Protein AF-A0A224XHT8-F1 (afdb_monomer_lite)

Radius of gyration: 108.76 Å; chains: 1; bounding box: 261×128×382 Å

Secondary structure (DSSP, 8-state):
--SSSHHHHHHHHHHHHHHHHHHHHHHHHHHHHHHHHHHHHHHHHHHHHHHHHHHHHHHHHHHHHHHHHHHHHHHHHHHHHHHHHHHHHHHHHHHHHHHHHHHHHHHHHHHHHHHHHHHHHHHHHHHHHHHHHHHHHHHHHHHHHHHHHHHHHHHHHHHHHHHHHHHHHHHHHHHHHHHHHHHHHHHHHHHHTTT-S----------------SSHHHHHHHHHHHHHHHHHHHHHHHHHHHHHHHHHHHHHHHHHHHHHHHHHHHHHHHHHHHHHHHHHHHHHHHHHHHHHHHHHHHHHHHHHHHHHHHHHHHHHHHHHHHHHHHHHHHHHHHHHHHHHHHHHHHHHHHHHHHHHHHHHHHHHHHHHHHHHHHHHHHHHHHHHHHHHHHHHHHHHHHHHHHHHHHHHHHHHHHHHHHHHHHHHHHHHHHHHHTTS-SS--------------------------S--------------------------------------THHHHHHHHHHHHHHHHHHHHHHHHHHHHHHHHHHHHHHHHHHHHHHHHHHHHHHHHHHHHHHHHHHHHHHHHHHHHHHHHHHHHHHHHHHHHHHHHHHHHHHHHHHHHHHHHHHHHHHHHHHHHHHHHHHHHHHHHHHHHHHHHHHHHHHHHHHHHHHHHHHHHHHHHHHHHHHHHHHHHHHHHHHHHHHHHHHHHHHHHHHHHHHHHHHHHHHHHHHHHHHHHHHHHHHHHHHHHHHHHHHHHHHHHHHHHHHHHHHHHHHHHHHTTSSS------------------------------------------------------------------------------------------------------------------------------

Sequence (902 aa):
KKNQGCLMSGSESQHLAVELADWKAKLRKQRQELEEKSESLSEAKEELECNKSLISKLKSEINELKTEARVGKAYRDEADSLREKAERAERLEAEVARYRDRLSDLDYYRSRTEELRQDNRVLEETREMLEEQLARARARVEYTVQLEADILSLKQTINELSLEREANQEKLQELFEENAQLALLSKSALHQDSSLLDEQLAESAVGEGDNSLCEQLSSNAQARALRLELENRRLASTVESLQDAALHQTNERILQLEKEKKKLSLQVEEYEDAKKKLMLHIGEMETTVKNAQRDTKKMQDIRDSLESQLQLRVEEIEMIQREKSRLEKRAIEAEELLERNKTKEVQLEEVAELKNKASNLEKEVNRLRLAVESKAVDVDKLQCELDTLTKEKSQLLKQFEEVNAQNARLCDVEKEWKELLSRYEVDKATLATLHKELVQEKMVTQRLMNTLEKLGLAVEQLSDPENAFDRIVSCPEIVRAVQERLGPIQDDDVKDLAGENARLEVELATLQSQVTSLTSQHTAQKLANSQLVAEKDELSKNHENLREQHQQLLVDQLTLQRIHEQLSGQYETICKERESLRGDLKKIKTEARTNKESIEKLEATIETKQAQIEKITADSVCLTNLRREHSKLKEDFRNLFTASEKLKLEYRNSQEENKTLKNEVRKLSLTLTELQGKMSTLTDNKTHLEVHLSKLNNEVEILKQVKMNLEEDRKSLMEHVTLLLGQYHALLTHSLEDKDHYHMEEKLFTDQVNNLCRQKEKLEEKIMEQYRKMDSCPSKKKSFGASLVRRVRKAGSDLISKSRRSWHEDAVRRGSNPGDRGGTDSDTSLEDVRTRQDGLGLGNPGTRRTVYLSGDENSACPNNDQGDNKSHTLPPETGPRSSSPQDQQLFENNTTAGTRCR

Foldseek 3Di:
DPDDPPVVVVVVVVVVVVVVVVVVVVVVVVVVVVVVVVVVVVVVVVVVVVVVVVVVVVVVVVVVVVVVVVVVVVVVVVVVVVVVVVVVVVVVVVVVVVVVVVVVVVVVVVVVVVVVVVVVVVVVVVVVVVVVVVVVVVVVVVVVVVVVVVVVVVVVVVVVVVVVVVVVVVVVVVVVVVVVVVVVVVVVVVVVVVPPPDDDDDDDDDDDDDDDDPPCVVVVVVVVVVVVVVVVVVVVVVVVVVVVVVVVVVVVVVVVVVVVVVVVVVVVVVVVVVVVVVVVVVVVVVVVVVVVVVVVVVVVVVVVVVVVVVVVVVVVVVVVVVVVVVVVVVVVVVVVVVVVVVVVVVVVVVVVVVVVVVVVVVVVVVVVVVVVVVVVVVVVVVVVVVVVVVVVVVVVVVVVVVVVVVVVVVVVVVVVVVVVVVVVVCVVPVVPPVPDDPDDPDDDDDDDDDDDDDDDDDDDDDDDDDDDDDDDDDDDDDDDDEDDEEDDEDDYDEEEDEYDEDDDVVCVVVVVVVVVVVVVVVVVVVVVVVVVVVVVVVVVVVVVVVVVVVVVVVVVVVVVVVVVVVVVVVVVVVVVVVVVVVVVVVVVVVVVVVVVVVVVVVVVVVVVVVVVVVVVVVVVVVVVVVVVVVVVVVVVVVVVVVVVVVVVVVVVVVVVVVVVVVVVVVVVVVVVVVVVVVVVVVVVVVVVVVVVVVVVVVVVVVVVVVVVVVVVVVVVVVVVVVVVVVVVVVVVVVVVVVVVVVVVVVVVVVVVVVVVVVVVVVVVVVVVVVPPPDDDDDDDDDDDDDDDDDDDDDDDDDDDDDDDDDDDDDDDDDDDDDDDDDDDDDDDDDDDDDDDDDDDDDDDDYDDDDDDDDDDDDDDDDDDDDDDDDDDDDDDDDDDDDDDDDDDDDDDDDDDDDDDDD

pLDDT: mean 76.68, std 24.78, range [2.94, 97.94]

Structure (mmCIF, N/CA/C/O backbone):
data_AF-A0A224XHT8-F1
#
_entry.id   AF-A0A224XHT8-F1
#
loop_
_atom_site.group_PDB
_atom_site.id
_atom_site.type_symbol
_atom_site.label_atom_id
_atom_site.label_alt_id
_atom_site.label_comp_id
_atom_site.label_asym_id
_atom_site.label_entity_id
_atom_site.label_seq_id
_atom_site.pdbx_PDB_ins_code
_atom_site.Cartn_x
_atom_site.Cartn_y
_atom_site.Cartn_z
_atom_site.occupancy
_atom_site.B_iso_or_equiv
_atom_site.auth_seq_id
_atom_site.auth_comp_id
_atom_site.auth_asym_id
_atom_site.auth_atom_id
_atom_site.pdbx_PDB_model_num
ATOM 1 N N . LYS A 1 1 ? 81.736 -2.128 -120.813 1.00 50.91 1 LYS A N 1
ATOM 2 C CA . LYS A 1 1 ? 80.389 -2.289 -120.203 1.00 50.91 1 LYS A CA 1
ATOM 3 C C . LYS A 1 1 ? 80.482 -2.978 -118.825 1.00 50.91 1 LYS A C 1
ATOM 5 O O . LYS A 1 1 ? 80.145 -4.147 -118.722 1.00 50.91 1 LYS A O 1
ATOM 10 N N . LYS A 1 2 ? 80.954 -2.278 -117.783 1.00 47.50 2 LYS A N 1
ATOM 11 C CA . LYS A 1 2 ? 80.880 -2.668 -116.354 1.00 47.50 2 LYS A CA 1
ATOM 12 C C . LYS A 1 2 ? 81.059 -1.385 -115.520 1.00 47.50 2 LYS A C 1
ATOM 14 O O . LYS A 1 2 ? 82.201 -1.012 -115.308 1.00 47.50 2 LYS A O 1
ATOM 19 N N . ASN A 1 3 ? 79.965 -0.666 -115.215 1.00 48.38 3 ASN A N 1
ATOM 20 C CA . ASN A 1 3 ? 79.849 0.394 -114.175 1.00 48.38 3 ASN A CA 1
ATOM 21 C C . ASN A 1 3 ? 78.489 1.147 -114.210 1.00 48.38 3 ASN A C 1
ATOM 23 O O . ASN A 1 3 ? 78.434 2.356 -114.032 1.00 48.38 3 ASN A O 1
ATOM 27 N N . GLN A 1 4 ? 77.368 0.448 -114.444 1.00 46.84 4 GLN A N 1
ATOM 28 C CA . GLN A 1 4 ? 76.016 1.047 -114.357 1.00 46.84 4 GLN A CA 1
ATOM 29 C C . GLN A 1 4 ? 75.012 0.237 -113.512 1.00 46.84 4 GLN A C 1
ATOM 31 O O . GLN A 1 4 ? 73.906 0.705 -113.284 1.00 46.84 4 GLN A O 1
ATOM 36 N N . GLY A 1 5 ? 75.394 -0.933 -112.983 1.00 47.16 5 GLY A N 1
ATOM 37 C CA . GLY A 1 5 ? 74.524 -1.744 -112.113 1.00 47.16 5 GLY A CA 1
ATOM 38 C C . GLY A 1 5 ? 74.583 -1.402 -110.616 1.00 47.16 5 GLY A C 1
ATOM 39 O O . GLY A 1 5 ? 73.778 -1.914 -109.852 1.00 47.16 5 GLY A O 1
ATOM 40 N N . CYS A 1 6 ? 75.529 -0.562 -110.178 1.00 48.53 6 CYS A N 1
ATOM 41 C CA . CYS A 1 6 ? 75.784 -0.337 -108.746 1.00 48.53 6 CYS A CA 1
ATOM 42 C C . CYS A 1 6 ? 74.887 0.752 -108.116 1.00 48.53 6 CYS A C 1
ATOM 44 O O . CYS A 1 6 ? 74.614 0.717 -106.922 1.00 48.53 6 CYS A O 1
ATOM 46 N N . LEU A 1 7 ? 74.409 1.717 -108.912 1.00 48.59 7 LEU A N 1
ATOM 47 C CA . LEU A 1 7 ? 73.692 2.893 -108.393 1.00 48.59 7 LEU A CA 1
ATOM 48 C C . LEU A 1 7 ? 72.211 2.626 -108.070 1.00 48.59 7 LEU A C 1
ATOM 50 O O . LEU A 1 7 ? 71.702 3.195 -107.110 1.00 48.59 7 LEU A O 1
ATOM 54 N N . MET A 1 8 ? 71.537 1.730 -108.801 1.00 48.97 8 MET A N 1
ATOM 55 C CA . MET A 1 8 ? 70.139 1.364 -108.504 1.00 48.97 8 MET A CA 1
ATOM 56 C C . MET A 1 8 ? 70.034 0.535 -107.215 1.00 48.97 8 MET A C 1
ATOM 58 O O . MET A 1 8 ? 69.251 0.870 -106.330 1.00 48.97 8 MET A O 1
ATOM 62 N N . SER A 1 9 ? 70.912 -0.465 -107.059 1.00 52.84 9 SER A N 1
ATOM 63 C CA . SER A 1 9 ? 71.000 -1.302 -105.852 1.00 52.84 9 SER A CA 1
ATOM 64 C C . SER A 1 9 ? 71.259 -0.486 -104.575 1.00 52.84 9 SER A C 1
ATOM 66 O O . SER A 1 9 ? 70.733 -0.822 -103.515 1.00 52.84 9 SER A O 1
ATOM 68 N N . GLY A 1 10 ? 72.013 0.617 -104.667 1.00 59.69 10 GLY A N 1
ATOM 69 C CA . GLY A 1 10 ? 72.208 1.545 -103.550 1.00 59.69 10 GLY A CA 1
ATOM 70 C C . GLY A 1 10 ? 70.920 2.250 -103.109 1.00 59.69 10 GLY A C 1
ATOM 71 O O . GLY A 1 10 ? 70.690 2.382 -101.911 1.00 59.69 10 GLY A O 1
ATOM 72 N N . SER A 1 11 ? 70.065 2.648 -104.057 1.00 62.81 11 SER A N 1
ATOM 73 C CA . SER A 1 11 ? 68.778 3.302 -103.775 1.00 62.81 11 SER A CA 1
ATOM 74 C C . SER A 1 11 ? 67.784 2.337 -103.122 1.00 62.81 11 SER A C 1
ATOM 76 O O . SER A 1 11 ? 67.225 2.629 -102.067 1.00 62.81 11 SER A O 1
ATOM 78 N N . GLU A 1 12 ? 67.626 1.139 -103.691 1.00 69.75 12 GLU A N 1
ATOM 79 C CA . GLU A 1 12 ? 66.746 0.091 -103.153 1.00 69.75 12 GLU A CA 1
ATOM 80 C C . GLU A 1 12 ? 67.187 -0.345 -101.746 1.00 69.75 12 GLU A C 1
ATOM 82 O O . GLU A 1 12 ? 66.364 -0.454 -100.839 1.00 69.75 12 GLU A O 1
ATOM 87 N N . SER A 1 13 ? 68.497 -0.498 -101.526 1.00 74.31 13 SER A N 1
ATOM 88 C CA . SER A 1 13 ? 69.075 -0.793 -100.208 1.00 74.31 13 SER A CA 1
ATOM 89 C C . SER A 1 13 ? 68.819 0.323 -99.184 1.00 74.31 13 SER A C 1
ATOM 91 O O . SER A 1 13 ? 68.525 0.039 -98.023 1.00 74.31 13 SER A O 1
ATOM 93 N N . GLN A 1 14 ? 68.860 1.596 -99.598 1.00 79.38 14 GLN A N 1
ATOM 94 C CA . GLN A 1 14 ? 68.530 2.731 -98.726 1.00 79.38 14 GLN A CA 1
ATOM 95 C C . GLN A 1 14 ? 67.036 2.786 -98.383 1.00 79.38 14 GLN A C 1
ATOM 97 O O . GLN A 1 14 ? 66.702 2.967 -97.212 1.00 79.38 14 GLN A O 1
ATOM 102 N N . HIS A 1 15 ? 66.139 2.559 -99.347 1.00 83.50 15 HIS A N 1
ATOM 103 C CA . HIS A 1 15 ? 64.700 2.460 -99.081 1.00 83.50 15 HIS A CA 1
ATOM 104 C C . HIS A 1 15 ? 64.378 1.311 -98.114 1.00 83.50 15 HIS A C 1
ATOM 106 O O . HIS A 1 15 ? 63.731 1.540 -97.093 1.00 83.50 15 HIS A O 1
ATOM 112 N N . LEU A 1 16 ? 64.919 0.111 -98.353 1.00 85.31 16 LEU A N 1
ATOM 113 C CA . LEU A 1 16 ? 64.763 -1.036 -97.451 1.00 85.31 16 LEU A CA 1
ATOM 114 C C . LEU A 1 16 ? 65.350 -0.770 -96.054 1.00 85.31 16 LEU A C 1
ATOM 116 O O . LEU A 1 16 ? 64.790 -1.223 -95.058 1.00 85.31 16 LEU A O 1
ATOM 120 N N . ALA A 1 17 ? 66.449 -0.016 -95.947 1.00 85.38 17 ALA A N 1
ATOM 121 C CA . ALA A 1 17 ? 67.019 0.380 -94.660 1.00 85.38 17 ALA A CA 1
ATOM 122 C C . ALA A 1 17 ? 66.130 1.378 -93.895 1.00 85.38 17 ALA A C 1
ATOM 124 O O . ALA A 1 17 ? 66.027 1.267 -92.671 1.00 85.38 17 ALA A O 1
ATOM 125 N N . VAL A 1 18 ? 65.466 2.311 -94.590 1.00 90.19 18 VAL A N 1
ATOM 126 C CA . VAL A 1 18 ? 64.484 3.239 -94.000 1.00 90.19 18 VAL A CA 1
ATOM 127 C C . VAL A 1 18 ? 63.225 2.490 -93.567 1.00 90.19 18 VAL A C 1
ATOM 129 O O . VAL A 1 18 ? 62.826 2.611 -92.413 1.00 90.19 18 VAL A O 1
ATOM 132 N N . GLU A 1 19 ? 62.653 1.633 -94.415 1.00 92.25 19 GLU A N 1
ATOM 133 C CA . GLU A 1 19 ? 61.502 0.798 -94.043 1.00 92.25 19 GLU A CA 1
ATOM 134 C C . GLU A 1 19 ? 61.817 -0.090 -92.832 1.00 92.25 19 GLU A C 1
ATOM 136 O O . GLU A 1 19 ? 61.028 -0.187 -91.894 1.00 92.25 19 GLU A O 1
ATOM 141 N N . LEU A 1 20 ? 63.001 -0.704 -92.797 1.00 90.38 20 LEU A N 1
ATOM 142 C CA . LEU A 1 20 ? 63.462 -1.519 -91.675 1.00 90.38 20 LEU A CA 1
ATOM 143 C C . LEU A 1 20 ? 63.757 -0.682 -90.415 1.00 90.38 20 LEU A C 1
ATOM 145 O O . LEU A 1 20 ? 63.631 -1.199 -89.301 1.00 90.38 20 LEU A O 1
ATOM 149 N N . ALA A 1 21 ? 64.105 0.601 -90.548 1.00 92.38 21 ALA A N 1
ATOM 150 C CA . ALA A 1 21 ? 64.180 1.537 -89.427 1.00 92.38 21 ALA A CA 1
ATOM 151 C C . ALA A 1 21 ? 62.780 1.904 -88.902 1.00 92.38 21 ALA A C 1
ATOM 153 O O . ALA A 1 21 ? 62.569 1.855 -87.689 1.00 92.38 21 ALA A O 1
ATOM 154 N N . ASP A 1 22 ? 61.812 2.156 -89.786 1.00 94.44 22 ASP A N 1
ATOM 155 C CA . ASP A 1 22 ? 60.411 2.426 -89.446 1.00 94.44 22 ASP A CA 1
ATOM 156 C C . ASP A 1 22 ? 59.734 1.223 -88.787 1.00 94.44 22 ASP A C 1
ATOM 158 O O . ASP A 1 22 ? 59.047 1.373 -87.777 1.00 94.44 22 ASP A O 1
ATOM 162 N N . TRP A 1 23 ? 59.950 0.007 -89.295 1.00 95.25 23 TRP A N 1
ATOM 163 C CA . TRP A 1 23 ? 59.467 -1.219 -88.655 1.00 95.25 23 TRP A CA 1
ATOM 164 C C . TRP A 1 23 ? 60.110 -1.429 -87.280 1.00 95.25 23 TRP A C 1
ATOM 166 O O . TRP A 1 23 ? 59.412 -1.786 -86.331 1.00 95.25 23 TRP A O 1
ATOM 176 N N . LYS A 1 24 ? 61.403 -1.114 -87.111 1.00 95.25 24 LYS A N 1
ATOM 177 C CA . LYS A 1 24 ? 62.056 -1.092 -85.788 1.00 95.25 24 LYS A CA 1
ATOM 178 C C . LYS A 1 24 ? 61.513 0.015 -84.875 1.00 95.25 24 LYS A C 1
ATOM 180 O O . LYS A 1 24 ? 61.468 -0.186 -83.664 1.00 95.25 24 LYS A O 1
ATOM 185 N N . ALA A 1 25 ? 61.115 1.172 -85.401 1.00 95.56 25 ALA A N 1
ATOM 186 C CA . ALA A 1 25 ? 60.507 2.253 -84.623 1.00 95.56 25 ALA A CA 1
ATOM 187 C C . ALA A 1 25 ? 59.091 1.874 -84.156 1.00 95.56 25 ALA A C 1
ATOM 189 O O . ALA A 1 25 ? 58.806 1.943 -82.962 1.00 95.56 25 ALA A O 1
ATOM 190 N N . LYS A 1 26 ? 58.253 1.360 -85.067 1.00 96.44 26 LYS A N 1
ATOM 191 C CA . LYS A 1 26 ? 56.923 0.798 -84.775 1.00 96.44 26 LYS A CA 1
ATOM 192 C C . LYS A 1 26 ? 57.005 -0.319 -83.731 1.00 96.44 26 LYS A C 1
ATOM 194 O O . LYS A 1 26 ? 56.262 -0.282 -82.757 1.00 96.44 26 LYS A O 1
ATOM 199 N N . LEU A 1 27 ? 57.961 -1.245 -83.866 1.00 94.38 27 LEU A N 1
ATOM 200 C CA . LEU A 1 27 ? 58.183 -2.327 -82.901 1.00 94.38 27 LEU A CA 1
ATOM 201 C C . LEU A 1 27 ? 58.622 -1.817 -81.518 1.00 94.38 27 LEU A C 1
ATOM 203 O O . LEU A 1 27 ? 58.176 -2.360 -80.511 1.00 94.38 27 LEU A O 1
ATOM 207 N N . ARG A 1 28 ? 59.469 -0.778 -81.435 1.00 96.56 28 ARG A N 1
ATOM 208 C CA . ARG A 1 28 ? 59.804 -0.145 -80.144 1.00 96.56 28 ARG A CA 1
ATOM 209 C C . ARG A 1 28 ? 58.581 0.519 -79.516 1.00 96.56 28 ARG A C 1
ATOM 211 O O . ARG A 1 28 ? 58.316 0.264 -78.349 1.00 96.56 28 ARG A O 1
ATOM 218 N N . LYS A 1 29 ? 57.809 1.288 -80.294 1.00 96.62 29 LYS A N 1
ATOM 219 C CA . LYS A 1 29 ? 56.580 1.938 -79.816 1.00 96.62 29 LYS A CA 1
ATOM 220 C C . LYS A 1 29 ? 55.566 0.913 -79.303 1.00 96.62 29 LYS A C 1
ATOM 222 O O . LYS A 1 29 ? 55.051 1.085 -78.212 1.00 96.62 29 LYS A O 1
ATOM 227 N N . GLN A 1 30 ? 55.351 -0.186 -80.029 1.00 96.12 30 GLN A N 1
ATOM 228 C CA . GLN A 1 30 ? 54.471 -1.281 -79.597 1.00 96.12 30 GLN A CA 1
ATOM 229 C C . GLN A 1 30 ? 54.968 -2.017 -78.344 1.00 96.12 30 GLN A C 1
ATOM 231 O O . GLN A 1 30 ? 54.143 -2.513 -77.585 1.00 96.12 30 GLN A O 1
ATOM 236 N N . ARG A 1 31 ? 56.287 -2.096 -78.113 1.00 96.69 31 ARG A N 1
ATOM 237 C CA . ARG A 1 31 ? 56.849 -2.650 -76.870 1.00 96.69 31 ARG A CA 1
ATOM 238 C C . ARG A 1 31 ? 56.626 -1.714 -75.688 1.00 96.69 31 ARG A C 1
ATOM 240 O O . ARG A 1 31 ? 56.074 -2.167 -74.697 1.00 96.69 31 ARG A O 1
ATOM 247 N N . GLN A 1 32 ? 56.958 -0.432 -75.830 1.00 96.44 32 GLN A N 1
ATOM 248 C CA . GLN A 1 32 ? 56.701 0.580 -74.801 1.00 96.44 32 GLN A CA 1
ATOM 249 C C . GLN A 1 32 ? 55.202 0.646 -74.457 1.00 96.44 32 GLN A C 1
ATOM 251 O O . GLN A 1 32 ? 54.821 0.527 -73.302 1.00 96.44 32 GLN A O 1
ATOM 256 N N . GLU A 1 33 ? 54.336 0.696 -75.471 1.00 96.19 33 GLU A N 1
ATOM 257 C CA . GLU A 1 33 ? 52.880 0.656 -75.304 1.00 96.19 33 GLU A CA 1
ATOM 258 C C . GLU A 1 33 ? 52.343 -0.635 -74.662 1.00 96.19 33 GLU A C 1
ATOM 260 O O . GLU A 1 33 ? 51.180 -0.658 -74.260 1.00 96.19 33 GLU A O 1
ATOM 265 N N . LEU A 1 34 ? 53.112 -1.726 -74.651 1.00 95.31 34 LEU A N 1
ATOM 266 C CA . LEU A 1 34 ? 52.767 -2.980 -73.977 1.00 95.31 34 LEU A CA 1
ATOM 267 C C . LEU A 1 34 ? 53.304 -2.988 -72.542 1.00 95.31 34 LEU A C 1
ATOM 269 O O . LEU A 1 34 ? 52.638 -3.513 -71.656 1.00 95.31 34 LEU A O 1
ATOM 273 N N . GLU A 1 35 ? 54.466 -2.381 -72.316 1.00 96.62 35 GLU A N 1
ATOM 274 C CA . GLU A 1 35 ? 55.116 -2.196 -71.017 1.00 96.62 35 GLU A CA 1
ATOM 275 C C . GLU A 1 35 ? 54.287 -1.248 -70.130 1.00 96.62 35 GLU A C 1
ATOM 277 O O . GLU A 1 35 ? 53.819 -1.670 -69.076 1.00 96.62 35 GLU A O 1
ATOM 282 N N . GLU A 1 36 ? 53.918 -0.065 -70.637 1.00 96.81 36 GLU A N 1
ATOM 283 C CA . GLU A 1 36 ? 52.999 0.897 -69.992 1.00 96.81 36 GLU A CA 1
ATOM 284 C C . GLU A 1 36 ? 51.626 0.267 -69.664 1.00 96.81 36 GLU A C 1
ATOM 286 O O . GLU A 1 36 ? 51.047 0.497 -68.600 1.00 96.81 36 GLU A O 1
ATOM 291 N N . LYS A 1 37 ? 51.100 -0.585 -70.560 1.00 96.88 37 LYS A N 1
ATOM 292 C CA . LYS A 1 37 ? 49.847 -1.342 -70.345 1.00 96.88 37 LYS A CA 1
ATOM 293 C C . LYS A 1 37 ? 50.008 -2.545 -69.408 1.00 96.88 37 LYS A C 1
ATOM 295 O O . LYS A 1 37 ? 49.002 -3.095 -68.968 1.00 96.88 37 LYS A O 1
ATOM 300 N N . SER A 1 38 ? 51.234 -2.978 -69.123 1.00 96.06 38 SER A N 1
ATOM 301 C CA . SER A 1 38 ? 51.523 -4.055 -68.167 1.00 96.06 38 SER A CA 1
ATOM 302 C C . SER A 1 38 ? 51.730 -3.503 -66.759 1.00 96.06 38 SER A C 1
ATOM 304 O O . SER A 1 38 ? 51.239 -4.104 -65.806 1.00 96.06 38 SER A O 1
ATOM 306 N N . GLU A 1 39 ? 52.384 -2.345 -66.644 1.00 96.88 39 GLU A N 1
ATOM 307 C CA . GLU A 1 39 ? 52.581 -1.590 -65.402 1.00 96.88 39 GLU A CA 1
ATOM 308 C C . GLU A 1 39 ? 51.239 -1.114 -64.827 1.00 96.88 39 GLU A C 1
ATOM 310 O O . GLU A 1 39 ? 50.854 -1.548 -63.743 1.00 96.88 39 GLU A O 1
ATOM 315 N N . SER A 1 40 ? 50.441 -0.386 -65.616 1.00 95.19 40 SER A N 1
ATOM 316 C CA . SER A 1 40 ? 49.084 0.039 -65.220 1.00 95.19 40 SER A CA 1
ATOM 317 C C . SER A 1 40 ? 48.117 -1.126 -64.941 1.00 95.19 40 SER A C 1
ATOM 319 O O . SER A 1 40 ? 47.182 -1.004 -64.149 1.00 95.19 40 SER A O 1
ATOM 321 N N . LEU A 1 41 ? 48.358 -2.303 -65.533 1.00 94.75 41 LEU A N 1
ATOM 322 C CA . LEU A 1 41 ? 47.640 -3.542 -65.209 1.00 94.75 41 LEU A CA 1
ATOM 323 C C . LEU A 1 41 ? 48.164 -4.228 -63.929 1.00 94.75 41 LEU A C 1
ATOM 325 O O . LEU A 1 41 ? 47.473 -5.101 -63.400 1.00 94.75 41 LEU A O 1
ATOM 329 N N . SER A 1 42 ? 49.355 -3.889 -63.426 1.00 96.31 42 SER A N 1
ATOM 330 C CA . SER A 1 42 ? 49.809 -4.268 -62.078 1.00 96.31 42 SER A CA 1
ATOM 331 C C . SER A 1 42 ? 49.188 -3.346 -61.037 1.00 96.31 42 SER A C 1
ATOM 333 O O . SER A 1 42 ? 48.506 -3.839 -60.142 1.00 96.31 42 SER A O 1
ATOM 335 N N . GLU A 1 43 ? 49.286 -2.027 -61.232 1.00 97.25 43 GLU A N 1
ATOM 336 C CA . GLU A 1 43 ? 48.685 -1.012 -60.354 1.00 97.25 43 GLU A CA 1
ATOM 337 C C . GLU A 1 43 ? 47.192 -1.295 -60.119 1.00 97.25 43 GLU A C 1
ATOM 339 O O . GLU A 1 43 ? 46.754 -1.466 -58.981 1.00 97.25 43 GLU A O 1
ATOM 344 N N . ALA A 1 44 ? 46.417 -1.499 -61.191 1.00 94.06 44 ALA A N 1
ATOM 345 C CA . ALA A 1 44 ? 44.990 -1.813 -61.097 1.00 94.06 44 ALA A CA 1
ATOM 346 C C . ALA A 1 44 ? 44.677 -3.165 -60.414 1.00 94.06 44 ALA A C 1
ATOM 348 O O . ALA A 1 44 ? 43.569 -3.358 -59.907 1.00 94.06 44 ALA A O 1
ATOM 349 N N . LYS A 1 45 ? 45.618 -4.123 -60.377 1.00 96.88 45 LYS A N 1
ATOM 350 C CA . LYS A 1 45 ? 45.471 -5.364 -59.589 1.00 96.88 45 LYS A CA 1
ATOM 351 C C . LYS A 1 45 ? 45.797 -5.130 -58.121 1.00 96.88 45 LYS A C 1
ATOM 353 O O . LYS A 1 45 ? 45.099 -5.660 -57.264 1.00 96.88 45 LYS A O 1
ATOM 358 N N . GLU A 1 46 ? 46.829 -4.350 -57.830 1.00 97.12 46 GLU A N 1
ATOM 359 C CA . GLU A 1 46 ? 47.246 -4.019 -56.468 1.00 97.12 46 GLU A CA 1
ATOM 360 C C . GLU A 1 46 ? 46.175 -3.172 -55.767 1.00 97.12 46 GLU A C 1
ATOM 362 O O . GLU A 1 46 ? 45.771 -3.500 -54.648 1.00 97.12 46 GLU A O 1
ATOM 367 N N . GLU A 1 47 ? 45.586 -2.192 -56.462 1.00 96.88 47 GLU A N 1
ATOM 368 C CA . GLU A 1 47 ? 44.378 -1.492 -56.014 1.00 96.88 47 GLU A CA 1
ATOM 369 C C . GLU A 1 47 ? 43.199 -2.453 -55.798 1.00 96.88 47 GLU A C 1
ATOM 371 O O . GLU A 1 47 ? 42.484 -2.342 -54.798 1.00 96.88 47 GLU A O 1
ATOM 376 N N . LEU A 1 48 ? 42.976 -3.415 -56.700 1.00 95.12 48 LEU A N 1
ATOM 377 C CA . LEU A 1 48 ? 41.887 -4.387 -56.573 1.00 95.12 48 LEU A CA 1
ATOM 378 C C . LEU A 1 48 ? 42.069 -5.310 -55.355 1.00 95.12 48 LEU A C 1
ATOM 380 O O . LEU A 1 48 ? 41.093 -5.561 -54.646 1.00 95.12 48 LEU A O 1
ATOM 384 N N . GLU A 1 49 ? 43.281 -5.795 -55.068 1.00 97.25 49 GLU A N 1
ATOM 385 C CA . GLU A 1 49 ? 43.559 -6.586 -53.860 1.00 97.25 49 GLU A CA 1
ATOM 386 C C . GLU A 1 49 ? 43.477 -5.737 -52.583 1.00 97.25 49 GLU A C 1
ATOM 388 O O . GLU A 1 49 ? 42.892 -6.183 -51.589 1.00 97.25 49 GLU A O 1
ATOM 393 N N . CYS A 1 50 ? 43.941 -4.483 -52.610 1.00 97.06 50 CYS A N 1
ATOM 394 C CA . CYS A 1 50 ? 43.749 -3.544 -51.503 1.00 97.06 50 CYS A CA 1
ATOM 395 C C . CYS A 1 50 ? 42.256 -3.343 -51.200 1.00 97.06 50 CYS A C 1
ATOM 397 O O . CYS A 1 50 ? 41.828 -3.524 -50.055 1.00 97.06 50 CYS A O 1
ATOM 399 N N . ASN A 1 51 ? 41.444 -3.076 -52.228 1.00 96.38 51 ASN A N 1
ATOM 400 C CA . ASN A 1 51 ? 39.993 -2.919 -52.116 1.00 96.38 51 ASN A CA 1
ATOM 401 C C . ASN A 1 51 ? 39.294 -4.205 -51.642 1.00 96.38 51 ASN A C 1
ATOM 403 O O . ASN A 1 51 ? 38.435 -4.143 -50.761 1.00 96.38 51 ASN A O 1
ATOM 407 N N . LYS A 1 52 ? 39.686 -5.388 -52.138 1.00 97.44 52 LYS A N 1
ATOM 408 C CA . LYS A 1 52 ? 39.202 -6.683 -51.618 1.00 97.44 52 LYS A CA 1
ATOM 409 C C . LYS A 1 52 ? 39.516 -6.847 -50.130 1.00 97.44 52 LYS A C 1
ATOM 411 O O . LYS A 1 52 ? 38.642 -7.272 -49.374 1.00 97.44 52 LYS A O 1
ATOM 416 N N . SER A 1 53 ? 40.726 -6.486 -49.695 1.00 97.19 53 SER A N 1
ATOM 417 C CA . SER A 1 53 ? 41.129 -6.574 -48.285 1.00 97.19 53 SER A CA 1
ATOM 418 C C . SER A 1 53 ? 40.306 -5.635 -47.392 1.00 97.19 53 SER A C 1
ATOM 420 O O . SER A 1 53 ? 39.856 -6.048 -46.322 1.00 97.19 53 SER A O 1
ATOM 422 N N . LEU A 1 54 ? 40.025 -4.413 -47.859 1.00 97.50 54 LEU A N 1
ATOM 423 C CA . LEU A 1 54 ? 39.188 -3.437 -47.161 1.00 97.50 54 LEU A CA 1
ATOM 424 C C . LEU A 1 54 ? 37.732 -3.912 -47.072 1.00 97.50 54 LEU A C 1
ATOM 426 O O . LEU A 1 54 ? 37.149 -3.904 -45.992 1.00 97.50 54 LEU A O 1
ATOM 430 N N . ILE A 1 55 ? 37.170 -4.422 -48.172 1.00 95.75 55 ILE A N 1
ATOM 431 C CA . ILE A 1 55 ? 35.831 -5.031 -48.198 1.00 95.75 55 ILE A CA 1
ATOM 432 C C . ILE A 1 55 ? 35.748 -6.236 -47.246 1.00 95.75 55 ILE A C 1
ATOM 434 O O . ILE A 1 55 ? 34.694 -6.470 -46.658 1.00 95.75 55 ILE A O 1
ATOM 438 N N . SER A 1 56 ? 36.832 -6.999 -47.070 1.00 97.19 56 SER A N 1
ATOM 439 C CA . SER A 1 56 ? 36.884 -8.103 -46.103 1.00 97.19 56 SER A CA 1
ATOM 440 C C . SER A 1 56 ? 36.849 -7.604 -44.652 1.00 97.19 56 SER A C 1
ATOM 442 O O . SER A 1 56 ? 36.046 -8.099 -43.863 1.00 97.19 56 SER A O 1
ATOM 444 N N . LYS A 1 57 ? 37.635 -6.568 -44.319 1.00 97.94 57 LYS A N 1
ATOM 445 C CA . LYS A 1 57 ? 37.650 -5.930 -42.986 1.00 97.94 57 LYS A CA 1
ATOM 446 C C . LYS A 1 57 ? 36.300 -5.302 -42.631 1.00 97.94 57 LYS A C 1
ATOM 448 O O . LYS A 1 57 ? 35.736 -5.605 -41.588 1.00 97.94 57 LYS A O 1
ATOM 453 N N . LEU A 1 58 ? 35.717 -4.526 -43.547 1.00 96.56 58 LEU A N 1
ATOM 454 C CA . LEU A 1 58 ? 34.385 -3.943 -43.354 1.00 96.56 58 LEU A CA 1
ATOM 455 C C . LEU A 1 58 ? 33.308 -5.029 -43.172 1.00 96.56 58 LEU A C 1
ATOM 457 O O . LEU A 1 58 ? 32.336 -4.821 -42.455 1.00 96.56 58 LEU A O 1
ATOM 461 N N . LYS A 1 59 ? 33.469 -6.216 -43.778 1.00 97.50 59 LYS A N 1
ATOM 462 C CA . LYS A 1 59 ? 32.561 -7.357 -43.566 1.00 97.50 59 LYS A CA 1
ATOM 463 C C . LYS A 1 59 ? 32.731 -8.038 -42.205 1.00 97.50 59 LYS A C 1
ATOM 465 O O . LYS A 1 59 ? 31.725 -8.541 -41.703 1.00 97.50 59 LYS A O 1
ATOM 470 N N . SER A 1 60 ? 33.932 -8.087 -41.618 1.00 97.06 60 SER A N 1
ATOM 471 C CA . SER A 1 60 ? 34.107 -8.596 -40.248 1.00 97.06 60 SER A CA 1
ATOM 472 C C . SER A 1 60 ? 33.557 -7.598 -39.230 1.00 97.06 60 SER A C 1
ATOM 474 O O . SER A 1 60 ? 32.678 -7.967 -38.457 1.00 97.06 60 SER A O 1
ATOM 476 N N . GLU A 1 61 ? 33.908 -6.317 -39.358 1.00 97.31 61 GLU A N 1
ATOM 477 C CA . GLU A 1 61 ? 33.414 -5.214 -38.519 1.00 97.31 61 GLU A CA 1
ATOM 478 C C . GLU A 1 61 ? 31.873 -5.121 -38.527 1.00 97.31 61 GLU A C 1
ATOM 480 O O . GLU A 1 61 ? 31.226 -5.112 -37.482 1.00 97.31 61 GLU A O 1
ATOM 485 N N . ILE A 1 62 ? 31.237 -5.192 -39.705 1.00 96.06 62 ILE A N 1
ATOM 486 C CA . ILE A 1 62 ? 29.768 -5.240 -39.836 1.00 96.06 62 ILE A CA 1
ATOM 487 C C . ILE A 1 62 ? 29.150 -6.485 -39.166 1.00 96.06 62 ILE A C 1
ATOM 489 O O . ILE A 1 62 ? 27.966 -6.471 -38.823 1.00 96.06 62 ILE A O 1
ATOM 493 N N . ASN A 1 63 ? 29.890 -7.581 -38.995 1.00 95.69 63 ASN A N 1
ATOM 494 C CA . ASN A 1 63 ? 29.403 -8.770 -38.292 1.00 95.69 63 ASN A CA 1
ATOM 495 C C . ASN A 1 63 ? 29.663 -8.705 -36.779 1.00 95.69 63 ASN A C 1
ATOM 497 O O . ASN A 1 63 ? 28.796 -9.134 -36.019 1.00 95.69 63 ASN A O 1
ATOM 501 N N . GLU A 1 64 ? 30.773 -8.105 -36.354 1.00 96.94 64 GLU A N 1
ATOM 502 C CA . GLU A 1 64 ? 31.096 -7.789 -34.958 1.00 96.94 64 GLU A CA 1
ATOM 503 C C . GLU A 1 64 ? 30.048 -6.823 -34.374 1.00 96.94 64 GLU A C 1
ATOM 505 O O . GLU A 1 64 ? 29.353 -7.176 -33.418 1.00 96.94 64 GLU A O 1
ATOM 510 N N . LEU A 1 65 ? 29.771 -5.707 -35.059 1.00 96.50 65 LEU A N 1
ATOM 511 C CA . LEU A 1 65 ? 28.701 -4.760 -34.711 1.00 96.50 65 LEU A CA 1
ATOM 512 C C . LEU A 1 65 ? 27.308 -5.424 -34.661 1.00 96.50 65 LEU A C 1
ATOM 514 O O . LEU A 1 65 ? 26.476 -5.084 -33.818 1.00 96.50 65 LEU A O 1
ATOM 518 N N . LYS A 1 66 ? 27.028 -6.422 -35.518 1.00 97.00 66 LYS A N 1
ATOM 519 C CA . LYS A 1 66 ? 25.783 -7.219 -35.434 1.00 97.00 66 LYS A CA 1
ATOM 520 C C . LYS A 1 66 ? 25.753 -8.145 -34.221 1.00 97.00 66 LYS A C 1
ATOM 522 O O . LYS A 1 66 ? 24.661 -8.432 -33.730 1.00 97.00 66 LYS A O 1
ATOM 527 N N . THR A 1 67 ? 26.889 -8.666 -33.759 1.00 97.12 67 THR A N 1
ATOM 528 C CA . THR A 1 67 ? 26.939 -9.450 -32.516 1.00 97.12 67 THR A CA 1
ATOM 529 C C . THR A 1 67 ? 26.789 -8.558 -31.289 1.00 97.12 67 THR A C 1
ATOM 531 O O . THR A 1 67 ? 25.958 -8.866 -30.437 1.00 97.12 67 THR A O 1
ATOM 534 N N . GLU A 1 68 ? 27.455 -7.405 -31.252 1.00 96.06 68 GLU A N 1
ATOM 535 C CA . GLU A 1 68 ? 27.295 -6.402 -30.194 1.00 96.06 68 GLU A CA 1
ATOM 536 C C . GLU A 1 68 ? 25.850 -5.899 -30.103 1.00 96.06 68 GLU A C 1
ATOM 538 O O . GLU A 1 68 ? 25.269 -5.884 -29.021 1.00 96.06 68 GLU A O 1
ATOM 543 N N . ALA A 1 69 ? 25.201 -5.599 -31.234 1.00 94.19 69 ALA A N 1
ATOM 544 C CA . ALA A 1 69 ? 23.798 -5.182 -31.261 1.00 94.19 69 ALA A CA 1
ATOM 545 C C . ALA A 1 69 ? 22.823 -6.245 -30.707 1.00 94.19 69 ALA A C 1
ATOM 547 O O . ALA A 1 69 ? 21.769 -5.890 -30.172 1.00 94.19 69 ALA A O 1
ATOM 548 N N . ARG A 1 70 ? 23.162 -7.543 -30.799 1.00 96.88 70 ARG A N 1
ATOM 549 C CA . ARG A 1 70 ? 22.392 -8.639 -30.177 1.00 96.88 70 ARG A CA 1
ATOM 550 C C . ARG A 1 70 ? 22.644 -8.717 -28.673 1.00 96.88 70 ARG A C 1
ATOM 552 O O . ARG A 1 70 ? 21.683 -8.812 -27.917 1.00 96.88 70 ARG A O 1
ATOM 559 N N . VAL A 1 71 ? 23.903 -8.633 -28.241 1.00 96.88 71 VAL A N 1
ATOM 560 C CA . VAL A 1 71 ? 24.285 -8.636 -26.817 1.00 96.88 71 VAL A CA 1
ATOM 561 C C . VAL A 1 71 ? 23.685 -7.422 -26.097 1.00 96.88 71 VAL A C 1
ATOM 563 O O . VAL A 1 71 ? 23.006 -7.571 -25.086 1.00 96.88 71 VAL A O 1
ATOM 566 N N . GLY A 1 72 ? 23.791 -6.232 -26.689 1.00 95.56 72 GLY A N 1
ATOM 567 C CA . GLY A 1 72 ? 23.146 -5.014 -26.202 1.00 95.56 72 GLY A CA 1
ATOM 568 C C . GLY A 1 72 ? 21.613 -5.047 -26.249 1.00 95.56 72 GLY A C 1
ATOM 569 O O . GLY A 1 72 ? 20.981 -4.261 -25.548 1.00 95.56 72 GLY A O 1
ATOM 570 N N . LYS A 1 73 ? 20.984 -5.947 -27.026 1.00 97.00 73 LYS A N 1
ATOM 571 C CA . LYS A 1 73 ? 19.549 -6.242 -26.870 1.00 97.00 73 LYS A CA 1
ATOM 572 C C . LYS A 1 73 ? 19.308 -7.129 -25.650 1.00 97.00 73 LYS A C 1
ATOM 574 O O . LYS A 1 73 ? 18.456 -6.776 -24.847 1.00 97.00 73 LYS A O 1
ATOM 579 N N . ALA A 1 74 ? 20.070 -8.210 -25.482 1.00 93.56 74 ALA A N 1
ATOM 580 C CA . ALA A 1 74 ? 19.932 -9.107 -24.334 1.00 93.56 74 ALA A CA 1
ATOM 581 C C . ALA A 1 74 ? 20.077 -8.360 -22.994 1.00 93.56 74 ALA A C 1
ATOM 583 O O . ALA A 1 74 ? 19.241 -8.540 -22.117 1.00 93.56 74 ALA A O 1
ATOM 584 N N . TYR A 1 75 ? 21.040 -7.438 -22.871 1.00 96.81 75 TYR A N 1
ATOM 585 C CA . TYR A 1 75 ? 21.176 -6.597 -21.674 1.00 96.81 75 TYR A CA 1
ATOM 586 C C . TYR A 1 75 ? 20.012 -5.615 -21.458 1.00 96.81 75 TYR A C 1
ATOM 588 O O . TYR A 1 75 ? 19.707 -5.290 -20.314 1.00 96.81 75 TYR A O 1
ATOM 596 N N . ARG A 1 76 ? 19.326 -5.151 -22.516 1.00 95.69 76 ARG A N 1
ATOM 597 C CA . ARG A 1 76 ? 18.083 -4.370 -22.355 1.00 95.69 76 ARG A CA 1
ATOM 598 C C . ARG A 1 76 ? 16.933 -5.257 -21.891 1.00 95.69 76 ARG A C 1
ATOM 600 O O . ARG A 1 76 ? 16.293 -4.916 -20.906 1.00 95.69 76 ARG A O 1
ATOM 607 N N . ASP A 1 77 ? 16.741 -6.406 -22.539 1.00 95.25 77 ASP A N 1
ATOM 608 C CA . ASP A 1 77 ? 15.717 -7.389 -22.168 1.00 95.25 77 ASP A CA 1
ATOM 609 C C . ASP A 1 77 ? 15.901 -7.854 -20.695 1.00 95.25 77 ASP A C 1
ATOM 611 O O . ASP A 1 77 ? 14.931 -8.023 -19.953 1.00 95.25 77 ASP A O 1
ATOM 615 N N . GLU A 1 78 ? 17.151 -7.995 -20.233 1.00 95.69 78 GLU A N 1
ATOM 616 C CA . GLU A 1 78 ? 17.506 -8.288 -18.838 1.00 95.69 78 GLU A CA 1
ATOM 617 C C . GLU A 1 78 ? 17.258 -7.099 -17.894 1.00 95.69 78 GLU A C 1
ATOM 619 O O . GLU A 1 78 ? 16.625 -7.273 -16.851 1.00 95.69 78 GLU A O 1
ATOM 624 N N . ALA A 1 79 ? 17.682 -5.883 -18.256 1.00 93.06 79 ALA A N 1
ATOM 625 C CA . ALA A 1 79 ? 17.450 -4.679 -17.453 1.00 93.06 79 ALA A CA 1
ATOM 626 C C . ALA A 1 79 ? 15.957 -4.321 -17.323 1.00 93.06 79 ALA A C 1
ATOM 628 O O . ALA A 1 79 ? 15.539 -3.801 -16.287 1.00 93.06 79 ALA A O 1
ATOM 629 N N . ASP A 1 80 ? 15.145 -4.612 -18.342 1.00 95.38 80 ASP A N 1
ATOM 630 C CA . ASP A 1 80 ? 13.684 -4.506 -18.292 1.00 95.38 80 ASP A CA 1
ATOM 631 C C . ASP A 1 80 ? 13.101 -5.546 -17.318 1.00 95.38 80 ASP A C 1
ATOM 633 O O . ASP A 1 80 ? 12.294 -5.201 -16.453 1.00 95.38 80 ASP A O 1
ATOM 637 N N . SER A 1 81 ? 13.581 -6.797 -17.363 1.00 96.19 81 SER A N 1
ATOM 638 C CA . SER A 1 81 ? 13.194 -7.839 -16.399 1.00 96.19 81 SER A CA 1
ATOM 639 C C . SER A 1 81 ? 13.600 -7.506 -14.957 1.00 96.19 81 SER A C 1
ATOM 641 O O . SER A 1 81 ? 12.883 -7.858 -14.020 1.00 96.19 81 SER A O 1
ATOM 643 N N . LEU A 1 82 ? 14.741 -6.843 -14.750 1.00 94.25 82 LEU A N 1
ATOM 644 C CA . LEU A 1 82 ? 15.184 -6.384 -13.431 1.00 94.25 82 LEU A CA 1
ATOM 645 C C . LEU A 1 82 ? 14.330 -5.217 -12.914 1.00 94.25 82 LEU A C 1
ATOM 647 O O . LEU A 1 82 ? 13.970 -5.232 -11.738 1.00 94.25 82 LEU A O 1
ATOM 651 N N . ARG A 1 83 ? 13.912 -4.277 -13.774 1.00 95.94 83 ARG A N 1
ATOM 652 C CA . ARG A 1 83 ? 12.941 -3.229 -13.403 1.00 95.94 83 ARG A CA 1
ATOM 653 C C . ARG A 1 83 ? 11.587 -3.810 -12.995 1.00 95.94 83 ARG A C 1
ATOM 655 O O . ARG A 1 83 ? 11.104 -3.493 -11.915 1.00 95.94 83 ARG A O 1
ATOM 662 N N . GLU A 1 84 ? 11.031 -4.753 -13.758 1.00 95.94 84 GLU A N 1
ATOM 663 C CA . GLU A 1 84 ? 9.750 -5.393 -13.406 1.00 95.94 84 GLU A CA 1
ATOM 664 C C . GLU A 1 84 ? 9.825 -6.215 -12.094 1.00 95.94 84 GLU A C 1
ATOM 666 O O . GLU A 1 84 ? 8.820 -6.411 -11.400 1.00 95.94 84 GLU A O 1
ATOM 671 N N . LYS A 1 85 ? 11.020 -6.700 -11.726 1.00 95.94 85 LYS A N 1
ATOM 672 C CA . LYS A 1 85 ? 11.289 -7.327 -10.419 1.00 95.94 85 LYS A CA 1
ATOM 673 C C . LYS A 1 85 ? 11.382 -6.288 -9.299 1.00 95.94 85 LYS A C 1
ATOM 675 O O . LYS A 1 85 ? 10.763 -6.509 -8.262 1.00 95.94 85 LYS A O 1
ATOM 680 N N . ALA A 1 86 ? 12.080 -5.171 -9.510 1.00 92.69 86 ALA A N 1
ATOM 681 C CA . ALA A 1 86 ? 12.187 -4.077 -8.541 1.00 92.69 86 ALA A CA 1
ATOM 682 C C . ALA A 1 86 ? 10.813 -3.459 -8.229 1.00 92.69 86 ALA A C 1
ATOM 684 O O . ALA A 1 86 ? 10.385 -3.480 -7.080 1.00 92.69 86 ALA A O 1
ATOM 685 N N . GLU A 1 87 ? 10.042 -3.076 -9.252 1.00 95.62 87 GLU A N 1
ATOM 686 C CA . GLU A 1 87 ? 8.669 -2.569 -9.096 1.00 95.62 87 GLU A CA 1
ATOM 687 C C . GLU A 1 87 ? 7.747 -3.557 -8.359 1.00 95.62 87 GLU A C 1
ATOM 689 O O . GLU A 1 87 ? 6.753 -3.164 -7.746 1.00 95.62 87 GLU A O 1
ATOM 694 N N . ARG A 1 88 ? 8.014 -4.867 -8.464 1.00 97.62 88 ARG A N 1
ATOM 695 C CA . ARG A 1 88 ? 7.267 -5.916 -7.754 1.00 97.62 88 ARG A CA 1
ATOM 696 C C . ARG A 1 88 ? 7.723 -6.054 -6.300 1.00 97.62 88 ARG A C 1
ATOM 698 O O . ARG A 1 88 ? 6.869 -6.299 -5.453 1.00 97.62 88 ARG A O 1
ATOM 705 N N . ALA A 1 89 ? 9.010 -5.872 -6.009 1.00 93.81 89 ALA A N 1
ATOM 706 C CA . ALA A 1 89 ? 9.523 -5.793 -4.643 1.00 93.81 89 ALA A CA 1
ATOM 707 C C . ALA A 1 89 ? 8.947 -4.568 -3.914 1.00 93.81 89 ALA A C 1
ATOM 709 O O . ALA A 1 89 ? 8.314 -4.742 -2.880 1.00 93.81 89 ALA A O 1
ATOM 710 N N . GLU A 1 90 ? 9.015 -3.374 -4.513 1.00 95.88 90 GLU A N 1
ATOM 711 C CA . GLU A 1 90 ? 8.441 -2.131 -3.965 1.00 95.88 90 GLU A CA 1
ATOM 712 C C . GLU A 1 90 ? 6.945 -2.270 -3.622 1.00 95.88 90 GLU A C 1
ATOM 714 O O . GLU A 1 90 ? 6.486 -1.830 -2.566 1.00 95.88 90 GLU A O 1
ATOM 719 N N . ARG A 1 91 ? 6.166 -2.936 -4.489 1.00 96.56 91 ARG A N 1
ATOM 720 C CA . ARG A 1 91 ? 4.748 -3.237 -4.226 1.00 96.56 91 ARG A CA 1
ATOM 721 C C . ARG A 1 91 ? 4.554 -4.175 -3.035 1.00 96.56 91 ARG A C 1
ATOM 723 O O . ARG A 1 91 ? 3.690 -3.911 -2.203 1.00 96.56 91 ARG A O 1
ATOM 730 N N . LEU A 1 92 ? 5.357 -5.234 -2.928 1.00 94.62 92 LEU A N 1
ATOM 731 C CA . LEU A 1 92 ? 5.304 -6.167 -1.798 1.00 94.62 92 LEU A CA 1
ATOM 732 C C . LEU A 1 92 ? 5.768 -5.508 -0.490 1.00 94.62 92 LEU A C 1
ATOM 734 O O . LEU A 1 92 ? 5.168 -5.743 0.554 1.00 94.62 92 LEU A O 1
ATOM 738 N N . GLU A 1 93 ? 6.770 -4.631 -0.530 1.00 94.94 93 GLU A N 1
ATOM 739 C CA . GLU A 1 93 ? 7.211 -3.834 0.619 1.00 94.94 93 GLU A CA 1
ATOM 740 C C . GLU A 1 93 ? 6.121 -2.862 1.088 1.00 94.94 93 GLU A C 1
ATOM 742 O O . GLU A 1 93 ? 5.854 -2.768 2.288 1.00 94.94 93 GLU A O 1
ATOM 747 N N . ALA A 1 94 ? 5.421 -2.206 0.156 1.00 95.19 94 ALA A N 1
ATOM 748 C CA . ALA A 1 94 ? 4.276 -1.352 0.461 1.00 95.19 94 ALA A CA 1
ATOM 749 C C . ALA A 1 94 ? 3.077 -2.136 1.032 1.00 95.19 94 ALA A C 1
ATOM 751 O O . ALA A 1 94 ? 2.351 -1.615 1.881 1.00 95.19 94 ALA A O 1
ATOM 752 N N . GLU A 1 95 ? 2.860 -3.385 0.612 1.00 97.06 95 GLU A N 1
ATOM 753 C CA . GLU A 1 95 ? 1.876 -4.283 1.230 1.00 97.06 95 GLU A CA 1
ATOM 754 C C . GLU A 1 95 ? 2.313 -4.714 2.639 1.00 97.06 95 GLU A C 1
ATOM 756 O O . GLU A 1 95 ? 1.527 -4.610 3.579 1.00 97.06 95 GLU A O 1
ATOM 761 N N . VAL A 1 96 ? 3.577 -5.109 2.828 1.00 94.00 96 VAL A N 1
ATOM 762 C CA . VAL A 1 96 ? 4.144 -5.461 4.142 1.00 94.00 96 VAL A CA 1
ATOM 763 C C . VAL A 1 96 ? 4.093 -4.280 5.117 1.00 94.00 96 VAL A C 1
ATOM 765 O O . VAL A 1 96 ? 3.791 -4.489 6.291 1.00 94.00 96 VAL A O 1
ATOM 768 N N . ALA A 1 97 ? 4.315 -3.045 4.659 1.00 95.62 97 ALA A N 1
ATOM 769 C CA . ALA A 1 97 ? 4.120 -1.841 5.468 1.00 95.62 97 ALA A CA 1
ATOM 770 C C . ALA A 1 97 ? 2.663 -1.719 5.953 1.00 95.62 97 ALA A C 1
ATOM 772 O O . ALA A 1 97 ? 2.427 -1.687 7.158 1.00 95.62 97 ALA A O 1
ATOM 773 N N . ARG A 1 98 ? 1.679 -1.806 5.044 1.00 97.12 98 ARG A N 1
ATOM 774 C CA . ARG A 1 98 ? 0.245 -1.789 5.403 1.00 97.12 98 ARG A CA 1
ATOM 775 C C . ARG A 1 98 ? -0.143 -2.923 6.359 1.00 97.12 98 ARG A C 1
ATOM 777 O O . ARG A 1 98 ? -1.023 -2.739 7.196 1.00 97.12 98 ARG A O 1
ATOM 784 N N . TYR A 1 99 ? 0.487 -4.095 6.250 1.00 96.00 99 TYR A N 1
ATOM 785 C CA . TYR A 1 99 ? 0.268 -5.196 7.192 1.00 96.00 99 TYR A CA 1
ATOM 786 C C . TYR A 1 99 ? 0.888 -4.934 8.573 1.00 96.00 99 TYR A C 1
ATOM 788 O O . TYR A 1 99 ? 0.293 -5.351 9.563 1.00 96.00 99 TYR A O 1
ATOM 796 N N . ARG A 1 100 ? 2.018 -4.215 8.673 1.00 96.31 100 ARG A N 1
ATOM 797 C CA . ARG A 1 100 ? 2.573 -3.748 9.961 1.00 96.31 100 ARG A CA 1
ATOM 798 C C . ARG A 1 100 ? 1.662 -2.709 10.616 1.00 96.31 100 ARG A C 1
ATOM 800 O O . ARG A 1 100 ? 1.346 -2.864 11.791 1.00 96.31 100 ARG A O 1
ATOM 807 N N . ASP A 1 101 ? 1.178 -1.728 9.855 1.00 96.12 101 ASP A N 1
ATOM 808 C CA . ASP A 1 101 ? 0.225 -0.719 10.344 1.00 96.12 101 ASP A CA 1
ATOM 809 C C . ASP A 1 101 ? -1.068 -1.382 10.848 1.00 96.12 101 ASP A C 1
ATOM 811 O O . ASP A 1 101 ? -1.583 -1.076 11.920 1.00 96.12 101 ASP A O 1
ATOM 815 N N . ARG A 1 102 ? -1.584 -2.364 10.099 1.00 97.38 102 ARG A N 1
ATOM 816 C CA . ARG A 1 102 ? -2.775 -3.120 10.503 1.00 97.38 102 ARG A CA 1
ATOM 817 C C . ARG A 1 102 ? -2.528 -4.020 11.718 1.00 97.38 102 ARG A C 1
ATOM 819 O O . ARG A 1 102 ? -3.468 -4.279 12.465 1.00 97.38 102 ARG A O 1
ATOM 826 N N . LEU A 1 103 ? -1.300 -4.499 11.923 1.00 94.19 103 LEU A N 1
ATOM 827 C CA . LEU A 1 103 ? -0.930 -5.244 13.126 1.00 94.19 103 LEU A CA 1
ATOM 828 C C . LEU A 1 103 ? -0.925 -4.325 14.356 1.00 94.19 103 LEU A C 1
ATOM 830 O O . LEU A 1 103 ? -1.476 -4.712 15.380 1.00 94.19 103 LEU A O 1
ATOM 834 N N . SER A 1 104 ? -0.401 -3.097 14.250 1.00 95.50 104 SER A N 1
ATOM 835 C CA . SER A 1 104 ? -0.411 -2.145 15.370 1.00 95.50 104 SER A CA 1
ATOM 836 C C . SER A 1 104 ? -1.818 -1.637 15.714 1.00 95.50 104 SER A C 1
ATOM 838 O O . SER A 1 104 ? -2.143 -1.551 16.898 1.00 95.50 104 SER A O 1
ATOM 840 N N . ASP A 1 105 ? -2.691 -1.413 14.720 1.00 97.12 105 ASP A N 1
ATOM 841 C CA . ASP A 1 105 ? -4.139 -1.209 14.929 1.00 97.12 105 ASP A CA 1
ATOM 842 C C . ASP A 1 105 ? -4.740 -2.388 15.738 1.00 97.12 105 ASP A C 1
ATOM 844 O O . ASP A 1 105 ? -5.466 -2.182 16.712 1.00 97.12 105 ASP A O 1
ATOM 848 N N . LEU A 1 106 ? -4.429 -3.641 15.368 1.00 94.94 106 LEU A N 1
ATOM 849 C CA . LEU A 1 106 ? -4.942 -4.840 16.048 1.00 94.94 106 LEU A CA 1
ATOM 850 C C . LEU A 1 106 ? -4.401 -5.007 17.475 1.00 94.94 106 LEU A C 1
ATOM 852 O O . LEU A 1 106 ? -5.179 -5.347 18.366 1.00 94.94 106 LEU A O 1
ATOM 856 N N . ASP A 1 107 ? -3.116 -4.751 17.718 1.00 94.81 107 ASP A N 1
ATOM 857 C CA . ASP A 1 107 ? -2.525 -4.812 19.060 1.00 94.81 107 ASP A CA 1
ATOM 858 C C . ASP A 1 107 ? -3.045 -3.682 19.968 1.00 94.81 107 ASP A C 1
ATOM 860 O O . ASP A 1 107 ? -3.273 -3.910 21.161 1.00 94.81 107 ASP A O 1
ATOM 864 N N . TYR A 1 108 ? -3.347 -2.502 19.412 1.00 97.50 108 TYR A N 1
ATOM 865 C CA . TYR A 1 108 ? -4.073 -1.442 20.119 1.00 97.50 108 TYR A CA 1
ATOM 866 C C . TYR A 1 108 ? -5.485 -1.896 20.519 1.00 97.50 108 TYR A C 1
ATOM 868 O O . TYR A 1 108 ? -5.831 -1.853 21.702 1.00 97.50 108 TYR A O 1
ATOM 876 N N . TYR A 1 109 ? -6.292 -2.400 19.575 1.00 97.44 109 TYR A N 1
ATOM 877 C CA . TYR A 1 109 ? -7.644 -2.882 19.886 1.00 97.44 109 TYR A CA 1
ATOM 878 C C . TYR A 1 109 ? -7.633 -4.074 20.851 1.00 97.44 109 TYR A C 1
ATOM 880 O O . TYR A 1 109 ? -8.495 -4.158 21.728 1.00 97.44 109 TYR A O 1
ATOM 888 N N . ARG A 1 110 ? -6.646 -4.971 20.749 1.00 97.12 110 ARG A N 1
ATOM 889 C CA . ARG A 1 110 ? -6.436 -6.072 21.696 1.00 97.12 110 ARG A CA 1
ATOM 890 C C . ARG A 1 110 ? -6.177 -5.541 23.103 1.00 97.12 110 ARG A C 1
ATOM 892 O O . ARG A 1 110 ? -6.879 -5.947 24.024 1.00 97.12 110 ARG A O 1
ATOM 899 N N . SER A 1 111 ? -5.233 -4.612 23.247 1.00 96.19 111 SER A N 1
ATOM 900 C CA . SER A 1 111 ? -4.895 -3.984 24.531 1.00 96.19 111 SER A CA 1
ATOM 901 C C . SER A 1 111 ? -6.112 -3.285 25.138 1.00 96.19 111 SER A C 1
ATOM 903 O O . SER A 1 111 ? -6.467 -3.555 26.282 1.00 96.19 111 SER A O 1
ATOM 905 N N . ARG A 1 112 ? -6.843 -2.496 24.338 1.00 97.69 112 ARG A N 1
ATOM 906 C CA . ARG A 1 112 ? -8.062 -1.805 24.781 1.00 97.69 112 ARG A CA 1
ATOM 907 C C . ARG A 1 112 ? -9.201 -2.760 25.156 1.00 97.69 112 ARG A C 1
ATOM 909 O O . ARG A 1 112 ? -9.993 -2.452 26.041 1.00 97.69 112 ARG A O 1
ATOM 916 N N . THR A 1 113 ? -9.291 -3.926 24.516 1.00 93.75 113 THR A N 1
ATOM 917 C CA . THR A 1 113 ? -10.267 -4.961 24.901 1.00 93.75 113 THR A CA 1
ATOM 918 C C . THR A 1 113 ? -9.873 -5.632 26.220 1.00 93.75 113 THR A C 1
ATOM 920 O O . THR A 1 113 ? -10.748 -5.982 27.007 1.00 93.75 113 THR A O 1
ATOM 923 N N . GLU A 1 114 ? -8.576 -5.790 26.490 1.00 95.50 114 GLU A N 1
ATOM 924 C CA . GLU A 1 114 ? -8.083 -6.365 27.745 1.00 95.50 114 GLU A CA 1
ATOM 925 C C . GLU A 1 114 ? -8.242 -5.393 28.927 1.00 95.50 114 GLU A C 1
ATOM 927 O O . GLU A 1 114 ? -8.698 -5.811 29.988 1.00 95.50 114 GLU A O 1
ATOM 932 N N . GLU A 1 115 ? -7.998 -4.092 28.716 1.00 95.62 115 GLU A N 1
ATOM 933 C CA . GLU A 1 115 ? -8.374 -3.018 29.653 1.00 95.62 115 GLU A CA 1
ATOM 934 C C . GLU A 1 115 ? -9.864 -3.098 30.006 1.00 95.62 115 GLU A C 1
ATOM 936 O O . GLU A 1 115 ? -10.219 -3.237 31.173 1.00 95.62 115 GLU A O 1
ATOM 941 N N . LEU A 1 116 ? -10.745 -3.120 28.998 1.00 96.31 116 LEU A N 1
ATOM 942 C CA . LEU A 1 116 ? -12.191 -3.192 29.219 1.00 96.31 116 LEU A CA 1
ATOM 943 C C . LEU A 1 116 ? -12.630 -4.498 29.905 1.00 96.31 116 LEU A C 1
ATOM 945 O O . LEU A 1 116 ? -13.625 -4.490 30.626 1.00 96.31 116 LEU A O 1
ATOM 949 N N . ARG A 1 117 ? -11.916 -5.619 29.734 1.00 96.00 117 ARG A N 1
ATOM 950 C CA . ARG A 1 117 ? -12.163 -6.845 30.522 1.00 96.00 117 ARG A CA 1
ATOM 951 C C . ARG A 1 117 ? -11.760 -6.677 31.982 1.00 96.00 117 ARG A C 1
ATOM 953 O O . ARG A 1 117 ? -12.459 -7.184 32.853 1.00 96.00 117 ARG A O 1
ATOM 960 N N . GLN A 1 118 ? -10.657 -5.984 32.247 1.00 97.12 118 GLN A N 1
ATOM 961 C CA . GLN A 1 118 ? -10.206 -5.701 33.604 1.00 97.12 118 GLN A CA 1
ATOM 962 C C . GLN A 1 118 ? -11.174 -4.739 34.315 1.00 97.12 118 GLN A C 1
ATOM 964 O O . GLN A 1 118 ? -11.581 -5.022 35.438 1.00 97.12 118 GLN A O 1
ATOM 969 N N . ASP A 1 119 ? -11.628 -3.685 33.628 1.00 95.81 119 ASP A N 1
ATOM 970 C CA . ASP A 1 119 ? -12.647 -2.751 34.125 1.00 95.81 119 ASP A CA 1
ATOM 971 C C . ASP A 1 119 ? -13.970 -3.474 34.441 1.00 95.81 119 ASP A C 1
ATOM 973 O O . ASP A 1 119 ? -14.538 -3.286 35.516 1.00 95.81 119 ASP A O 1
ATOM 977 N N . ASN A 1 120 ? -14.450 -4.347 33.542 1.00 94.69 120 ASN A N 1
ATOM 978 C CA . ASN A 1 120 ? -15.681 -5.111 33.777 1.00 94.69 120 ASN A CA 1
ATOM 979 C C . ASN A 1 120 ? -15.560 -6.077 34.967 1.00 94.69 120 ASN A C 1
ATOM 981 O O . ASN A 1 120 ? -16.499 -6.148 35.751 1.00 94.69 120 ASN A O 1
ATOM 985 N N . ARG A 1 121 ? -14.414 -6.744 35.172 1.00 96.81 121 ARG A N 1
ATOM 986 C CA . ARG A 1 121 ? -14.194 -7.584 36.368 1.00 96.81 121 ARG A CA 1
ATOM 987 C C . ARG A 1 121 ? -14.295 -6.782 37.662 1.00 96.81 121 ARG A C 1
ATOM 989 O O . ARG A 1 121 ? -14.968 -7.213 38.586 1.00 96.81 121 ARG A O 1
ATOM 996 N N . VAL A 1 122 ? -13.689 -5.594 37.719 1.00 97.06 122 VAL A N 1
ATOM 997 C CA . VAL A 1 122 ? -13.781 -4.716 38.901 1.00 97.06 122 VAL A CA 1
ATOM 998 C C . VAL A 1 122 ? -15.221 -4.222 39.116 1.00 97.06 122 VAL A C 1
ATOM 1000 O O . VAL A 1 122 ? -15.675 -4.091 40.255 1.00 97.06 122 VAL A O 1
ATOM 1003 N N . LEU A 1 123 ? -15.984 -3.993 38.041 1.00 96.81 123 LEU A N 1
ATOM 1004 C CA . LEU A 1 123 ? -17.418 -3.695 38.129 1.00 96.81 123 LEU A CA 1
ATOM 1005 C C . LEU A 1 123 ? -18.245 -4.902 38.610 1.00 96.81 123 LEU A C 1
ATOM 1007 O O . LEU A 1 123 ? -19.181 -4.717 39.382 1.00 96.81 123 LEU A O 1
ATOM 1011 N N . GLU A 1 124 ? -17.897 -6.129 38.221 1.00 95.12 124 GLU A N 1
ATOM 1012 C CA . GLU A 1 124 ? -18.530 -7.359 38.716 1.00 95.12 124 GLU A CA 1
ATOM 1013 C C . GLU A 1 124 ? -18.209 -7.600 40.202 1.00 95.12 124 GLU A C 1
ATOM 1015 O O . GLU A 1 124 ? -19.135 -7.752 40.997 1.00 95.12 124 GLU A O 1
ATOM 1020 N N . GLU A 1 125 ? -16.939 -7.509 40.607 1.00 97.38 125 GLU A N 1
ATOM 1021 C CA . GLU A 1 125 ? -16.489 -7.610 42.007 1.00 97.38 125 GLU A CA 1
ATOM 1022 C C . GLU A 1 125 ? -17.168 -6.562 42.908 1.00 97.38 125 GLU A C 1
ATOM 1024 O O . GLU A 1 125 ? -17.621 -6.868 44.015 1.00 97.38 125 GLU A O 1
ATOM 1029 N N . THR A 1 126 ? -17.295 -5.315 42.438 1.00 96.75 126 THR A N 1
ATOM 1030 C CA . THR A 1 126 ? -18.012 -4.270 43.188 1.00 96.75 126 THR A CA 1
ATOM 1031 C C . THR A 1 126 ? -19.527 -4.478 43.201 1.00 96.75 126 THR A C 1
ATOM 1033 O O . THR A 1 126 ? -20.158 -4.150 44.209 1.00 96.75 126 THR A O 1
ATOM 1036 N N . ARG A 1 127 ? -20.123 -5.074 42.157 1.00 96.88 127 ARG A N 1
ATOM 1037 C CA . ARG A 1 127 ? -21.542 -5.469 42.150 1.00 96.88 127 ARG A CA 1
ATOM 1038 C C . ARG A 1 127 ? -21.813 -6.566 43.178 1.00 96.88 127 ARG A C 1
ATOM 1040 O O . ARG A 1 127 ? -22.719 -6.403 43.986 1.00 96.88 127 ARG A O 1
ATOM 1047 N N . GLU A 1 128 ? -21.006 -7.626 43.201 1.00 97.06 128 GLU A N 1
ATOM 1048 C CA . GLU A 1 128 ? -21.137 -8.735 44.159 1.00 97.06 128 GLU A CA 1
ATOM 1049 C C . GLU A 1 128 ? -20.959 -8.258 45.608 1.00 97.06 128 GLU A C 1
ATOM 1051 O O . GLU A 1 128 ? -21.749 -8.602 46.487 1.00 97.06 128 GLU A O 1
ATOM 1056 N N . MET A 1 129 ? -19.986 -7.378 45.854 1.00 97.69 129 MET A N 1
ATOM 1057 C CA . MET A 1 129 ? -19.769 -6.750 47.161 1.00 97.69 129 MET A CA 1
ATOM 1058 C C . MET A 1 129 ? -20.971 -5.898 47.617 1.00 97.69 129 MET A C 1
ATOM 1060 O O . MET A 1 129 ? -21.343 -5.936 48.794 1.00 97.69 129 MET A O 1
ATOM 1064 N N . LEU A 1 130 ? -21.625 -5.168 46.706 1.00 96.19 130 LEU A N 1
ATOM 1065 C CA . LEU A 1 130 ? -22.850 -4.412 47.004 1.00 96.19 130 LEU A CA 1
ATOM 1066 C C . LEU A 1 130 ? -24.081 -5.321 47.173 1.00 96.19 130 LEU A C 1
ATOM 1068 O O . LEU A 1 130 ? -24.916 -5.057 48.039 1.00 96.19 130 LEU A O 1
ATOM 1072 N N . GLU A 1 131 ? -24.184 -6.407 46.405 1.00 97.00 131 GLU A N 1
ATOM 1073 C CA . GLU A 1 131 ? -25.212 -7.445 46.558 1.00 97.00 131 GLU A CA 1
ATOM 1074 C C . GLU A 1 131 ? -25.100 -8.135 47.929 1.00 97.00 131 GLU A C 1
ATOM 1076 O O . GLU A 1 131 ? -26.114 -8.331 48.607 1.00 97.00 131 GLU A O 1
ATOM 1081 N N . GLU A 1 132 ? -23.882 -8.406 48.407 1.00 97.06 132 GLU A N 1
ATOM 1082 C CA . GLU A 1 132 ? -23.650 -8.959 49.743 1.00 97.06 132 GLU A CA 1
ATOM 1083 C C . GLU A 1 132 ? -23.993 -7.952 50.858 1.00 97.06 132 GLU A C 1
ATOM 1085 O O . GLU A 1 132 ? -24.627 -8.313 51.854 1.00 97.06 132 GLU A O 1
ATOM 1090 N N . GLN A 1 133 ? -23.647 -6.667 50.698 1.00 96.94 133 GLN A N 1
ATOM 1091 C CA . GLN A 1 133 ? -24.082 -5.617 51.631 1.00 96.94 133 GLN A CA 1
ATOM 1092 C C . GLN A 1 133 ? -25.612 -5.492 51.684 1.00 96.94 133 GLN A C 1
ATOM 1094 O O . GLN A 1 133 ? -26.180 -5.372 52.774 1.00 96.94 133 GLN A O 1
ATOM 1099 N N . LEU A 1 134 ? -26.290 -5.579 50.536 1.00 94.50 134 LEU A N 1
ATOM 1100 C CA . LEU A 1 134 ? -27.750 -5.567 50.443 1.00 94.50 134 LEU A CA 1
ATOM 1101 C C . LEU A 1 134 ? -28.373 -6.791 51.135 1.00 94.50 134 LEU A C 1
ATOM 1103 O O . LEU A 1 134 ? -29.365 -6.647 51.850 1.00 94.50 134 LEU A O 1
ATOM 1107 N N . ALA A 1 135 ? -27.784 -7.979 50.976 1.00 96.56 135 ALA A N 1
ATOM 1108 C CA . ALA A 1 135 ? -28.220 -9.197 51.660 1.00 96.56 135 ALA A CA 1
ATOM 1109 C C . ALA A 1 135 ? -28.060 -9.084 53.188 1.00 96.56 135 ALA A C 1
ATOM 1111 O O . ALA A 1 135 ? -29.012 -9.336 53.928 1.00 96.56 135 ALA A O 1
ATOM 1112 N N . ARG A 1 136 ? -26.904 -8.604 53.671 1.00 97.06 136 ARG A N 1
ATOM 1113 C CA . ARG A 1 136 ? -26.661 -8.321 55.100 1.00 97.06 136 ARG A CA 1
ATOM 1114 C C . ARG A 1 136 ? -27.642 -7.279 55.659 1.00 97.06 136 ARG A C 1
ATOM 1116 O O . ARG A 1 136 ? -28.069 -7.391 56.807 1.00 97.06 136 ARG A O 1
ATOM 1123 N N . ALA A 1 137 ? -28.021 -6.275 54.865 1.00 94.19 137 ALA A N 1
ATOM 1124 C CA . ALA A 1 137 ? -29.023 -5.283 55.251 1.00 94.19 137 ALA A CA 1
ATOM 1125 C C . ALA A 1 137 ? -30.438 -5.885 55.345 1.00 94.19 137 ALA A C 1
ATOM 1127 O O . ALA A 1 137 ? -31.139 -5.614 56.319 1.00 94.19 137 ALA A O 1
ATOM 1128 N N . ARG A 1 138 ? -30.838 -6.741 54.393 1.00 96.94 138 ARG A N 1
ATOM 1129 C CA . ARG A 1 138 ? -32.123 -7.467 54.424 1.00 96.94 138 ARG A CA 1
ATOM 1130 C C . ARG A 1 138 ? -32.236 -8.389 55.637 1.00 96.94 138 ARG A C 1
ATOM 1132 O O . ARG A 1 138 ? -33.189 -8.245 56.394 1.00 96.94 138 ARG A O 1
ATOM 1139 N N . ALA A 1 139 ? -31.215 -9.204 55.908 1.00 96.88 139 ALA A N 1
ATOM 1140 C CA . ALA A 1 139 ? -31.186 -10.087 57.078 1.00 96.88 139 ALA A CA 1
ATOM 1141 C C . ALA A 1 139 ? -31.329 -9.324 58.415 1.00 96.88 139 ALA A C 1
ATOM 1143 O O . ALA A 1 139 ? -31.969 -9.802 59.350 1.00 96.88 139 ALA A O 1
ATOM 1144 N N . ARG A 1 140 ? -30.788 -8.097 58.511 1.00 97.00 140 ARG A N 1
ATOM 1145 C CA . ARG A 1 140 ? -31.006 -7.215 59.675 1.00 97.00 140 ARG A CA 1
ATOM 1146 C C . ARG A 1 140 ? -32.448 -6.714 59.795 1.00 97.00 140 ARG A C 1
ATOM 1148 O O . ARG A 1 140 ? -32.937 -6.582 60.914 1.00 97.00 140 ARG A O 1
ATOM 1155 N N . VAL A 1 141 ? -33.120 -6.417 58.682 1.00 96.38 141 VAL A N 1
ATOM 1156 C CA . VAL A 1 141 ? -34.542 -6.027 58.679 1.00 96.38 141 VAL A CA 1
ATOM 1157 C C . VAL A 1 141 ? -35.417 -7.221 59.062 1.00 96.38 141 VAL A C 1
ATOM 1159 O O . VAL A 1 141 ? -36.259 -7.085 59.940 1.00 96.38 141 VAL A O 1
ATOM 1162 N N . GLU A 1 142 ? -35.159 -8.400 58.497 1.00 96.62 142 GLU A N 1
ATOM 1163 C CA . GLU A 1 142 ? -35.842 -9.656 58.844 1.00 96.62 142 GLU A CA 1
ATOM 1164 C C . GLU A 1 142 ? -35.706 -9.977 60.343 1.00 96.62 142 GLU A C 1
ATOM 1166 O O . GLU A 1 142 ? -36.707 -10.219 61.014 1.00 96.62 142 GLU A O 1
ATOM 1171 N N . TYR A 1 143 ? -34.500 -9.856 60.910 1.00 97.31 143 TYR A N 1
ATOM 1172 C CA . TYR A 1 143 ? -34.275 -9.998 62.355 1.00 97.31 143 TYR A CA 1
ATOM 1173 C C . TYR A 1 143 ? -34.984 -8.919 63.197 1.00 97.31 143 TYR A C 1
ATOM 1175 O O . TYR A 1 143 ? -35.400 -9.183 64.322 1.00 97.31 143 TYR A O 1
ATOM 1183 N N . THR A 1 144 ? -35.169 -7.708 62.661 1.00 95.06 144 THR A N 1
ATOM 1184 C CA . THR A 1 144 ? -35.940 -6.655 63.347 1.00 95.06 144 THR A CA 1
ATOM 1185 C C . THR A 1 144 ? -37.430 -7.012 63.383 1.00 95.06 144 THR A C 1
ATOM 1187 O O . THR A 1 144 ? -38.041 -6.927 64.443 1.00 95.06 144 THR A O 1
ATOM 1190 N N . VAL A 1 145 ? -37.990 -7.507 62.273 1.00 95.62 145 VAL A N 1
ATOM 1191 C CA . VAL A 1 145 ? -39.384 -7.991 62.197 1.00 95.62 145 VAL A CA 1
ATOM 1192 C C . VAL A 1 145 ? -39.608 -9.213 63.100 1.00 95.62 145 VAL A C 1
ATOM 1194 O O . VAL A 1 145 ? -40.655 -9.319 63.736 1.00 95.62 145 VAL A O 1
ATOM 1197 N N . GLN A 1 146 ? -38.617 -10.104 63.222 1.00 96.69 146 GLN A N 1
ATOM 1198 C CA . GLN A 1 146 ? -38.639 -11.221 64.174 1.00 96.69 146 GLN A CA 1
ATOM 1199 C C . GLN A 1 146 ? -38.796 -10.713 65.621 1.00 96.69 146 GLN A C 1
ATOM 1201 O O . GLN A 1 146 ? -39.707 -11.139 66.326 1.00 96.69 146 GLN A O 1
ATOM 1206 N N . LEU A 1 147 ? -37.973 -9.740 66.034 1.00 95.75 147 LEU A N 1
ATOM 1207 C CA . LEU A 1 147 ? -38.060 -9.131 67.367 1.00 95.75 147 LEU A CA 1
ATOM 1208 C C . LEU A 1 147 ? -39.374 -8.363 67.589 1.00 95.75 147 LEU A C 1
ATOM 1210 O O . LEU A 1 147 ? -39.904 -8.372 68.698 1.00 95.75 147 LEU A O 1
ATOM 1214 N N . GLU A 1 148 ? -39.926 -7.711 66.564 1.00 95.56 148 GLU A N 1
ATOM 1215 C CA . GLU A 1 148 ? -41.241 -7.061 66.648 1.00 95.56 148 GLU A CA 1
ATOM 1216 C C . GLU A 1 148 ? -42.370 -8.079 66.881 1.00 95.56 148 GLU A C 1
ATOM 1218 O O . GLU A 1 148 ? -43.253 -7.831 67.707 1.00 95.56 148 GLU A O 1
ATOM 1223 N N . ALA A 1 149 ? -42.316 -9.245 66.227 1.00 96.81 149 ALA A N 1
ATOM 1224 C CA . ALA A 1 149 ? -43.256 -10.343 66.454 1.00 96.81 149 ALA A CA 1
ATOM 1225 C C . ALA A 1 149 ? -43.124 -10.937 67.869 1.00 96.81 149 ALA A C 1
ATOM 1227 O O . ALA A 1 149 ? -44.136 -11.120 68.551 1.00 96.81 149 ALA A O 1
ATOM 1228 N N . ASP A 1 150 ? -41.898 -11.153 68.354 1.00 97.00 150 ASP A N 1
ATOM 1229 C CA . ASP A 1 150 ? -41.640 -11.630 69.719 1.00 97.00 150 ASP A CA 1
ATOM 1230 C C . ASP A 1 150 ? -42.151 -10.623 70.772 1.00 97.00 150 ASP A C 1
ATOM 1232 O O . ASP A 1 150 ? -42.793 -11.003 71.752 1.00 97.00 150 ASP A O 1
ATOM 1236 N N . ILE A 1 151 ? -41.959 -9.317 70.543 1.00 95.56 151 ILE A N 1
ATOM 1237 C CA . ILE A 1 151 ? -42.493 -8.240 71.396 1.00 95.56 151 ILE A CA 1
ATOM 1238 C C . ILE A 1 151 ? -44.030 -8.221 71.396 1.00 95.56 151 ILE A C 1
ATOM 1240 O O . ILE A 1 151 ? -44.633 -7.934 72.433 1.00 95.56 151 ILE A O 1
ATOM 1244 N N . LEU A 1 152 ? -44.685 -8.503 70.266 1.00 96.69 152 LEU A N 1
ATOM 1245 C CA . LEU A 1 152 ? -46.147 -8.601 70.192 1.00 96.69 152 LEU A CA 1
ATOM 1246 C C . LEU A 1 152 ? -46.675 -9.831 70.943 1.00 96.69 152 LEU A C 1
ATOM 1248 O O . LEU A 1 152 ? -47.632 -9.695 71.704 1.00 96.69 152 LEU A O 1
ATOM 1252 N N . SER A 1 153 ? -46.012 -10.983 70.811 1.00 97.31 153 SER A N 1
ATOM 1253 C CA . SER A 1 153 ? -46.320 -12.207 71.565 1.00 97.31 153 SER A CA 1
ATOM 1254 C C . SER A 1 153 ? -46.182 -11.994 73.081 1.00 97.31 153 SER A C 1
ATOM 1256 O O . SER A 1 153 ? -47.104 -12.263 73.853 1.00 97.31 153 SER A O 1
ATOM 1258 N N . LEU A 1 154 ? -45.079 -11.381 73.526 1.00 96.00 154 LEU A N 1
ATOM 1259 C CA . LEU A 1 154 ? -44.880 -11.034 74.936 1.00 96.00 154 LEU A CA 1
ATOM 1260 C C . LEU A 1 154 ? -45.955 -10.059 75.449 1.00 96.00 154 LEU A C 1
ATOM 1262 O O . LEU A 1 154 ? -46.473 -10.249 76.546 1.00 96.00 154 LEU A O 1
ATOM 1266 N N . LYS A 1 155 ? -46.368 -9.062 74.655 1.00 97.38 155 LYS A N 1
ATOM 1267 C CA . LYS A 1 155 ? -47.487 -8.169 75.017 1.00 97.38 155 LYS A CA 1
ATOM 1268 C C . LYS A 1 155 ? -48.828 -8.902 75.123 1.00 97.38 155 LYS A C 1
ATOM 1270 O O . LYS A 1 155 ? -49.618 -8.556 75.996 1.00 97.38 155 LYS A O 1
ATOM 1275 N N . GLN A 1 156 ? -49.086 -9.900 74.275 1.00 96.69 156 GLN A N 1
ATOM 1276 C CA . GLN A 1 156 ? -50.288 -10.735 74.374 1.00 96.69 156 GLN A CA 1
ATOM 1277 C C . GLN A 1 156 ? -50.289 -11.534 75.683 1.00 96.69 156 GLN A C 1
ATOM 1279 O O . GLN A 1 156 ? -51.221 -11.378 76.465 1.00 96.69 156 GLN A O 1
ATOM 1284 N N . THR A 1 157 ? -49.208 -12.256 75.997 1.00 97.25 157 THR A N 1
ATOM 1285 C CA . THR A 1 157 ? -49.114 -13.020 77.261 1.00 97.25 157 THR A CA 1
ATOM 1286 C C . THR A 1 157 ? -49.189 -12.138 78.515 1.00 97.25 157 THR A C 1
ATOM 1288 O O . THR A 1 157 ? -49.798 -12.529 79.507 1.00 97.25 157 THR A O 1
ATOM 1291 N N . ILE A 1 158 ? -48.647 -10.913 78.481 1.00 96.06 158 ILE A N 1
ATOM 1292 C CA . ILE A 1 158 ? -48.794 -9.942 79.581 1.00 96.06 158 ILE A CA 1
ATOM 1293 C C . ILE A 1 158 ? -50.259 -9.516 79.756 1.00 96.06 158 ILE A C 1
ATOM 1295 O O . ILE A 1 158 ? -50.724 -9.407 80.891 1.00 96.06 158 ILE A O 1
ATOM 1299 N N . ASN A 1 159 ? -51.002 -9.299 78.666 1.00 97.00 159 ASN A N 1
ATOM 1300 C CA . ASN A 1 159 ? -52.428 -8.973 78.735 1.00 97.00 159 ASN A CA 1
ATOM 1301 C C . ASN A 1 159 ? -53.260 -10.165 79.236 1.00 97.00 159 ASN A C 1
ATOM 1303 O O . ASN A 1 159 ? -54.132 -9.973 80.076 1.00 97.00 159 ASN A O 1
ATOM 1307 N N . GLU A 1 160 ? -52.971 -11.383 78.774 1.00 97.06 160 GLU A N 1
ATOM 1308 C CA . GLU A 1 160 ? -53.624 -12.619 79.230 1.00 97.06 160 GLU A CA 1
ATOM 1309 C C . GLU A 1 160 ? -53.434 -12.823 80.740 1.00 97.06 160 GLU A C 1
ATOM 1311 O O . GLU A 1 160 ? -54.415 -12.959 81.467 1.00 97.06 160 GLU A O 1
ATOM 1316 N N . LEU A 1 161 ? -52.194 -12.721 81.233 1.00 96.06 161 LEU A N 1
ATOM 1317 C CA . LEU A 1 161 ? -51.881 -12.795 82.665 1.00 96.06 161 LEU A CA 1
ATOM 1318 C C . LEU A 1 161 ? -52.484 -11.634 83.472 1.00 96.06 161 LEU A C 1
ATOM 1320 O O . LEU A 1 161 ? -52.765 -11.794 84.658 1.00 96.06 161 LEU A O 1
ATOM 1324 N N . SER A 1 162 ? -52.693 -10.465 82.858 1.00 96.12 162 SER A N 1
ATOM 1325 C CA . SER A 1 162 ? -53.356 -9.331 83.516 1.00 96.12 162 SER A CA 1
ATOM 1326 C C . SER A 1 162 ? -54.856 -9.575 83.673 1.00 96.12 162 SER A C 1
ATOM 1328 O O . SER A 1 162 ? -55.374 -9.386 84.770 1.00 96.12 162 SER A O 1
ATOM 1330 N N . LEU A 1 163 ? -55.525 -10.079 82.630 1.00 96.25 163 LEU A N 1
ATOM 1331 C CA . LEU A 1 163 ? -56.935 -10.480 82.673 1.00 96.25 163 LEU A CA 1
ATOM 1332 C C . LEU A 1 163 ? -57.161 -11.657 83.632 1.00 96.25 163 LEU A C 1
ATOM 1334 O O . LEU A 1 163 ? -58.123 -11.653 84.395 1.00 96.25 163 LEU A O 1
ATOM 1338 N N . GLU A 1 164 ? -56.254 -12.639 83.656 1.00 95.62 164 GLU A N 1
ATOM 1339 C CA . GLU A 1 164 ? -56.282 -13.723 84.643 1.00 95.62 164 GLU A CA 1
ATOM 1340 C C . GLU A 1 164 ? -56.087 -13.183 86.069 1.00 95.62 164 GLU A C 1
ATOM 1342 O O . GLU A 1 164 ? -56.772 -13.626 86.993 1.00 95.62 164 GLU A O 1
ATOM 1347 N N . ARG A 1 165 ? -55.211 -12.189 86.277 1.00 95.50 165 ARG A N 1
ATOM 1348 C CA . ARG A 1 165 ? -55.058 -11.534 87.586 1.00 95.50 165 ARG A CA 1
ATOM 1349 C C . ARG A 1 165 ? -56.320 -10.776 87.991 1.00 95.50 165 ARG A C 1
ATOM 1351 O O . ARG A 1 165 ? -56.711 -10.864 89.149 1.00 95.50 165 ARG A O 1
ATOM 1358 N N . GLU A 1 166 ? -56.947 -10.048 87.072 1.00 96.00 166 GLU A N 1
ATOM 1359 C CA . GLU A 1 166 ? -58.187 -9.300 87.313 1.00 96.00 166 GLU A CA 1
ATOM 1360 C C . GLU A 1 166 ? -59.338 -10.248 87.668 1.00 96.00 166 GLU A C 1
ATOM 1362 O O . GLU A 1 166 ? -59.919 -10.098 88.740 1.00 96.00 166 GLU A O 1
ATOM 1367 N N . ALA A 1 167 ? -59.557 -11.312 86.890 1.00 95.38 167 ALA A N 1
ATOM 1368 C CA . ALA A 1 167 ? -60.546 -12.346 87.200 1.00 95.38 167 ALA A CA 1
ATOM 1369 C C . ALA A 1 167 ? -60.276 -13.046 88.549 1.00 95.38 167 ALA A C 1
ATOM 1371 O O . ALA A 1 167 ? -61.207 -13.334 89.297 1.00 95.38 167 ALA A O 1
ATOM 1372 N N . ASN A 1 168 ? -59.009 -13.284 88.917 1.00 94.06 168 ASN A N 1
ATOM 1373 C CA . ASN A 1 168 ? -58.657 -13.810 90.242 1.00 94.06 168 ASN A CA 1
ATOM 1374 C C . ASN A 1 168 ? -58.860 -12.784 91.375 1.00 94.06 168 ASN A C 1
ATOM 1376 O O . ASN A 1 168 ? -59.154 -13.181 92.503 1.00 94.06 168 ASN A O 1
ATOM 1380 N N . GLN A 1 169 ? -58.726 -11.480 91.109 1.00 95.75 169 GLN A N 1
ATOM 1381 C CA . GLN A 1 169 ? -59.057 -10.426 92.075 1.00 95.75 169 GLN A CA 1
ATOM 1382 C C . GLN A 1 169 ? -60.573 -10.299 92.269 1.00 95.75 169 GLN A C 1
ATOM 1384 O O . GLN A 1 169 ? -61.012 -10.198 93.413 1.00 95.75 169 GLN A O 1
ATOM 1389 N N . GLU A 1 170 ? -61.365 -10.388 91.197 1.00 94.75 170 GLU A N 1
ATOM 1390 C CA . GLU A 1 170 ? -62.828 -10.493 91.268 1.00 94.75 170 GLU A CA 1
ATOM 1391 C C . GLU A 1 170 ? -63.240 -11.744 92.056 1.00 94.75 170 GLU A C 1
ATOM 1393 O O . GLU A 1 170 ? -63.999 -11.632 93.014 1.00 94.75 170 GLU A O 1
ATOM 1398 N N . LYS A 1 171 ? -62.645 -12.912 91.765 1.00 95.56 171 LYS A N 1
ATOM 1399 C CA . LYS A 1 171 ? -62.883 -14.166 92.504 1.00 95.56 171 LYS A CA 1
ATOM 1400 C C . LYS A 1 171 ? -62.565 -14.050 93.998 1.00 95.56 171 LYS A C 1
ATOM 1402 O O . LYS A 1 171 ? -63.294 -14.576 94.836 1.00 95.56 171 LYS A O 1
ATOM 1407 N N . LEU A 1 172 ? -61.477 -13.361 94.346 1.00 92.69 172 LEU A N 1
ATOM 1408 C CA . LEU A 1 172 ? -61.130 -13.060 95.736 1.00 92.69 172 LEU A CA 1
ATOM 1409 C C . LEU A 1 172 ? -62.146 -12.119 96.386 1.00 92.69 172 LEU A C 1
ATOM 1411 O O . LEU A 1 172 ? -62.469 -12.309 97.556 1.00 92.69 172 LEU A O 1
ATOM 1415 N N . GLN A 1 173 ? -62.656 -11.128 95.653 1.00 93.25 173 GLN A N 1
ATOM 1416 C CA . GLN A 1 173 ? -63.658 -10.204 96.169 1.00 93.25 173 GLN A CA 1
ATOM 1417 C C . GLN A 1 173 ? -65.023 -10.882 96.359 1.00 93.25 173 GLN A C 1
ATOM 1419 O O . GLN A 1 173 ? -65.602 -10.723 97.430 1.00 93.25 173 GLN A O 1
ATOM 1424 N N . GLU A 1 174 ? -65.478 -11.714 95.415 1.00 93.31 174 GLU A N 1
ATOM 1425 C CA . GLU A 1 174 ? -66.643 -12.597 95.590 1.00 93.31 174 GLU A CA 1
ATOM 1426 C C . GLU A 1 174 ? -66.507 -13.417 96.881 1.00 93.31 174 GLU A C 1
ATOM 1428 O O . GLU A 1 174 ? -67.391 -13.384 97.731 1.00 93.31 174 GLU A O 1
ATOM 1433 N N . LEU A 1 175 ? -65.362 -14.081 97.086 1.00 91.81 175 LEU A N 1
ATOM 1434 C CA . LEU A 1 175 ? -65.101 -14.880 98.288 1.00 91.81 175 LEU A CA 1
ATOM 1435 C C . LEU A 1 175 ? -65.020 -14.036 99.573 1.00 91.81 175 LEU A C 1
ATOM 1437 O O . LEU A 1 175 ? -65.411 -14.516 100.637 1.00 91.81 175 LEU A O 1
ATOM 1441 N N . PHE A 1 176 ? -64.538 -12.790 99.520 1.00 91.75 176 PHE A N 1
ATOM 1442 C CA . PHE A 1 176 ? -64.590 -11.878 100.669 1.00 91.75 176 PHE A CA 1
ATOM 1443 C C . PHE A 1 176 ? -66.022 -11.426 100.979 1.00 91.75 176 PHE A C 1
ATOM 1445 O O . PHE A 1 176 ? -66.382 -11.341 102.154 1.00 91.75 176 PHE A O 1
ATOM 1452 N N . GLU A 1 177 ? -66.844 -11.170 99.962 1.00 92.19 177 GLU A N 1
ATOM 1453 C CA . GLU A 1 177 ? -68.250 -10.795 100.115 1.00 92.19 177 GLU A CA 1
ATOM 1454 C C . GLU A 1 177 ? -69.096 -11.980 100.611 1.00 92.19 177 GLU A C 1
ATOM 1456 O O . GLU A 1 177 ? -69.874 -11.810 101.549 1.00 92.19 177 GLU A O 1
ATOM 1461 N N . GLU A 1 178 ? -68.884 -13.194 100.093 1.00 89.94 178 GLU A N 1
ATOM 1462 C CA . GLU A 1 178 ? -69.464 -14.440 100.615 1.00 89.94 178 GLU A CA 1
ATOM 1463 C C . GLU A 1 178 ? -69.051 -14.687 102.071 1.00 89.94 178 GLU A C 1
ATOM 1465 O O . GLU A 1 178 ? -69.897 -14.971 102.915 1.00 89.94 178 GLU A O 1
ATOM 1470 N N . ASN A 1 179 ? -67.768 -14.538 102.413 1.00 86.38 179 ASN A N 1
ATOM 1471 C CA . ASN A 1 179 ? -67.280 -14.755 103.777 1.00 86.38 179 ASN A CA 1
ATOM 1472 C C . ASN A 1 179 ? -67.796 -13.671 104.751 1.00 86.38 179 ASN A C 1
ATOM 1474 O O . ASN A 1 179 ? -68.133 -13.969 105.896 1.00 86.38 179 ASN A O 1
ATOM 1478 N N . ALA A 1 180 ? -67.965 -12.426 104.293 1.00 88.25 180 ALA A N 1
ATOM 1479 C CA . ALA A 1 180 ? -68.634 -11.374 105.058 1.00 88.25 180 ALA A CA 1
ATOM 1480 C C . ALA A 1 180 ? -70.136 -11.661 105.252 1.00 88.25 180 ALA A C 1
ATOM 1482 O O . ALA A 1 180 ? -70.659 -11.465 106.352 1.00 88.25 180 ALA A O 1
ATOM 1483 N N . GLN A 1 181 ? -70.825 -12.179 104.229 1.00 88.44 181 GLN A N 1
ATOM 1484 C CA . GLN A 1 181 ? -72.210 -12.648 104.336 1.00 88.44 181 GLN A CA 1
ATOM 1485 C C . GLN A 1 181 ? -72.327 -13.839 105.296 1.00 88.44 181 GLN A C 1
ATOM 1487 O O . GLN A 1 181 ? -73.205 -13.833 106.152 1.00 88.44 181 GLN A O 1
ATOM 1492 N N . LEU A 1 182 ? -71.415 -14.812 105.243 1.00 83.12 182 LEU A N 1
ATOM 1493 C CA . LEU A 1 182 ? -71.352 -15.940 106.179 1.00 83.12 182 LEU A CA 1
ATOM 1494 C C . LEU A 1 182 ? -71.044 -15.486 107.613 1.00 83.12 182 LEU A C 1
ATOM 1496 O O . LEU A 1 182 ? -71.618 -16.028 108.555 1.00 83.12 182 LEU A O 1
ATOM 1500 N N . ALA A 1 183 ? -70.212 -14.459 107.805 1.00 80.69 183 ALA A N 1
ATOM 1501 C CA . ALA A 1 183 ? -69.976 -13.855 109.116 1.00 80.69 183 ALA A CA 1
ATOM 1502 C C . ALA A 1 183 ? -71.218 -13.116 109.652 1.00 80.69 183 ALA A C 1
ATOM 1504 O O . ALA A 1 183 ? -71.529 -13.218 110.841 1.00 80.69 183 ALA A O 1
ATOM 1505 N N . LEU A 1 184 ? -71.967 -12.416 108.791 1.00 83.06 184 LEU A N 1
ATOM 1506 C CA . LEU A 1 184 ? -73.257 -11.810 109.142 1.00 83.06 184 LEU A CA 1
ATOM 1507 C C . LEU A 1 184 ? -74.321 -12.872 109.449 1.00 83.06 184 LEU A C 1
ATOM 1509 O O . LEU A 1 184 ? -75.031 -12.736 110.444 1.00 83.06 184 LEU A O 1
ATOM 1513 N N . LEU A 1 185 ? -74.392 -13.944 108.657 1.00 81.19 185 LEU A N 1
ATOM 1514 C CA . LEU A 1 185 ? -75.297 -15.072 108.873 1.00 81.19 185 LEU A CA 1
ATOM 1515 C C . LEU A 1 185 ? -74.965 -15.800 110.176 1.00 81.19 185 LEU A C 1
ATOM 1517 O O . LEU A 1 185 ? -75.862 -15.988 110.987 1.00 81.19 185 LEU A O 1
ATOM 1521 N N . SER A 1 186 ? -73.693 -16.102 110.443 1.00 74.94 186 SER A N 1
ATOM 1522 C CA . SER A 1 186 ? -73.214 -16.670 111.713 1.00 74.94 186 SER A CA 1
ATOM 1523 C C . SER A 1 186 ? -73.566 -15.777 112.908 1.00 74.94 186 SER A C 1
ATOM 1525 O O . SER A 1 186 ? -74.113 -16.245 113.905 1.00 74.94 186 SER A O 1
ATOM 1527 N N . LYS A 1 187 ? -73.374 -14.458 112.785 1.00 73.50 187 LYS A N 1
ATOM 1528 C CA . LYS A 1 187 ? -73.798 -13.490 113.805 1.00 73.50 187 LYS A CA 1
ATOM 1529 C C . LYS A 1 187 ? -75.323 -13.444 113.978 1.00 73.50 187 LYS A C 1
ATOM 1531 O O . LYS A 1 187 ? -75.791 -13.256 115.095 1.00 73.50 187 LYS A O 1
ATOM 1536 N N . SER A 1 188 ? -76.098 -13.629 112.908 1.00 64.62 188 SER A N 1
ATOM 1537 C CA . SER A 1 188 ? -77.564 -13.707 112.977 1.00 64.62 188 SER A CA 1
ATOM 1538 C C . SER A 1 188 ? -78.060 -15.038 113.552 1.00 64.62 188 SER A C 1
ATOM 1540 O O . SER A 1 188 ? -79.010 -15.030 114.327 1.00 64.62 188 SER A O 1
ATOM 1542 N N . ALA A 1 189 ? -77.367 -16.148 113.284 1.00 60.38 189 ALA A N 1
ATOM 1543 C CA . ALA A 1 189 ? -77.621 -17.455 113.880 1.00 60.38 189 ALA A CA 1
ATOM 1544 C C . ALA A 1 189 ? -77.352 -17.415 115.390 1.00 60.38 189 ALA A C 1
ATOM 1546 O O . ALA A 1 189 ? -78.219 -17.784 116.166 1.00 60.38 189 ALA A O 1
ATOM 1547 N N . LEU A 1 190 ? -76.251 -16.792 115.826 1.00 55.91 190 LEU A N 1
ATOM 1548 C CA . LEU A 1 190 ? -75.982 -16.512 117.245 1.00 55.91 190 LEU A CA 1
ATOM 1549 C C . LEU A 1 190 ? -77.025 -15.586 117.911 1.00 55.91 190 LEU A C 1
ATOM 1551 O O . LEU A 1 190 ? -77.117 -15.553 119.137 1.00 55.91 190 LEU A O 1
ATOM 1555 N N . HIS A 1 191 ? -77.829 -14.850 117.134 1.00 50.53 191 HIS A N 1
ATOM 1556 C CA . HIS A 1 191 ? -79.005 -14.129 117.634 1.00 50.53 191 HIS A CA 1
ATOM 1557 C C . HIS A 1 191 ? -80.305 -14.963 117.564 1.00 50.53 191 HIS A C 1
ATOM 1559 O O . HIS A 1 191 ? -81.186 -14.755 118.396 1.00 50.53 191 HIS A O 1
ATOM 1565 N N . GLN A 1 192 ? -80.426 -15.927 116.643 1.00 45.09 192 GLN A N 1
ATOM 1566 C CA . GLN A 1 192 ? -81.553 -16.869 116.552 1.00 45.09 192 GLN A CA 1
ATOM 1567 C C . GLN A 1 192 ? -81.462 -18.012 117.576 1.00 45.09 192 GLN A C 1
ATOM 1569 O O . GLN A 1 192 ? -82.471 -18.338 118.194 1.00 45.09 192 GLN A O 1
ATOM 1574 N N . ASP A 1 193 ? -80.270 -18.540 117.860 1.00 41.62 193 ASP A N 1
ATOM 1575 C CA . ASP A 1 193 ? -80.010 -19.521 118.927 1.00 41.62 193 ASP A CA 1
ATOM 1576 C C . ASP A 1 193 ? -80.332 -18.952 120.323 1.00 41.62 193 ASP A C 1
ATOM 1578 O O . ASP A 1 193 ? -80.633 -19.689 121.259 1.00 41.62 193 ASP A O 1
ATOM 1582 N N . SER A 1 194 ? -80.336 -17.621 120.462 1.00 38.28 194 SER A N 1
ATOM 1583 C CA . SER A 1 194 ? -80.805 -16.914 121.661 1.00 38.28 194 SER A CA 1
ATOM 1584 C C . SER A 1 194 ? -82.328 -16.670 121.682 1.00 38.28 194 SER A C 1
ATOM 1586 O O . SER A 1 194 ? -82.817 -16.026 122.612 1.00 38.28 194 SER A O 1
ATOM 1588 N N . SER A 1 195 ? -83.071 -17.121 120.665 1.00 41.97 195 SER A N 1
ATOM 1589 C CA . SER A 1 195 ? -84.482 -16.769 120.427 1.00 41.97 195 SER A CA 1
ATOM 1590 C C . SER A 1 195 ? -85.380 -17.932 119.968 1.00 41.97 195 SER A C 1
ATOM 1592 O O . SER A 1 195 ? -86.588 -17.729 119.859 1.00 41.97 195 SER A O 1
ATOM 1594 N N . LEU A 1 196 ? -84.841 -19.126 119.700 1.00 43.88 196 LEU A N 1
ATOM 1595 C CA . LEU A 1 196 ? -85.586 -20.305 119.228 1.00 43.88 196 LEU A CA 1
ATOM 1596 C C . LEU A 1 196 ? -85.609 -21.421 120.285 1.00 43.88 196 LEU A C 1
ATOM 1598 O O . LEU A 1 196 ? -85.163 -22.543 120.057 1.00 43.88 196 LEU A O 1
ATOM 1602 N N . LEU A 1 197 ? -86.135 -21.085 121.466 1.00 41.44 197 LEU A N 1
ATOM 1603 C CA . LEU A 1 197 ? -86.332 -22.007 122.595 1.00 41.44 197 LEU A CA 1
ATOM 1604 C C . LEU A 1 197 ? -87.825 -22.336 122.825 1.00 41.44 197 LEU A C 1
ATOM 1606 O O . LEU A 1 197 ? -88.194 -22.777 123.909 1.00 41.44 197 LEU A O 1
ATOM 1610 N N . ASP A 1 198 ? -88.684 -22.113 121.822 1.00 38.50 198 ASP A N 1
ATOM 1611 C CA . ASP A 1 198 ? -90.131 -22.357 121.902 1.00 38.50 198 ASP A CA 1
ATOM 1612 C C . ASP A 1 198 ? -90.761 -22.722 120.532 1.00 38.50 198 ASP A C 1
ATOM 1614 O O . ASP A 1 198 ? -90.135 -22.539 119.489 1.00 38.50 198 ASP A O 1
ATOM 1618 N N . GLU A 1 199 ? -92.009 -23.214 120.555 1.00 40.25 199 GLU A N 1
ATOM 1619 C CA . GLU A 1 199 ? -92.941 -23.376 119.404 1.00 40.25 199 GLU A CA 1
ATOM 1620 C C . GLU A 1 199 ? -92.721 -24.524 118.361 1.00 40.25 199 GLU A C 1
ATOM 1622 O O . GLU A 1 199 ? -92.748 -24.347 117.148 1.00 40.25 199 GLU A O 1
ATOM 1627 N N . GLN A 1 200 ? -92.554 -25.750 118.866 1.00 41.47 200 GLN A N 1
ATOM 1628 C CA . GLN A 1 200 ? -93.324 -26.979 118.529 1.00 41.47 200 GLN A CA 1
ATOM 1629 C C . GLN A 1 200 ? -93.956 -27.283 117.123 1.00 41.47 200 GLN A C 1
ATOM 1631 O O . GLN A 1 200 ? -94.927 -26.663 116.714 1.00 41.47 200 GLN A O 1
ATOM 1636 N N . LEU A 1 201 ? -93.597 -28.478 116.598 1.00 36.53 201 LEU A N 1
ATOM 1637 C CA . LEU A 1 201 ? -94.463 -29.632 116.188 1.00 36.53 201 LEU A CA 1
ATOM 1638 C C . LEU A 1 201 ? -95.436 -29.627 114.962 1.00 36.53 201 LEU A C 1
ATOM 1640 O O . LEU A 1 201 ? -95.977 -28.617 114.538 1.00 36.53 201 LEU A O 1
ATOM 1644 N N . ALA A 1 202 ? -95.748 -30.876 114.540 1.00 39.06 202 ALA A N 1
ATOM 1645 C CA . ALA A 1 202 ? -96.853 -31.372 113.677 1.00 39.06 202 ALA A CA 1
ATOM 1646 C C . ALA A 1 202 ? -96.659 -31.297 112.129 1.00 39.06 202 ALA A C 1
ATOM 1648 O O . ALA A 1 202 ? -95.970 -30.417 111.633 1.00 39.06 202 ALA A O 1
ATOM 1649 N N . GLU A 1 203 ? -97.188 -32.215 111.290 1.00 39.66 203 GLU A N 1
ATOM 1650 C CA . GLU A 1 203 ? -98.091 -33.371 111.527 1.00 39.66 203 GLU A CA 1
ATOM 1651 C C . GLU A 1 203 ? -97.978 -34.498 110.447 1.00 39.66 203 GLU A C 1
ATOM 1653 O O . GLU A 1 203 ? -97.376 -34.295 109.396 1.00 39.66 203 GLU A O 1
ATOM 1658 N N . SER A 1 204 ? -98.678 -35.629 110.677 1.00 32.41 204 SER A N 1
ATOM 1659 C CA . SER A 1 204 ? -99.128 -36.668 109.709 1.00 32.41 204 SER A CA 1
ATOM 1660 C C . SER A 1 204 ? -98.174 -37.827 109.299 1.00 32.41 204 SER A C 1
ATOM 1662 O O . SER A 1 204 ? -96.992 -37.607 109.064 1.00 32.41 204 SER A O 1
ATOM 1664 N N . ALA A 1 205 ? -98.644 -39.059 109.007 1.00 34.97 205 ALA A N 1
ATOM 1665 C CA . ALA A 1 205 ? -99.366 -40.059 109.835 1.00 34.97 205 ALA A CA 1
ATOM 1666 C C . ALA A 1 205 ? -99.734 -41.347 109.029 1.00 34.97 205 ALA A C 1
ATOM 1668 O O . ALA A 1 205 ? -100.307 -41.222 107.957 1.00 34.97 205 ALA A O 1
ATOM 1669 N N . VAL A 1 206 ? -99.489 -42.543 109.616 1.00 35.09 206 VAL A N 1
ATOM 1670 C CA . VAL A 1 206 ? -100.332 -43.790 109.643 1.00 35.09 206 VAL A CA 1
ATOM 1671 C C . VAL A 1 206 ? -100.841 -44.417 108.306 1.00 35.09 206 VAL A C 1
ATOM 1673 O O . VAL A 1 206 ? -101.290 -43.723 107.410 1.00 35.09 206 VAL A O 1
ATOM 1676 N N . GLY A 1 207 ? -100.907 -45.746 108.097 1.00 32.59 207 GLY A N 1
ATOM 1677 C CA . GLY A 1 207 ? -100.578 -46.931 108.918 1.00 32.59 207 GLY A CA 1
ATOM 1678 C C . GLY A 1 207 ? -101.096 -48.250 108.283 1.00 32.59 207 GLY A C 1
ATOM 1679 O O . GLY A 1 207 ? -101.609 -48.233 107.165 1.00 32.59 207 GLY A O 1
ATOM 1680 N N . GLU A 1 208 ? -100.964 -49.388 108.980 1.00 40.97 208 GLU A N 1
ATOM 1681 C CA . GLU A 1 208 ? -101.337 -50.745 108.503 1.00 40.97 208 GLU A CA 1
ATOM 1682 C C . GLU A 1 208 ? -102.695 -51.250 109.053 1.00 40.97 208 GLU A C 1
ATOM 1684 O O . GLU A 1 208 ? -103.171 -50.763 110.079 1.00 40.97 208 GLU A O 1
ATOM 1689 N N . GLY A 1 209 ? -103.297 -52.274 108.421 1.00 32.12 209 GLY A N 1
ATOM 1690 C CA . GLY A 1 209 ? -104.459 -52.996 108.972 1.00 32.12 209 GLY A CA 1
ATOM 1691 C C . GLY A 1 209 ? -105.062 -54.087 108.066 1.00 32.12 209 GLY A C 1
ATOM 1692 O O . GLY A 1 209 ? -105.398 -53.828 106.913 1.00 32.12 209 GLY A O 1
ATOM 1693 N N . ASP A 1 210 ? -105.244 -55.298 108.604 1.00 38.81 210 ASP A N 1
ATOM 1694 C CA . ASP A 1 210 ? -105.885 -56.447 107.934 1.00 38.81 210 ASP A CA 1
ATOM 1695 C C . ASP A 1 210 ? -107.425 -56.413 107.992 1.00 38.81 210 ASP A C 1
ATOM 1697 O O . ASP A 1 210 ? -107.981 -56.052 109.032 1.00 38.81 210 ASP A O 1
ATOM 1701 N N . ASN A 1 211 ? -108.113 -56.923 106.949 1.00 33.06 211 ASN A N 1
ATOM 1702 C CA . ASN A 1 211 ? -109.147 -57.981 107.076 1.00 33.06 211 ASN A CA 1
ATOM 1703 C C . ASN A 1 211 ? -109.838 -58.418 105.755 1.00 33.06 211 ASN A C 1
ATOM 1705 O O . ASN A 1 211 ? -109.982 -57.644 104.816 1.00 33.06 211 ASN A O 1
ATOM 1709 N N . SER A 1 212 ? -110.402 -59.638 105.793 1.00 39.41 212 SER A N 1
ATOM 1710 C CA . SER A 1 212 ? -111.389 -60.246 104.868 1.00 39.41 212 SER A CA 1
ATOM 1711 C C . SER A 1 212 ? -110.952 -60.599 103.429 1.00 39.41 212 SER A C 1
ATOM 1713 O O . SER A 1 212 ? -110.459 -59.780 102.661 1.00 39.41 212 SER A O 1
ATOM 1715 N N . LEU A 1 213 ? -111.183 -61.863 103.037 1.00 46.12 213 LEU A N 1
ATOM 1716 C CA . LEU A 1 213 ? -110.474 -62.525 101.926 1.00 46.12 213 LEU A CA 1
ATOM 1717 C C . LEU A 1 213 ? -111.334 -62.870 100.684 1.00 46.12 213 LEU A C 1
ATOM 1719 O O . LEU A 1 213 ? -110.826 -63.462 99.735 1.00 46.12 213 LEU A O 1
ATOM 1723 N N . CYS A 1 214 ? -112.640 -62.573 100.671 1.00 48.38 214 CYS A N 1
ATOM 1724 C CA . CYS A 1 214 ? -113.551 -63.170 99.677 1.00 48.38 214 CYS A CA 1
ATOM 1725 C C . CYS A 1 214 ? -113.680 -62.390 98.351 1.00 48.38 214 CYS A C 1
ATOM 1727 O O . CYS A 1 214 ? -113.747 -63.001 97.286 1.00 48.38 214 CYS A O 1
ATOM 1729 N N . GLU A 1 215 ? -113.698 -61.053 98.376 1.00 50.06 215 GLU A N 1
ATOM 1730 C CA . GLU A 1 215 ? -113.900 -60.236 97.159 1.00 50.06 215 GLU A CA 1
ATOM 1731 C C . GLU A 1 215 ? -112.627 -60.078 96.307 1.00 50.06 215 GLU A C 1
ATOM 1733 O O . GLU A 1 215 ? -112.693 -59.790 95.107 1.00 50.06 215 GLU A O 1
ATOM 1738 N N . GLN A 1 216 ? -111.455 -60.326 96.903 1.00 53.66 216 GLN A N 1
ATOM 1739 C CA . GLN A 1 216 ? -110.153 -60.118 96.266 1.00 53.66 216 GLN A CA 1
ATOM 1740 C C . GLN A 1 216 ? -109.966 -60.945 94.983 1.00 53.66 216 GLN A C 1
ATOM 1742 O O . GLN A 1 216 ? -109.348 -60.462 94.035 1.00 53.66 216 GLN A O 1
ATOM 1747 N N . LEU A 1 217 ? -110.508 -62.167 94.912 1.00 53.50 217 LEU A N 1
ATOM 1748 C CA . LEU A 1 217 ? -110.252 -63.091 93.798 1.00 53.50 217 LEU A CA 1
ATOM 1749 C C . LEU A 1 217 ? -110.930 -62.677 92.480 1.00 53.50 217 LEU A C 1
ATOM 1751 O O . LEU A 1 217 ? -110.345 -62.869 91.414 1.00 53.50 217 LEU A O 1
ATOM 1755 N N . SER A 1 218 ? -112.117 -62.063 92.539 1.00 53.62 218 SER A N 1
ATOM 1756 C CA . SER A 1 218 ? -112.811 -61.543 91.348 1.00 53.62 218 SER A CA 1
ATOM 1757 C C . SER A 1 218 ? -112.121 -60.281 90.816 1.00 53.62 218 SER A C 1
ATOM 1759 O O . SER A 1 218 ? -111.744 -60.202 89.643 1.00 53.62 218 SER A O 1
ATOM 1761 N N . SER A 1 219 ? -111.857 -59.331 91.721 1.00 57.09 219 SER A N 1
ATOM 1762 C CA . SER A 1 219 ? -111.169 -58.072 91.417 1.00 57.09 219 SER A CA 1
ATOM 1763 C C . SER A 1 219 ? -109.768 -58.304 90.836 1.00 57.09 219 SER A C 1
ATOM 1765 O O . SER A 1 219 ? -109.409 -57.700 89.825 1.00 57.09 219 SER A O 1
ATOM 1767 N N . ASN A 1 220 ? -108.992 -59.242 91.398 1.00 66.31 220 ASN A N 1
ATOM 1768 C CA . ASN A 1 220 ? -107.641 -59.550 90.921 1.00 66.31 220 ASN A CA 1
ATOM 1769 C C . ASN A 1 220 ? -107.634 -60.021 89.458 1.00 66.31 220 ASN A C 1
ATOM 1771 O O . ASN A 1 220 ? -106.816 -59.539 88.678 1.00 66.31 220 ASN A O 1
ATOM 1775 N N . ALA A 1 221 ? -108.563 -60.897 89.060 1.00 62.81 221 ALA A N 1
ATOM 1776 C CA . ALA A 1 221 ? -108.631 -61.411 87.691 1.00 62.81 221 ALA A CA 1
ATOM 1777 C C . ALA A 1 221 ? -108.904 -60.298 86.662 1.00 62.81 221 ALA A C 1
ATOM 1779 O O . ALA A 1 221 ? -108.173 -60.177 85.676 1.00 62.81 221 ALA A O 1
ATOM 1780 N N . GLN A 1 222 ? -109.899 -59.440 86.917 1.00 65.12 222 GLN A N 1
ATOM 1781 C CA . GLN A 1 222 ? -110.223 -58.316 86.029 1.00 65.12 222 GLN A CA 1
ATOM 1782 C C . GLN A 1 222 ? -109.118 -57.249 86.021 1.00 65.12 222 GLN A C 1
ATOM 1784 O O . GLN A 1 222 ? -108.707 -56.798 84.953 1.00 65.12 222 GLN A O 1
ATOM 1789 N N . ALA A 1 223 ? -108.556 -56.907 87.185 1.00 71.44 223 ALA A N 1
ATOM 1790 C CA . ALA A 1 223 ? -107.435 -55.974 87.281 1.00 71.44 223 ALA A CA 1
ATOM 1791 C C . ALA A 1 223 ? -106.176 -56.493 86.564 1.00 71.44 223 ALA A C 1
ATOM 1793 O O . ALA A 1 223 ? -105.412 -55.702 86.015 1.00 71.44 223 ALA A O 1
ATOM 1794 N N . ARG A 1 224 ? -105.947 -57.812 86.539 1.00 75.31 224 ARG A N 1
ATOM 1795 C CA . ARG A 1 224 ? -104.814 -58.435 85.839 1.00 75.31 224 ARG A CA 1
ATOM 1796 C C . ARG A 1 224 ? -105.015 -58.455 84.324 1.00 75.31 224 ARG A C 1
ATOM 1798 O O . ARG A 1 224 ? -104.056 -58.187 83.610 1.00 75.31 224 ARG A O 1
ATOM 1805 N N . ALA A 1 225 ? -106.240 -58.678 83.843 1.00 73.69 225 ALA A N 1
AT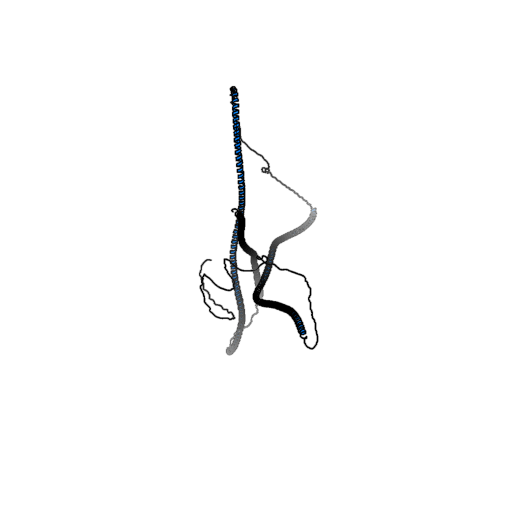OM 1806 C CA . ALA A 1 225 ? -106.580 -58.531 82.426 1.00 73.69 225 ALA A CA 1
ATOM 1807 C C . ALA A 1 225 ? -106.412 -57.076 81.949 1.00 73.69 225 ALA A C 1
ATOM 1809 O O . ALA A 1 225 ? -105.672 -56.832 81.001 1.00 73.69 225 ALA A O 1
ATOM 1810 N N . LEU A 1 226 ? -106.991 -56.102 82.663 1.00 77.38 226 LEU A N 1
ATOM 1811 C CA . LEU A 1 226 ? -106.884 -54.681 82.303 1.00 77.38 226 LEU A CA 1
ATOM 1812 C C . LEU A 1 226 ? -105.431 -54.172 82.365 1.00 77.38 226 LEU A C 1
ATOM 1814 O O . LEU A 1 226 ? -105.008 -53.392 81.514 1.00 77.38 226 LEU A O 1
ATOM 1818 N N . ARG A 1 227 ? -104.635 -54.640 83.340 1.00 79.75 227 ARG A N 1
ATOM 1819 C CA . ARG A 1 227 ? -103.186 -54.372 83.385 1.00 79.75 227 ARG A CA 1
ATOM 1820 C C . ARG A 1 227 ? -102.465 -54.947 82.171 1.00 79.75 227 ARG A C 1
ATOM 1822 O O . ARG A 1 227 ? -101.656 -54.233 81.598 1.00 79.75 227 ARG A O 1
ATOM 1829 N N . LEU A 1 228 ? -102.773 -56.177 81.754 1.00 80.12 228 LEU A N 1
ATOM 1830 C CA . LEU A 1 228 ? -102.174 -56.784 80.561 1.00 80.12 228 LEU A CA 1
ATOM 1831 C C . LEU A 1 228 ? -102.591 -56.077 79.263 1.00 80.12 228 LEU A C 1
ATOM 1833 O O . LEU A 1 228 ? -101.761 -55.958 78.371 1.00 80.12 228 LEU A O 1
ATOM 1837 N N . GLU A 1 229 ? -103.817 -55.560 79.148 1.00 79.50 229 GLU A N 1
ATOM 183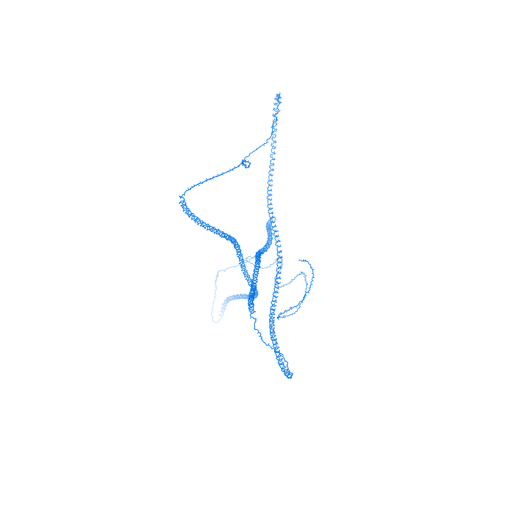8 C CA . GLU A 1 229 ? -104.236 -54.746 77.994 1.00 79.50 229 GLU A CA 1
ATOM 1839 C C . GLU A 1 229 ? -103.527 -53.386 77.955 1.00 79.50 229 GLU A C 1
ATOM 1841 O O . GLU A 1 229 ? -103.002 -52.990 76.912 1.00 79.50 229 GLU A O 1
ATOM 1846 N N . LEU A 1 230 ? -103.457 -52.684 79.092 1.00 84.19 230 LEU A N 1
ATOM 1847 C CA . LEU A 1 230 ? -102.719 -51.423 79.212 1.00 84.19 230 LEU A CA 1
ATOM 1848 C C . LEU A 1 230 ? -101.214 -51.625 78.991 1.00 84.19 230 LEU A C 1
ATOM 1850 O O . LEU A 1 230 ? -100.573 -50.791 78.355 1.00 84.19 230 LEU A O 1
ATOM 1854 N N . GLU A 1 231 ? -100.653 -52.741 79.457 1.00 83.69 231 GLU A N 1
ATOM 1855 C CA . GLU A 1 231 ? -99.257 -53.104 79.232 1.00 83.69 231 GLU A CA 1
ATOM 1856 C C . GLU A 1 231 ? -98.993 -53.495 77.776 1.00 83.69 231 GLU A C 1
ATOM 1858 O O . GLU A 1 231 ? -98.028 -52.993 77.212 1.00 83.69 231 GLU A O 1
ATOM 1863 N N . ASN A 1 232 ? -99.865 -54.265 77.114 1.00 79.38 232 ASN A N 1
ATOM 1864 C CA . ASN A 1 232 ? -99.754 -54.520 75.671 1.00 79.38 232 ASN A CA 1
ATOM 1865 C C . ASN A 1 232 ? -99.843 -53.221 74.863 1.00 79.38 232 ASN A C 1
ATOM 1867 O O . ASN A 1 232 ? -99.068 -53.024 73.932 1.00 79.38 232 ASN A O 1
ATOM 1871 N N . ARG A 1 233 ? -100.746 -52.303 75.229 1.00 84.62 233 ARG A N 1
ATOM 1872 C CA . ARG A 1 233 ? -100.878 -51.001 74.559 1.00 84.62 233 ARG A CA 1
ATOM 1873 C C . ARG A 1 233 ? -99.657 -50.107 74.792 1.00 84.62 233 ARG A C 1
ATOM 1875 O O . ARG A 1 233 ? -99.215 -49.436 73.862 1.00 84.62 233 ARG A O 1
ATOM 1882 N N . ARG A 1 234 ? -99.077 -50.134 75.998 1.00 87.19 234 ARG A N 1
ATOM 1883 C CA . ARG A 1 234 ? -97.808 -49.463 76.319 1.00 87.19 234 ARG A CA 1
ATOM 1884 C C . ARG A 1 234 ? -96.647 -50.074 75.534 1.00 87.19 234 ARG A C 1
ATOM 1886 O O . ARG A 1 234 ? -95.872 -49.329 74.951 1.00 87.19 234 ARG A O 1
ATOM 1893 N N . LEU A 1 235 ? -96.551 -51.403 75.485 1.00 85.56 235 LEU A N 1
ATOM 1894 C CA . LEU A 1 235 ? -95.519 -52.131 74.748 1.00 85.56 235 LEU A CA 1
ATOM 1895 C C . LEU A 1 235 ? -95.613 -51.853 73.246 1.00 85.56 235 LEU A C 1
ATOM 1897 O O . LEU A 1 235 ? -94.604 -51.494 72.649 1.00 85.56 235 LEU A O 1
ATOM 1901 N N . ALA A 1 236 ? -96.812 -51.912 72.660 1.00 83.38 236 ALA A N 1
ATOM 1902 C CA . ALA A 1 236 ? -97.057 -51.547 71.266 1.00 83.38 236 ALA A CA 1
ATOM 1903 C C . ALA A 1 236 ? -96.615 -50.104 70.972 1.00 83.38 236 ALA A C 1
ATOM 1905 O O . ALA A 1 236 ? -95.833 -49.895 70.053 1.00 83.38 236 ALA A O 1
ATOM 1906 N N . SER A 1 237 ? -97.008 -49.136 71.808 1.00 84.19 237 SER A N 1
ATOM 1907 C CA . SER A 1 237 ? -96.580 -47.736 71.667 1.00 84.19 237 SER A CA 1
ATOM 1908 C C . SER A 1 237 ? -95.062 -47.554 71.822 1.00 84.19 237 SER A C 1
ATOM 1910 O O . SER A 1 237 ? -94.467 -46.759 71.097 1.00 84.19 237 SER A O 1
ATOM 1912 N N . THR A 1 238 ? -94.393 -48.317 72.698 1.00 86.19 238 THR A N 1
ATOM 1913 C CA . THR A 1 238 ? -92.920 -48.303 72.764 1.00 86.19 238 THR A CA 1
ATOM 1914 C C . THR A 1 238 ? -92.262 -48.987 71.567 1.00 86.19 238 THR A C 1
ATOM 1916 O O . THR A 1 238 ? -91.198 -48.550 71.154 1.00 86.19 238 THR A O 1
ATOM 1919 N N . VAL A 1 239 ? -92.872 -50.020 70.977 1.00 84.12 239 VAL A N 1
ATOM 1920 C CA . VAL A 1 239 ? -92.366 -50.671 69.756 1.00 84.12 239 VAL A CA 1
ATOM 1921 C C . VAL A 1 239 ? -92.517 -49.743 68.553 1.00 84.12 239 VAL A C 1
ATOM 1923 O O . VAL A 1 239 ? -91.568 -49.611 67.791 1.00 84.12 239 VAL A O 1
ATOM 1926 N N . GLU A 1 240 ? -93.652 -49.060 68.421 1.00 86.56 240 GLU A N 1
ATOM 1927 C CA . GLU A 1 240 ? -93.910 -48.031 67.407 1.00 86.56 240 GLU A CA 1
ATOM 1928 C C . GLU A 1 240 ? -92.906 -46.873 67.546 1.00 86.56 240 GLU A C 1
ATOM 1930 O O . GLU A 1 240 ? -92.159 -46.590 66.615 1.00 86.56 240 GLU A O 1
ATOM 1935 N N . SER A 1 241 ? -92.743 -46.319 68.754 1.00 86.81 241 SER A N 1
ATOM 1936 C CA . SER A 1 241 ? -91.746 -45.274 69.032 1.00 86.81 241 SER A CA 1
ATOM 1937 C C . SER A 1 241 ? -90.293 -45.717 68.785 1.00 86.81 241 SER A C 1
ATOM 1939 O O . SER A 1 241 ? -89.481 -44.907 68.338 1.00 86.81 241 SER A O 1
ATOM 1941 N N . LEU A 1 242 ? -89.945 -46.984 69.043 1.00 86.75 242 LEU A N 1
ATOM 1942 C CA . LEU A 1 242 ? -88.619 -47.537 68.733 1.00 86.75 242 LEU A CA 1
ATOM 1943 C C . LEU A 1 242 ? -88.430 -47.800 67.231 1.00 86.75 242 LEU A C 1
ATOM 1945 O O . LEU A 1 242 ? -87.314 -47.651 66.732 1.00 86.75 242 LEU A O 1
ATOM 1949 N N . GLN A 1 243 ? -89.491 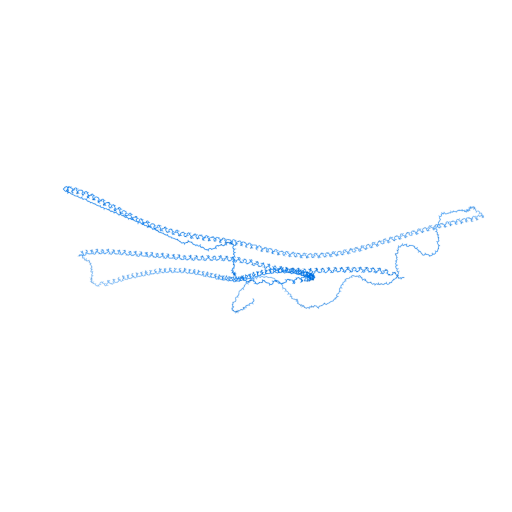-48.162 66.505 1.00 88.75 243 GLN A N 1
ATOM 1950 C CA . GLN A 1 243 ? -89.472 -48.285 65.046 1.00 88.75 243 GLN A CA 1
ATOM 1951 C C . GLN A 1 243 ? -89.297 -46.913 64.392 1.00 88.75 243 GLN A C 1
ATOM 1953 O O . GLN A 1 243 ? -88.399 -46.766 63.567 1.00 88.75 243 GLN A O 1
ATOM 1958 N N . ASP A 1 244 ? -90.045 -45.896 64.822 1.00 87.81 244 ASP A N 1
ATOM 1959 C CA . ASP A 1 244 ? -89.878 -44.517 64.355 1.00 87.81 244 ASP A CA 1
ATOM 1960 C C . ASP A 1 244 ? -88.480 -43.978 64.678 1.00 87.81 244 ASP A C 1
ATOM 1962 O O . ASP A 1 244 ? -87.815 -43.429 63.801 1.00 87.81 244 ASP A O 1
ATOM 1966 N N . ALA A 1 245 ? -87.966 -44.193 65.895 1.00 86.50 245 ALA A N 1
ATOM 1967 C CA . ALA A 1 245 ? -86.603 -43.795 66.255 1.00 86.50 245 ALA A CA 1
ATOM 1968 C C . ALA A 1 245 ? -85.538 -44.485 65.377 1.00 86.50 245 ALA A C 1
ATOM 1970 O O . ALA A 1 245 ? -84.585 -43.836 64.937 1.00 86.50 245 ALA A O 1
ATOM 1971 N N . ALA A 1 246 ? -85.707 -45.775 65.066 1.00 88.56 246 ALA A N 1
ATOM 1972 C CA . ALA A 1 246 ? -84.821 -46.505 64.159 1.00 88.56 246 ALA A CA 1
ATOM 1973 C C . ALA A 1 246 ? -84.949 -46.029 62.698 1.00 88.56 246 ALA A C 1
ATOM 1975 O O . ALA A 1 246 ? -83.942 -45.926 61.991 1.00 88.56 246 ALA A O 1
ATOM 1976 N N . LEU A 1 247 ? -86.156 -45.689 62.238 1.00 89.50 247 LEU A N 1
ATOM 1977 C CA . LEU A 1 247 ? -86.400 -45.109 60.914 1.00 89.50 247 LEU A CA 1
ATOM 1978 C C . LEU A 1 247 ? -85.788 -43.707 60.799 1.00 89.50 247 LEU A C 1
ATOM 1980 O O . LEU A 1 247 ? -85.115 -43.414 59.815 1.00 89.50 247 LEU A O 1
ATOM 1984 N N . HIS A 1 248 ? -85.928 -42.854 61.814 1.00 87.69 248 HIS A N 1
ATOM 1985 C CA . HIS A 1 248 ? -85.258 -41.556 61.857 1.00 87.69 248 HIS A CA 1
ATOM 1986 C C . HIS A 1 248 ? -83.731 -41.709 61.854 1.00 87.69 248 HIS A C 1
ATOM 1988 O O . HIS A 1 248 ? -83.073 -41.122 60.997 1.00 87.69 248 HIS A O 1
ATOM 1994 N N . GLN A 1 249 ? -83.164 -42.566 62.710 1.00 91.31 249 GLN A N 1
ATOM 1995 C CA . GLN A 1 249 ? -81.716 -42.794 62.765 1.00 91.31 249 GLN A CA 1
ATOM 1996 C C . GLN A 1 249 ? -81.151 -43.382 61.456 1.00 91.31 249 GLN A C 1
ATOM 1998 O O . GLN A 1 249 ? -80.053 -43.015 61.031 1.00 91.31 249 GLN A O 1
ATOM 2003 N N . THR A 1 250 ? -81.884 -44.275 60.783 1.00 89.12 250 THR A N 1
ATOM 2004 C CA . THR A 1 250 ? -81.468 -44.801 59.471 1.00 89.12 250 THR A CA 1
ATOM 2005 C C . THR A 1 250 ? -81.588 -43.753 58.367 1.00 89.12 250 THR A C 1
ATOM 2007 O O . THR A 1 250 ? -80.656 -43.628 57.575 1.00 89.12 250 THR A O 1
ATOM 2010 N N . ASN A 1 251 ? -82.645 -42.937 58.351 1.00 90.81 251 ASN A N 1
ATOM 2011 C CA . ASN A 1 251 ? -82.798 -41.828 57.403 1.00 90.81 251 ASN A CA 1
ATOM 2012 C C . ASN A 1 251 ? -81.722 -40.741 57.585 1.00 90.81 251 ASN A C 1
ATOM 2014 O O . ASN A 1 251 ? -81.154 -40.276 56.597 1.00 90.81 251 ASN A O 1
ATOM 2018 N N . GLU A 1 252 ? -81.373 -40.373 58.822 1.00 91.00 252 GLU A N 1
ATOM 2019 C CA . GLU A 1 252 ? -80.254 -39.461 59.100 1.00 91.00 252 GLU A CA 1
ATOM 2020 C C . GLU A 1 252 ? -78.923 -40.028 58.600 1.00 91.00 252 GLU A C 1
ATOM 2022 O O . GLU A 1 252 ? -78.146 -39.315 57.959 1.00 91.00 252 GLU A O 1
ATOM 2027 N N . ARG A 1 253 ? -78.675 -41.324 58.829 1.00 91.94 253 ARG A N 1
ATOM 2028 C CA . ARG A 1 253 ? -77.459 -42.003 58.366 1.00 91.94 253 ARG A CA 1
ATOM 2029 C C . ARG A 1 253 ? -77.400 -42.113 56.840 1.00 91.94 253 ARG A C 1
ATOM 2031 O O . ARG A 1 253 ? -76.327 -41.939 56.269 1.00 91.94 253 ARG A O 1
ATOM 2038 N N . ILE A 1 254 ? -78.531 -42.342 56.170 1.00 90.69 254 ILE A N 1
ATOM 2039 C CA . ILE A 1 254 ? -78.636 -42.290 54.703 1.00 90.69 254 ILE A CA 1
ATOM 2040 C C . ILE A 1 254 ? -78.314 -40.875 54.209 1.00 90.69 254 ILE A C 1
ATOM 2042 O O . ILE A 1 254 ? -77.453 -40.720 53.348 1.00 90.69 254 ILE A O 1
ATOM 2046 N N . LEU A 1 255 ? -78.906 -39.834 54.803 1.00 92.38 255 LEU A N 1
ATOM 2047 C CA . LEU A 1 255 ? -78.659 -38.439 54.422 1.00 92.38 255 LEU A CA 1
ATOM 2048 C C . LEU A 1 255 ? -77.197 -38.006 54.652 1.00 92.38 255 LEU A C 1
ATOM 2050 O O . LEU A 1 255 ? -76.661 -37.197 53.891 1.00 92.38 255 LEU A O 1
ATOM 2054 N N . GLN A 1 256 ? -76.533 -38.533 55.684 1.00 91.69 256 GLN A N 1
ATOM 2055 C CA . GLN A 1 256 ? -75.092 -38.358 55.903 1.00 91.69 256 GLN A CA 1
ATOM 2056 C C . GLN A 1 256 ? -74.278 -39.041 54.794 1.00 91.69 256 GLN A C 1
ATOM 2058 O O . GLN A 1 256 ? -73.472 -38.376 54.143 1.00 91.69 256 GLN A O 1
ATOM 2063 N N . LEU A 1 257 ? -74.555 -40.316 54.500 1.00 91.12 257 LEU A N 1
ATOM 2064 C CA . LEU A 1 257 ? -73.888 -41.068 53.430 1.00 91.12 257 LEU A CA 1
ATOM 2065 C C . LEU A 1 257 ? -74.116 -40.452 52.037 1.00 91.12 257 LEU A C 1
ATOM 2067 O O . LEU A 1 257 ? -73.213 -40.474 51.204 1.00 91.12 257 LEU A O 1
ATOM 2071 N N . GLU A 1 258 ? -75.278 -39.854 51.769 1.00 91.25 258 GLU A N 1
ATOM 2072 C CA . GLU A 1 258 ? -75.540 -39.118 50.526 1.00 91.25 258 GLU A CA 1
ATOM 2073 C C . GLU A 1 258 ? -74.722 -37.824 50.425 1.00 91.25 258 GLU A C 1
ATOM 2075 O O . GLU A 1 258 ? -74.172 -37.528 49.360 1.00 91.25 258 GLU A O 1
ATOM 2080 N N . LYS A 1 259 ? -74.584 -37.072 51.526 1.00 93.81 259 LYS A N 1
ATOM 2081 C CA . LYS A 1 259 ? -73.712 -35.885 51.591 1.00 93.81 259 LYS A CA 1
ATOM 2082 C C . LYS A 1 259 ? -72.244 -36.263 51.385 1.00 93.81 259 LYS A C 1
ATOM 2084 O O . LYS A 1 259 ? -71.559 -35.610 50.598 1.00 93.81 259 LYS A O 1
ATOM 2089 N N . GLU A 1 260 ? -71.776 -37.329 52.029 1.00 92.31 260 GLU A N 1
ATOM 2090 C CA . GLU A 1 260 ? -70.413 -37.851 51.869 1.00 92.31 260 GLU A CA 1
ATOM 2091 C C . GLU A 1 260 ? -70.162 -38.350 50.443 1.00 92.31 260 GLU A C 1
ATOM 2093 O O . GLU A 1 260 ? -69.195 -37.925 49.813 1.00 92.31 260 GLU A O 1
ATOM 2098 N N . LYS A 1 261 ? -71.073 -39.152 49.878 1.00 92.81 261 LYS A N 1
ATOM 2099 C CA . LYS A 1 261 ? -71.029 -39.596 48.476 1.00 92.81 261 LYS A CA 1
ATOM 2100 C C . LYS A 1 261 ? -70.950 -38.414 47.509 1.00 92.81 261 LYS A C 1
ATOM 2102 O O . LYS A 1 261 ? -70.159 -38.451 46.570 1.00 92.81 261 LYS A O 1
ATOM 2107 N N . LYS A 1 262 ? -71.740 -37.358 47.728 1.00 94.12 262 LYS A N 1
ATOM 2108 C CA . LYS A 1 262 ? -71.744 -36.166 46.867 1.00 94.12 262 LYS A CA 1
ATOM 2109 C C . LYS A 1 262 ? -70.455 -35.346 47.006 1.00 94.12 262 LYS A C 1
ATOM 2111 O O . LYS A 1 262 ? -69.935 -34.883 45.996 1.00 94.12 262 LYS A O 1
ATOM 2116 N N . LYS A 1 263 ? -69.900 -35.234 48.219 1.00 94.44 263 LYS A N 1
ATOM 2117 C CA . LYS A 1 263 ? -68.585 -34.620 48.470 1.00 94.44 263 LYS A CA 1
ATOM 2118 C C . LYS A 1 263 ? -67.458 -35.398 47.782 1.00 94.44 263 LYS A C 1
ATOM 2120 O O . LYS A 1 263 ? -66.671 -34.799 47.060 1.00 94.44 263 LYS A O 1
ATOM 2125 N N . LEU A 1 264 ? -67.419 -36.721 47.948 1.00 92.44 264 LEU A N 1
ATOM 2126 C CA . LEU A 1 264 ? -66.433 -37.593 47.303 1.00 92.44 264 LEU A CA 1
ATOM 2127 C C . LEU A 1 264 ? -66.542 -37.542 45.772 1.00 92.44 264 LEU A C 1
ATOM 2129 O O . LEU A 1 264 ? -65.521 -37.506 45.095 1.00 92.44 264 LEU A O 1
ATOM 2133 N N . SER A 1 265 ? -67.760 -37.476 45.222 1.00 92.94 265 SER A N 1
ATOM 2134 C CA . SER A 1 265 ? -67.981 -37.326 43.777 1.00 92.94 265 SER A CA 1
ATOM 2135 C C . SER A 1 265 ? -67.375 -36.032 43.225 1.00 92.94 265 SER A C 1
ATOM 2137 O O . SER A 1 265 ? -66.730 -36.075 42.184 1.00 92.94 265 SER A O 1
ATOM 2139 N N . LEU A 1 266 ? -67.543 -34.905 43.929 1.00 94.12 266 LEU A N 1
ATOM 2140 C CA . LEU A 1 266 ? -66.937 -33.625 43.542 1.00 94.12 266 LEU A CA 1
ATOM 2141 C C . LEU A 1 266 ? -65.406 -33.678 43.635 1.00 94.12 266 LEU A C 1
ATOM 2143 O O . LEU A 1 266 ? -64.728 -33.243 42.713 1.00 94.12 266 LEU A O 1
ATOM 2147 N N . GLN A 1 267 ? -64.853 -34.286 44.690 1.00 94.31 267 GLN A N 1
ATOM 2148 C CA . GLN A 1 267 ? -63.400 -34.453 44.820 1.00 94.31 267 GLN A CA 1
ATOM 2149 C C . GLN A 1 267 ? -62.810 -35.326 43.699 1.00 94.31 267 GLN A C 1
ATOM 2151 O O . GLN A 1 267 ? -61.724 -35.036 43.204 1.00 94.31 267 GLN A O 1
ATOM 2156 N N . VAL A 1 268 ? -63.514 -36.374 43.253 1.00 91.94 268 VAL A N 1
ATOM 2157 C CA . VAL A 1 268 ? -63.091 -37.179 42.090 1.00 91.94 268 VAL A CA 1
ATOM 2158 C C . VAL A 1 268 ? -63.079 -36.339 40.809 1.00 91.94 268 VAL A C 1
ATOM 2160 O O . VAL A 1 268 ? -62.109 -36.408 40.060 1.00 91.94 268 VAL A O 1
ATOM 2163 N N . GLU A 1 269 ? -64.102 -35.514 40.580 1.00 93.44 269 GLU A N 1
ATOM 2164 C CA . GLU A 1 269 ? -64.185 -34.617 39.418 1.00 93.44 269 GLU A CA 1
ATOM 2165 C C . GLU A 1 269 ? -63.064 -33.554 39.432 1.00 93.44 269 GLU A C 1
ATOM 2167 O O . GLU A 1 269 ? -62.374 -33.365 38.427 1.00 93.44 269 GLU A O 1
ATOM 2172 N N . GLU A 1 270 ? -62.783 -32.953 40.594 1.00 94.38 270 GLU A N 1
ATOM 2173 C CA . GLU A 1 270 ? -61.645 -32.046 40.817 1.00 94.38 270 GLU A CA 1
ATOM 2174 C C . GLU A 1 270 ? -60.292 -32.722 40.524 1.00 94.38 270 GLU A C 1
ATOM 2176 O O . GLU A 1 270 ? -59.448 -32.144 39.829 1.00 94.38 270 GLU A O 1
ATOM 2181 N N . TYR A 1 271 ? -60.077 -33.955 41.002 1.00 93.31 271 TYR A N 1
ATOM 2182 C CA . TYR A 1 271 ? -58.848 -34.711 40.738 1.00 93.31 271 TYR A CA 1
ATOM 2183 C C . TYR A 1 271 ? -58.718 -35.145 39.271 1.00 93.31 271 TYR A C 1
ATOM 2185 O O . TYR A 1 271 ? -57.607 -35.138 38.731 1.00 93.31 271 TYR A O 1
ATOM 2193 N N . GLU A 1 272 ? -59.815 -35.487 38.592 1.00 93.19 272 GLU A N 1
ATOM 2194 C CA . GLU A 1 272 ? -59.790 -35.768 37.156 1.00 93.19 272 GLU A CA 1
ATOM 2195 C C . GLU A 1 272 ? -59.422 -34.530 36.334 1.00 93.19 272 GLU A C 1
ATOM 2197 O O . GLU A 1 272 ? -58.621 -34.632 35.404 1.00 93.19 272 GLU A O 1
ATOM 2202 N N . ASP A 1 273 ? -59.954 -33.357 36.671 1.00 94.06 273 ASP A N 1
ATOM 2203 C CA . ASP A 1 273 ? -59.624 -32.111 35.980 1.00 94.06 273 ASP A CA 1
ATOM 2204 C C . ASP A 1 273 ? -58.205 -31.621 36.286 1.00 94.06 273 ASP A C 1
ATOM 2206 O O . ASP A 1 273 ? -57.512 -31.141 35.383 1.00 94.06 273 ASP A O 1
ATOM 2210 N N . ALA A 1 274 ? -57.717 -31.808 37.515 1.00 93.81 274 ALA A N 1
ATOM 2211 C CA . ALA A 1 274 ? -56.309 -31.604 37.851 1.00 93.81 274 ALA A CA 1
ATOM 2212 C C . ALA A 1 274 ? -55.398 -32.534 37.027 1.00 93.81 274 ALA A C 1
ATOM 2214 O O . ALA A 1 274 ? -54.409 -32.080 36.447 1.00 93.81 274 ALA A O 1
ATOM 2215 N N . LYS A 1 275 ? -55.766 -33.815 36.883 1.00 93.75 275 LYS A N 1
ATOM 2216 C CA . LYS A 1 275 ? -55.057 -34.787 36.036 1.00 93.75 275 LYS A CA 1
ATOM 2217 C C . LYS A 1 275 ? -55.069 -34.385 34.557 1.00 93.75 275 LYS A C 1
ATOM 2219 O O . LYS A 1 275 ? -54.023 -34.454 33.918 1.00 93.75 275 LYS A O 1
ATOM 2224 N N . LYS A 1 276 ? -56.205 -33.936 34.004 1.00 94.88 276 LYS A N 1
ATOM 2225 C CA . LYS A 1 276 ? -56.305 -33.440 32.613 1.00 94.88 276 LYS A CA 1
ATOM 2226 C C . LYS A 1 276 ? -55.354 -32.258 32.379 1.00 94.88 276 LYS A C 1
ATOM 2228 O O . LYS A 1 276 ? -54.593 -32.278 31.414 1.00 94.88 276 LYS A O 1
ATOM 2233 N N . LYS A 1 277 ? -55.334 -31.281 33.295 1.00 94.81 277 LYS A N 1
ATOM 2234 C CA . LYS A 1 277 ? -54.434 -30.111 33.249 1.00 94.81 277 LYS A CA 1
ATOM 2235 C C . LYS A 1 277 ? -52.956 -30.513 33.328 1.00 94.81 277 LYS A C 1
ATOM 2237 O O . LYS A 1 277 ? -52.161 -30.046 32.520 1.00 94.81 277 LYS A O 1
ATOM 2242 N N . LEU A 1 278 ? -52.598 -31.431 34.229 1.00 93.44 278 LEU A N 1
ATOM 2243 C CA . LEU A 1 278 ? -51.230 -31.955 34.339 1.00 93.44 278 LEU A CA 1
ATOM 2244 C C . LEU A 1 278 ? -50.786 -32.718 33.081 1.00 93.44 278 LEU A C 1
ATOM 2246 O O . LEU A 1 278 ? -49.663 -32.521 32.632 1.00 93.44 278 LEU A O 1
ATOM 2250 N N . MET A 1 279 ? -51.650 -33.540 32.473 1.00 93.88 279 MET A N 1
ATOM 2251 C CA . MET A 1 279 ? -51.318 -34.243 31.223 1.00 93.88 279 MET A CA 1
ATOM 2252 C C . MET A 1 279 ? -51.093 -33.280 30.049 1.00 93.88 279 MET A C 1
ATOM 2254 O O . MET A 1 279 ? -50.163 -33.490 29.274 1.00 93.88 279 MET A O 1
ATOM 2258 N N . LEU A 1 280 ? -51.897 -32.214 29.933 1.00 94.69 280 LEU A N 1
ATOM 2259 C CA . LEU A 1 280 ? -51.673 -31.165 28.931 1.00 94.69 280 LEU A CA 1
ATOM 2260 C C . LEU A 1 280 ? -50.321 -30.476 29.148 1.00 94.69 280 LEU A C 1
ATOM 2262 O O . LEU A 1 280 ? -49.531 -30.391 28.212 1.00 94.69 280 LEU A O 1
ATOM 2266 N N . HIS A 1 281 ? -50.014 -30.083 30.386 1.00 93.56 281 HIS A N 1
ATOM 2267 C CA . HIS A 1 281 ? -48.755 -29.413 30.706 1.00 93.56 281 HIS A CA 1
ATOM 2268 C C . HIS A 1 281 ? -47.515 -30.305 30.500 1.00 93.56 281 HIS A C 1
ATOM 2270 O O . HIS A 1 281 ? -46.480 -29.840 30.025 1.00 93.56 281 HIS A O 1
ATOM 2276 N N . ILE A 1 282 ? -47.619 -31.608 30.784 1.00 93.25 282 ILE A N 1
ATOM 2277 C CA . ILE A 1 282 ? -46.572 -32.588 30.448 1.00 93.25 282 ILE A CA 1
ATOM 2278 C C . ILE A 1 282 ? -46.396 -32.680 28.925 1.00 93.25 282 ILE A C 1
ATOM 2280 O O . ILE A 1 282 ? -45.264 -32.676 28.449 1.00 93.25 282 ILE A O 1
ATOM 2284 N N . GLY A 1 283 ? -47.487 -32.691 28.152 1.00 94.75 283 GLY A N 1
ATOM 2285 C CA . GLY A 1 283 ? -47.434 -32.663 26.687 1.00 94.75 283 GLY A CA 1
ATOM 2286 C C . GLY A 1 283 ? -46.765 -31.399 26.131 1.00 94.75 283 GLY A C 1
ATOM 2287 O O . GLY A 1 283 ? -45.918 -31.489 25.242 1.00 94.75 283 GLY A O 1
ATOM 2288 N N . GLU A 1 284 ? -47.081 -30.229 26.688 1.00 95.06 284 GLU A N 1
ATOM 2289 C CA . GLU A 1 284 ? -46.415 -28.958 26.371 1.00 95.06 284 GLU A CA 1
ATOM 2290 C C . GLU A 1 284 ? -44.909 -29.041 26.659 1.00 95.06 284 GLU A C 1
ATOM 2292 O O . GLU A 1 284 ? -44.101 -28.807 25.756 1.00 95.06 284 GLU A O 1
ATOM 2297 N N . MET A 1 285 ? -44.524 -29.461 27.869 1.00 92.12 285 MET A N 1
ATOM 2298 C CA . MET A 1 285 ? -43.123 -29.632 28.273 1.00 92.12 285 MET A CA 1
ATOM 2299 C C . MET A 1 285 ? -42.377 -30.665 27.416 1.00 92.12 285 MET A C 1
ATOM 2301 O O . MET A 1 285 ? -41.220 -30.458 27.052 1.00 92.12 285 MET A O 1
ATOM 2305 N N . GLU A 1 286 ? -43.030 -31.750 27.000 1.00 93.62 286 GLU A N 1
ATOM 2306 C CA . GLU A 1 286 ? -42.460 -32.680 26.027 1.00 93.62 286 GLU A CA 1
ATOM 2307 C C . GLU A 1 286 ? -42.182 -32.002 24.678 1.00 93.62 286 GLU A C 1
ATOM 2309 O O . GLU A 1 286 ? -41.162 -32.294 24.050 1.00 93.62 286 GLU A O 1
ATOM 2314 N N . THR A 1 287 ? -43.053 -31.104 24.201 1.00 94.88 287 THR A N 1
ATOM 2315 C CA . THR A 1 287 ? -42.806 -30.383 22.940 1.00 94.88 287 THR A CA 1
ATOM 2316 C C . THR A 1 287 ? -41.704 -29.335 23.063 1.00 94.88 287 THR A C 1
ATOM 2318 O O . THR A 1 287 ? -40.895 -29.225 22.139 1.00 94.88 287 THR A O 1
ATOM 2321 N N . THR A 1 288 ? -41.596 -28.620 24.189 1.00 94.31 288 THR A N 1
ATOM 2322 C CA . THR A 1 288 ? -40.503 -27.658 24.409 1.00 94.31 288 THR A CA 1
ATOM 2323 C C . THR A 1 288 ? -39.158 -28.373 24.525 1.00 94.31 288 THR A C 1
ATOM 2325 O O . THR A 1 288 ? -38.212 -27.970 23.850 1.00 94.31 288 THR A O 1
ATOM 2328 N N . VAL A 1 289 ? -39.081 -29.500 25.244 1.00 94.06 289 VAL A N 1
ATOM 2329 C CA . VAL A 1 289 ? -37.879 -30.353 25.305 1.00 94.06 289 VAL A CA 1
ATOM 2330 C C . VAL A 1 289 ? -37.514 -30.908 23.924 1.00 94.06 289 VAL A C 1
ATOM 2332 O O . VAL A 1 289 ? -36.356 -30.810 23.520 1.00 94.06 289 VAL A O 1
ATOM 2335 N N . LYS A 1 290 ? -38.478 -31.424 23.147 1.00 95.19 290 LYS A N 1
ATOM 2336 C CA . LYS A 1 290 ? -38.227 -31.924 21.777 1.00 95.19 290 LYS A CA 1
ATOM 2337 C C . LYS A 1 290 ? -37.788 -30.817 20.811 1.00 95.19 290 LYS A C 1
ATOM 2339 O O . LYS A 1 290 ? -37.064 -31.102 19.861 1.00 95.19 290 LYS A O 1
ATOM 2344 N N . ASN A 1 291 ? -38.199 -29.568 21.028 1.00 94.25 291 ASN A N 1
ATOM 2345 C CA . ASN A 1 291 ? -37.715 -28.421 20.256 1.00 94.25 291 ASN A CA 1
ATOM 2346 C C . ASN A 1 291 ? -36.298 -28.021 20.685 1.00 94.25 291 ASN A C 1
ATOM 2348 O O . ASN A 1 291 ? -35.413 -27.973 19.834 1.00 94.25 291 ASN A O 1
ATOM 2352 N N . ALA A 1 292 ? -36.043 -27.883 21.988 1.00 91.38 292 ALA A N 1
ATOM 2353 C CA . ALA A 1 292 ? -34.709 -27.619 22.522 1.00 91.38 292 ALA A CA 1
ATOM 2354 C C . ALA A 1 292 ? -33.681 -28.674 22.068 1.00 91.38 292 ALA A C 1
ATOM 2356 O O . ALA A 1 292 ? -32.586 -28.310 21.661 1.00 91.38 292 ALA A O 1
ATOM 2357 N N . GLN A 1 293 ? -34.046 -29.962 22.033 1.00 93.62 293 GLN A N 1
ATOM 2358 C CA . GLN A 1 293 ? -33.203 -31.047 21.503 1.00 93.62 293 GLN A CA 1
ATOM 2359 C C . GLN A 1 293 ? -32.906 -30.929 19.998 1.00 93.62 293 GLN A C 1
ATOM 2361 O O . GLN A 1 293 ? -31.832 -31.328 19.546 1.00 93.62 293 GLN A O 1
ATOM 2366 N N . ARG A 1 294 ? -33.836 -30.393 19.197 1.00 94.25 294 ARG A N 1
ATOM 2367 C CA . ARG A 1 294 ? -33.584 -30.109 17.773 1.00 94.25 294 ARG A CA 1
ATOM 2368 C C . ARG A 1 294 ? -32.645 -28.924 17.616 1.00 94.25 294 ARG A C 1
ATOM 2370 O O . ARG A 1 294 ? -31.785 -28.956 16.743 1.00 94.25 294 ARG A O 1
ATOM 2377 N N . ASP A 1 295 ? -32.801 -27.898 18.443 1.00 92.00 295 ASP A N 1
ATOM 2378 C CA . ASP A 1 295 ? -32.005 -26.678 18.346 1.00 92.00 295 ASP A CA 1
ATOM 2379 C C . ASP A 1 295 ? -30.591 -26.869 18.909 1.00 92.00 295 ASP A C 1
ATOM 2381 O O . ASP A 1 295 ? -29.636 -26.443 18.263 1.00 92.00 295 ASP A O 1
ATOM 2385 N N . THR A 1 296 ? -30.403 -27.626 19.997 1.00 91.56 296 THR A N 1
ATOM 2386 C CA . THR A 1 296 ? -29.059 -28.056 20.421 1.00 91.56 296 THR A CA 1
ATOM 2387 C C . THR A 1 296 ? -28.388 -28.927 19.366 1.00 91.56 296 THR A C 1
ATOM 2389 O O . THR A 1 296 ? -27.196 -28.744 19.127 1.00 91.56 296 THR A O 1
ATOM 2392 N N . LYS A 1 297 ? -29.129 -29.798 18.660 1.00 94.75 297 LYS A N 1
ATOM 2393 C CA . LYS A 1 297 ? -28.566 -30.536 17.521 1.00 94.75 297 LYS A CA 1
ATOM 2394 C C . LYS A 1 297 ? -28.174 -29.617 16.355 1.00 94.75 297 LYS A C 1
ATOM 2396 O O . LYS A 1 297 ? -27.076 -29.764 15.841 1.00 94.75 297 LYS A O 1
ATOM 2401 N N . LYS A 1 298 ? -28.988 -28.627 15.972 1.00 95.38 298 LYS A N 1
ATOM 2402 C CA . LYS A 1 298 ? -28.577 -27.638 14.950 1.00 95.38 298 LYS A CA 1
ATOM 2403 C C . LYS A 1 298 ? -27.306 -26.892 15.368 1.00 95.38 298 LYS A C 1
ATOM 2405 O O . LYS A 1 298 ? -26.432 -26.676 14.541 1.00 95.38 298 LYS A O 1
ATOM 2410 N N . MET A 1 299 ? -27.195 -26.506 16.639 1.00 92.19 299 MET A N 1
ATOM 2411 C CA . MET A 1 299 ? -26.022 -25.793 17.162 1.00 92.19 299 MET A CA 1
ATOM 2412 C C . MET A 1 299 ? -24.779 -26.695 17.257 1.00 92.19 299 MET A C 1
ATOM 2414 O O . MET A 1 299 ? -23.672 -26.207 17.044 1.00 92.19 299 MET A O 1
ATOM 2418 N N . GLN A 1 300 ? -24.954 -27.999 17.506 1.00 93.31 300 GLN A N 1
ATOM 2419 C CA . GLN A 1 300 ? -23.926 -29.033 17.337 1.00 93.31 300 GLN A CA 1
ATOM 2420 C C . GLN A 1 300 ? -23.475 -29.087 15.867 1.00 93.31 300 GLN A C 1
ATOM 2422 O O . GLN A 1 300 ? -22.322 -28.786 15.583 1.00 93.31 300 GLN A O 1
ATOM 2427 N N . ASP A 1 301 ? -24.394 -29.354 14.932 1.00 94.62 301 ASP A N 1
ATOM 2428 C CA . ASP A 1 301 ? -24.104 -29.475 13.495 1.00 94.62 301 ASP A CA 1
ATOM 2429 C C . ASP A 1 301 ? -23.411 -28.201 12.933 1.00 94.62 301 ASP A C 1
ATOM 2431 O O . ASP A 1 301 ? -22.493 -28.286 12.115 1.00 94.62 301 ASP A O 1
ATOM 2435 N N . ILE A 1 302 ? -23.802 -27.006 13.407 1.00 94.75 302 ILE A N 1
ATOM 2436 C CA . ILE A 1 302 ? -23.177 -25.716 13.057 1.00 94.75 302 ILE A CA 1
ATOM 2437 C C . ILE A 1 302 ? -21.772 -25.578 13.654 1.00 94.75 302 ILE A C 1
ATOM 2439 O O . ILE A 1 302 ? -20.858 -25.171 12.935 1.00 94.75 302 ILE A O 1
ATOM 2443 N N . ARG A 1 303 ? -21.570 -25.890 14.942 1.00 92.94 303 ARG A N 1
ATOM 2444 C CA . ARG A 1 303 ? -20.243 -25.799 15.573 1.00 92.94 303 ARG A CA 1
ATOM 2445 C C . ARG A 1 303 ? -19.269 -26.760 14.908 1.00 92.94 303 ARG A C 1
ATOM 2447 O O . ARG A 1 303 ? -18.185 -26.334 14.539 1.00 92.94 303 ARG A O 1
ATOM 2454 N N . ASP A 1 304 ? -19.672 -28.005 14.698 1.00 94.44 304 ASP A N 1
ATOM 2455 C CA . ASP A 1 304 ? -18.815 -29.049 14.139 1.00 94.44 304 ASP A CA 1
ATOM 2456 C C . ASP A 1 304 ? -18.437 -28.711 12.665 1.00 94.44 304 ASP A C 1
ATOM 2458 O O . ASP A 1 304 ? -17.321 -28.975 12.204 1.00 94.44 304 ASP A O 1
ATOM 2462 N N . SER A 1 305 ? -19.316 -27.997 11.938 1.00 94.94 305 SER A N 1
ATOM 2463 C CA . SER A 1 305 ? -19.012 -27.393 10.627 1.00 94.94 305 SER A CA 1
ATOM 2464 C C . SER A 1 305 ? -18.053 -26.193 10.703 1.00 94.94 305 SER A C 1
ATOM 2466 O O . SER A 1 305 ? -17.159 -26.068 9.862 1.00 94.94 305 SER A O 1
ATOM 2468 N N . LEU A 1 306 ? -18.205 -25.309 11.695 1.00 92.50 306 LEU A N 1
ATOM 2469 C CA . LEU A 1 306 ? -17.293 -24.181 11.926 1.00 92.50 306 LEU A CA 1
ATOM 2470 C C . LEU A 1 306 ? -15.904 -24.650 12.378 1.00 92.50 306 LEU A C 1
ATOM 2472 O O . LEU A 1 306 ? -14.905 -24.075 11.962 1.00 92.50 306 LEU A O 1
ATOM 2476 N N . GLU A 1 307 ? -15.831 -25.711 13.177 1.00 94.19 307 GLU A N 1
ATOM 2477 C CA . GLU A 1 307 ? -14.593 -26.339 13.643 1.00 94.19 307 GLU A CA 1
ATOM 2478 C C . GLU A 1 307 ? -13.821 -26.969 12.474 1.00 94.19 307 GLU A C 1
ATOM 2480 O O . GLU A 1 307 ? -12.626 -26.716 12.319 1.00 94.19 307 GLU A O 1
ATOM 2485 N N . SER A 1 308 ? -14.527 -27.645 11.559 1.00 94.00 308 SER A N 1
ATOM 2486 C CA . SER A 1 308 ? -13.960 -28.130 10.289 1.00 94.00 308 SER A CA 1
ATOM 2487 C C . SER A 1 308 ? -13.424 -26.986 9.409 1.00 94.00 308 SER A C 1
ATOM 2489 O O . SER A 1 308 ? -12.341 -27.085 8.832 1.00 94.00 308 SER A O 1
ATOM 2491 N N . GLN A 1 309 ? -14.148 -25.862 9.316 1.00 93.75 309 GLN A N 1
ATOM 2492 C CA . GLN A 1 309 ? -13.668 -24.671 8.597 1.00 93.75 309 GLN A CA 1
ATOM 2493 C C . GLN A 1 309 ? -12.444 -24.040 9.276 1.00 93.75 309 GLN A C 1
ATOM 2495 O O . GLN A 1 309 ? -11.542 -23.561 8.591 1.00 93.75 309 GLN A O 1
ATOM 2500 N N . LEU A 1 310 ? -12.396 -24.042 10.610 1.00 92.94 310 LEU A N 1
ATOM 2501 C CA . LEU A 1 310 ? -11.293 -23.486 11.387 1.00 92.94 310 LEU A CA 1
ATOM 2502 C C . LEU A 1 310 ? -10.029 -24.348 11.250 1.00 92.94 310 LEU A C 1
ATOM 2504 O O . LEU A 1 310 ? -8.955 -23.781 11.061 1.00 92.94 310 LEU A O 1
ATOM 2508 N N . GLN A 1 311 ? -10.150 -25.682 11.223 1.00 94.69 311 GLN A N 1
ATOM 2509 C CA . GLN A 1 311 ? -9.045 -26.587 10.870 1.00 94.69 311 GLN A CA 1
ATOM 2510 C C . GLN A 1 311 ? -8.450 -26.256 9.496 1.00 94.69 311 GLN A C 1
ATOM 2512 O O . GLN A 1 311 ? -7.247 -26.024 9.404 1.00 94.69 311 GLN A O 1
ATOM 2517 N N . LEU A 1 312 ? -9.279 -26.126 8.453 1.00 94.69 312 LEU A N 1
ATOM 2518 C CA . LEU A 1 312 ? -8.803 -25.765 7.109 1.00 94.69 312 LEU A CA 1
ATOM 2519 C C . LEU A 1 312 ? -8.069 -24.411 7.090 1.00 94.69 312 LEU A C 1
ATOM 2521 O O . LEU A 1 312 ? -7.050 -24.271 6.415 1.00 94.69 312 LEU A O 1
ATOM 2525 N N . ARG A 1 313 ? -8.527 -23.416 7.866 1.00 89.25 313 ARG A N 1
ATOM 2526 C CA . ARG A 1 313 ? -7.814 -22.130 8.006 1.00 89.25 313 ARG A CA 1
ATOM 2527 C C . ARG A 1 313 ? -6.496 -22.253 8.771 1.00 89.25 313 ARG A C 1
ATOM 2529 O O . ARG A 1 313 ? -5.556 -21.533 8.444 1.00 89.25 313 ARG A O 1
ATOM 2536 N N . VAL A 1 314 ? -6.392 -23.148 9.754 1.00 93.81 314 VAL A N 1
ATOM 2537 C CA . VAL A 1 314 ? -5.117 -23.441 10.429 1.00 93.81 314 VAL A CA 1
ATOM 2538 C C . VAL A 1 314 ? -4.136 -24.092 9.451 1.00 93.81 314 VAL A C 1
ATOM 2540 O O . VAL A 1 314 ? -3.005 -23.625 9.346 1.00 93.81 314 VAL A O 1
ATOM 2543 N N . GLU A 1 315 ? -4.568 -25.082 8.666 1.00 93.75 315 GLU A N 1
ATOM 2544 C CA . GLU A 1 315 ? -3.732 -25.734 7.646 1.00 93.75 315 GLU A CA 1
ATOM 2545 C C . GLU A 1 315 ? -3.235 -24.747 6.572 1.00 93.75 315 GLU A C 1
ATOM 2547 O O . GLU A 1 315 ? -2.046 -24.744 6.238 1.00 93.75 315 GLU A O 1
ATOM 2552 N N . GLU A 1 316 ? -4.104 -23.854 6.079 1.00 94.12 316 GLU A N 1
ATOM 2553 C CA . GLU A 1 316 ? -3.721 -22.749 5.186 1.00 94.12 316 GLU A CA 1
ATOM 2554 C C . GLU A 1 316 ? -2.659 -21.834 5.821 1.00 94.12 316 GLU A C 1
ATOM 2556 O O . GLU A 1 316 ? -1.649 -21.525 5.183 1.00 94.12 316 GLU A O 1
ATOM 2561 N N . ILE A 1 317 ? -2.853 -21.416 7.079 1.00 91.44 317 ILE A N 1
ATOM 2562 C CA . ILE A 1 317 ? -1.905 -20.557 7.806 1.00 91.44 317 ILE A CA 1
ATOM 2563 C C . ILE A 1 317 ? -0.554 -21.259 7.972 1.00 91.44 317 ILE A C 1
ATOM 2565 O O . ILE A 1 317 ? 0.484 -20.641 7.730 1.00 91.44 317 ILE A O 1
ATOM 2569 N N . GLU A 1 318 ? -0.533 -22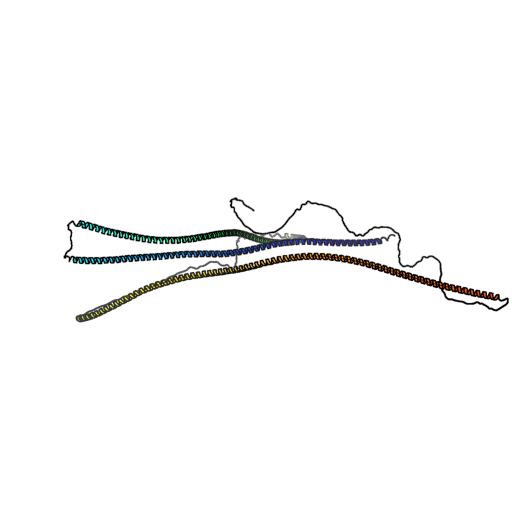.546 8.324 1.00 93.75 318 GLU A N 1
ATOM 2570 C CA . GLU A 1 318 ? 0.713 -23.306 8.410 1.00 93.75 318 GLU A CA 1
ATOM 2571 C C . GLU A 1 318 ? 1.402 -23.456 7.043 1.00 93.75 318 GLU A C 1
ATOM 2573 O O . GLU A 1 318 ? 2.630 -23.393 6.966 1.00 93.75 318 GLU A O 1
ATOM 2578 N N . MET A 1 319 ? 0.656 -23.646 5.945 1.00 94.06 319 MET A N 1
ATOM 2579 C CA . MET A 1 319 ? 1.242 -23.648 4.597 1.00 94.06 319 MET A CA 1
ATOM 2580 C C . MET A 1 319 ? 1.875 -22.296 4.259 1.00 94.06 319 MET A C 1
ATOM 2582 O O . MET A 1 319 ? 3.031 -22.261 3.835 1.00 94.06 319 MET A O 1
ATOM 2586 N N . ILE A 1 320 ? 1.186 -21.187 4.534 1.00 92.69 320 ILE A N 1
ATOM 2587 C CA . ILE A 1 320 ? 1.711 -19.829 4.328 1.00 92.69 320 ILE A CA 1
ATOM 2588 C C . ILE A 1 320 ? 2.956 -19.581 5.198 1.00 92.69 320 ILE A C 1
ATOM 2590 O O . ILE A 1 320 ? 3.929 -18.998 4.723 1.00 92.69 320 ILE A O 1
ATOM 2594 N N . GLN A 1 321 ? 2.993 -20.072 6.441 1.00 92.38 321 GLN A N 1
ATOM 2595 C CA . GLN A 1 321 ? 4.184 -20.005 7.300 1.00 92.38 321 GLN A CA 1
ATOM 2596 C C . GLN A 1 321 ? 5.353 -20.839 6.748 1.00 92.38 321 GLN A C 1
ATOM 2598 O O . GLN A 1 321 ? 6.497 -20.374 6.742 1.00 92.38 321 GLN A O 1
ATOM 2603 N N . ARG A 1 322 ? 5.087 -22.045 6.224 1.00 93.62 322 ARG A N 1
ATOM 2604 C CA . ARG A 1 322 ? 6.096 -22.885 5.554 1.00 93.62 322 ARG A CA 1
ATOM 2605 C C . ARG A 1 322 ? 6.663 -22.181 4.320 1.00 93.62 322 ARG A C 1
ATOM 2607 O O . ARG A 1 322 ? 7.883 -22.165 4.154 1.00 93.62 322 ARG A O 1
ATOM 2614 N N . GLU A 1 323 ? 5.827 -21.562 3.488 1.00 91.81 323 GLU A N 1
ATOM 2615 C CA . GLU A 1 323 ? 6.281 -20.792 2.322 1.00 91.81 323 GLU A CA 1
ATOM 2616 C C . GLU A 1 323 ? 7.049 -19.529 2.713 1.00 91.81 323 GLU A C 1
ATOM 2618 O O . GLU A 1 323 ? 8.143 -19.310 2.192 1.00 91.81 323 GLU A O 1
ATOM 2623 N N . LYS A 1 324 ? 6.563 -18.763 3.698 1.00 90.75 324 LYS A N 1
ATOM 2624 C CA . LYS A 1 324 ? 7.284 -17.619 4.271 1.00 90.75 324 LYS A CA 1
ATOM 2625 C C . LYS A 1 324 ? 8.700 -18.020 4.701 1.00 90.75 324 LYS A C 1
ATOM 2627 O O . LYS A 1 324 ? 9.658 -17.410 4.240 1.00 90.75 324 LYS A O 1
ATOM 2632 N N . SER A 1 325 ? 8.851 -19.113 5.455 1.00 92.31 325 SER A N 1
ATOM 2633 C CA . SER A 1 325 ? 10.169 -19.596 5.908 1.00 92.31 325 SER A CA 1
ATOM 2634 C C . SER A 1 325 ? 11.110 -20.041 4.772 1.00 92.31 325 SER A C 1
ATOM 2636 O O . SER A 1 325 ? 12.330 -20.070 4.946 1.00 92.31 325 SER A O 1
ATOM 2638 N N . ARG A 1 326 ? 10.568 -20.392 3.595 1.00 94.12 326 ARG A N 1
ATOM 2639 C CA . ARG A 1 326 ? 11.348 -20.675 2.376 1.00 94.12 326 ARG A CA 1
ATOM 2640 C C . ARG A 1 326 ? 11.750 -19.389 1.657 1.00 94.12 326 ARG A C 1
ATOM 2642 O O . ARG A 1 326 ? 12.862 -19.316 1.142 1.00 94.12 326 ARG A O 1
ATOM 2649 N N . LEU A 1 327 ? 10.870 -18.389 1.617 1.00 88.69 327 LEU A N 1
ATOM 2650 C CA . LEU A 1 327 ? 11.156 -17.081 1.027 1.00 88.69 327 LEU A CA 1
ATOM 2651 C C . LEU A 1 327 ? 12.182 -16.299 1.858 1.00 88.69 327 LEU A C 1
ATOM 2653 O O . LEU A 1 327 ? 13.109 -15.748 1.279 1.00 88.69 327 LEU A O 1
ATOM 2657 N N . GLU A 1 328 ? 12.090 -16.338 3.189 1.00 92.94 328 GLU A N 1
ATOM 2658 C CA . GLU A 1 328 ? 13.069 -15.727 4.103 1.00 92.94 328 GLU A CA 1
ATOM 2659 C C . GLU A 1 328 ? 14.478 -16.308 3.897 1.00 92.94 328 GLU A C 1
ATOM 2661 O O . GLU A 1 328 ? 15.441 -15.558 3.767 1.00 92.94 328 GLU A O 1
ATOM 2666 N N . LYS A 1 329 ? 14.608 -17.635 3.752 1.00 93.62 329 LYS A N 1
ATOM 2667 C CA . LYS A 1 329 ? 15.898 -18.273 3.421 1.00 93.62 329 LYS A CA 1
ATOM 2668 C C . LYS A 1 329 ? 16.444 -17.820 2.067 1.00 93.62 329 LYS A C 1
ATOM 2670 O O . LYS A 1 329 ? 17.615 -17.472 1.975 1.00 93.62 329 LYS A O 1
ATOM 2675 N N . ARG A 1 330 ? 15.592 -17.756 1.039 1.00 91.56 330 ARG A N 1
ATOM 2676 C CA . ARG A 1 330 ? 15.985 -17.281 -0.299 1.00 91.56 330 ARG A CA 1
ATOM 2677 C C . ARG A 1 330 ? 16.335 -15.790 -0.339 1.00 91.56 330 ARG A C 1
ATOM 2679 O O . ARG A 1 330 ? 17.116 -15.394 -1.197 1.00 91.56 330 ARG A O 1
ATOM 2686 N N . ALA A 1 331 ? 15.772 -14.977 0.557 1.00 89.88 331 ALA A N 1
ATOM 2687 C CA . ALA A 1 331 ? 16.159 -13.579 0.723 1.00 89.88 331 ALA A CA 1
ATOM 2688 C C . ALA A 1 331 ? 17.574 -13.478 1.313 1.00 89.88 331 ALA A C 1
ATOM 2690 O O . ALA A 1 331 ? 18.426 -12.839 0.707 1.00 89.88 331 ALA A O 1
ATOM 2691 N N . ILE A 1 332 ? 17.859 -14.208 2.398 1.00 93.81 332 ILE A N 1
ATOM 2692 C CA . ILE A 1 332 ? 19.199 -14.275 3.011 1.00 93.81 332 ILE A CA 1
ATOM 2693 C C . ILE A 1 332 ? 20.243 -14.786 2.000 1.00 93.81 332 ILE A C 1
ATOM 2695 O O . ILE A 1 332 ? 21.299 -14.181 1.837 1.00 93.81 332 ILE A O 1
ATOM 2699 N N . GLU A 1 333 ? 19.935 -15.852 1.251 1.00 92.06 333 GLU A N 1
ATOM 2700 C CA . GLU A 1 333 ? 20.799 -16.367 0.174 1.00 92.06 333 GLU A CA 1
ATOM 2701 C C . GLU A 1 333 ? 21.096 -15.303 -0.904 1.00 92.06 333 GLU A C 1
ATOM 2703 O O . GLU A 1 333 ? 22.216 -15.235 -1.417 1.00 92.06 333 GLU A O 1
ATOM 2708 N N . ALA A 1 334 ? 20.118 -14.454 -1.243 1.00 87.88 334 ALA A N 1
ATOM 2709 C CA . ALA A 1 334 ? 20.286 -13.368 -2.207 1.00 87.88 334 ALA A CA 1
ATOM 2710 C C . ALA A 1 334 ? 21.083 -12.180 -1.636 1.00 87.88 334 ALA A C 1
ATOM 2712 O O . ALA A 1 334 ? 21.923 -11.625 -2.344 1.00 87.88 334 ALA A O 1
ATOM 2713 N N . GLU A 1 335 ? 20.876 -11.821 -0.367 1.00 90.75 335 GLU A N 1
ATOM 2714 C CA . GLU A 1 335 ? 21.644 -10.790 0.344 1.00 90.75 335 GLU A CA 1
ATOM 2715 C C . GLU A 1 335 ? 23.122 -11.185 0.472 1.00 90.75 335 GLU A C 1
ATOM 2717 O O . GLU A 1 335 ? 24.004 -10.397 0.125 1.00 90.75 335 GLU A O 1
ATOM 2722 N N . GLU A 1 336 ? 23.423 -12.433 0.853 1.00 93.19 336 GLU A N 1
ATOM 2723 C CA . GLU A 1 336 ? 24.807 -12.916 0.877 1.00 93.19 336 GLU A CA 1
ATOM 2724 C C . GLU A 1 336 ? 25.455 -12.897 -0.520 1.00 93.19 336 GLU A C 1
ATOM 2726 O O . GLU A 1 336 ? 26.654 -12.640 -0.647 1.00 93.19 336 GLU A O 1
ATOM 2731 N N . LEU A 1 337 ? 24.699 -13.196 -1.583 1.00 93.06 337 LEU A N 1
ATOM 2732 C CA . LEU A 1 337 ? 25.198 -13.115 -2.961 1.00 93.06 337 LEU A CA 1
ATOM 2733 C C . LEU A 1 337 ? 25.425 -11.666 -3.414 1.00 93.06 337 LEU A C 1
ATOM 2735 O O . LEU A 1 337 ? 26.372 -11.418 -4.163 1.00 93.06 337 LEU A O 1
ATOM 2739 N N . LEU A 1 338 ? 24.616 -10.716 -2.936 1.00 91.75 338 LEU A N 1
ATOM 2740 C CA . LEU A 1 338 ? 24.799 -9.287 -3.178 1.00 91.75 338 LEU A CA 1
ATOM 2741 C C . LEU A 1 338 ? 26.090 -8.781 -2.517 1.00 91.75 338 LEU A C 1
ATOM 2743 O O . LEU A 1 338 ? 26.922 -8.181 -3.195 1.00 91.75 338 LEU A O 1
ATOM 2747 N N . GLU A 1 339 ? 26.319 -9.088 -1.237 1.00 91.19 339 GLU A N 1
ATOM 2748 C CA . GLU A 1 339 ? 27.558 -8.715 -0.534 1.00 91.19 339 GLU A CA 1
ATOM 2749 C C . GLU A 1 339 ? 28.797 -9.394 -1.140 1.00 91.19 339 GLU A C 1
ATOM 2751 O O . GLU A 1 339 ? 29.835 -8.754 -1.338 1.00 91.19 339 GLU A O 1
ATOM 2756 N N . ARG A 1 340 ? 28.683 -10.663 -1.559 1.00 91.25 340 ARG A N 1
ATOM 2757 C CA . ARG A 1 340 ? 29.724 -11.368 -2.337 1.00 91.25 340 ARG A CA 1
ATOM 2758 C C . ARG A 1 340 ? 29.947 -10.799 -3.740 1.00 91.25 340 ARG A C 1
ATOM 2760 O O . ARG A 1 340 ? 30.895 -11.224 -4.394 1.00 91.25 340 ARG A O 1
ATOM 2767 N N . ASN A 1 341 ? 29.100 -9.899 -4.233 1.00 87.69 341 ASN A N 1
ATOM 2768 C CA . ASN A 1 341 ? 29.322 -9.190 -5.492 1.00 87.69 341 ASN A CA 1
ATOM 2769 C C . ASN A 1 341 ? 29.870 -7.779 -5.252 1.00 87.69 341 ASN A C 1
ATOM 2771 O O . ASN A 1 341 ? 30.881 -7.457 -5.866 1.00 87.69 341 ASN A O 1
ATOM 2775 N N . LYS A 1 342 ? 29.341 -7.013 -4.285 1.00 91.94 342 LYS A N 1
ATOM 2776 C CA . LYS A 1 342 ? 29.928 -5.729 -3.843 1.00 91.94 342 LYS A CA 1
ATOM 2777 C C . LYS A 1 342 ? 31.412 -5.868 -3.485 1.00 91.94 342 LYS A C 1
ATOM 2779 O O . LYS A 1 342 ? 32.244 -5.083 -3.919 1.00 91.94 342 LYS A O 1
ATOM 2784 N N . THR A 1 343 ? 31.767 -6.916 -2.740 1.00 89.69 343 THR A N 1
ATOM 2785 C CA . THR A 1 343 ? 33.168 -7.189 -2.364 1.00 89.69 343 THR A CA 1
ATOM 2786 C C . THR A 1 343 ? 34.067 -7.527 -3.558 1.00 89.69 343 THR A C 1
ATOM 2788 O O . THR A 1 343 ? 35.238 -7.160 -3.544 1.00 89.69 343 THR A O 1
ATOM 2791 N N . LYS A 1 344 ? 33.542 -8.162 -4.618 1.00 90.00 344 LYS A N 1
ATOM 2792 C CA . LYS A 1 344 ? 34.280 -8.362 -5.882 1.00 90.00 344 LYS A CA 1
ATOM 2793 C C . LYS A 1 344 ? 34.381 -7.076 -6.696 1.00 90.00 344 LYS A C 1
ATOM 2795 O O . LYS A 1 344 ? 35.379 -6.879 -7.372 1.00 90.00 344 LYS A O 1
ATOM 2800 N N . GLU A 1 345 ? 33.353 -6.235 -6.664 1.00 88.44 345 GLU A N 1
ATOM 2801 C CA . GLU A 1 345 ? 33.311 -4.955 -7.371 1.00 88.44 345 GLU A CA 1
ATOM 2802 C C . GLU A 1 345 ? 34.394 -4.015 -6.827 1.00 88.44 345 GLU A C 1
ATOM 2804 O O . GLU A 1 345 ? 35.248 -3.580 -7.593 1.00 88.44 345 GLU A O 1
ATOM 2809 N N . VAL A 1 346 ? 34.489 -3.873 -5.499 1.00 91.50 346 VAL A N 1
ATOM 2810 C CA . VAL A 1 346 ? 35.599 -3.167 -4.828 1.00 91.50 346 VAL A CA 1
ATOM 2811 C C . VAL A 1 346 ? 36.963 -3.770 -5.196 1.00 91.50 346 VAL A C 1
ATOM 2813 O O . VAL A 1 346 ? 37.883 -3.036 -5.542 1.00 91.50 346 VAL A O 1
ATOM 2816 N N . GLN A 1 347 ? 37.107 -5.102 -5.213 1.00 89.88 347 GLN A N 1
ATOM 2817 C CA . GLN A 1 347 ? 38.358 -5.752 -5.645 1.00 89.88 347 GLN A CA 1
ATOM 2818 C C . GLN A 1 347 ? 38.699 -5.486 -7.124 1.00 89.88 347 GLN A C 1
ATOM 2820 O O . GLN A 1 347 ? 39.874 -5.406 -7.483 1.00 89.88 347 GLN A O 1
ATOM 2825 N N . LEU A 1 348 ? 37.701 -5.342 -8.001 1.00 90.19 348 LEU A N 1
ATOM 2826 C CA . LEU A 1 348 ? 37.905 -4.983 -9.406 1.00 90.19 348 LEU A CA 1
ATOM 2827 C C . LEU A 1 348 ? 38.295 -3.507 -9.563 1.00 90.19 348 LEU A C 1
ATOM 2829 O O . LEU A 1 348 ? 39.148 -3.208 -10.401 1.00 90.19 348 LEU A O 1
ATOM 2833 N N . GLU A 1 349 ? 37.749 -2.607 -8.743 1.00 89.81 349 GLU A N 1
ATOM 2834 C CA . GLU A 1 349 ? 38.182 -1.206 -8.664 1.00 89.81 349 GLU A CA 1
ATOM 2835 C C . GLU A 1 349 ? 39.622 -1.090 -8.137 1.00 89.81 349 GLU A C 1
ATOM 2837 O O . GLU A 1 349 ? 40.446 -0.429 -8.769 1.00 89.81 349 GLU A O 1
ATOM 2842 N N . GLU A 1 350 ? 39.982 -1.808 -7.067 1.00 91.75 350 GLU A N 1
ATOM 2843 C CA . GLU A 1 350 ? 41.361 -1.894 -6.559 1.00 91.75 350 GLU A CA 1
ATOM 2844 C C . GLU A 1 350 ? 42.334 -2.404 -7.636 1.00 91.75 350 GLU A C 1
ATOM 2846 O O . GLU A 1 350 ? 43.402 -1.823 -7.850 1.00 91.75 350 GLU A O 1
ATOM 2851 N N . VAL A 1 351 ? 41.965 -3.460 -8.371 1.00 91.50 351 VAL A N 1
ATOM 2852 C CA . VAL A 1 351 ? 42.766 -3.993 -9.486 1.00 91.50 351 VAL A CA 1
ATOM 2853 C C . VAL A 1 351 ? 42.865 -2.992 -10.644 1.00 91.50 351 VAL A C 1
ATOM 2855 O O . VAL A 1 351 ? 43.935 -2.866 -11.248 1.00 91.50 351 VAL A O 1
ATOM 2858 N N . ALA A 1 352 ? 41.803 -2.243 -10.950 1.00 91.56 352 ALA A N 1
ATOM 2859 C CA . ALA A 1 352 ? 41.825 -1.190 -11.963 1.00 91.56 352 ALA A CA 1
ATOM 2860 C C . ALA A 1 352 ? 42.722 -0.010 -11.545 1.00 91.56 352 ALA A C 1
ATOM 2862 O O . ALA A 1 352 ? 43.533 0.461 -12.350 1.00 91.56 352 ALA A O 1
ATOM 2863 N N . GLU A 1 353 ? 42.662 0.422 -10.283 1.00 91.94 353 GLU A N 1
ATOM 2864 C CA . GLU A 1 353 ? 43.581 1.414 -9.725 1.00 91.94 353 GLU A CA 1
ATOM 2865 C C . GLU A 1 353 ? 45.034 0.938 -9.786 1.00 91.94 353 GLU A C 1
ATOM 2867 O O . GLU A 1 353 ? 45.902 1.684 -10.241 1.00 91.94 353 GLU A O 1
ATOM 2872 N N . LEU A 1 354 ? 45.321 -0.293 -9.351 1.00 91.25 354 LEU A N 1
ATOM 2873 C CA . LEU A 1 354 ? 46.669 -0.866 -9.384 1.00 91.25 354 LEU A CA 1
ATOM 2874 C C . LEU A 1 354 ? 47.199 -0.975 -10.818 1.00 91.25 354 LEU A C 1
ATOM 2876 O O . LEU A 1 354 ? 48.358 -0.640 -11.063 1.00 91.25 354 LEU A O 1
ATOM 2880 N N . LYS A 1 355 ? 46.351 -1.338 -11.787 1.00 93.00 355 LYS A N 1
ATOM 2881 C CA . LYS A 1 355 ? 46.691 -1.352 -13.219 1.00 93.00 355 LYS A CA 1
ATOM 2882 C C . LYS A 1 355 ? 46.994 0.052 -13.759 1.00 93.00 355 LYS A C 1
ATOM 2884 O O . LYS A 1 355 ? 47.959 0.222 -14.504 1.00 93.00 355 LYS A O 1
ATOM 2889 N N . ASN A 1 356 ? 46.228 1.066 -13.355 1.00 92.38 356 ASN A N 1
ATOM 2890 C CA . ASN A 1 356 ? 46.476 2.462 -13.731 1.00 92.38 356 ASN A CA 1
ATOM 2891 C C . ASN A 1 356 ? 47.770 3.006 -13.099 1.00 92.38 356 ASN A C 1
ATOM 2893 O O . ASN A 1 356 ? 48.575 3.640 -13.786 1.00 92.38 356 ASN A O 1
ATOM 2897 N N . LYS A 1 357 ? 48.017 2.702 -11.818 1.00 93.88 357 LYS A N 1
ATOM 2898 C CA . LYS A 1 357 ? 49.262 3.026 -11.101 1.00 93.88 357 LYS A CA 1
ATOM 2899 C C . LYS A 1 357 ? 50.466 2.357 -11.777 1.00 93.88 357 LYS A C 1
ATOM 2901 O O . LYS A 1 357 ? 51.443 3.040 -12.070 1.00 93.88 357 LYS A O 1
ATOM 2906 N N . ALA A 1 358 ? 50.364 1.072 -12.127 1.00 90.94 358 ALA A N 1
ATOM 2907 C CA . ALA A 1 358 ? 51.394 0.338 -12.863 1.00 90.94 358 ALA A CA 1
ATOM 2908 C C . ALA A 1 358 ? 51.673 0.942 -14.251 1.00 90.94 358 ALA A C 1
ATOM 2910 O O . ALA A 1 358 ? 52.829 1.197 -14.573 1.00 90.94 358 ALA A O 1
ATOM 2911 N N . SER A 1 359 ? 50.640 1.263 -15.042 1.00 92.81 359 SER A N 1
ATOM 2912 C CA . SER A 1 359 ? 50.812 1.904 -16.357 1.00 92.81 359 SER A CA 1
ATOM 2913 C C . SER A 1 359 ? 51.474 3.285 -16.262 1.00 92.81 359 SER A C 1
ATOM 2915 O O . SER A 1 359 ? 52.249 3.670 -17.137 1.00 92.81 359 SER A O 1
ATOM 2917 N N . ASN A 1 360 ? 51.206 4.048 -15.199 1.00 92.31 360 ASN A N 1
ATOM 2918 C CA . ASN A 1 360 ? 51.855 5.341 -14.984 1.00 92.31 360 ASN A CA 1
ATOM 2919 C C . ASN A 1 360 ? 53.314 5.192 -14.521 1.00 92.31 360 ASN A C 1
ATOM 2921 O O . ASN A 1 360 ? 54.171 5.927 -15.007 1.00 92.31 360 ASN A O 1
ATOM 2925 N N . LEU A 1 361 ? 53.619 4.202 -13.675 1.00 92.56 361 LEU A N 1
ATOM 2926 C CA . LEU A 1 361 ? 54.999 3.840 -13.333 1.00 92.56 361 LEU A CA 1
ATOM 2927 C C . LEU A 1 361 ? 55.780 3.338 -14.557 1.00 92.56 361 LEU A C 1
ATOM 2929 O O . LEU A 1 361 ? 56.940 3.693 -14.721 1.00 92.56 361 LEU A O 1
ATOM 2933 N N . GLU A 1 362 ? 55.155 2.576 -15.455 1.00 92.69 362 GLU A N 1
ATOM 2934 C CA . GLU A 1 362 ? 55.772 2.103 -16.700 1.00 92.69 362 GLU A CA 1
ATOM 2935 C C . GLU A 1 362 ? 56.104 3.258 -17.660 1.00 92.69 362 GLU A C 1
ATOM 2937 O O . GLU A 1 362 ? 57.209 3.314 -18.206 1.00 92.69 362 GLU A O 1
ATOM 2942 N N . LYS A 1 363 ? 55.195 4.234 -17.816 1.00 93.81 363 LYS A N 1
ATOM 2943 C CA . LYS A 1 363 ? 55.466 5.479 -18.563 1.00 93.81 363 LYS A CA 1
ATOM 2944 C C . LYS A 1 363 ? 56.639 6.250 -17.959 1.00 93.81 363 LYS A C 1
ATOM 2946 O O . LYS A 1 363 ? 57.501 6.708 -18.704 1.00 93.81 363 LYS A O 1
ATOM 2951 N N . GLU A 1 364 ? 56.695 6.365 -16.634 1.00 92.75 364 GLU A N 1
ATOM 2952 C CA . GLU A 1 364 ? 57.774 7.070 -15.936 1.00 92.75 364 GLU A CA 1
ATOM 2953 C C . GLU A 1 364 ? 59.115 6.328 -16.043 1.00 92.75 364 GLU A C 1
ATOM 2955 O O . GLU A 1 364 ? 60.132 6.946 -16.345 1.00 92.75 364 GLU A O 1
ATOM 2960 N N . VAL A 1 365 ? 59.130 4.996 -15.922 1.00 92.31 365 VAL A N 1
ATOM 2961 C CA . VAL A 1 365 ? 60.319 4.165 -16.182 1.00 92.31 365 VAL A CA 1
ATOM 2962 C C . VAL A 1 365 ? 60.812 4.347 -17.617 1.00 92.31 365 VAL A C 1
ATOM 2964 O O . VAL A 1 365 ? 62.014 4.493 -17.831 1.00 92.31 365 VAL A O 1
ATOM 2967 N N . ASN A 1 366 ? 59.918 4.399 -18.606 1.00 92.81 366 ASN A N 1
ATOM 2968 C CA . ASN A 1 366 ? 60.304 4.641 -19.997 1.00 92.81 366 ASN A CA 1
ATOM 2969 C C . ASN A 1 366 ? 60.789 6.088 -20.229 1.00 92.81 366 ASN A C 1
ATOM 2971 O O . ASN A 1 366 ? 61.767 6.288 -20.948 1.00 92.81 366 ASN A O 1
ATOM 2975 N N . ARG A 1 367 ? 60.204 7.091 -19.558 1.00 94.94 367 ARG A N 1
ATOM 2976 C CA . ARG A 1 367 ? 60.706 8.479 -19.556 1.00 94.94 367 ARG A CA 1
ATOM 2977 C C . ARG A 1 367 ? 62.115 8.571 -18.960 1.00 94.94 367 ARG A C 1
ATOM 2979 O O . ARG A 1 367 ? 62.971 9.260 -19.510 1.00 94.94 367 ARG A O 1
ATOM 2986 N N . LEU A 1 368 ? 62.362 7.866 -17.856 1.00 93.12 368 LEU A N 1
ATOM 2987 C CA . LEU A 1 368 ? 63.666 7.807 -17.195 1.00 93.12 368 LEU A CA 1
ATOM 2988 C C . LEU A 1 368 ? 64.700 7.037 -18.031 1.00 93.12 368 LEU A C 1
ATOM 2990 O O . LEU A 1 368 ? 65.840 7.482 -18.104 1.00 93.12 368 LEU A O 1
ATOM 2994 N N . ARG A 1 369 ? 64.314 5.956 -18.725 1.00 94.19 369 ARG A N 1
ATOM 2995 C CA . ARG A 1 369 ? 65.179 5.256 -19.697 1.00 94.19 369 ARG A CA 1
ATOM 2996 C C . ARG A 1 369 ? 65.639 6.186 -20.816 1.00 94.19 369 ARG A C 1
ATOM 2998 O O . ARG A 1 369 ? 66.840 6.347 -20.987 1.00 94.19 369 ARG A O 1
ATOM 3005 N N . LEU A 1 370 ? 64.715 6.883 -21.481 1.00 93.12 370 LEU A N 1
ATOM 3006 C CA . LEU A 1 370 ? 65.046 7.856 -22.533 1.00 93.12 370 LEU A CA 1
ATOM 3007 C C . LEU A 1 370 ? 65.951 8.993 -22.016 1.00 93.12 370 LEU A C 1
ATOM 3009 O O . LEU A 1 370 ? 66.851 9.448 -22.721 1.00 93.12 370 LEU A O 1
ATOM 3013 N N . ALA A 1 371 ? 65.757 9.434 -20.768 1.00 92.06 371 ALA A N 1
ATOM 3014 C CA . ALA A 1 371 ? 66.634 10.417 -20.133 1.00 92.06 371 ALA A CA 1
ATOM 3015 C C . ALA A 1 371 ? 68.044 9.859 -19.843 1.00 92.06 371 ALA A C 1
ATOM 3017 O O . ALA A 1 371 ? 69.029 10.572 -20.034 1.00 92.06 371 ALA A O 1
ATOM 3018 N N . VAL A 1 372 ? 68.157 8.595 -19.420 1.00 91.88 372 VAL A N 1
ATOM 3019 C CA . VAL A 1 372 ? 69.441 7.901 -19.217 1.00 91.88 372 VAL A CA 1
ATOM 3020 C C . VAL A 1 372 ? 70.153 7.656 -20.548 1.00 91.88 372 VAL A C 1
ATOM 3022 O O . VAL A 1 372 ? 71.342 7.935 -20.640 1.00 91.88 372 VAL A O 1
ATOM 3025 N N . GLU A 1 373 ? 69.446 7.231 -21.594 1.00 92.38 373 GLU A N 1
ATOM 3026 C CA . GLU A 1 373 ? 69.982 7.065 -22.954 1.00 92.38 373 GLU A CA 1
ATOM 3027 C C . GLU A 1 373 ? 70.511 8.397 -23.508 1.00 92.38 373 GLU A C 1
ATOM 3029 O O . GLU A 1 373 ? 71.651 8.472 -23.968 1.00 92.38 373 GLU A O 1
ATOM 3034 N N . SER A 1 374 ? 69.749 9.487 -23.358 1.00 93.00 374 SER A N 1
ATOM 3035 C CA . SER A 1 374 ? 70.219 10.833 -23.710 1.00 93.00 374 SER A CA 1
ATOM 3036 C C . SER A 1 374 ? 71.460 11.255 -22.917 1.00 93.00 374 SER A C 1
ATOM 3038 O O . SER A 1 374 ? 72.275 12.010 -23.446 1.00 93.00 374 SER A O 1
ATOM 3040 N N . LYS A 1 375 ? 71.614 10.810 -21.662 1.00 91.38 375 LYS A N 1
ATOM 3041 C CA . LYS A 1 375 ? 72.783 11.138 -20.834 1.00 91.38 375 LYS A CA 1
ATOM 3042 C C . LYS A 1 375 ? 73.983 10.234 -21.095 1.00 91.38 375 LYS A C 1
ATOM 3044 O O . LYS A 1 375 ? 75.098 10.730 -20.993 1.00 91.38 375 LYS A O 1
ATOM 3049 N N . ALA A 1 376 ? 73.785 8.986 -21.516 1.00 91.75 376 ALA A N 1
ATOM 3050 C CA . ALA A 1 376 ? 74.853 8.150 -22.060 1.00 91.75 376 ALA A CA 1
ATOM 3051 C C . ALA A 1 376 ? 75.454 8.807 -23.313 1.00 91.75 376 ALA A C 1
ATOM 3053 O O . ALA A 1 376 ? 76.654 9.046 -23.358 1.00 91.75 376 ALA A O 1
ATOM 3054 N N . VAL A 1 377 ? 74.606 9.257 -24.246 1.00 93.69 377 VAL A N 1
ATOM 3055 C CA . VAL A 1 377 ? 75.036 9.987 -25.453 1.00 93.69 377 VAL A CA 1
ATOM 3056 C C . VAL A 1 377 ? 75.757 11.307 -25.130 1.00 93.69 377 VAL A C 1
ATOM 3058 O O . VAL A 1 377 ? 76.644 11.717 -25.874 1.00 93.69 377 VAL A O 1
ATOM 3061 N N . ASP A 1 378 ? 75.419 11.992 -24.033 1.00 91.69 378 ASP A N 1
ATOM 3062 C CA . ASP A 1 378 ? 76.181 13.166 -23.576 1.00 91.69 378 ASP A CA 1
ATOM 3063 C C . ASP A 1 378 ? 77.531 12.787 -22.940 1.00 91.69 378 ASP A C 1
ATOM 3065 O O . ASP A 1 378 ? 78.521 13.484 -23.158 1.00 91.69 378 ASP A O 1
ATOM 3069 N N . VAL A 1 379 ? 77.601 11.676 -22.199 1.00 91.94 379 VAL A N 1
ATOM 3070 C CA . VAL A 1 379 ? 78.857 11.141 -21.646 1.00 91.94 379 VAL A CA 1
ATOM 3071 C C . VAL A 1 379 ? 79.796 10.673 -22.761 1.00 91.94 379 VAL A C 1
ATOM 3073 O O . VAL A 1 379 ? 80.981 10.986 -22.703 1.00 91.94 379 VAL A O 1
ATOM 3076 N N . ASP A 1 380 ? 79.288 10.019 -23.806 1.00 92.44 380 ASP A N 1
ATOM 3077 C CA . ASP A 1 380 ? 80.089 9.578 -24.956 1.00 92.44 380 ASP A CA 1
ATOM 3078 C C . ASP A 1 380 ? 80.724 10.766 -25.703 1.00 92.44 380 ASP A C 1
ATOM 3080 O O . ASP A 1 380 ? 81.895 10.701 -26.087 1.00 92.44 380 ASP A O 1
ATOM 3084 N N . LYS A 1 381 ? 79.999 11.889 -25.854 1.00 93.00 381 LYS A N 1
ATOM 3085 C CA . LYS A 1 381 ? 80.558 13.146 -26.397 1.00 93.00 381 LYS A CA 1
ATOM 3086 C C . LYS A 1 381 ? 81.674 13.683 -25.506 1.00 93.00 381 LYS A C 1
ATOM 3088 O O . LYS A 1 381 ? 82.768 13.937 -25.998 1.00 93.00 381 LYS A O 1
ATOM 3093 N N . LEU A 1 382 ? 81.416 13.807 -24.202 1.00 91.00 382 LEU A N 1
ATOM 3094 C CA . LEU A 1 382 ? 82.389 14.319 -23.233 1.00 91.00 382 LEU A CA 1
ATOM 3095 C C . LEU A 1 382 ? 83.632 13.420 -23.137 1.00 91.00 382 LEU A C 1
ATOM 3097 O O . LEU A 1 382 ? 84.737 13.929 -22.966 1.00 91.00 382 LEU A O 1
ATOM 3101 N N . GLN A 1 383 ? 83.484 12.103 -23.306 1.00 93.38 383 GLN A N 1
ATOM 3102 C CA . GLN A 1 383 ? 84.610 11.178 -23.408 1.00 93.38 383 GLN A CA 1
ATOM 3103 C C . GLN A 1 383 ? 85.392 11.385 -24.712 1.00 93.38 383 GLN A C 1
ATOM 3105 O O . GLN A 1 383 ? 86.618 11.409 -24.667 1.00 93.38 383 GLN A O 1
ATOM 3110 N N . CYS A 1 384 ? 84.727 11.596 -25.855 1.00 93.56 384 CYS A N 1
ATOM 3111 C CA . CYS A 1 384 ? 85.408 11.940 -27.110 1.00 93.56 384 CYS A CA 1
ATOM 3112 C C . CYS A 1 384 ? 86.179 13.269 -27.005 1.00 93.56 384 CYS A C 1
ATOM 3114 O O . CYS A 1 384 ? 87.324 13.351 -27.452 1.00 93.56 384 CYS A O 1
ATOM 3116 N N . GLU A 1 385 ? 85.583 14.286 -26.378 1.00 93.25 385 GLU A N 1
ATOM 3117 C CA . GLU A 1 385 ? 86.218 15.580 -26.105 1.00 93.25 385 GLU A CA 1
ATOM 3118 C C . GLU A 1 385 ? 87.432 15.417 -25.172 1.00 93.25 385 GLU A C 1
ATOM 3120 O O . GLU A 1 385 ? 88.531 15.879 -25.494 1.00 93.25 385 GLU A O 1
ATOM 3125 N N . LEU A 1 386 ? 87.284 14.678 -24.066 1.00 90.44 386 LEU A N 1
ATOM 3126 C CA . LEU A 1 386 ? 88.372 14.349 -23.138 1.00 90.44 386 LEU A CA 1
ATOM 3127 C C . LEU A 1 386 ? 89.510 13.586 -23.830 1.00 90.44 386 LEU A C 1
ATOM 3129 O O . LEU A 1 386 ? 90.684 13.874 -23.588 1.00 90.44 386 LEU A O 1
ATOM 3133 N N . ASP A 1 387 ? 89.185 12.655 -24.722 1.00 92.94 387 ASP A N 1
ATOM 3134 C CA . ASP A 1 387 ? 90.137 11.923 -25.553 1.00 92.94 387 ASP A CA 1
ATOM 3135 C C . ASP A 1 387 ? 90.908 12.853 -26.502 1.00 92.94 387 ASP A C 1
ATOM 3137 O O . ASP A 1 387 ? 92.117 12.679 -26.680 1.00 92.94 387 ASP A O 1
ATOM 3141 N N . THR A 1 388 ? 90.243 13.838 -27.120 1.00 93.31 388 THR A N 1
ATOM 3142 C CA . THR A 1 388 ? 90.910 14.846 -27.964 1.00 93.31 388 THR A CA 1
ATOM 3143 C C . THR A 1 388 ? 91.812 15.765 -27.146 1.00 93.31 388 THR A C 1
ATOM 3145 O O . THR A 1 388 ? 92.998 15.865 -27.457 1.00 93.31 388 THR A O 1
ATOM 3148 N N . LEU A 1 389 ? 91.326 16.311 -26.028 1.00 90.81 389 LEU A N 1
ATOM 3149 C CA . LEU A 1 389 ? 92.112 17.151 -25.118 1.00 90.81 389 LEU A CA 1
ATOM 3150 C C . LEU A 1 389 ? 93.296 16.387 -24.501 1.00 90.81 389 LEU A C 1
ATOM 3152 O O . LEU A 1 389 ? 94.360 16.957 -24.271 1.00 90.81 389 LEU A O 1
ATOM 3156 N N . THR A 1 390 ? 93.158 15.078 -24.273 1.00 91.50 390 THR A N 1
ATOM 3157 C CA . THR A 1 390 ? 94.256 14.219 -23.801 1.00 91.50 390 THR A CA 1
ATOM 3158 C C . THR A 1 390 ? 95.302 13.989 -24.895 1.00 91.50 390 THR A C 1
ATOM 3160 O O . THR A 1 390 ? 96.502 14.023 -24.609 1.00 91.50 390 THR A O 1
ATOM 3163 N N . LYS A 1 391 ? 94.885 13.828 -26.160 1.00 93.44 391 LYS A N 1
ATOM 3164 C CA . LYS A 1 391 ? 95.798 13.764 -27.316 1.00 93.44 391 LYS A CA 1
ATOM 3165 C C . LYS A 1 391 ? 96.541 15.091 -27.493 1.00 93.44 391 LYS A C 1
ATOM 3167 O O . LYS A 1 391 ? 97.768 15.066 -27.566 1.00 93.44 391 LYS A O 1
ATOM 3172 N N . GLU A 1 392 ? 95.849 16.227 -27.454 1.00 92.25 392 GLU A N 1
ATOM 3173 C CA . GLU A 1 392 ? 96.447 17.571 -27.501 1.00 92.25 392 GLU A CA 1
ATOM 3174 C C . GLU A 1 392 ? 97.426 17.803 -26.343 1.00 92.25 392 GLU A C 1
ATOM 3176 O O . GLU A 1 392 ? 98.583 18.152 -26.574 1.00 92.25 392 GLU A O 1
ATOM 3181 N N . LYS A 1 393 ? 97.033 17.490 -25.102 1.00 90.00 393 LYS A N 1
ATOM 3182 C CA . LYS A 1 393 ? 97.925 17.525 -23.932 1.00 90.00 393 LYS A CA 1
ATOM 3183 C C . LYS A 1 393 ? 99.173 16.662 -24.136 1.00 90.00 393 LYS A C 1
ATOM 3185 O O . LYS A 1 393 ? 100.261 17.085 -23.760 1.00 90.00 393 LYS A O 1
ATOM 3190 N N . SER A 1 394 ? 99.053 15.479 -24.744 1.00 91.25 394 SER A N 1
ATOM 3191 C CA . SER A 1 394 ? 100.209 14.617 -25.037 1.00 91.25 394 SER A CA 1
ATOM 3192 C C . SER A 1 394 ? 101.132 15.185 -26.126 1.00 91.25 394 SER A C 1
ATOM 3194 O O . SER A 1 394 ? 102.338 14.953 -26.084 1.00 91.25 394 SER A O 1
ATOM 3196 N N . GLN A 1 395 ? 100.595 15.955 -27.078 1.00 91.69 395 GLN A N 1
ATOM 3197 C CA . GLN A 1 395 ? 101.378 16.657 -28.099 1.00 91.69 395 GLN A CA 1
ATOM 3198 C C . GLN A 1 395 ? 102.098 17.871 -27.497 1.00 91.69 395 GLN A C 1
ATOM 3200 O O . GLN A 1 395 ? 103.298 18.031 -27.709 1.00 91.69 395 GLN A O 1
ATOM 3205 N N . LEU A 1 396 ? 101.403 18.665 -26.677 1.00 90.81 396 LEU A N 1
ATOM 3206 C CA . LEU A 1 396 ? 101.978 19.792 -25.937 1.00 90.81 396 LEU A CA 1
ATOM 3207 C C . LEU A 1 396 ? 103.058 19.339 -24.942 1.00 90.81 396 LEU A C 1
ATOM 3209 O O . LEU A 1 396 ? 104.087 19.997 -24.824 1.00 90.81 396 LEU A O 1
ATOM 3213 N N . LEU A 1 397 ? 102.873 18.196 -24.268 1.00 92.00 397 LEU A N 1
ATOM 3214 C CA . LEU A 1 397 ? 103.904 17.608 -23.405 1.00 92.00 397 LEU A CA 1
ATOM 3215 C C . LEU A 1 397 ? 105.153 17.206 -24.196 1.00 92.00 397 LEU A C 1
ATOM 3217 O O . LEU A 1 397 ? 106.249 17.540 -23.766 1.00 92.00 397 LEU A O 1
ATOM 3221 N N . LYS A 1 398 ? 105.011 16.590 -25.378 1.00 92.25 398 LYS A N 1
ATOM 3222 C CA . LYS A 1 398 ? 106.160 16.281 -26.250 1.00 92.25 398 LYS A CA 1
ATOM 3223 C C . LYS A 1 398 ? 106.883 17.540 -26.729 1.00 92.25 398 LYS A C 1
ATOM 3225 O O . LYS A 1 398 ? 108.103 17.596 -26.662 1.00 92.25 398 LYS A O 1
ATOM 3230 N N . GLN A 1 399 ? 106.148 18.577 -27.131 1.00 91.31 399 GLN A N 1
ATOM 3231 C CA . GLN A 1 399 ? 106.737 19.873 -27.492 1.00 91.31 399 GLN A CA 1
ATOM 3232 C C . GLN A 1 399 ? 107.474 20.514 -26.302 1.00 91.31 399 GLN A C 1
ATOM 3234 O O . GLN A 1 399 ? 108.555 21.075 -26.467 1.00 91.31 399 GLN A O 1
ATOM 3239 N N . PHE A 1 400 ? 106.934 20.394 -25.086 1.00 88.94 400 PHE A N 1
ATOM 3240 C CA . PHE A 1 400 ? 107.584 20.861 -23.860 1.00 88.94 400 PHE A CA 1
ATOM 3241 C C . PHE A 1 400 ? 108.827 20.031 -23.495 1.00 88.94 400 PHE A C 1
ATOM 3243 O O . PHE A 1 400 ? 109.831 20.597 -23.072 1.00 88.94 400 PHE A O 1
ATOM 3250 N N . GLU A 1 401 ? 108.808 18.713 -23.699 1.00 91.12 401 GLU A N 1
ATOM 3251 C CA . GLU A 1 401 ? 109.973 17.829 -23.555 1.00 91.12 401 GLU A CA 1
ATOM 3252 C C . GLU A 1 401 ? 111.065 18.155 -24.588 1.00 91.12 401 GLU A C 1
ATOM 3254 O O . GLU A 1 401 ? 112.238 18.246 -24.228 1.00 91.12 401 GLU A O 1
ATOM 3259 N N . GLU A 1 402 ? 110.698 18.423 -25.844 1.00 90.50 402 GLU A N 1
ATOM 3260 C CA . GLU A 1 402 ? 111.615 18.865 -26.903 1.00 90.50 402 GLU A CA 1
ATOM 3261 C C . GLU A 1 402 ? 112.252 20.226 -26.580 1.00 90.50 402 GLU A C 1
ATOM 3263 O O . GLU A 1 402 ? 113.470 20.378 -26.702 1.00 90.50 402 GLU A O 1
ATOM 3268 N N . VAL A 1 403 ? 111.466 21.201 -26.109 1.00 88.44 403 VAL A N 1
ATOM 3269 C CA . VAL A 1 403 ? 111.969 22.512 -25.657 1.00 88.44 403 VAL A CA 1
ATOM 3270 C C . VAL A 1 403 ? 112.835 22.374 -24.401 1.00 88.44 403 VAL A C 1
ATOM 3272 O O . VAL A 1 403 ? 113.883 23.009 -24.313 1.00 88.44 403 VAL A O 1
ATOM 3275 N N . ASN A 1 404 ? 112.487 21.499 -23.455 1.00 90.88 404 ASN A N 1
ATOM 3276 C CA . ASN A 1 404 ? 113.332 21.229 -22.290 1.00 90.88 404 ASN A CA 1
ATOM 3277 C C . ASN A 1 404 ? 114.636 20.514 -22.664 1.00 90.88 404 ASN A C 1
ATOM 3279 O O . ASN A 1 404 ? 115.668 20.810 -22.071 1.00 90.88 404 ASN A O 1
ATOM 3283 N N . ALA A 1 405 ? 114.637 19.639 -23.671 1.00 89.19 405 ALA A N 1
ATOM 3284 C CA . ALA A 1 405 ? 115.860 19.040 -24.200 1.00 89.19 405 ALA A CA 1
ATOM 3285 C C . ALA A 1 405 ? 116.748 20.076 -24.918 1.00 89.19 405 ALA A C 1
ATOM 3287 O O . ALA A 1 405 ? 117.975 19.983 -24.853 1.00 89.19 405 ALA A O 1
ATOM 3288 N N . GLN A 1 406 ? 116.157 21.087 -25.565 1.00 87.69 406 GLN A N 1
ATOM 3289 C CA . GLN A 1 406 ? 116.890 22.238 -26.108 1.00 87.69 406 GLN A CA 1
ATOM 3290 C C . GLN A 1 406 ? 117.465 23.115 -24.982 1.00 87.69 406 GLN A C 1
ATOM 3292 O O . GLN A 1 406 ? 118.656 23.421 -25.005 1.00 87.69 406 GLN A O 1
ATOM 3297 N N . ASN A 1 407 ? 116.670 23.436 -23.956 1.00 85.25 407 ASN A N 1
ATOM 3298 C CA . ASN A 1 407 ? 117.122 24.177 -22.774 1.00 85.25 407 ASN A CA 1
ATOM 3299 C C . ASN A 1 407 ? 118.224 23.435 -22.007 1.00 85.25 407 ASN A C 1
ATOM 3301 O O . ASN A 1 407 ? 119.195 24.059 -21.602 1.00 85.25 407 ASN A O 1
ATOM 3305 N N . ALA A 1 408 ? 118.135 22.111 -21.851 1.00 87.50 408 ALA A N 1
ATOM 3306 C CA . ALA A 1 408 ? 119.173 21.309 -21.206 1.00 87.50 408 ALA A CA 1
ATOM 3307 C C . ALA A 1 408 ? 120.511 21.415 -21.955 1.00 87.50 408 ALA A C 1
ATOM 3309 O O . ALA A 1 408 ? 121.531 21.699 -21.334 1.00 87.50 408 ALA A O 1
ATOM 3310 N N . ARG A 1 409 ? 120.495 21.307 -23.293 1.00 90.25 409 ARG A N 1
ATOM 3311 C CA . ARG A 1 409 ? 121.688 21.514 -24.137 1.00 90.25 409 ARG A CA 1
ATOM 3312 C C . ARG A 1 409 ? 122.258 22.928 -23.997 1.00 90.25 409 ARG A C 1
ATOM 3314 O O . ARG A 1 409 ? 123.472 23.077 -23.928 1.00 90.25 409 ARG A O 1
ATOM 3321 N N . LEU A 1 410 ? 121.407 23.956 -23.919 1.00 83.88 410 LEU A N 1
ATOM 3322 C CA . LEU A 1 410 ? 121.847 25.332 -23.647 1.00 83.88 410 LEU A CA 1
ATOM 3323 C C . LEU A 1 410 ? 122.474 25.458 -22.250 1.00 83.88 410 LEU A C 1
ATOM 3325 O O . LEU A 1 410 ? 123.546 26.040 -22.118 1.00 83.88 410 LEU A O 1
ATOM 3329 N N . CYS A 1 411 ? 121.867 24.862 -21.221 1.00 86.19 411 CYS A N 1
ATOM 3330 C CA . CYS A 1 411 ? 122.414 24.845 -19.866 1.00 86.19 411 CYS A CA 1
ATOM 3331 C C . CYS A 1 411 ? 123.729 24.060 -19.758 1.00 86.19 411 CYS A C 1
ATOM 3333 O O . CYS A 1 411 ? 124.562 24.417 -18.931 1.00 86.19 411 CYS A O 1
ATOM 3335 N N . ASP A 1 412 ? 123.940 23.017 -20.561 1.00 89.00 412 ASP A N 1
ATOM 3336 C CA . ASP A 1 412 ? 125.209 22.285 -20.600 1.00 89.00 412 ASP A CA 1
ATOM 3337 C C . ASP A 1 412 ? 126.306 23.103 -21.303 1.00 89.00 412 ASP A C 1
ATOM 3339 O O . ASP A 1 412 ? 127.404 23.218 -20.764 1.00 89.00 412 ASP A O 1
ATOM 3343 N N . VAL A 1 413 ? 125.990 23.812 -22.394 1.00 84.69 413 VAL A N 1
ATOM 3344 C CA . VAL A 1 413 ? 126.899 24.812 -22.997 1.00 84.69 413 VAL A CA 1
ATOM 3345 C C . VAL A 1 413 ? 127.207 25.958 -22.017 1.00 84.69 413 VAL A C 1
ATOM 3347 O O . VAL A 1 413 ? 128.352 26.403 -21.915 1.00 84.69 413 VAL A O 1
ATOM 3350 N N . GLU A 1 414 ? 126.227 26.413 -21.227 1.00 83.38 414 GLU A N 1
ATOM 3351 C CA . GLU A 1 414 ? 126.473 27.365 -20.137 1.00 83.38 414 GLU A CA 1
ATOM 3352 C C . GLU A 1 414 ? 127.369 26.788 -19.031 1.00 83.38 414 GLU A C 1
ATOM 3354 O O . GLU A 1 414 ? 128.148 27.542 -18.448 1.00 83.38 414 GLU A O 1
ATOM 3359 N N . LYS A 1 415 ? 127.261 25.492 -18.700 1.00 84.44 415 LYS A N 1
ATOM 3360 C CA . LYS A 1 415 ? 128.145 24.834 -17.721 1.00 84.44 415 LYS A CA 1
ATOM 3361 C C . LYS A 1 415 ? 129.564 24.746 -18.253 1.00 84.44 415 LYS A C 1
ATOM 3363 O O . LYS A 1 415 ? 130.466 25.135 -17.528 1.00 84.44 415 LYS A O 1
ATOM 3368 N N . GLU A 1 416 ? 129.769 24.317 -19.498 1.00 86.75 416 GLU A N 1
ATOM 3369 C CA . GLU A 1 416 ? 131.096 24.286 -20.127 1.00 86.75 416 GLU A CA 1
ATOM 3370 C C . GLU A 1 416 ? 131.747 25.679 -20.102 1.00 86.75 416 GLU A C 1
ATOM 3372 O O . GLU A 1 416 ? 132.897 25.829 -19.686 1.00 86.75 416 GLU A O 1
ATOM 3377 N N . TRP A 1 417 ? 130.982 26.727 -20.432 1.00 79.81 417 TRP A N 1
ATOM 3378 C CA . TRP A 1 417 ? 131.437 28.116 -20.338 1.00 79.81 417 TRP A CA 1
ATOM 3379 C C . TRP A 1 417 ? 131.757 28.549 -18.891 1.00 79.81 417 TRP A C 1
ATOM 3381 O O . TRP A 1 417 ? 132.811 29.140 -18.640 1.00 79.81 417 TRP A O 1
ATOM 3391 N N . LYS A 1 418 ? 130.898 28.208 -17.918 1.00 84.25 418 LYS A N 1
ATOM 3392 C CA . LYS A 1 418 ? 131.115 28.480 -16.481 1.00 84.25 418 LYS A CA 1
ATOM 3393 C C . LYS A 1 418 ? 132.275 27.672 -15.894 1.00 84.25 418 LYS A C 1
ATOM 3395 O O . LYS A 1 418 ? 132.942 28.166 -14.994 1.00 84.25 418 LYS A O 1
ATOM 3400 N N . GLU A 1 419 ? 132.555 26.469 -16.388 1.00 83.94 419 GLU A N 1
ATOM 3401 C CA . GLU A 1 419 ? 133.700 25.656 -15.976 1.00 83.94 419 GLU A CA 1
ATOM 3402 C C . GLU A 1 419 ? 135.016 26.206 -16.520 1.00 83.94 419 GLU A C 1
ATOM 3404 O O . GLU A 1 419 ? 135.992 26.255 -15.772 1.00 83.94 419 GLU A O 1
ATOM 3409 N N . LEU A 1 420 ? 135.056 26.671 -17.775 1.00 78.38 420 LEU A N 1
ATOM 3410 C CA . LEU A 1 420 ? 136.212 27.410 -18.294 1.00 78.38 420 LEU A CA 1
ATOM 3411 C C . LEU A 1 420 ? 136.485 28.661 -17.443 1.00 78.38 420 LEU A C 1
ATOM 3413 O O . LEU A 1 420 ? 137.629 28.899 -17.052 1.00 78.38 420 LEU A O 1
ATOM 3417 N N . LEU A 1 421 ? 135.437 29.422 -17.112 1.00 84.44 421 LEU A N 1
ATOM 3418 C CA . LEU A 1 421 ? 135.542 30.616 -16.272 1.00 84.44 421 LEU A CA 1
ATOM 3419 C C . LEU A 1 421 ? 135.974 30.280 -14.833 1.00 84.44 421 LEU A C 1
ATOM 3421 O O . LEU A 1 421 ? 136.853 30.939 -14.288 1.00 84.44 421 LEU A O 1
ATOM 3425 N N . SER A 1 422 ? 135.414 29.227 -14.236 1.00 77.19 422 SER A N 1
ATOM 3426 C CA . SER A 1 422 ? 135.727 28.801 -12.867 1.00 77.19 422 SER A CA 1
ATOM 3427 C C . SER A 1 422 ? 137.145 28.241 -12.739 1.00 77.19 422 SER A C 1
ATOM 3429 O O . SER A 1 422 ? 137.829 28.557 -11.773 1.00 77.19 422 SER A O 1
ATOM 3431 N N . ARG A 1 423 ? 137.659 27.499 -13.732 1.00 79.69 423 ARG A N 1
ATOM 3432 C CA . ARG A 1 423 ? 139.080 27.093 -13.763 1.00 79.69 423 ARG A CA 1
ATOM 3433 C C . ARG A 1 423 ? 139.992 28.324 -13.765 1.00 79.69 423 ARG A C 1
ATOM 3435 O O . ARG A 1 423 ? 140.860 28.438 -12.906 1.00 79.69 423 ARG A O 1
ATOM 3442 N N . TYR A 1 424 ? 139.698 29.296 -14.631 1.00 71.62 424 TYR A N 1
ATOM 3443 C CA . TYR A 1 424 ? 140.391 30.588 -14.683 1.00 71.62 424 TYR A CA 1
ATOM 3444 C C . TYR A 1 424 ? 140.312 31.388 -13.359 1.00 71.62 424 TYR A C 1
ATOM 3446 O O . TYR A 1 424 ? 141.262 32.087 -13.000 1.00 71.62 424 TYR A O 1
ATOM 3454 N N . GLU A 1 425 ? 139.226 31.268 -12.588 1.00 78.81 425 GLU A N 1
ATOM 3455 C CA . GLU A 1 425 ? 139.105 31.879 -11.255 1.00 78.81 425 GLU A CA 1
ATOM 3456 C C . GLU A 1 425 ? 139.782 31.076 -10.130 1.00 78.81 425 GLU A C 1
ATOM 3458 O O . GLU A 1 425 ? 140.352 31.677 -9.221 1.00 78.81 425 GLU A O 1
ATOM 3463 N N . VAL A 1 426 ? 139.784 29.742 -10.177 1.00 76.06 426 VAL A N 1
ATOM 3464 C CA . VAL A 1 426 ? 140.419 28.874 -9.167 1.00 76.06 426 VAL A CA 1
ATOM 3465 C C . VAL A 1 426 ? 141.944 28.904 -9.289 1.00 76.06 426 VAL A C 1
ATOM 3467 O O . VAL A 1 426 ? 142.627 29.017 -8.267 1.00 76.06 426 VAL A O 1
ATOM 3470 N N . ASP A 1 427 ? 142.482 28.933 -10.511 1.00 64.38 427 ASP A N 1
ATOM 3471 C CA . ASP A 1 427 ? 143.910 29.172 -10.777 1.00 64.38 427 ASP A CA 1
ATOM 3472 C C . ASP A 1 427 ? 144.367 30.539 -10.223 1.00 64.38 427 ASP A C 1
ATOM 3474 O O . ASP A 1 427 ? 145.509 30.714 -9.801 1.00 64.38 427 ASP A O 1
ATOM 3478 N N . LYS A 1 428 ? 143.447 31.510 -10.155 1.00 78.38 428 LYS A N 1
ATOM 3479 C CA . LYS A 1 428 ? 143.657 32.849 -9.584 1.00 78.38 428 LYS A CA 1
ATOM 3480 C C . LYS A 1 428 ? 143.433 32.911 -8.062 1.00 78.38 428 LYS A C 1
ATOM 3482 O O . LYS A 1 428 ? 144.056 33.738 -7.398 1.00 78.38 428 LYS A O 1
ATOM 3487 N N . ALA A 1 429 ? 142.560 32.074 -7.498 1.00 71.81 429 ALA A N 1
ATOM 3488 C CA . ALA A 1 429 ? 142.157 32.119 -6.086 1.00 71.81 429 ALA A CA 1
ATOM 3489 C C . ALA A 1 429 ? 142.971 31.190 -5.166 1.00 71.81 429 ALA A C 1
ATOM 3491 O O . ALA A 1 429 ? 143.194 31.527 -4.002 1.00 71.81 429 ALA A O 1
ATOM 3492 N N . THR A 1 430 ? 143.473 30.060 -5.673 1.00 69.00 430 THR A N 1
ATOM 3493 C CA . THR A 1 430 ? 144.393 29.172 -4.929 1.00 69.00 430 THR A CA 1
ATOM 3494 C C . THR A 1 430 ? 145.712 29.870 -4.579 1.00 69.00 430 THR A C 1
ATOM 3496 O O . THR A 1 430 ? 146.256 29.658 -3.496 1.00 69.00 430 THR A O 1
ATOM 3499 N N . LEU A 1 431 ? 146.155 30.806 -5.428 1.00 50.09 431 LEU A N 1
ATOM 3500 C CA . LEU A 1 431 ? 147.247 31.750 -5.157 1.00 50.09 431 LEU A CA 1
ATOM 3501 C C . LEU A 1 431 ? 146.997 32.667 -3.938 1.00 50.09 431 LEU A C 1
ATOM 3503 O O . LEU A 1 431 ? 147.939 33.285 -3.443 1.00 50.09 431 LEU A O 1
ATOM 3507 N N . ALA A 1 432 ? 145.754 32.787 -3.454 1.00 66.88 432 ALA A N 1
ATOM 3508 C CA . ALA A 1 432 ? 145.371 33.727 -2.400 1.00 66.88 432 ALA A CA 1
ATOM 3509 C C . ALA A 1 432 ? 145.051 33.070 -1.043 1.00 66.88 432 ALA A C 1
ATOM 3511 O O . ALA A 1 432 ? 145.397 33.636 -0.005 1.00 66.88 432 ALA A O 1
ATOM 3512 N N . THR A 1 433 ? 144.395 31.903 -1.005 1.00 60.66 433 THR A N 1
ATOM 3513 C CA . THR A 1 433 ? 143.817 31.354 0.244 1.00 60.66 433 THR A CA 1
ATOM 3514 C C . THR A 1 433 ? 144.805 30.663 1.184 1.00 60.66 433 THR A C 1
ATOM 3516 O O . THR A 1 433 ? 144.561 30.658 2.392 1.00 60.66 433 THR A O 1
ATOM 3519 N N . LEU A 1 434 ? 145.964 30.205 0.692 1.00 55.00 434 LEU A N 1
ATOM 3520 C CA . LEU A 1 434 ? 147.060 29.663 1.521 1.00 55.00 434 LEU A CA 1
ATOM 3521 C C . LEU A 1 434 ? 147.599 30.651 2.584 1.00 55.00 434 LEU A C 1
ATOM 3523 O O . LEU A 1 434 ? 148.365 30.256 3.457 1.00 55.00 434 LEU A O 1
ATOM 3527 N N . HIS A 1 435 ? 147.180 31.921 2.554 1.00 46.03 435 HIS A N 1
ATOM 3528 C CA . HIS A 1 435 ? 147.535 32.939 3.546 1.00 46.03 435 HIS A CA 1
ATOM 3529 C C . HIS A 1 435 ? 146.770 32.886 4.890 1.00 46.03 435 HIS A C 1
ATOM 3531 O O . HIS A 1 435 ? 147.217 33.565 5.816 1.00 46.03 435 HIS A O 1
ATOM 3537 N N . LYS A 1 436 ? 145.599 32.224 5.022 1.00 61.16 436 LYS A N 1
ATOM 3538 C CA . LYS A 1 436 ? 144.581 32.712 5.994 1.00 61.16 436 LYS A CA 1
ATOM 3539 C C . LYS A 1 436 ? 144.163 31.839 7.196 1.00 61.16 436 LYS A C 1
ATOM 3541 O O . LYS A 1 436 ? 143.875 32.414 8.242 1.00 61.16 436 LYS A O 1
ATOM 3546 N N . GLU A 1 437 ? 144.068 30.512 7.109 1.00 57.22 437 GLU A N 1
ATOM 3547 C CA . GLU A 1 437 ? 143.221 29.715 8.042 1.00 57.22 437 GLU A CA 1
ATOM 3548 C C . GLU A 1 437 ? 143.774 29.450 9.469 1.00 57.22 437 GLU A C 1
ATOM 3550 O O . GLU A 1 437 ? 143.251 28.630 10.217 1.00 57.22 437 GLU A O 1
ATOM 3555 N N . LEU A 1 438 ? 144.801 30.178 9.911 1.00 44.22 438 LEU A N 1
ATOM 3556 C CA . LEU A 1 438 ? 145.617 29.870 11.099 1.00 44.22 438 LEU A CA 1
ATOM 3557 C C . LEU A 1 438 ? 145.007 30.264 12.479 1.00 44.22 438 LEU A C 1
ATOM 3559 O O . LEU A 1 438 ? 145.750 30.384 13.450 1.00 44.22 438 LEU A O 1
ATOM 3563 N N . VAL A 1 439 ? 143.700 30.572 12.595 1.00 47.00 439 VAL A N 1
ATOM 3564 C CA . VAL A 1 439 ? 143.249 31.616 13.562 1.00 47.00 439 VAL A CA 1
ATOM 3565 C C . VAL A 1 439 ? 142.188 31.248 14.638 1.00 47.00 439 VAL A C 1
ATOM 3567 O O . VAL A 1 439 ? 142.209 31.873 15.698 1.00 47.00 439 VAL A O 1
ATOM 3570 N N . GLN A 1 440 ? 141.230 30.326 14.434 1.00 45.09 440 GLN A N 1
ATOM 3571 C CA . GLN A 1 440 ? 139.862 30.557 14.985 1.00 45.09 440 GLN A CA 1
ATOM 3572 C C . GLN A 1 440 ? 139.298 29.661 16.134 1.00 45.09 440 GLN A C 1
ATOM 3574 O O . GLN A 1 440 ? 138.300 30.037 16.754 1.00 45.09 440 GLN A O 1
ATOM 3579 N N . GLU A 1 441 ? 139.857 28.492 16.455 1.00 55.72 441 GLU A N 1
ATOM 3580 C CA . GLU A 1 441 ? 139.138 27.409 17.181 1.00 55.72 441 GLU A CA 1
ATOM 3581 C C . GLU A 1 441 ? 139.067 27.536 18.738 1.00 55.72 441 GLU A C 1
ATOM 3583 O O . GLU A 1 441 ? 139.837 26.880 19.438 1.00 55.72 441 GLU A O 1
ATOM 3588 N N . LYS A 1 442 ? 138.196 28.384 19.343 1.00 36.59 442 LYS A N 1
ATOM 3589 C CA . LYS A 1 442 ? 138.357 28.696 20.801 1.00 36.59 442 LYS A CA 1
ATOM 3590 C C . LYS A 1 442 ? 137.156 29.053 21.732 1.00 36.59 442 LYS A C 1
ATOM 3592 O O . LYS A 1 442 ? 137.411 29.708 22.740 1.00 36.59 442 LYS A O 1
ATOM 3597 N N . MET A 1 443 ? 135.878 28.703 21.470 1.00 37.94 443 MET A N 1
ATOM 3598 C CA . MET A 1 443 ? 134.734 29.493 22.039 1.00 37.94 443 MET A CA 1
ATOM 3599 C C . MET A 1 443 ? 133.464 28.832 22.680 1.00 37.94 443 MET A C 1
ATOM 3601 O O . MET A 1 443 ? 132.520 29.563 22.968 1.00 37.94 443 MET A O 1
ATOM 3605 N N . VAL A 1 444 ? 133.342 27.515 22.922 1.00 50.97 444 VAL A N 1
ATOM 3606 C CA . VAL A 1 444 ? 131.994 26.853 22.900 1.00 50.97 444 VAL A CA 1
ATOM 3607 C C . VAL A 1 444 ? 131.200 26.619 24.228 1.00 50.97 444 VAL A C 1
ATOM 3609 O O . VAL A 1 444 ? 129.976 26.506 24.186 1.00 50.97 444 VAL A O 1
ATOM 3612 N N . THR A 1 445 ? 131.807 26.503 25.412 1.00 41.19 445 THR A N 1
ATOM 3613 C CA . THR A 1 445 ? 131.324 25.534 26.442 1.00 41.19 445 THR A CA 1
ATOM 3614 C C . THR A 1 445 ? 130.300 25.990 27.533 1.00 41.19 445 THR A C 1
ATOM 3616 O O . THR A 1 445 ? 130.625 25.878 28.717 1.00 41.19 445 THR A O 1
ATOM 3619 N N . GLN A 1 446 ? 129.062 26.464 27.248 1.00 33.22 446 GLN A N 1
ATOM 3620 C CA . GLN A 1 446 ? 128.113 26.825 28.352 1.00 33.22 446 GLN A CA 1
ATOM 3621 C C . GLN A 1 446 ? 126.574 26.857 28.074 1.00 33.22 446 GLN A C 1
ATOM 3623 O O . GLN A 1 446 ? 126.161 27.203 26.971 1.00 33.22 446 GLN A O 1
ATOM 3628 N N . ARG A 1 447 ? 125.762 26.671 29.155 1.00 47.47 447 ARG A N 1
ATOM 3629 C CA . ARG A 1 447 ? 124.288 26.927 29.381 1.00 47.47 447 ARG A CA 1
ATOM 3630 C C . ARG A 1 447 ? 123.289 25.743 29.205 1.00 47.47 447 ARG A C 1
ATOM 3632 O O . ARG A 1 447 ? 122.988 25.381 28.075 1.00 47.47 447 ARG A O 1
ATOM 3639 N N . LEU A 1 448 ? 122.676 25.227 30.296 1.00 42.81 448 LEU A N 1
ATOM 3640 C CA . LEU A 1 448 ? 121.595 24.196 30.266 1.00 42.81 448 LEU A CA 1
ATOM 3641 C C . LEU A 1 448 ? 120.863 24.009 31.643 1.00 42.81 448 LEU A C 1
ATOM 3643 O O . LEU A 1 448 ? 121.387 23.261 32.461 1.00 42.81 448 LEU A O 1
ATOM 3647 N N . MET A 1 449 ? 119.711 24.654 31.966 1.00 35.72 449 MET A N 1
ATOM 3648 C CA . MET A 1 449 ? 119.177 24.587 33.370 1.00 35.72 449 MET A CA 1
ATOM 3649 C C . MET A 1 449 ? 117.648 24.673 33.700 1.00 35.72 449 MET A C 1
ATOM 3651 O O . MET A 1 449 ? 117.264 24.189 34.759 1.00 35.72 449 MET A O 1
ATOM 3655 N N . ASN A 1 450 ? 116.750 25.277 32.903 1.00 55.16 450 ASN A N 1
ATOM 3656 C CA . ASN A 1 450 ? 115.647 26.090 33.494 1.00 55.16 450 ASN A CA 1
ATOM 3657 C C . ASN A 1 450 ? 114.161 25.588 33.526 1.00 55.16 450 ASN A C 1
ATOM 3659 O O . ASN A 1 450 ? 113.274 26.426 33.678 1.00 55.16 450 ASN A O 1
ATOM 3663 N N . THR A 1 451 ? 113.809 24.302 33.378 1.00 53.88 451 THR A N 1
ATOM 3664 C CA . THR A 1 451 ? 112.419 23.907 32.988 1.00 53.88 451 THR A CA 1
ATOM 3665 C C . THR A 1 451 ? 111.642 22.978 33.956 1.00 53.88 451 THR A C 1
ATOM 3667 O O . THR A 1 451 ? 111.636 21.770 33.718 1.00 53.88 451 THR A O 1
ATOM 3670 N N . LEU A 1 452 ? 110.951 23.481 35.008 1.00 46.16 452 LEU A N 1
ATOM 3671 C CA . LEU A 1 452 ? 110.120 22.606 35.886 1.00 46.16 452 LEU A CA 1
ATOM 3672 C C . LEU A 1 452 ? 109.032 23.251 36.813 1.00 46.16 452 LEU A C 1
ATOM 3674 O O . LEU A 1 452 ? 108.907 22.841 37.964 1.00 46.16 452 LEU A O 1
ATOM 3678 N N . GLU A 1 453 ? 108.194 24.206 36.371 1.00 46.53 453 GLU A N 1
ATOM 3679 C CA . GLU A 1 453 ? 107.054 24.700 37.195 1.00 46.53 453 GLU A CA 1
ATOM 3680 C C . GLU A 1 453 ? 105.671 24.718 36.495 1.00 46.53 453 GLU A C 1
ATOM 3682 O O . GLU A 1 453 ? 105.534 25.248 35.398 1.00 46.53 453 GLU A O 1
ATOM 3687 N N . LYS A 1 454 ? 104.644 24.241 37.231 1.00 52.22 454 LYS A N 1
ATOM 3688 C CA . LYS A 1 454 ? 103.209 24.646 37.225 1.00 52.22 454 LYS A CA 1
ATOM 3689 C C . LYS A 1 454 ? 102.406 24.557 35.900 1.00 52.22 454 LYS A C 1
ATOM 3691 O O . LYS A 1 454 ? 102.376 25.515 35.134 1.00 52.22 454 LYS A O 1
ATOM 3696 N N . LEU A 1 455 ? 101.611 23.487 35.703 1.00 49.81 455 LEU A N 1
ATOM 3697 C CA . LEU A 1 455 ? 100.612 23.382 34.611 1.00 49.81 455 LEU A CA 1
ATOM 3698 C C . LEU A 1 455 ? 99.304 22.630 34.979 1.00 49.81 455 LEU A C 1
ATOM 3700 O O . LEU A 1 455 ? 99.369 21.515 35.489 1.00 49.81 455 LEU A O 1
ATOM 3704 N N . GLY A 1 456 ? 98.155 23.202 34.565 1.00 49.88 456 GLY A N 1
ATOM 3705 C CA . GLY A 1 456 ? 96.860 22.526 34.290 1.00 49.88 456 GLY A CA 1
ATOM 3706 C C . GLY A 1 456 ? 95.787 22.520 35.402 1.00 49.88 456 GLY A C 1
ATOM 3707 O O . GLY A 1 456 ? 96.149 22.450 36.570 1.00 49.88 456 GLY A O 1
ATOM 3708 N N . LEU A 1 457 ? 94.458 22.556 35.155 1.00 43.88 457 LEU A N 1
ATOM 3709 C CA . LEU A 1 457 ? 93.551 22.818 33.991 1.00 43.88 457 LEU A CA 1
ATOM 3710 C C . LEU A 1 457 ? 92.186 23.303 34.603 1.00 43.88 457 LEU A C 1
ATOM 3712 O O . LEU A 1 457 ? 91.857 22.807 35.675 1.00 43.88 457 LEU A O 1
ATOM 3716 N N . ALA A 1 458 ? 91.401 24.310 34.156 1.00 44.75 458 ALA A N 1
ATOM 3717 C CA . ALA A 1 458 ? 90.844 24.732 32.841 1.00 44.75 458 ALA A CA 1
ATOM 3718 C C . ALA A 1 458 ? 89.598 23.906 32.392 1.00 44.75 458 ALA A C 1
ATOM 3720 O O . ALA A 1 458 ? 89.684 22.683 32.434 1.00 44.75 458 ALA A O 1
ATOM 3721 N N . VAL A 1 459 ? 88.438 24.444 31.937 1.00 39.81 459 VAL A N 1
ATOM 3722 C CA . VAL A 1 459 ? 87.959 25.827 31.602 1.00 39.81 459 VAL A CA 1
ATOM 3723 C C . VAL A 1 459 ? 86.396 25.942 31.709 1.00 39.81 459 VAL A C 1
ATOM 3725 O O . VAL A 1 459 ? 85.758 24.944 32.035 1.00 39.81 459 VAL A O 1
ATOM 3728 N N . GLU A 1 460 ? 85.762 27.112 31.468 1.00 40.31 460 GLU A N 1
ATOM 3729 C CA . GLU A 1 460 ? 84.364 27.461 31.875 1.00 40.31 460 GLU A CA 1
ATOM 3730 C C . GLU A 1 460 ? 83.553 28.380 30.886 1.00 40.31 460 GLU A C 1
ATOM 3732 O O . GLU A 1 460 ? 84.126 28.839 29.901 1.00 40.31 460 GLU A O 1
ATOM 3737 N N . GLN A 1 461 ? 82.290 28.747 31.251 1.00 37.00 461 GLN A N 1
ATOM 3738 C CA . GLN A 1 461 ? 81.513 29.993 30.897 1.00 37.00 461 GLN A CA 1
ATOM 3739 C C . GLN A 1 461 ? 80.920 30.167 29.456 1.00 37.00 461 GLN A C 1
ATOM 3741 O O . GLN A 1 461 ? 81.379 29.496 28.541 1.00 37.00 461 GLN A O 1
ATOM 3746 N N . LEU A 1 462 ? 79.953 31.066 29.113 1.00 30.17 462 LEU A N 1
ATOM 3747 C CA . LEU A 1 462 ? 78.696 31.631 29.720 1.00 30.17 462 LEU A CA 1
ATOM 3748 C C . LEU A 1 462 ? 77.897 32.483 28.657 1.00 30.17 462 LEU A C 1
ATOM 3750 O O . LEU A 1 462 ? 78.455 32.753 27.596 1.00 30.17 462 LEU A O 1
ATOM 3754 N N . SER A 1 463 ? 76.694 33.019 28.998 1.00 39.06 463 SER A N 1
ATOM 3755 C CA . SER A 1 463 ? 76.034 34.284 28.495 1.00 39.06 463 SER A CA 1
ATOM 3756 C C . SER A 1 463 ? 74.733 34.242 27.626 1.00 39.06 463 SER A C 1
ATOM 3758 O O . SER A 1 463 ? 74.811 34.294 26.403 1.00 39.06 463 SER A O 1
ATOM 3760 N N . ASP A 1 464 ? 73.545 34.193 28.265 1.00 34.00 464 ASP A N 1
ATOM 3761 C CA . ASP A 1 464 ? 72.534 35.285 28.458 1.00 34.00 464 ASP A CA 1
ATOM 3762 C C . ASP A 1 464 ? 72.095 36.291 27.345 1.00 34.00 464 ASP A C 1
ATOM 3764 O O . ASP A 1 464 ? 72.880 36.588 26.445 1.00 34.00 464 ASP A O 1
ATOM 3768 N N . PRO A 1 465 ? 70.937 37.011 27.493 1.00 51.00 465 PRO A N 1
ATOM 3769 C CA . PRO A 1 465 ? 69.694 36.695 28.253 1.00 51.00 465 PRO A CA 1
ATOM 3770 C C . PRO A 1 465 ? 68.339 37.161 27.622 1.00 51.00 465 PRO A C 1
ATOM 3772 O O . PRO A 1 465 ? 68.272 38.217 27.004 1.00 51.00 465 PRO A O 1
ATOM 3775 N N . GLU A 1 466 ? 67.216 36.490 27.941 1.00 31.12 466 GLU A N 1
ATOM 3776 C CA . GLU A 1 466 ? 65.949 37.142 28.381 1.00 31.12 466 GLU A CA 1
ATOM 3777 C C . GLU A 1 466 ? 64.915 36.120 28.929 1.00 31.12 466 GLU A C 1
ATOM 3779 O O . GLU A 1 466 ? 64.853 34.986 28.467 1.00 31.12 466 GLU A O 1
ATOM 3784 N N . ASN A 1 467 ? 64.090 36.541 29.902 1.00 33.84 467 ASN A N 1
ATOM 3785 C CA . ASN A 1 467 ? 62.939 35.834 30.511 1.00 33.84 467 ASN A CA 1
ATOM 3786 C C . ASN A 1 467 ? 63.114 34.386 31.051 1.00 33.84 467 ASN A C 1
ATOM 3788 O O . ASN A 1 467 ? 62.865 33.397 30.363 1.00 33.84 467 ASN A O 1
ATOM 3792 N N . ALA A 1 468 ? 63.288 34.282 32.375 1.00 32.06 468 ALA A N 1
ATOM 3793 C CA . ALA A 1 468 ? 62.740 33.196 33.200 1.00 32.06 468 ALA A CA 1
ATOM 3794 C C . ALA A 1 468 ? 62.049 33.841 34.422 1.00 32.06 468 ALA A C 1
ATOM 3796 O O . ALA A 1 468 ? 62.702 34.531 35.198 1.00 32.06 468 ALA A O 1
ATOM 3797 N N . PHE A 1 469 ? 60.718 33.925 34.455 1.00 29.27 469 PHE A N 1
ATOM 3798 C CA . PHE A 1 469 ? 59.765 32.923 34.967 1.00 29.27 469 PHE A CA 1
ATOM 3799 C C . PHE A 1 469 ? 59.891 32.565 36.453 1.00 29.27 469 PHE A C 1
ATOM 3801 O O . PHE A 1 469 ? 60.975 32.378 36.998 1.00 29.27 469 PHE A O 1
ATOM 3808 N N . ASP A 1 470 ? 58.725 32.416 37.082 1.00 30.56 470 ASP A N 1
ATOM 3809 C CA . ASP A 1 470 ? 58.538 31.964 38.455 1.00 30.56 470 ASP A CA 1
ATOM 3810 C C . ASP A 1 470 ? 59.360 30.715 38.811 1.00 30.56 470 ASP A C 1
ATOM 3812 O O . ASP A 1 470 ? 59.311 29.704 38.105 1.00 30.56 470 ASP A O 1
ATOM 3816 N N . ARG A 1 471 ? 59.916 30.702 40.031 1.00 32.19 471 ARG A N 1
ATOM 3817 C CA . ARG A 1 471 ? 59.238 30.043 41.171 1.00 32.19 471 ARG A CA 1
ATOM 3818 C C . ARG A 1 471 ? 59.997 30.207 42.500 1.00 32.19 471 ARG A C 1
ATOM 3820 O O . ARG A 1 471 ? 61.128 29.763 42.590 1.00 32.19 471 ARG A O 1
ATOM 3827 N N . ILE A 1 472 ? 59.277 30.707 43.522 1.00 32.72 472 ILE A N 1
ATOM 3828 C CA . ILE A 1 472 ? 59.118 30.108 44.880 1.00 32.72 472 ILE A CA 1
ATOM 3829 C C . ILE A 1 472 ? 60.429 29.882 45.699 1.00 32.72 472 ILE A C 1
ATOM 3831 O O . ILE A 1 472 ? 61.332 29.197 45.249 1.00 32.72 472 ILE A O 1
ATOM 3835 N N . VAL A 1 473 ? 60.624 30.354 46.944 1.00 33.44 473 VAL A N 1
ATOM 3836 C CA . VAL A 1 473 ? 59.730 30.478 48.128 1.00 33.44 473 VAL A CA 1
ATOM 3837 C C . VAL A 1 473 ? 60.148 31.676 49.018 1.00 33.44 473 VAL A C 1
ATOM 3839 O O . VAL A 1 473 ? 61.342 31.957 49.087 1.00 33.44 473 VAL A O 1
ATOM 3842 N N . SER A 1 474 ? 59.233 32.266 49.816 1.00 37.28 474 SER A N 1
ATOM 3843 C CA . SER A 1 474 ? 59.330 32.378 51.308 1.00 37.28 474 SER A CA 1
ATOM 3844 C C . SER A 1 474 ? 58.314 33.361 51.934 1.00 37.28 474 SER A C 1
ATOM 3846 O O . SER A 1 474 ? 58.105 34.458 51.428 1.00 37.28 474 SER A O 1
ATOM 3848 N N . CYS A 1 475 ? 57.718 32.977 53.071 1.00 31.55 475 CYS A N 1
ATOM 3849 C CA . CYS A 1 475 ? 56.922 33.822 53.999 1.00 31.55 475 CYS A CA 1
ATOM 3850 C C . CYS A 1 475 ? 57.709 33.947 55.351 1.00 31.55 475 CYS A C 1
ATOM 3852 O O . CYS A 1 475 ? 58.853 33.484 55.320 1.00 31.55 475 CYS A O 1
ATOM 3854 N N . PRO A 1 476 ? 57.238 34.502 56.515 1.00 46.88 476 PRO A N 1
ATOM 3855 C CA . PRO A 1 476 ? 55.876 34.444 57.115 1.00 46.88 476 PRO A CA 1
ATOM 3856 C C . PRO A 1 476 ? 55.394 35.687 57.934 1.00 46.88 476 PRO A C 1
ATOM 3858 O O . PRO A 1 476 ? 56.163 36.605 58.174 1.00 46.88 476 PRO A O 1
ATOM 3861 N N . GLU A 1 477 ? 54.149 35.662 58.453 1.00 34.84 477 GLU A N 1
ATOM 3862 C CA . GLU A 1 477 ? 53.807 36.036 59.858 1.00 34.84 477 GLU A CA 1
ATOM 3863 C C . GLU A 1 477 ? 52.317 35.751 60.207 1.00 34.84 477 GLU A C 1
ATOM 3865 O O . GLU A 1 477 ? 51.434 36.566 59.954 1.00 34.84 477 GLU A O 1
ATOM 3870 N N . ILE A 1 478 ? 52.003 34.589 60.810 1.00 35.69 478 ILE A N 1
ATOM 3871 C CA . ILE A 1 478 ? 50.647 34.256 61.323 1.00 35.69 478 ILE A CA 1
ATOM 3872 C C . ILE A 1 478 ? 50.734 33.685 62.760 1.00 35.69 478 ILE A C 1
ATOM 3874 O O . ILE A 1 478 ? 50.687 32.469 62.929 1.00 35.69 478 ILE A O 1
ATOM 3878 N N . VAL A 1 479 ? 50.879 34.537 63.802 1.00 34.25 479 VAL A N 1
ATOM 3879 C CA . VAL A 1 479 ? 50.905 34.128 65.245 1.00 34.25 479 VAL A CA 1
ATOM 3880 C C . VAL A 1 479 ? 50.440 35.247 66.279 1.00 34.25 479 VAL A C 1
ATOM 3882 O O . VAL A 1 479 ? 51.328 35.965 66.743 1.00 34.25 479 VAL A O 1
ATOM 3885 N N . ARG A 1 480 ? 49.123 35.429 66.687 1.00 35.84 480 ARG A N 1
ATOM 3886 C CA . ARG A 1 480 ? 48.562 36.176 67.939 1.00 35.84 480 ARG A CA 1
ATOM 3887 C C . ARG A 1 480 ? 46.951 36.278 68.213 1.00 35.84 480 ARG A C 1
ATOM 3889 O O . ARG A 1 480 ? 46.279 36.254 67.188 1.00 35.84 480 ARG A O 1
ATOM 3896 N N . ALA A 1 481 ? 46.334 36.428 69.490 1.00 39.75 481 ALA A N 1
ATOM 3897 C CA . ALA A 1 481 ? 44.808 36.475 70.010 1.00 39.75 481 ALA A CA 1
ATOM 3898 C C . ALA A 1 481 ? 44.291 36.945 71.604 1.00 39.75 481 ALA A C 1
ATOM 3900 O O . ALA A 1 481 ? 45.270 36.906 72.336 1.00 39.75 481 ALA A O 1
ATOM 3901 N N . VAL A 1 482 ? 42.965 37.326 72.207 1.00 33.06 482 VAL A N 1
ATOM 3902 C CA . VAL A 1 482 ? 42.099 37.319 73.701 1.00 33.06 482 VAL A CA 1
ATOM 3903 C C . VAL A 1 482 ? 41.310 38.497 74.788 1.00 33.06 482 VAL A C 1
ATOM 3905 O O . VAL A 1 482 ? 41.878 39.587 74.768 1.00 33.06 482 VAL A O 1
ATOM 3908 N N . GLN A 1 483 ? 40.140 38.404 75.737 1.00 33.94 483 GLN A N 1
ATOM 3909 C CA . GLN A 1 483 ? 39.559 39.137 77.176 1.00 33.94 483 GLN A CA 1
ATOM 3910 C C . GLN A 1 483 ? 37.966 39.389 77.934 1.00 33.94 483 GLN A C 1
ATOM 3912 O O . GLN A 1 483 ? 37.038 39.326 77.132 1.00 33.94 483 GLN A O 1
ATOM 3917 N N . GLU A 1 484 ? 37.566 39.821 79.312 1.00 37.59 484 GLU A N 1
ATOM 3918 C CA . GLU A 1 484 ? 36.217 39.775 80.361 1.00 37.59 484 GLU A CA 1
ATOM 3919 C C . GLU A 1 484 ? 35.415 40.910 81.472 1.00 37.59 484 GLU A C 1
ATOM 3921 O O . GLU A 1 484 ? 35.868 42.047 81.380 1.00 37.59 484 GLU A O 1
ATOM 3926 N N . ARG A 1 485 ? 34.271 40.771 82.440 1.00 52.84 485 ARG A N 1
ATOM 3927 C CA . ARG A 1 485 ? 33.293 41.791 83.406 1.00 52.84 485 ARG A CA 1
ATOM 3928 C C . ARG A 1 485 ? 32.131 41.536 84.730 1.00 52.84 485 ARG A C 1
ATOM 3930 O O . ARG A 1 485 ? 31.622 40.425 84.677 1.00 52.84 485 ARG A O 1
ATOM 3937 N N . LEU A 1 486 ? 31.558 42.465 85.750 1.00 54.62 486 LEU A N 1
ATOM 3938 C CA . LEU A 1 486 ? 30.134 42.745 86.656 1.00 54.62 486 LEU A CA 1
ATOM 3939 C C . LEU A 1 486 ? 29.628 42.837 88.355 1.00 54.62 486 LEU A C 1
ATOM 3941 O O . LEU A 1 486 ? 30.299 42.137 89.101 1.00 54.62 486 LEU A O 1
ATOM 3945 N N . GLY A 1 487 ? 28.498 43.555 89.019 1.00 47.38 487 GLY A N 1
ATOM 3946 C CA . GLY A 1 487 ? 27.653 43.477 90.489 1.00 47.38 487 GLY A CA 1
ATOM 3947 C C . GLY A 1 487 ? 26.756 44.612 91.515 1.00 47.38 487 GLY A C 1
ATOM 3948 O O . GLY A 1 487 ? 27.109 45.774 91.334 1.00 47.38 487 GLY A O 1
ATOM 3949 N N . PRO A 1 488 ? 25.683 44.439 92.547 1.00 44.91 488 PRO A N 1
ATOM 3950 C CA . PRO A 1 488 ? 24.743 45.423 93.542 1.00 44.91 488 PRO A CA 1
ATOM 3951 C C . PRO A 1 488 ? 23.817 45.168 95.032 1.00 44.91 488 PRO A C 1
ATOM 3953 O O . PRO A 1 488 ? 23.753 43.988 95.357 1.00 44.91 488 PRO A O 1
ATOM 3956 N N . ILE A 1 489 ? 23.029 46.086 95.903 1.00 39.81 489 ILE A N 1
ATOM 3957 C CA . ILE A 1 489 ? 21.843 45.930 97.103 1.00 39.81 489 ILE A CA 1
ATOM 3958 C C . ILE A 1 489 ? 21.273 47.008 98.381 1.00 39.81 489 ILE A C 1
ATOM 3960 O O . ILE A 1 489 ? 21.851 48.089 98.365 1.00 39.81 489 ILE A O 1
ATOM 3964 N N . GLN A 1 490 ? 20.216 46.863 99.418 1.00 30.48 490 GLN A N 1
ATOM 3965 C CA . GLN A 1 490 ? 19.383 47.843 100.511 1.00 30.48 490 GLN A CA 1
ATOM 3966 C C . GLN A 1 490 ? 18.380 47.465 101.904 1.00 30.48 490 GLN A C 1
ATOM 3968 O O . GLN A 1 490 ? 18.146 46.264 101.968 1.00 30.48 490 GLN A O 1
ATOM 3973 N N . ASP A 1 491 ? 17.744 48.323 102.936 1.00 24.88 491 ASP A N 1
ATOM 3974 C CA . ASP A 1 491 ? 16.709 48.101 104.250 1.00 24.88 491 ASP A CA 1
ATOM 3975 C C . ASP A 1 491 ? 15.918 49.255 105.324 1.00 24.88 491 ASP A C 1
ATOM 3977 O O . ASP A 1 491 ? 16.333 50.395 105.124 1.00 24.88 491 ASP A O 1
ATOM 3981 N N . ASP A 1 492 ? 14.895 49.110 106.394 1.00 23.92 492 ASP A N 1
ATOM 3982 C CA . ASP A 1 492 ? 14.125 50.088 107.550 1.00 23.92 492 ASP A CA 1
ATOM 3983 C C . ASP A 1 492 ? 12.945 49.632 108.773 1.00 23.92 492 ASP A C 1
ATOM 3985 O O . ASP A 1 492 ? 12.713 48.429 108.682 1.00 23.92 492 ASP A O 1
ATOM 3989 N N . ASP A 1 493 ? 12.062 50.128 109.871 1.00 8.30 493 ASP A N 1
ATOM 3990 C CA . ASP A 1 493 ? 11.476 51.234 110.986 1.00 8.30 493 ASP A CA 1
ATOM 3991 C C . ASP A 1 493 ? 10.302 50.936 112.273 1.00 8.30 493 ASP A C 1
ATOM 3993 O O . ASP A 1 493 ? 9.823 49.801 112.247 1.00 8.30 493 ASP A O 1
ATOM 3997 N N . VAL A 1 494 ? 9.773 51.770 113.379 1.00 2.94 494 VAL A N 1
ATOM 3998 C CA . VAL A 1 494 ? 8.697 51.561 114.656 1.00 2.94 494 VAL A CA 1
ATOM 3999 C C . VAL A 1 494 ? 7.928 52.673 115.766 1.00 2.94 494 VAL A C 1
ATOM 4001 O O . VAL A 1 494 ? 8.422 53.794 115.808 1.00 2.94 494 VAL A O 1
ATOM 4004 N N . LYS A 1 495 ? 6.834 52.479 116.741 1.00 3.83 495 LYS A N 1
ATOM 4005 C CA . LYS A 1 495 ? 6.129 53.421 117.930 1.00 3.83 495 LYS A CA 1
ATOM 4006 C C . LYS A 1 495 ? 5.085 53.047 119.271 1.00 3.83 495 LYS A C 1
ATOM 4008 O O . LYS A 1 495 ? 5.125 51.874 119.616 1.00 3.83 495 LYS A O 1
ATOM 4013 N N . ASP A 1 496 ? 4.242 53.917 120.100 1.00 8.02 496 ASP A N 1
ATOM 4014 C CA . ASP A 1 496 ? 3.548 53.831 121.608 1.00 8.02 496 ASP A CA 1
ATOM 4015 C C . ASP A 1 496 ? 2.077 54.475 122.281 1.00 8.02 496 ASP A C 1
ATOM 4017 O O . ASP A 1 496 ? 1.173 54.613 121.464 1.00 8.02 496 ASP A O 1
ATOM 4021 N N . LEU A 1 497 ? 1.697 54.763 123.673 1.00 10.08 497 LEU A N 1
ATOM 4022 C CA . LEU A 1 497 ? 0.267 54.880 124.511 1.00 10.08 497 LEU A CA 1
ATOM 4023 C C . LEU A 1 497 ? -0.143 55.822 125.913 1.00 10.08 497 LEU A C 1
ATOM 4025 O O . LEU A 1 497 ? 0.718 56.638 126.219 1.00 10.08 497 LEU A O 1
ATOM 4029 N N . ALA A 1 498 ? -1.326 55.805 126.785 1.00 22.62 498 ALA A N 1
ATOM 4030 C CA . ALA A 1 498 ? -1.874 56.670 128.083 1.00 22.62 498 ALA A CA 1
ATOM 4031 C C . ALA A 1 498 ? -3.299 56.466 129.052 1.00 22.62 498 ALA A C 1
ATOM 4033 O O . ALA A 1 498 ? -3.876 55.399 128.873 1.00 22.62 498 ALA A O 1
ATOM 4034 N N . GLY A 1 499 ? -3.874 57.331 130.084 1.00 58.91 499 GLY A N 1
ATOM 4035 C CA . GLY A 1 499 ? -5.025 57.185 131.267 1.00 58.91 499 GLY A CA 1
ATOM 4036 C C . GLY A 1 499 ? -5.925 58.431 132.017 1.00 58.91 499 GLY A C 1
ATOM 4037 O O . GLY A 1 499 ? -5.761 59.477 131.400 1.00 58.91 499 GLY A O 1
ATOM 4038 N N . GLU A 1 500 ? -6.827 58.690 133.146 1.00 58.56 500 GLU A N 1
ATOM 4039 C CA . GLU A 1 500 ? -7.584 58.268 134.540 1.00 58.56 500 GLU A CA 1
ATOM 4040 C C . GLU A 1 500 ? -8.806 59.208 135.326 1.00 58.56 500 GLU A C 1
ATOM 4042 O O . GLU A 1 500 ? -8.941 60.337 134.860 1.00 58.56 500 GLU A O 1
ATOM 4047 N N . ASN A 1 501 ? -9.646 58.887 136.470 1.00 51.28 501 ASN A N 1
ATOM 4048 C CA . ASN A 1 501 ? -10.309 59.681 137.746 1.00 51.28 501 ASN A CA 1
ATOM 4049 C C . ASN A 1 501 ? -11.897 59.858 138.379 1.00 51.28 501 ASN A C 1
ATOM 4051 O O . ASN A 1 501 ? -12.799 59.987 137.550 1.00 51.28 501 ASN A O 1
ATOM 4055 N N . ALA A 1 502 ? -12.318 60.040 139.758 1.00 45.25 502 ALA A N 1
ATOM 4056 C CA . ALA A 1 502 ? -13.759 60.062 140.532 1.00 45.25 502 ALA A CA 1
ATOM 4057 C C . ALA A 1 502 ? -14.303 61.034 141.838 1.00 45.25 502 ALA A C 1
ATOM 4059 O O . ALA A 1 502 ? -13.571 61.994 142.087 1.00 45.25 502 ALA A O 1
ATOM 4060 N N . ARG A 1 503 ? -15.542 60.962 142.600 1.00 58.78 503 ARG A N 1
ATOM 4061 C CA . ARG A 1 503 ? -16.371 62.011 143.542 1.00 58.78 503 ARG A CA 1
ATOM 4062 C C . ARG A 1 503 ? -17.265 61.737 144.975 1.00 58.78 503 ARG A C 1
ATOM 4064 O O . ARG A 1 503 ? -16.657 61.093 145.823 1.00 58.78 503 ARG A O 1
ATOM 4071 N N . LEU A 1 504 ? -18.518 62.331 145.402 1.00 65.94 504 LEU A N 1
ATOM 4072 C CA . LEU A 1 504 ? -19.465 62.142 146.714 1.00 65.94 504 LEU A CA 1
ATOM 4073 C C . LEU A 1 504 ? -21.153 62.265 146.930 1.00 65.94 504 LEU A C 1
ATOM 4075 O O . LEU A 1 504 ? -21.809 61.418 146.379 1.00 65.94 504 LEU A O 1
ATOM 4079 N N . GLU A 1 505 ? -22.023 63.052 147.744 1.00 57.56 505 GLU A N 1
ATOM 4080 C CA . GLU A 1 505 ? -23.633 63.058 147.765 1.00 57.56 505 GLU A CA 1
ATOM 4081 C C . GLU A 1 505 ? -24.221 63.841 146.582 1.00 57.56 505 GLU A C 1
ATOM 4083 O O . GLU A 1 505 ? -25.234 63.528 145.944 1.00 57.56 505 GLU A O 1
ATOM 4088 N N . VAL A 1 506 ? -23.423 64.810 146.187 1.00 62.75 506 VAL A N 1
ATOM 4089 C CA . VAL A 1 506 ? -23.329 65.216 144.803 1.00 62.75 506 VAL A CA 1
ATOM 4090 C C . VAL A 1 506 ? -23.172 63.994 143.873 1.00 62.75 506 VAL A C 1
ATOM 4092 O O . VAL A 1 506 ? -23.387 64.184 142.698 1.00 62.75 506 VAL A O 1
ATOM 4095 N N . GLU A 1 507 ? -22.912 62.749 144.310 1.00 62.41 507 GLU A N 1
ATOM 4096 C CA . GLU A 1 507 ? -23.088 61.477 143.571 1.00 62.41 507 GLU A CA 1
ATOM 4097 C C . GLU A 1 507 ? -24.380 60.713 143.874 1.00 62.41 507 GLU A C 1
ATOM 4099 O O . GLU A 1 507 ? -24.655 59.795 143.134 1.00 62.41 507 GLU A O 1
ATOM 4104 N N . LEU A 1 508 ? -25.264 61.044 144.814 1.00 72.12 508 LEU A N 1
ATOM 4105 C CA . LEU A 1 508 ? -26.658 60.613 144.614 1.00 72.12 508 LEU A CA 1
ATOM 4106 C C . LEU A 1 508 ? -27.264 61.437 143.475 1.00 72.12 508 LEU A C 1
ATOM 4108 O O . LEU A 1 508 ? -27.793 60.867 142.525 1.00 72.12 508 LEU A O 1
ATOM 4112 N N . ALA A 1 509 ? -27.024 62.751 143.463 1.00 70.44 509 ALA A N 1
ATOM 4113 C CA . ALA A 1 509 ? -27.390 63.614 142.341 1.00 70.44 509 ALA A CA 1
ATOM 4114 C C . ALA A 1 509 ? -26.568 63.342 141.062 1.00 70.44 509 ALA A C 1
ATOM 4116 O O . ALA A 1 509 ? -27.135 63.349 139.972 1.00 70.44 509 ALA A O 1
ATOM 4117 N N . THR A 1 510 ? -25.258 63.064 141.148 1.00 61.28 510 THR A N 1
ATOM 4118 C CA . THR A 1 510 ? -24.418 62.743 139.975 1.00 61.28 510 THR A CA 1
ATOM 4119 C C . THR A 1 510 ? -24.226 61.263 139.691 1.00 61.28 510 THR A C 1
ATOM 4121 O O . THR A 1 510 ? -23.839 61.001 138.573 1.00 61.28 510 THR A O 1
ATOM 4124 N N . LEU A 1 511 ? -24.601 60.294 140.533 1.00 80.25 511 LEU A N 1
ATOM 4125 C CA . LEU A 1 511 ? -24.921 58.931 140.071 1.00 80.25 511 LEU A CA 1
ATOM 4126 C C . LEU A 1 511 ? -26.335 58.888 139.517 1.00 80.25 511 LEU A C 1
ATOM 4128 O O . LEU A 1 511 ? -26.557 58.085 138.637 1.00 80.25 511 LEU A O 1
ATOM 4132 N N . GLN A 1 512 ? -27.279 59.759 139.892 1.00 68.56 512 GLN A N 1
ATOM 4133 C CA . GLN A 1 512 ? -28.518 59.901 139.111 1.00 68.56 512 GLN A CA 1
ATOM 4134 C C . GLN A 1 512 ? -28.265 60.631 137.783 1.00 68.56 512 GLN A C 1
ATOM 4136 O O . GLN A 1 512 ? -28.768 60.193 136.750 1.00 68.56 512 GLN A O 1
ATOM 4141 N N . SER A 1 513 ? -27.415 61.664 137.754 1.00 79.25 513 SER A N 1
ATOM 4142 C CA . SER A 1 513 ? -26.962 62.303 136.506 1.00 79.25 513 SER A CA 1
ATOM 4143 C C . SER A 1 513 ? -26.075 61.369 135.673 1.00 79.25 513 SER A C 1
ATOM 4145 O O . SER A 1 513 ? -26.240 61.285 134.464 1.00 79.25 513 SER A O 1
ATOM 4147 N N . GLN A 1 514 ? -25.195 60.574 136.292 1.00 78.62 514 GLN A N 1
ATOM 4148 C CA . GLN A 1 514 ? -24.424 59.535 135.605 1.00 78.62 514 GLN A CA 1
ATOM 4149 C C . GLN A 1 514 ? -25.287 58.323 135.266 1.00 78.62 514 GLN A C 1
ATOM 4151 O O . GLN A 1 514 ? -24.987 57.709 134.272 1.00 78.62 514 GLN A O 1
ATOM 4156 N N . VAL A 1 515 ? -26.363 57.967 135.972 1.00 81.75 515 VAL A N 1
ATOM 4157 C CA . VAL A 1 515 ? -27.274 56.876 135.560 1.00 81.75 515 VAL A CA 1
ATOM 4158 C C . VAL A 1 515 ? -28.179 57.337 134.427 1.00 81.75 515 VAL A C 1
ATOM 4160 O O . VAL A 1 515 ? -28.415 56.565 133.507 1.00 81.75 515 VAL A O 1
ATOM 4163 N N . THR A 1 516 ? -28.638 58.590 134.414 1.00 81.88 516 THR A N 1
ATOM 4164 C CA . THR A 1 516 ? -29.359 59.161 133.260 1.00 81.88 516 THR A CA 1
ATOM 4165 C C . THR A 1 516 ? -28.427 59.402 132.068 1.00 81.88 516 THR A C 1
ATOM 4167 O O . THR A 1 516 ? -28.801 59.099 130.940 1.00 81.88 516 THR A O 1
ATOM 4170 N N . SER A 1 517 ? -27.179 59.821 132.298 1.00 85.88 517 SER A N 1
ATOM 4171 C CA . SER A 1 517 ? -26.130 59.906 131.271 1.00 85.88 517 SER A CA 1
ATOM 4172 C C . SER A 1 517 ? -25.667 58.526 130.789 1.00 85.88 517 SER A C 1
ATOM 4174 O O . SER A 1 517 ? -25.566 58.303 129.597 1.00 85.88 517 SER A O 1
ATOM 4176 N N . LEU A 1 518 ? -25.465 57.543 131.666 1.00 84.25 518 LEU A N 1
ATOM 4177 C CA . LEU A 1 518 ? -25.106 56.168 131.297 1.00 84.25 518 LEU A CA 1
ATOM 4178 C C . LEU A 1 518 ? -26.283 55.440 130.656 1.00 84.25 518 LEU A C 1
ATOM 4180 O O . LEU A 1 518 ? -26.048 54.586 129.816 1.00 84.25 518 LEU A O 1
ATOM 4184 N N . THR A 1 519 ? -27.540 55.766 130.974 1.00 85.75 519 THR A N 1
ATOM 4185 C CA . THR A 1 519 ? -28.688 55.245 130.213 1.00 85.75 519 THR A CA 1
ATOM 4186 C C . THR A 1 519 ? -28.882 55.980 128.891 1.00 85.75 519 THR A C 1
ATOM 4188 O O . THR A 1 519 ? -29.281 55.327 127.929 1.00 85.75 519 THR A O 1
ATOM 4191 N N . SER A 1 520 ? -28.520 57.263 128.764 1.00 87.94 520 SER A N 1
ATOM 4192 C CA . SER A 1 520 ? -28.462 57.941 127.458 1.00 87.94 520 SER A CA 1
ATOM 4193 C C . SER A 1 520 ? -27.304 57.415 126.596 1.00 87.94 520 SER A C 1
ATOM 4195 O O . SER A 1 520 ? -27.508 57.115 125.426 1.00 87.94 520 SER A O 1
ATOM 4197 N N . GLN A 1 521 ? -26.131 57.159 127.179 1.00 88.12 521 GLN A N 1
ATOM 4198 C CA . GLN A 1 521 ? -24.993 56.502 126.532 1.00 88.12 521 GLN A CA 1
ATOM 4199 C C . GLN A 1 521 ? -25.292 55.039 126.207 1.00 88.12 521 GLN A C 1
ATOM 4201 O O . GLN A 1 521 ? -24.993 54.609 125.107 1.00 88.12 521 GLN A O 1
ATOM 4206 N N . HIS A 1 522 ? -25.933 54.275 127.093 1.00 87.12 522 HIS A N 1
ATOM 4207 C CA . HIS A 1 522 ? -26.321 52.886 126.830 1.00 87.12 522 HIS A CA 1
ATOM 4208 C C . HIS A 1 522 ? -27.438 52.797 125.783 1.00 87.12 522 HIS A C 1
ATOM 4210 O O . HIS A 1 522 ? -27.439 51.873 124.979 1.00 87.12 522 HIS A O 1
ATOM 4216 N N . THR A 1 523 ? -28.375 53.751 125.728 1.00 88.44 523 THR A N 1
ATOM 4217 C CA . THR A 1 523 ? -29.365 53.804 124.635 1.00 88.44 523 THR A CA 1
ATOM 4218 C C . THR A 1 523 ? -28.741 54.274 123.322 1.00 88.44 523 THR A C 1
ATOM 4220 O O . THR A 1 523 ? -29.035 53.670 122.295 1.00 88.44 523 THR A O 1
ATOM 4223 N N . ALA A 1 524 ? -27.815 55.236 123.340 1.00 90.75 524 ALA A N 1
ATOM 4224 C CA . ALA A 1 524 ? -27.033 55.634 122.168 1.00 90.75 524 ALA A CA 1
ATOM 4225 C C . ALA A 1 524 ? -26.107 54.509 121.673 1.00 90.75 524 ALA A C 1
ATOM 4227 O O . ALA A 1 524 ? -26.043 54.261 120.478 1.00 90.75 524 ALA A O 1
ATOM 4228 N N . GLN A 1 525 ? -25.456 53.765 122.569 1.00 89.31 525 GLN A N 1
ATOM 4229 C CA . GLN A 1 525 ? -24.623 52.604 122.250 1.00 89.31 525 GLN A CA 1
ATOM 4230 C C . GLN A 1 525 ? -25.475 51.416 121.796 1.00 89.31 525 GLN A C 1
ATOM 4232 O O . GLN A 1 525 ? -25.074 50.693 120.895 1.00 89.31 525 GLN A O 1
ATOM 4237 N N . LYS A 1 526 ? -26.676 51.218 122.352 1.00 91.38 526 LYS A N 1
ATOM 4238 C CA . LYS A 1 526 ? -27.635 50.221 121.856 1.00 91.38 526 LYS A CA 1
ATOM 4239 C C . LYS A 1 526 ? -28.161 50.591 120.467 1.00 91.38 526 LYS A C 1
ATOM 4241 O O . LYS A 1 526 ? -28.336 49.697 119.645 1.00 91.38 526 LYS A O 1
ATOM 4246 N N . LEU A 1 527 ? -28.367 51.880 120.189 1.00 92.31 527 LEU A N 1
ATOM 4247 C CA . LEU A 1 527 ? -28.720 52.380 118.860 1.00 92.31 527 LEU A CA 1
ATOM 4248 C C . LEU A 1 527 ? -27.551 52.212 117.879 1.00 92.31 527 LEU A C 1
ATOM 4250 O O . LEU A 1 527 ? -27.756 51.640 116.818 1.00 92.31 527 LEU A O 1
ATOM 4254 N N . ALA A 1 528 ? -26.331 52.591 118.266 1.00 91.75 528 ALA A N 1
ATOM 4255 C CA . ALA A 1 528 ? -25.119 52.406 117.470 1.00 91.75 528 ALA A CA 1
ATOM 4256 C C . ALA A 1 528 ? -24.821 50.921 117.211 1.00 91.75 528 ALA A C 1
ATOM 4258 O O . ALA A 1 528 ? -24.519 50.550 116.087 1.00 91.75 528 ALA A O 1
ATOM 4259 N N . ASN A 1 529 ? -25.001 50.040 118.199 1.00 89.38 529 ASN A N 1
ATOM 4260 C CA . ASN A 1 529 ? -24.918 48.591 118.002 1.00 89.38 529 ASN A CA 1
ATOM 4261 C C . ASN A 1 529 ? -26.021 48.092 117.053 1.00 89.38 529 ASN A C 1
ATOM 4263 O O . ASN A 1 529 ? -25.765 47.212 116.242 1.00 89.38 529 ASN A O 1
ATOM 4267 N N . SER A 1 530 ? -27.234 48.653 117.114 1.00 91.50 530 SER A N 1
ATOM 4268 C CA . SER A 1 530 ? -28.309 48.326 116.166 1.00 91.50 530 SER A CA 1
ATOM 4269 C C . SER A 1 530 ? -28.021 48.834 114.749 1.00 91.50 530 SER A C 1
ATOM 4271 O O . SER A 1 530 ? -28.434 48.186 113.791 1.00 91.50 530 SER A O 1
ATOM 4273 N N . GLN A 1 531 ? -27.319 49.962 114.610 1.00 93.06 531 GLN A N 1
ATOM 4274 C CA . GLN A 1 531 ? -26.851 50.503 113.332 1.00 93.06 531 GLN A CA 1
ATOM 4275 C C . GLN A 1 531 ? -25.705 49.654 112.775 1.00 93.06 531 GLN A C 1
ATOM 4277 O O . GLN A 1 531 ? -25.812 49.188 111.653 1.00 93.06 531 GLN A O 1
ATOM 4282 N N . LEU A 1 532 ? -24.691 49.329 113.581 1.00 92.50 532 LEU A N 1
ATOM 4283 C CA . LEU A 1 532 ? -23.589 48.435 113.208 1.00 92.50 532 LEU A CA 1
ATOM 4284 C C . LEU A 1 532 ? -24.064 47.015 112.862 1.00 92.50 532 LEU A C 1
ATOM 4286 O O . LEU A 1 532 ? -23.466 46.367 112.009 1.00 92.50 532 LEU A O 1
ATOM 4290 N N . VAL A 1 533 ? -25.138 46.517 113.487 1.00 92.81 533 VAL A N 1
ATOM 4291 C CA . VAL A 1 533 ? -25.789 45.261 113.075 1.00 92.81 533 VAL A CA 1
ATOM 4292 C C . VAL A 1 533 ? -26.478 45.424 111.718 1.00 92.81 533 VAL A C 1
ATOM 4294 O O . VAL A 1 533 ? -26.259 44.590 110.849 1.00 92.81 533 VAL A O 1
ATOM 4297 N N . ALA A 1 534 ? -27.232 46.505 111.492 1.00 92.00 534 ALA A N 1
ATOM 4298 C CA . ALA A 1 534 ? -27.859 46.764 110.194 1.00 92.00 534 ALA A CA 1
ATOM 4299 C C . ALA A 1 534 ? -26.824 46.953 109.063 1.00 92.00 534 ALA A C 1
ATOM 4301 O O . ALA A 1 534 ? -26.969 46.350 108.005 1.00 92.00 534 ALA A O 1
ATOM 4302 N N . GLU A 1 535 ? -25.750 47.708 109.307 1.00 93.25 535 GLU A N 1
ATOM 4303 C CA . GLU A 1 535 ? -24.617 47.889 108.391 1.00 93.25 535 GLU A CA 1
ATOM 4304 C C . GLU A 1 535 ? -23.885 46.567 108.134 1.00 93.25 535 GLU A C 1
ATOM 4306 O O . GLU A 1 535 ? -23.562 46.254 106.991 1.00 93.25 535 GLU A O 1
ATOM 4311 N N . LYS A 1 536 ? -23.655 45.746 109.169 1.00 93.12 536 LYS A N 1
ATOM 4312 C CA . LYS A 1 536 ? -23.079 44.403 109.016 1.00 93.12 536 LYS A CA 1
ATOM 4313 C C . LYS A 1 536 ? -23.972 43.504 108.163 1.00 93.12 536 LYS A C 1
ATOM 4315 O O . LYS A 1 536 ? -23.452 42.760 107.336 1.00 93.12 536 LYS A O 1
ATOM 4320 N N . ASP A 1 537 ? -25.281 43.529 108.373 1.00 92.81 537 ASP A N 1
ATOM 4321 C CA . ASP A 1 537 ? -26.214 42.662 107.656 1.00 92.81 537 ASP A CA 1
ATOM 4322 C C . ASP A 1 537 ? -26.413 43.151 106.202 1.00 92.81 537 ASP A C 1
ATOM 4324 O O . ASP A 1 537 ? -26.493 42.335 105.284 1.00 92.81 537 ASP A O 1
ATOM 4328 N N . GLU A 1 538 ? -26.355 44.465 105.951 1.00 93.75 538 GLU A N 1
ATOM 4329 C CA . GLU A 1 538 ? -26.267 45.047 104.603 1.00 93.75 538 GLU A CA 1
ATOM 4330 C C . GLU A 1 538 ? -24.935 44.706 103.909 1.00 93.75 538 GLU A C 1
ATOM 4332 O O . GLU A 1 538 ? -24.929 44.332 102.736 1.00 93.75 538 GLU A O 1
ATOM 4337 N N . LEU A 1 539 ? -23.805 44.744 104.623 1.00 92.38 539 LEU A N 1
ATOM 4338 C CA . LEU A 1 539 ? -22.504 44.300 104.110 1.00 92.38 539 LEU A CA 1
ATOM 4339 C C . LEU A 1 539 ? -22.460 42.785 103.853 1.00 92.38 539 LEU A C 1
ATOM 4341 O O . LEU A 1 539 ? -21.866 42.376 102.857 1.00 92.38 539 LEU A O 1
ATOM 4345 N N . SER A 1 540 ? -23.116 41.959 104.679 1.00 92.19 540 SER A N 1
ATOM 4346 C CA . SER A 1 540 ? -23.269 40.514 104.432 1.00 92.19 540 SER A CA 1
ATOM 4347 C C . SER A 1 540 ? -24.054 40.284 103.149 1.00 92.19 540 SER A C 1
ATOM 4349 O O . SER A 1 540 ? -23.560 39.624 102.239 1.00 92.19 540 SER A O 1
ATOM 4351 N N . LYS A 1 541 ? -25.208 40.946 103.008 1.00 94.88 541 LYS A N 1
ATOM 4352 C CA . LYS A 1 541 ? -26.027 40.893 101.795 1.00 94.88 541 LYS A CA 1
ATOM 4353 C C . LYS A 1 541 ? -25.266 41.374 100.556 1.00 94.88 541 LYS A C 1
ATOM 4355 O O . LYS A 1 541 ? -25.379 40.773 99.495 1.00 94.88 541 LYS A O 1
ATOM 4360 N N . ASN A 1 542 ? -24.454 42.424 100.670 1.00 93.12 542 ASN A N 1
ATOM 4361 C CA . ASN A 1 542 ? -23.619 42.904 99.566 1.00 93.12 542 ASN A CA 1
ATOM 4362 C C . ASN A 1 542 ? -22.465 41.941 99.233 1.00 93.12 542 ASN A C 1
ATOM 4364 O O . ASN A 1 542 ? -22.131 41.783 98.059 1.00 93.12 542 ASN A O 1
ATOM 4368 N N . HIS A 1 543 ? -21.895 41.248 100.223 1.00 92.62 543 HIS A N 1
ATOM 4369 C CA . HIS A 1 543 ? -20.923 40.177 99.999 1.00 92.62 543 HIS A CA 1
ATOM 4370 C C . HIS A 1 543 ? -21.568 38.943 99.346 1.00 92.62 543 HIS A C 1
ATOM 4372 O O . HIS A 1 543 ? -20.977 38.353 98.445 1.00 92.62 543 HIS A O 1
ATOM 4378 N N . GLU A 1 544 ? -22.787 38.581 99.748 1.00 93.38 544 GLU A N 1
ATOM 4379 C CA . GLU A 1 544 ? -23.597 37.515 99.147 1.00 93.38 544 GLU A CA 1
ATOM 4380 C C . GLU A 1 544 ? -23.951 37.851 97.688 1.00 93.38 544 GLU A C 1
ATOM 4382 O O . GLU A 1 544 ? -23.604 37.078 96.798 1.00 93.38 544 GLU A O 1
ATOM 4387 N N . ASN A 1 545 ? -24.478 39.052 97.411 1.00 94.75 545 ASN A N 1
ATOM 4388 C CA . ASN A 1 545 ? -24.721 39.554 96.051 1.00 94.75 545 ASN A CA 1
ATOM 4389 C C . ASN A 1 545 ? -23.454 39.484 95.170 1.00 94.75 545 ASN A C 1
ATOM 4391 O O . ASN A 1 545 ? -23.507 39.047 94.021 1.00 94.75 545 ASN A O 1
ATOM 4395 N N . LEU A 1 546 ? -22.298 39.912 95.693 1.00 93.88 546 LEU A N 1
ATOM 4396 C CA . LEU A 1 546 ? -21.029 39.892 94.955 1.00 93.88 546 LEU A CA 1
ATOM 4397 C C . LEU A 1 546 ? -20.510 38.460 94.734 1.00 93.88 546 LEU A C 1
ATOM 4399 O O . LEU A 1 546 ? -19.907 38.165 93.701 1.00 93.88 546 LEU A O 1
ATOM 4403 N N . ARG A 1 547 ? -20.769 37.551 95.679 1.00 95.25 547 ARG A N 1
ATOM 4404 C CA . ARG A 1 547 ? -20.459 36.120 95.572 1.00 95.25 547 ARG A CA 1
ATOM 4405 C C . ARG A 1 547 ? -21.318 35.442 94.505 1.00 95.25 547 ARG A C 1
ATOM 4407 O O . ARG A 1 547 ? -20.776 34.663 93.726 1.00 95.25 547 ARG A O 1
ATOM 4414 N N . GLU A 1 548 ? -22.608 35.765 94.431 1.00 95.25 548 GLU A N 1
ATOM 4415 C CA . GLU A 1 548 ? -23.511 35.308 93.366 1.00 95.25 548 GLU A CA 1
ATOM 4416 C C . GLU A 1 548 ? -23.068 35.837 91.994 1.00 95.25 548 GLU A C 1
ATOM 4418 O O . GLU A 1 548 ? -22.920 35.056 91.056 1.00 95.25 548 GLU A O 1
ATOM 4423 N N . GLN A 1 549 ? -22.743 37.131 91.884 1.00 94.50 549 GLN A N 1
ATOM 4424 C CA . GLN A 1 549 ? -22.201 37.722 90.650 1.00 94.50 549 GLN A CA 1
ATOM 4425 C C . GLN A 1 549 ? -20.892 37.053 90.206 1.00 94.50 549 GLN A C 1
ATOM 4427 O O . GLN A 1 549 ? -20.704 36.787 89.020 1.00 94.50 549 GLN A O 1
ATOM 4432 N N . HIS A 1 550 ? -19.993 36.733 91.142 1.00 92.62 550 HIS A N 1
ATOM 4433 C CA . HIS A 1 550 ? -18.757 36.015 90.831 1.00 92.62 550 HIS A CA 1
ATOM 4434 C C . HIS A 1 550 ? -19.017 34.564 90.391 1.00 92.62 550 HIS A C 1
ATOM 4436 O O . HIS A 1 550 ? -18.383 34.091 89.449 1.00 92.62 550 HIS A O 1
ATOM 4442 N N . GLN A 1 551 ? -19.971 33.867 91.016 1.00 94.75 551 GLN A N 1
ATOM 4443 C CA . GLN A 1 551 ? -20.388 32.527 90.589 1.00 94.75 551 GLN A CA 1
ATOM 4444 C C . GLN A 1 551 ? -21.016 32.543 89.190 1.00 94.75 551 GLN A C 1
ATOM 4446 O O . GLN A 1 551 ? -20.667 31.693 88.372 1.00 94.75 551 GLN A O 1
ATOM 4451 N N . GLN A 1 552 ? -21.862 33.530 88.881 1.00 95.50 552 GLN A N 1
ATOM 4452 C CA . GLN A 1 552 ? -22.409 33.712 87.537 1.00 95.50 552 GLN A CA 1
ATOM 4453 C C . GLN A 1 552 ? -21.294 33.972 86.516 1.00 95.50 552 GLN A C 1
ATOM 4455 O O . GLN A 1 552 ? -21.247 33.296 85.495 1.00 95.50 552 GLN A O 1
ATOM 4460 N N . LEU A 1 553 ? -20.337 34.857 86.818 1.00 95.81 553 LEU A N 1
ATOM 4461 C CA . LEU A 1 553 ? -19.218 35.151 85.918 1.00 95.81 553 LEU A CA 1
ATOM 4462 C C . LEU A 1 553 ? -18.325 33.922 85.652 1.00 95.81 553 LEU A C 1
ATOM 4464 O O . LEU A 1 553 ? -17.828 33.756 84.540 1.00 95.81 553 LEU A O 1
ATOM 4468 N N . LEU A 1 554 ? -18.146 33.036 86.640 1.00 95.56 554 LEU A N 1
ATOM 4469 C CA . LEU A 1 554 ? -17.451 31.755 86.457 1.00 95.56 554 LEU A CA 1
ATOM 4470 C C . LEU A 1 554 ? -18.240 30.788 85.558 1.00 95.56 554 LEU A C 1
ATOM 4472 O O . LEU A 1 554 ? -17.642 30.107 84.723 1.00 95.56 554 LEU A O 1
ATOM 4476 N N . VAL A 1 555 ? -19.570 30.737 85.686 1.00 95.69 555 VAL A N 1
ATOM 4477 C CA . VAL A 1 555 ? -20.433 29.975 84.767 1.00 95.69 555 VAL A CA 1
ATOM 4478 C C . VAL A 1 555 ? -20.337 30.551 83.353 1.00 95.69 555 VAL A C 1
ATOM 4480 O O . VAL A 1 555 ? -20.085 29.800 82.410 1.00 95.69 555 VAL A O 1
ATOM 4483 N N . ASP A 1 556 ? -20.443 31.870 83.202 1.00 94.44 556 ASP A N 1
ATOM 4484 C CA . ASP A 1 556 ? -20.346 32.564 81.917 1.00 94.44 556 ASP A CA 1
ATOM 4485 C C . ASP A 1 556 ? -18.989 32.293 81.249 1.00 94.44 556 ASP A C 1
ATOM 4487 O O . ASP A 1 556 ? -18.950 31.888 80.086 1.00 94.44 556 ASP A O 1
ATOM 4491 N N . GLN A 1 557 ? -17.880 32.387 81.995 1.00 94.00 557 GLN A N 1
ATOM 4492 C CA . GLN A 1 557 ? -16.537 32.033 81.522 1.00 94.00 557 GLN A CA 1
ATOM 4493 C C . GLN A 1 557 ? -16.463 30.584 81.010 1.00 94.00 557 GLN A C 1
ATOM 4495 O O . GLN A 1 557 ? -15.909 30.344 79.935 1.00 94.00 557 GLN A O 1
ATOM 4500 N N . LEU A 1 558 ? -17.041 29.619 81.732 1.00 95.56 558 LEU A N 1
ATOM 4501 C CA . LEU A 1 558 ? -17.070 28.213 81.313 1.00 95.56 558 LEU A CA 1
ATOM 4502 C C . LEU A 1 558 ? -17.960 27.983 80.079 1.00 95.56 558 LEU A C 1
ATOM 4504 O O . LEU A 1 558 ? -17.629 27.143 79.237 1.00 95.56 558 LEU A O 1
ATOM 4508 N N . THR A 1 559 ? -19.061 28.729 79.919 1.00 95.50 559 THR A N 1
ATOM 4509 C CA . THR A 1 559 ? -19.869 28.667 78.685 1.00 95.50 559 THR A CA 1
ATOM 4510 C C . THR A 1 559 ? -19.132 29.271 77.491 1.00 95.50 559 THR A C 1
ATOM 4512 O O . THR A 1 559 ? -19.108 28.654 76.428 1.00 95.50 559 THR A O 1
ATOM 4515 N N . LEU A 1 560 ? -18.457 30.412 77.670 1.00 95.44 560 LEU A N 1
ATOM 4516 C CA . LEU A 1 560 ? -17.637 31.055 76.642 1.00 95.44 560 LEU A CA 1
ATOM 4517 C C . LEU A 1 560 ? -16.467 30.165 76.213 1.00 95.44 560 LEU A C 1
ATOM 4519 O O . LEU A 1 560 ? -16.220 30.034 75.016 1.00 95.44 560 LEU A O 1
ATOM 4523 N N . GLN A 1 561 ? -15.796 29.496 77.157 1.00 94.31 561 GLN A N 1
ATOM 4524 C CA . GLN A 1 561 ? -14.754 28.520 76.839 1.00 94.31 561 GLN A CA 1
ATOM 4525 C C . GLN A 1 561 ? -15.315 27.358 76.006 1.00 94.31 561 GLN A C 1
ATOM 4527 O O . GLN A 1 561 ? -14.764 27.051 74.951 1.00 94.31 561 GLN A O 1
ATOM 4532 N N . ARG A 1 562 ? -16.447 26.762 76.409 1.00 95.69 562 ARG A N 1
ATOM 4533 C CA . ARG A 1 562 ? -17.092 25.676 75.648 1.00 95.69 562 ARG A CA 1
ATOM 4534 C C . ARG A 1 562 ? -17.492 26.112 74.235 1.00 95.69 562 ARG A C 1
ATOM 4536 O O . ARG A 1 562 ? -17.306 25.351 73.289 1.00 95.69 562 ARG A O 1
ATOM 4543 N N . ILE A 1 563 ? -18.022 27.326 74.079 1.00 95.38 563 ILE A N 1
ATOM 4544 C CA . ILE A 1 563 ? -18.373 27.897 72.770 1.00 95.38 563 ILE A CA 1
ATOM 4545 C C . ILE A 1 563 ? -17.109 28.124 71.928 1.00 95.38 563 ILE A C 1
ATOM 4547 O O . ILE A 1 563 ? -17.108 27.809 70.740 1.00 95.38 563 ILE A O 1
ATOM 4551 N N . HIS A 1 564 ? -16.013 28.605 72.524 1.00 93.81 564 HIS A N 1
ATOM 4552 C CA . HIS A 1 564 ? -14.741 28.760 71.818 1.00 93.81 564 HIS A CA 1
ATOM 4553 C C . HIS A 1 564 ? -14.171 27.407 71.369 1.00 93.81 564 HIS A C 1
ATOM 4555 O O . HIS A 1 564 ? -13.760 27.288 70.217 1.00 93.81 564 HIS A O 1
ATOM 4561 N N . GLU A 1 565 ? -14.182 26.382 72.223 1.00 93.94 565 GLU A N 1
ATOM 4562 C CA . GLU A 1 565 ? -13.747 25.021 71.881 1.00 93.94 565 GLU A CA 1
ATOM 4563 C C . GLU A 1 565 ? -14.584 24.437 70.727 1.00 93.94 565 GLU A C 1
ATOM 4565 O O . GLU A 1 565 ? -14.029 23.887 69.774 1.00 93.94 565 GLU A O 1
ATOM 4570 N N . GLN A 1 566 ? -15.908 24.638 70.749 1.00 96.00 566 GLN A N 1
ATOM 4571 C CA . GLN A 1 566 ? -16.809 24.246 69.659 1.00 96.00 566 GLN A CA 1
ATOM 4572 C C . GLN A 1 566 ? -16.514 24.990 68.346 1.00 96.00 566 GLN A C 1
ATOM 4574 O O . GLN A 1 566 ? -16.425 24.352 67.296 1.00 96.00 566 GLN A O 1
ATOM 4579 N N . LEU A 1 567 ? -16.322 26.312 68.388 1.00 93.38 567 LEU A N 1
ATOM 4580 C CA . LEU A 1 567 ? -15.998 27.123 67.206 1.00 93.38 567 LEU A CA 1
ATOM 4581 C C . LEU A 1 567 ? -14.614 26.790 66.632 1.00 93.38 567 LEU A C 1
ATOM 4583 O O . LEU A 1 567 ? -14.464 26.714 65.414 1.00 93.38 567 LEU A O 1
ATOM 4587 N N . SER A 1 568 ? -13.617 26.531 67.483 1.00 94.44 568 SER A N 1
ATOM 4588 C CA . SER A 1 568 ? -12.291 26.061 67.063 1.00 94.44 568 SER A CA 1
ATOM 4589 C C . SER A 1 568 ? -12.379 24.697 66.375 1.00 94.44 568 SER A C 1
ATOM 4591 O O . SER A 1 568 ? -11.806 24.516 65.302 1.00 94.44 568 SER A O 1
ATOM 4593 N N . GLY A 1 569 ? -13.159 23.762 66.933 1.00 94.12 569 GLY A N 1
ATOM 4594 C CA . GLY A 1 569 ? -13.418 22.458 66.317 1.00 94.12 569 GLY A CA 1
ATOM 4595 C C . GLY A 1 569 ? -14.100 22.569 64.948 1.00 94.12 569 GLY A C 1
ATOM 4596 O O . GLY A 1 569 ? -13.663 21.925 63.996 1.00 94.12 569 GLY A O 1
ATOM 4597 N N . GLN A 1 570 ? -15.113 23.434 64.819 1.00 94.75 570 GLN A N 1
ATOM 4598 C CA . GLN A 1 570 ? -15.780 23.718 63.540 1.00 94.75 570 GLN A CA 1
ATOM 4599 C C . GLN A 1 570 ? -14.836 24.371 62.518 1.00 94.75 570 GLN A C 1
ATOM 4601 O O . GLN A 1 570 ? -14.845 24.014 61.340 1.00 94.75 570 GLN A O 1
ATOM 4606 N N . TYR A 1 571 ? -13.985 25.305 62.949 1.00 94.50 571 TYR A N 1
ATOM 4607 C CA . TYR A 1 571 ? -12.985 25.922 62.078 1.00 94.50 571 TYR A CA 1
ATOM 4608 C C . TYR A 1 571 ? -11.943 24.902 61.591 1.00 94.50 571 TYR A C 1
ATOM 4610 O O . TYR A 1 571 ? -11.561 24.913 60.418 1.00 94.50 571 TYR A O 1
ATOM 4618 N N . GLU A 1 572 ? -11.525 23.972 62.454 1.00 95.56 572 GLU A N 1
ATOM 4619 C CA . GLU A 1 572 ? -10.665 22.852 62.072 1.00 95.56 572 GLU A CA 1
ATOM 4620 C C . GLU A 1 572 ? -11.325 21.903 61.064 1.00 95.56 572 GLU A C 1
ATOM 4622 O O . GLU A 1 572 ? -10.657 21.500 60.108 1.00 95.56 572 GLU A O 1
ATOM 4627 N N . THR A 1 573 ? -12.601 21.531 61.235 1.00 95.50 573 THR A N 1
ATOM 4628 C CA . THR A 1 573 ? -13.291 20.662 60.262 1.00 95.50 573 THR A CA 1
ATOM 4629 C C . THR A 1 573 ? -13.444 21.359 58.916 1.00 95.50 573 THR A C 1
ATOM 4631 O O . THR A 1 573 ? -13.070 20.778 57.902 1.00 95.50 573 THR A O 1
ATOM 4634 N N . ILE A 1 574 ? -13.832 22.638 58.901 1.00 94.38 574 ILE A N 1
ATOM 4635 C CA . ILE A 1 574 ? -13.905 23.451 57.676 1.00 94.38 574 ILE A CA 1
ATOM 4636 C C . ILE A 1 574 ? -12.526 23.576 56.997 1.00 94.38 574 ILE A C 1
ATOM 4638 O O . ILE A 1 574 ? -12.434 23.519 55.770 1.00 94.38 574 ILE A O 1
ATOM 4642 N N . CYS A 1 575 ? -11.426 23.696 57.753 1.00 94.31 575 CYS A N 1
ATOM 4643 C CA . CYS A 1 575 ? -10.078 23.682 57.169 1.00 94.31 575 CYS A CA 1
ATOM 4644 C C . CYS A 1 575 ? -9.731 22.331 56.524 1.00 94.31 575 CYS A C 1
ATOM 4646 O O . CYS A 1 575 ? -9.200 22.318 55.410 1.00 94.31 575 CYS A O 1
ATOM 4648 N N . LYS A 1 576 ? -10.072 21.212 57.179 1.00 95.44 576 LYS A N 1
ATOM 4649 C CA . LYS A 1 576 ? -9.850 19.845 56.673 1.00 95.44 576 LYS A CA 1
ATOM 4650 C C . LYS A 1 576 ? -10.695 19.568 55.420 1.00 95.44 576 LYS A C 1
ATOM 4652 O O . LYS A 1 576 ? -10.168 19.072 54.426 1.00 95.44 576 LYS A O 1
ATOM 4657 N N . GLU A 1 577 ? -11.962 19.978 55.410 1.00 95.06 577 GLU A N 1
ATOM 4658 C CA . GLU A 1 577 ? -12.861 19.913 54.246 1.00 95.06 577 GLU A CA 1
ATOM 4659 C C . GLU A 1 577 ? -12.332 20.742 53.070 1.00 95.06 577 GLU A C 1
ATOM 4661 O O . GLU A 1 577 ? -12.191 20.229 51.960 1.00 95.06 577 GLU A O 1
ATOM 4666 N N . ARG A 1 578 ? -11.952 22.004 53.312 1.00 94.25 578 ARG A N 1
ATOM 4667 C CA . ARG A 1 578 ? -11.318 22.884 52.316 1.00 94.25 578 ARG A CA 1
ATOM 4668 C C . ARG A 1 578 ? -10.055 22.256 51.724 1.00 94.25 578 ARG A C 1
ATOM 4670 O O . ARG A 1 578 ? -9.773 22.447 50.541 1.00 94.25 578 ARG A O 1
ATOM 4677 N N . GLU A 1 579 ? -9.275 21.534 52.522 1.00 94.19 579 GLU A N 1
ATOM 4678 C CA . GLU A 1 579 ? -8.055 20.866 52.064 1.00 94.19 579 GLU A CA 1
ATOM 4679 C C . GLU A 1 579 ? -8.338 19.584 51.274 1.00 94.19 579 GLU A C 1
ATOM 4681 O O . GLU A 1 579 ? -7.688 19.390 50.243 1.00 94.19 579 GLU A O 1
ATOM 4686 N N . SER A 1 580 ? -9.365 18.803 51.639 1.00 94.44 580 SER A N 1
ATOM 4687 C CA . SER A 1 580 ? -9.874 17.712 50.793 1.00 94.44 580 SER A CA 1
ATOM 4688 C C . SER A 1 580 ? -10.365 18.250 49.452 1.00 94.44 580 SER A C 1
ATOM 4690 O O . SER A 1 580 ? -9.823 17.875 48.418 1.00 94.44 580 SER A O 1
ATOM 4692 N N . LEU A 1 581 ? -11.276 19.231 49.455 1.00 93.50 581 LEU A N 1
ATOM 4693 C CA . LEU A 1 581 ? -11.815 19.859 48.243 1.00 93.50 581 LEU A CA 1
ATOM 4694 C C . LEU A 1 581 ? -10.715 20.473 47.361 1.00 93.50 581 LEU A C 1
ATOM 4696 O O . LEU A 1 581 ? -10.801 20.434 46.136 1.00 93.50 581 LEU A O 1
ATOM 4700 N N . ARG A 1 582 ? -9.637 21.004 47.955 1.00 95.38 582 ARG A N 1
ATOM 4701 C CA . ARG A 1 582 ? -8.450 21.481 47.222 1.00 95.38 582 ARG A CA 1
ATOM 4702 C C . ARG A 1 582 ? -7.597 20.336 46.663 1.00 95.38 582 ARG A C 1
ATOM 4704 O O . ARG A 1 582 ? -6.911 20.537 45.660 1.00 95.38 582 ARG A O 1
ATOM 4711 N N . GLY A 1 583 ? -7.605 19.166 47.294 1.00 94.38 583 GLY A N 1
ATOM 4712 C CA . GLY A 1 583 ? -7.068 17.919 46.752 1.00 94.38 583 GLY A CA 1
ATOM 4713 C C . GLY A 1 583 ? -7.903 17.411 45.577 1.00 94.38 583 GLY A C 1
ATOM 4714 O O . GLY A 1 583 ? -7.361 17.174 44.502 1.00 94.38 583 GLY A O 1
ATOM 4715 N N . ASP A 1 584 ? -9.219 17.336 45.736 1.00 94.69 584 ASP A N 1
ATOM 4716 C CA . ASP A 1 584 ? -10.147 16.829 44.724 1.00 94.69 584 ASP A CA 1
ATOM 4717 C C . ASP A 1 584 ? -10.220 17.755 43.499 1.00 94.69 584 ASP A C 1
ATOM 4719 O O . ASP A 1 584 ? -10.143 17.289 42.365 1.00 94.69 584 ASP A O 1
ATOM 4723 N N . LEU A 1 585 ? -10.178 19.078 43.691 1.00 91.50 585 LEU A N 1
ATOM 4724 C CA . LEU A 1 585 ? -10.023 20.047 42.599 1.00 91.50 585 LEU A CA 1
ATOM 4725 C C . LEU A 1 585 ? -8.695 19.874 41.839 1.00 91.50 585 LEU A C 1
ATOM 4727 O O . LEU A 1 585 ? -8.646 20.150 40.640 1.00 91.50 585 LEU A O 1
ATOM 4731 N N . LYS A 1 586 ? -7.614 19.399 42.483 1.00 95.25 586 LYS A N 1
ATOM 4732 C CA . LYS A 1 586 ? -6.382 19.023 41.763 1.00 95.25 586 LYS A CA 1
ATOM 4733 C C . LYS A 1 586 ? -6.586 17.744 40.950 1.00 95.25 586 LYS A C 1
ATOM 4735 O O . LYS A 1 586 ? -6.182 17.757 39.792 1.00 95.25 586 LYS A O 1
ATOM 4740 N N . LYS A 1 587 ? -7.218 16.703 41.517 1.00 94.75 587 LYS A N 1
ATOM 4741 C CA . LYS A 1 587 ? -7.529 15.431 40.829 1.00 94.75 587 LYS A CA 1
ATOM 4742 C C . LYS A 1 587 ? -8.360 15.681 39.567 1.00 94.75 587 LYS A C 1
ATOM 4744 O O . LYS A 1 587 ? -7.884 15.420 38.465 1.00 94.75 587 LYS A O 1
ATOM 4749 N N . ILE A 1 588 ? -9.491 16.374 39.715 1.00 94.50 588 ILE A N 1
ATOM 4750 C CA . ILE A 1 588 ? -10.381 16.781 38.616 1.00 94.50 588 ILE A CA 1
ATOM 4751 C C . ILE A 1 588 ? -9.628 17.632 37.580 1.00 94.50 588 ILE A C 1
ATOM 4753 O O . ILE A 1 588 ? -9.842 17.492 36.380 1.00 94.50 588 ILE A O 1
ATOM 4757 N N . LYS A 1 589 ? -8.692 18.496 38.002 1.00 94.75 589 LYS A N 1
ATOM 4758 C CA . LYS A 1 589 ? -7.866 19.294 37.077 1.00 94.75 589 LYS A CA 1
ATOM 4759 C C . LYS A 1 589 ? -6.780 18.481 36.358 1.00 94.75 589 LYS A C 1
ATOM 4761 O O . LYS A 1 589 ? -6.367 18.888 35.272 1.00 94.75 589 LYS A O 1
ATOM 4766 N N . THR A 1 590 ? -6.306 17.370 36.919 1.00 94.44 590 THR A N 1
ATOM 4767 C CA . THR A 1 590 ? -5.458 16.404 36.200 1.00 94.44 590 THR A CA 1
ATOM 4768 C C . THR A 1 590 ? -6.279 15.515 35.270 1.00 94.44 590 THR A C 1
ATOM 4770 O O . THR A 1 590 ? -5.911 15.393 34.109 1.00 94.44 590 THR A O 1
ATOM 4773 N N . GLU A 1 591 ? -7.434 15.017 35.711 1.00 94.62 591 GLU A N 1
ATOM 4774 C CA . GLU A 1 591 ? -8.374 14.229 34.900 1.00 94.62 591 GLU A CA 1
ATOM 4775 C C . GLU A 1 591 ? -8.881 15.029 33.692 1.00 94.62 591 GLU A C 1
ATOM 4777 O O . GLU A 1 591 ? -8.861 14.549 32.564 1.00 94.62 591 GLU A O 1
ATOM 4782 N N . ALA A 1 592 ? -9.240 16.302 33.876 1.00 91.50 592 ALA A N 1
ATOM 4783 C CA . ALA A 1 592 ? -9.631 17.187 32.779 1.00 91.50 592 ALA A CA 1
ATOM 4784 C C . ALA A 1 592 ? -8.495 17.438 31.766 1.00 91.50 592 ALA A C 1
ATOM 4786 O O . ALA A 1 592 ? -8.771 17.712 30.599 1.00 91.50 592 ALA A O 1
ATOM 4787 N N . ARG A 1 593 ? -7.223 17.334 32.181 1.00 93.88 593 ARG A N 1
ATOM 4788 C CA . ARG A 1 593 ? -6.067 17.412 31.272 1.00 93.88 593 ARG A CA 1
ATOM 4789 C C . ARG A 1 593 ? -5.869 16.107 30.514 1.00 93.88 593 ARG A C 1
ATOM 4791 O O . ARG A 1 593 ? -5.829 16.150 29.292 1.00 93.88 593 ARG A O 1
ATOM 4798 N N . THR A 1 594 ? -5.837 14.964 31.200 1.00 94.12 594 THR A N 1
ATOM 4799 C CA . THR A 1 594 ? -5.704 13.652 30.545 1.00 94.12 594 THR A CA 1
ATOM 4800 C C . THR A 1 594 ? -6.872 13.373 29.603 1.00 94.12 594 THR A C 1
ATOM 4802 O O . THR A 1 594 ? -6.666 12.846 28.514 1.00 94.12 594 THR A O 1
ATOM 4805 N N . ASN A 1 595 ? -8.083 13.811 29.960 1.00 91.31 595 ASN A N 1
ATOM 4806 C CA . ASN A 1 595 ? -9.256 13.712 29.100 1.00 91.31 595 ASN A CA 1
ATOM 4807 C C . ASN A 1 595 ? -9.129 14.631 27.876 1.00 91.31 595 ASN A C 1
ATOM 4809 O O . ASN A 1 595 ? -9.404 14.175 26.770 1.00 91.31 595 ASN A O 1
ATOM 4813 N N . LYS A 1 596 ? -8.635 15.871 28.025 1.00 94.56 596 LYS A N 1
ATOM 4814 C CA . LYS A 1 596 ? -8.353 16.757 26.879 1.00 94.56 596 LYS A CA 1
ATOM 4815 C C . LYS A 1 596 ? -7.282 16.176 25.952 1.00 94.56 596 LYS A C 1
ATOM 4817 O O . LYS A 1 596 ? -7.498 16.125 24.750 1.00 94.56 596 LYS A O 1
ATOM 4822 N N . GLU A 1 597 ? -6.190 15.651 26.502 1.00 94.00 597 GLU A N 1
ATOM 4823 C CA . GLU A 1 597 ? -5.150 14.955 25.731 1.00 94.00 597 GLU A CA 1
ATOM 4824 C C . GLU A 1 597 ? -5.675 13.681 25.050 1.00 94.00 597 GLU A C 1
ATOM 4826 O O . GLU A 1 597 ? -5.183 13.306 23.988 1.00 94.00 597 GLU A O 1
ATOM 4831 N N . SER A 1 598 ? -6.652 12.984 25.644 1.00 93.31 598 SER A N 1
ATOM 4832 C CA . SER A 1 598 ? -7.299 11.824 25.015 1.00 93.31 598 SER A CA 1
ATOM 4833 C C . SER A 1 598 ? -8.258 12.231 23.892 1.00 93.31 598 SER A C 1
ATOM 4835 O O . SER A 1 598 ? -8.291 11.559 22.867 1.00 93.31 598 SER A O 1
ATOM 4837 N N . ILE A 1 599 ? -8.964 13.359 24.041 1.00 92.19 599 ILE A N 1
ATOM 4838 C CA . ILE A 1 599 ? -9.816 13.946 22.999 1.00 92.19 599 ILE A CA 1
ATOM 4839 C C . ILE A 1 599 ? -8.955 14.392 21.815 1.00 92.19 599 ILE A C 1
ATOM 4841 O O . ILE A 1 599 ? -9.220 13.954 20.706 1.00 92.19 599 ILE A O 1
ATOM 4845 N N . GLU A 1 600 ? -7.867 15.133 22.042 1.00 94.06 600 GLU A N 1
ATOM 4846 C CA . GLU A 1 600 ? -6.943 15.568 20.979 1.00 94.06 600 GLU A CA 1
ATOM 4847 C C . GLU A 1 600 ? -6.333 14.377 20.212 1.00 94.06 600 GLU A C 1
ATOM 4849 O O . GLU A 1 600 ? -6.208 14.409 18.987 1.00 94.06 600 GLU A O 1
ATOM 4854 N N . LYS A 1 601 ? -6.005 13.280 20.913 1.00 94.12 601 LYS A N 1
ATOM 4855 C CA . LYS A 1 601 ? -5.565 12.022 20.281 1.00 94.12 601 LYS A CA 1
ATOM 4856 C C . LYS A 1 601 ? -6.688 11.375 19.465 1.00 94.12 601 LYS A C 1
ATOM 4858 O O . LYS A 1 601 ? -6.437 10.926 18.350 1.00 94.12 601 LYS A O 1
ATOM 4863 N N . LEU A 1 602 ? -7.914 11.332 19.991 1.00 91.94 602 LEU A N 1
ATOM 4864 C CA . LEU A 1 602 ? -9.069 10.773 19.285 1.00 91.94 602 LEU A CA 1
ATOM 4865 C C . LEU A 1 602 ? -9.424 11.596 18.039 1.00 91.94 602 LEU A C 1
ATOM 4867 O O . LEU A 1 602 ? -9.627 11.009 16.981 1.00 91.94 602 LEU A O 1
ATOM 4871 N N . GLU A 1 603 ? -9.411 12.925 18.121 1.00 94.25 603 GLU A N 1
ATOM 4872 C CA . GLU A 1 603 ? -9.616 13.844 16.995 1.00 94.25 603 GLU A CA 1
ATOM 4873 C C . GLU A 1 603 ? -8.583 13.595 15.882 1.00 94.25 603 GLU A C 1
ATOM 4875 O O . GLU A 1 603 ? -8.971 13.382 14.733 1.00 94.25 603 GLU A O 1
ATOM 4880 N N . ALA A 1 604 ? -7.295 13.462 16.220 1.00 93.62 604 ALA A N 1
ATOM 4881 C CA . ALA A 1 604 ? -6.254 13.094 15.255 1.00 93.62 604 ALA A CA 1
ATOM 4882 C C . ALA A 1 604 ? -6.448 11.682 14.651 1.00 93.62 604 ALA A C 1
ATOM 4884 O O . ALA A 1 604 ? -6.188 11.463 13.462 1.00 93.62 604 ALA A O 1
ATOM 4885 N N . THR A 1 605 ? -6.945 10.702 15.422 1.00 94.00 605 THR A N 1
ATOM 4886 C CA . THR A 1 605 ? -7.315 9.390 14.850 1.00 94.00 605 THR A CA 1
ATOM 4887 C C . THR A 1 605 ? -8.548 9.466 13.947 1.00 94.00 605 THR A C 1
ATOM 4889 O O . THR A 1 605 ? -8.620 8.742 12.958 1.00 94.00 605 THR A O 1
ATOM 4892 N N . ILE A 1 606 ? -9.499 10.360 14.225 1.00 92.12 606 ILE A N 1
ATOM 4893 C CA . ILE A 1 606 ? -10.676 10.578 13.378 1.00 92.12 606 ILE A CA 1
ATOM 4894 C C . ILE A 1 606 ? -10.252 11.222 12.055 1.00 92.12 606 ILE A C 1
ATOM 4896 O O . ILE A 1 606 ? -10.611 10.698 11.004 1.00 92.12 606 ILE A O 1
ATOM 4900 N N . GLU A 1 607 ? -9.435 12.277 12.085 1.00 94.38 607 GLU A N 1
ATOM 4901 C CA . GLU A 1 607 ? -8.920 12.956 10.886 1.00 94.38 607 GLU A CA 1
ATOM 4902 C C . GLU A 1 607 ? -8.103 11.999 9.998 1.00 94.38 607 GLU A C 1
ATOM 4904 O O . GLU A 1 607 ? -8.332 11.897 8.791 1.00 94.38 607 GLU A O 1
ATOM 4909 N N . THR A 1 608 ? -7.209 11.198 10.588 1.00 93.12 608 THR A N 1
ATOM 4910 C CA . THR A 1 608 ? -6.418 10.215 9.824 1.00 93.12 608 THR A CA 1
ATOM 4911 C C . THR A 1 608 ? -7.262 9.074 9.248 1.00 93.12 608 THR A C 1
ATOM 4913 O O . THR A 1 608 ? -7.022 8.666 8.108 1.00 93.12 608 THR A O 1
ATOM 4916 N N . LYS A 1 609 ? -8.283 8.570 9.959 1.00 92.06 609 LYS A N 1
ATOM 4917 C CA . LYS A 1 609 ? -9.212 7.565 9.401 1.00 92.06 609 LYS A CA 1
ATOM 4918 C C . LYS A 1 609 ? -10.171 8.187 8.364 1.00 92.06 609 LYS A C 1
ATOM 4920 O O . LYS A 1 609 ? -10.508 7.510 7.395 1.00 92.06 609 LYS A O 1
ATOM 4925 N N . GLN A 1 610 ? -10.542 9.467 8.481 1.00 93.19 610 GLN A N 1
ATOM 4926 C CA . GLN A 1 610 ? -11.279 10.211 7.445 1.00 93.19 610 GLN A CA 1
ATOM 4927 C C . GLN A 1 610 ? -10.453 10.337 6.157 1.00 93.19 610 GLN A C 1
ATOM 4929 O O . GLN A 1 610 ? -10.928 9.927 5.100 1.00 93.19 610 GLN A O 1
ATOM 4934 N N . ALA A 1 611 ? -9.189 10.761 6.243 1.00 92.81 611 ALA A N 1
ATOM 4935 C CA . ALA A 1 611 ? -8.282 10.811 5.094 1.00 92.81 611 ALA A CA 1
ATOM 4936 C C . ALA A 1 611 ? -8.070 9.426 4.438 1.00 92.81 611 ALA A C 1
ATOM 4938 O O . ALA A 1 611 ? -7.943 9.319 3.215 1.00 92.81 611 ALA A O 1
ATOM 4939 N N . GLN A 1 612 ? -8.084 8.338 5.221 1.00 93.88 612 GLN A N 1
ATOM 4940 C CA . GLN A 1 612 ? -8.081 6.971 4.678 1.00 93.88 612 GLN A CA 1
ATOM 4941 C C . GLN A 1 612 ? -9.380 6.636 3.921 1.00 93.88 612 GLN A C 1
ATOM 4943 O O . GLN A 1 612 ? -9.311 6.011 2.863 1.00 93.88 612 GLN A O 1
ATOM 4948 N N . ILE A 1 613 ? -10.549 7.073 4.402 1.00 91.50 613 ILE A N 1
ATOM 4949 C CA . ILE A 1 613 ? -11.840 6.895 3.711 1.00 91.50 613 ILE A CA 1
ATOM 4950 C C . ILE A 1 613 ? -11.894 7.717 2.413 1.00 91.50 613 ILE A C 1
ATOM 4952 O O . ILE A 1 613 ? -12.308 7.193 1.376 1.00 91.50 613 ILE A O 1
ATOM 4956 N N . GLU A 1 614 ? -11.429 8.967 2.423 1.00 92.62 614 GLU A N 1
ATOM 4957 C CA . GLU A 1 614 ? -11.328 9.805 1.219 1.00 92.62 614 GLU A CA 1
ATOM 4958 C C . GLU A 1 614 ? -10.395 9.178 0.176 1.00 92.62 614 GLU A C 1
ATOM 4960 O O . GLU A 1 614 ? -10.749 9.066 -0.999 1.00 92.62 614 GLU A O 1
ATOM 4965 N N . LYS A 1 615 ? -9.245 8.645 0.606 1.00 94.50 615 LYS A N 1
ATOM 4966 C CA . LYS A 1 615 ? -8.340 7.902 -0.275 1.00 94.50 615 LYS A CA 1
ATOM 4967 C C . LYS A 1 615 ? -8.986 6.639 -0.855 1.00 94.50 615 LYS A C 1
ATOM 4969 O O . LYS A 1 615 ? -8.932 6.436 -2.063 1.00 94.50 615 LYS A O 1
ATOM 4974 N N . ILE A 1 616 ? -9.635 5.813 -0.031 1.00 92.12 616 ILE A N 1
ATOM 4975 C CA . ILE A 1 616 ? -10.296 4.574 -0.482 1.00 92.12 616 ILE A CA 1
ATOM 4976 C C . ILE A 1 616 ? -11.465 4.875 -1.434 1.00 92.12 616 ILE A C 1
ATOM 4978 O O . ILE A 1 616 ? -11.690 4.133 -2.392 1.00 92.12 616 ILE A O 1
ATOM 4982 N N . THR A 1 617 ? -12.203 5.965 -1.217 1.00 94.38 617 THR A N 1
ATOM 4983 C CA . THR A 1 617 ? -13.279 6.385 -2.129 1.00 94.38 617 THR A CA 1
ATOM 4984 C C . THR A 1 617 ? -12.733 6.948 -3.443 1.00 94.38 617 THR A C 1
ATOM 4986 O O . THR A 1 617 ? -13.260 6.592 -4.498 1.00 94.38 617 THR A O 1
ATOM 4989 N N . ALA A 1 618 ? -11.633 7.708 -3.427 1.00 92.56 618 ALA A N 1
ATOM 4990 C CA . ALA A 1 618 ? -10.923 8.127 -4.638 1.00 92.56 618 ALA A CA 1
ATOM 4991 C C . ALA A 1 618 ? -10.355 6.931 -5.433 1.00 92.56 618 ALA A C 1
ATOM 4993 O O . ALA A 1 618 ? -10.582 6.836 -6.643 1.00 92.56 618 ALA A O 1
ATOM 4994 N N . ASP A 1 619 ? -9.702 5.976 -4.761 1.00 92.00 619 ASP A N 1
ATOM 4995 C CA . ASP A 1 619 ? -9.205 4.727 -5.357 1.00 92.00 619 ASP A CA 1
ATOM 4996 C C . ASP A 1 619 ? -10.361 3.899 -5.955 1.00 92.00 619 ASP A C 1
ATOM 4998 O O . ASP A 1 619 ? -10.249 3.367 -7.061 1.00 92.00 619 ASP A O 1
ATOM 5002 N N . SER A 1 620 ? -11.514 3.842 -5.277 1.00 92.38 620 SER A N 1
ATOM 5003 C CA . SER A 1 620 ? -12.730 3.183 -5.774 1.00 92.38 620 SER A CA 1
ATOM 5004 C C . SER A 1 620 ? -13.274 3.853 -7.043 1.00 92.38 620 SER A C 1
ATOM 5006 O O . SER A 1 620 ? -13.524 3.172 -8.042 1.00 92.38 620 SER A O 1
ATOM 5008 N N . VAL A 1 621 ? -13.384 5.187 -7.065 1.00 93.81 621 VAL A N 1
ATOM 5009 C CA . VAL A 1 621 ? -13.784 5.944 -8.266 1.00 93.81 621 VAL A CA 1
ATOM 5010 C C . VAL A 1 621 ? -12.796 5.694 -9.409 1.00 93.81 621 VAL A C 1
ATOM 5012 O O . VAL A 1 621 ? -13.222 5.381 -10.524 1.00 93.81 621 VAL A O 1
ATOM 5015 N N . CYS A 1 622 ? -11.490 5.722 -9.135 1.00 93.25 622 CYS A N 1
ATOM 5016 C CA . CYS A 1 622 ? -10.446 5.389 -10.104 1.00 93.25 622 CYS A CA 1
ATOM 5017 C C . CYS A 1 622 ? -10.636 3.974 -10.684 1.00 93.25 622 CYS A C 1
ATOM 5019 O O . CYS A 1 622 ? -10.688 3.806 -11.903 1.00 93.25 622 CYS A O 1
ATOM 5021 N N . LEU A 1 623 ? -10.870 2.964 -9.839 1.00 91.94 623 LEU A N 1
ATOM 5022 C CA . LEU A 1 623 ? -11.157 1.592 -10.269 1.00 91.94 623 LEU A CA 1
ATOM 5023 C C . LEU A 1 623 ? -12.448 1.477 -11.097 1.00 91.94 623 LEU A C 1
ATOM 5025 O O . LEU A 1 623 ? -12.483 0.694 -12.048 1.00 91.94 623 LEU A O 1
ATOM 5029 N N . THR A 1 624 ? -13.502 2.246 -10.798 1.00 91.75 624 THR A N 1
ATOM 5030 C CA . THR A 1 624 ? -14.709 2.268 -11.649 1.00 91.75 624 THR A CA 1
ATOM 5031 C C . THR A 1 624 ? -14.445 2.900 -13.016 1.00 91.75 624 THR A C 1
ATOM 5033 O O . THR A 1 624 ? -14.922 2.373 -14.023 1.00 91.75 624 THR A O 1
ATOM 5036 N N . ASN A 1 625 ? -13.615 3.945 -13.081 1.00 93.19 625 ASN A N 1
ATOM 5037 C CA . ASN A 1 625 ? -13.181 4.548 -14.339 1.00 93.19 625 ASN A CA 1
ATOM 5038 C C . ASN A 1 625 ? -12.316 3.573 -15.153 1.00 93.19 625 ASN A C 1
ATOM 5040 O O . ASN A 1 625 ? -12.628 3.327 -16.314 1.00 93.19 625 ASN A O 1
ATOM 5044 N N . LEU A 1 626 ? -11.316 2.917 -14.553 1.00 91.06 626 LEU A N 1
ATOM 5045 C CA . LEU A 1 626 ? -10.508 1.895 -15.237 1.00 91.06 626 LEU A CA 1
ATOM 5046 C C . LEU A 1 626 ? -11.365 0.727 -15.753 1.00 91.06 626 LEU A C 1
ATOM 5048 O O . LEU A 1 626 ? -11.165 0.270 -16.877 1.00 91.06 626 LEU A O 1
ATOM 5052 N N . ARG A 1 627 ? -12.365 0.271 -14.984 1.00 92.25 627 ARG A N 1
ATOM 5053 C CA . ARG A 1 627 ? -13.335 -0.742 -15.443 1.00 92.25 627 ARG A CA 1
ATOM 5054 C C . ARG A 1 627 ? -14.168 -0.248 -16.629 1.00 92.25 627 ARG A C 1
ATOM 5056 O O . ARG A 1 627 ? -14.420 -1.029 -17.547 1.00 92.25 627 ARG A O 1
ATOM 5063 N N . ARG A 1 628 ? -14.567 1.030 -16.640 1.00 93.38 628 ARG A N 1
ATOM 5064 C CA . ARG A 1 628 ? -15.289 1.657 -17.758 1.00 93.38 628 ARG A CA 1
ATOM 5065 C C . ARG A 1 628 ? -14.419 1.742 -19.009 1.00 93.38 628 ARG A C 1
ATOM 5067 O O . ARG A 1 628 ? -14.870 1.304 -20.062 1.00 93.38 628 ARG A O 1
ATOM 5074 N N . GLU A 1 629 ? -13.185 2.227 -18.899 1.00 92.44 629 GLU A N 1
ATOM 5075 C CA . GLU A 1 629 ? -12.263 2.331 -20.037 1.00 92.44 629 GLU A CA 1
ATOM 5076 C C . GLU A 1 629 ? -11.869 0.951 -20.579 1.00 92.44 629 GLU A C 1
ATOM 5078 O O . GLU A 1 629 ? -11.905 0.742 -21.787 1.00 92.44 629 GLU A O 1
ATOM 5083 N N . HIS A 1 630 ? -11.623 -0.039 -19.714 1.00 90.62 630 HIS A N 1
ATOM 5084 C CA . HIS A 1 630 ? -11.435 -1.430 -20.138 1.00 90.62 630 HIS A CA 1
ATOM 5085 C C . HIS A 1 630 ? -12.678 -1.991 -20.856 1.00 90.62 630 HIS A C 1
ATOM 5087 O O . HIS A 1 630 ? -12.548 -2.725 -21.835 1.00 90.62 630 HIS A O 1
ATOM 5093 N N . SER A 1 631 ? -13.892 -1.633 -20.417 1.00 93.06 631 SER A N 1
ATOM 5094 C CA . SER A 1 631 ? -15.124 -2.041 -21.102 1.00 93.06 631 SER A CA 1
ATOM 5095 C C . SER A 1 631 ? -15.323 -1.343 -22.451 1.00 93.06 631 SER A C 1
ATOM 5097 O O . SER A 1 631 ? -15.812 -1.999 -23.368 1.00 93.06 631 SER A O 1
ATOM 5099 N N . LYS A 1 632 ? -14.939 -0.063 -22.594 1.00 94.94 632 LYS A N 1
ATOM 5100 C CA . LYS A 1 632 ? -14.899 0.626 -23.897 1.00 94.94 632 LYS A CA 1
ATOM 5101 C C . LYS A 1 632 ? -13.898 -0.053 -24.821 1.00 94.94 632 LYS A C 1
ATOM 5103 O O . LYS A 1 632 ? -14.290 -0.543 -25.866 1.00 94.94 632 LYS A O 1
ATOM 5108 N N . LEU A 1 633 ? -12.649 -0.198 -24.377 1.00 93.69 633 LEU A N 1
ATOM 5109 C CA . LEU A 1 633 ? -11.562 -0.777 -25.163 1.00 93.69 633 LEU A CA 1
ATOM 5110 C C . LEU A 1 633 ? -11.881 -2.212 -25.616 1.00 93.69 633 LEU A C 1
ATOM 5112 O O . LEU A 1 633 ? -11.560 -2.597 -26.735 1.00 93.69 633 LEU A O 1
ATOM 5116 N N . LYS A 1 634 ? -12.572 -3.001 -24.782 1.00 94.81 634 LYS A N 1
ATOM 5117 C CA . LYS A 1 634 ? -13.082 -4.331 -25.152 1.00 94.81 634 LYS A CA 1
ATOM 5118 C C . LYS A 1 634 ? -14.159 -4.282 -26.245 1.00 94.81 634 LYS A C 1
ATOM 5120 O O . LYS A 1 634 ? -14.233 -5.210 -27.050 1.00 94.81 634 LYS A O 1
ATOM 5125 N N . GLU A 1 635 ? -14.975 -3.233 -26.286 1.00 94.81 635 GLU A N 1
ATOM 5126 C CA . GLU A 1 635 ? -15.937 -2.983 -27.364 1.00 94.81 635 GLU A CA 1
ATOM 5127 C C . GLU A 1 635 ? -15.249 -2.443 -28.623 1.00 94.81 635 GLU A C 1
ATOM 5129 O O . GLU A 1 635 ? -15.501 -2.939 -29.716 1.00 94.81 635 GLU A O 1
ATOM 5134 N N . ASP A 1 636 ? -14.285 -1.536 -28.481 1.00 95.00 636 ASP A N 1
ATOM 5135 C CA . ASP A 1 636 ? -13.467 -1.030 -29.584 1.00 95.00 636 ASP A CA 1
ATOM 5136 C C . ASP A 1 636 ? -12.664 -2.157 -30.252 1.00 95.00 636 ASP A C 1
ATOM 5138 O O . ASP A 1 636 ? -12.605 -2.226 -31.478 1.00 95.00 636 ASP A O 1
ATOM 5142 N N . PHE A 1 637 ? -12.146 -3.125 -29.484 1.00 93.88 637 PHE A N 1
ATOM 5143 C CA . PHE A 1 637 ? -11.545 -4.345 -30.032 1.00 93.88 637 PHE A CA 1
ATOM 5144 C C . PHE A 1 637 ? -12.552 -5.220 -30.798 1.00 93.88 637 PHE A C 1
ATOM 5146 O O . PHE A 1 637 ? -12.190 -5.775 -31.834 1.00 93.88 637 PHE A O 1
ATOM 5153 N N . ARG A 1 638 ? -13.815 -5.335 -30.355 1.00 94.75 638 ARG A N 1
ATOM 5154 C CA . ARG A 1 638 ? -14.877 -6.046 -31.105 1.00 94.75 638 ARG A CA 1
ATOM 5155 C C . ARG A 1 638 ? -15.239 -5.309 -32.397 1.00 94.75 638 ARG A C 1
ATOM 5157 O O . ARG A 1 638 ? -15.382 -5.939 -33.447 1.00 94.75 638 ARG A O 1
ATOM 5164 N N . ASN A 1 639 ? -15.341 -3.985 -32.340 1.00 95.19 639 ASN A N 1
ATOM 5165 C CA . ASN A 1 639 ? -15.624 -3.125 -33.486 1.00 95.19 639 ASN A CA 1
ATOM 5166 C C . ASN A 1 639 ? -14.483 -3.182 -34.513 1.00 95.19 639 ASN A C 1
ATOM 5168 O O . ASN A 1 639 ? -14.731 -3.388 -35.699 1.00 95.19 639 ASN A O 1
ATOM 5172 N N . LEU A 1 640 ? -13.227 -3.114 -34.065 1.00 94.50 640 LEU A N 1
ATOM 5173 C CA . LEU A 1 640 ? -12.048 -3.251 -34.919 1.00 94.50 640 LEU A CA 1
ATOM 5174 C C . LEU A 1 640 ? -11.916 -4.666 -35.502 1.00 94.50 640 LEU A C 1
ATOM 5176 O O . LEU A 1 640 ? -11.581 -4.812 -36.676 1.00 94.50 640 LEU A O 1
ATOM 5180 N N . PHE A 1 641 ? -12.221 -5.713 -34.729 1.00 94.25 641 PHE A N 1
ATOM 5181 C CA . PHE A 1 641 ? -12.210 -7.096 -35.217 1.00 94.25 641 PHE A CA 1
ATOM 5182 C C . PHE A 1 641 ? -13.286 -7.330 -36.287 1.00 94.25 641 PHE A C 1
ATOM 5184 O O . PHE A 1 641 ? -12.990 -7.862 -37.356 1.00 94.25 641 PHE A O 1
ATOM 5191 N N . THR A 1 642 ? -14.521 -6.876 -36.054 1.00 95.25 642 THR A N 1
ATOM 5192 C CA . THR A 1 642 ? -15.607 -6.994 -37.043 1.00 95.25 642 THR A CA 1
ATOM 5193 C C . THR A 1 642 ? -15.381 -6.112 -38.273 1.00 95.25 642 THR A C 1
ATOM 5195 O O . THR A 1 642 ? -15.701 -6.540 -39.381 1.00 95.25 642 THR A O 1
ATOM 5198 N N . ALA A 1 643 ? -14.766 -4.934 -38.129 1.00 93.62 643 ALA A N 1
ATOM 5199 C CA . ALA A 1 643 ? -14.295 -4.131 -39.259 1.00 93.62 643 ALA A CA 1
ATOM 5200 C C . ALA A 1 643 ? -13.167 -4.835 -40.038 1.00 93.62 643 ALA A C 1
ATOM 5202 O O . ALA A 1 643 ? -13.175 -4.821 -41.266 1.00 93.62 643 ALA A O 1
ATOM 5203 N N . SER A 1 644 ? -12.240 -5.511 -39.351 1.00 91.62 644 SER A N 1
ATOM 5204 C CA . SER A 1 644 ? -11.174 -6.296 -39.984 1.00 91.62 644 SER A CA 1
ATOM 5205 C C . SER A 1 644 ? -11.728 -7.479 -40.783 1.00 91.62 644 SER A C 1
ATOM 5207 O O . SER A 1 644 ? -11.301 -7.693 -41.914 1.00 91.62 644 SER A O 1
ATOM 5209 N N . GLU A 1 645 ? -12.709 -8.221 -40.258 1.00 94.88 645 GLU A N 1
ATOM 5210 C CA . GLU A 1 645 ? -13.360 -9.306 -41.009 1.00 94.88 645 GLU A CA 1
ATOM 5211 C C . GLU A 1 645 ? -14.188 -8.796 -42.200 1.00 94.88 645 GLU A C 1
ATOM 5213 O O . GLU A 1 645 ? -14.134 -9.404 -43.270 1.00 94.88 645 GLU A O 1
ATOM 5218 N N . LYS A 1 646 ? -14.872 -7.647 -42.074 1.00 95.38 646 LYS A N 1
ATOM 5219 C CA . LYS A 1 646 ? -15.523 -6.977 -43.218 1.00 95.38 646 LYS A CA 1
ATOM 5220 C C . LYS A 1 646 ? -14.510 -6.603 -44.301 1.00 95.38 646 LYS A C 1
ATOM 5222 O O . LYS A 1 646 ? -14.682 -7.005 -45.445 1.00 95.38 646 LYS A O 1
ATOM 5227 N N . LEU A 1 647 ? -13.409 -5.945 -43.934 1.00 94.25 647 LEU A N 1
ATOM 5228 C CA . LEU A 1 647 ? -12.365 -5.544 -44.881 1.00 94.25 647 LEU A CA 1
ATOM 5229 C C . LEU A 1 647 ? -11.667 -6.754 -45.533 1.00 94.25 647 LEU A C 1
ATOM 5231 O O . LEU A 1 647 ? -11.326 -6.710 -46.712 1.00 94.25 647 LEU A O 1
ATOM 5235 N N . LYS A 1 648 ? -11.493 -7.870 -44.808 1.00 95.81 648 LYS A N 1
ATOM 5236 C CA . LYS A 1 648 ? -11.012 -9.143 -45.382 1.00 95.81 648 LYS A CA 1
ATOM 5237 C C . LYS A 1 648 ? -12.000 -9.729 -46.391 1.00 95.81 648 LYS A C 1
ATOM 5239 O O . LYS A 1 648 ? -11.561 -10.311 -47.381 1.00 95.81 648 LYS A O 1
ATOM 5244 N N . LEU A 1 649 ? -13.307 -9.611 -46.149 1.00 96.12 649 LEU A N 1
ATOM 5245 C CA . LEU A 1 649 ? -14.342 -10.051 -47.085 1.00 96.12 649 LEU A CA 1
ATOM 5246 C C . LEU A 1 649 ? -14.370 -9.157 -48.332 1.00 96.12 649 LEU A C 1
ATOM 5248 O O . LEU A 1 649 ? -14.278 -9.674 -49.439 1.00 96.12 649 LEU A O 1
ATOM 5252 N N . GLU A 1 650 ? -14.387 -7.836 -48.161 1.00 95.38 650 GLU A N 1
ATOM 5253 C CA . GLU A 1 650 ? -14.294 -6.857 -49.254 1.00 95.38 650 GLU A CA 1
ATOM 5254 C C . GLU A 1 650 ? -13.035 -7.087 -50.104 1.00 95.38 650 GLU A C 1
ATOM 5256 O O . GLU A 1 650 ? -13.128 -7.179 -51.324 1.00 95.38 650 GLU A O 1
ATOM 5261 N N . TYR A 1 651 ? -11.877 -7.320 -49.476 1.00 94.12 651 TYR A N 1
ATOM 5262 C CA . TYR A 1 651 ? -10.639 -7.662 -50.181 1.00 94.12 651 TYR A CA 1
ATOM 5263 C C . TYR A 1 651 ? -10.731 -8.982 -50.968 1.00 94.12 651 TYR A C 1
ATOM 5265 O O . TYR A 1 651 ? -10.219 -9.056 -52.086 1.00 94.12 651 TYR A O 1
ATOM 5273 N N . ARG A 1 652 ? -11.384 -10.027 -50.430 1.00 95.56 652 ARG A N 1
ATOM 5274 C CA . ARG A 1 652 ? -11.629 -11.282 -51.172 1.00 95.56 652 ARG A CA 1
ATOM 5275 C C . ARG A 1 652 ? -12.523 -11.033 -52.385 1.00 95.56 652 ARG A C 1
ATOM 5277 O O . ARG A 1 652 ? -12.149 -11.446 -53.480 1.00 95.56 652 ARG A O 1
ATOM 5284 N N . ASN A 1 653 ? -13.623 -10.303 -52.208 1.00 94.94 653 ASN A N 1
ATOM 5285 C CA . ASN A 1 653 ? -14.554 -9.951 -53.280 1.00 94.94 653 ASN A CA 1
ATOM 5286 C C . ASN A 1 653 ? -13.832 -9.161 -54.386 1.00 94.94 653 ASN A C 1
ATOM 5288 O O . ASN A 1 653 ? -13.842 -9.574 -55.543 1.00 94.94 653 ASN A O 1
ATOM 5292 N N . SER A 1 654 ? -13.080 -8.112 -54.032 1.00 92.69 654 SER A N 1
ATOM 5293 C CA . SER A 1 654 ? -12.254 -7.350 -54.981 1.00 92.69 654 SER A CA 1
ATOM 5294 C C . SER A 1 654 ? -11.174 -8.204 -55.656 1.00 92.69 654 SER A C 1
ATOM 5296 O O . SER A 1 654 ? -10.834 -7.977 -56.817 1.00 92.69 654 SER A O 1
ATOM 5298 N N . GLN A 1 655 ? -10.620 -9.211 -54.971 1.00 94.12 655 GLN A N 1
ATOM 5299 C CA . GLN A 1 655 ? -9.680 -10.158 -55.577 1.00 94.12 655 GLN A CA 1
ATOM 5300 C C . GLN A 1 655 ? -10.379 -11.103 -56.571 1.00 94.12 655 GLN A C 1
ATOM 5302 O O . GLN A 1 655 ? -9.764 -11.515 -57.554 1.00 94.12 655 GLN A O 1
ATOM 5307 N N . GLU A 1 656 ? -11.642 -11.457 -56.343 1.00 94.88 656 GLU A N 1
ATOM 5308 C CA . GLU A 1 656 ? -12.458 -12.265 -57.254 1.00 94.88 656 GLU A CA 1
ATOM 5309 C C . GLU A 1 656 ? -12.915 -11.464 -58.476 1.00 94.88 656 GLU A C 1
ATOM 5311 O O . GLU A 1 656 ? -12.703 -11.926 -59.596 1.00 94.88 656 GLU A O 1
ATOM 5316 N N . GLU A 1 657 ? -13.365 -10.223 -58.296 1.00 94.38 657 GLU A N 1
ATOM 5317 C CA . GLU A 1 657 ? -13.592 -9.258 -59.383 1.00 94.38 657 GLU A CA 1
ATOM 5318 C C . GLU A 1 657 ? -12.318 -9.031 -60.213 1.00 94.38 657 GLU A C 1
ATOM 5320 O O . GLU A 1 657 ? -12.339 -9.017 -61.443 1.00 94.38 657 GLU A O 1
ATOM 5325 N N . ASN A 1 658 ? -11.151 -8.943 -59.570 1.00 91.81 658 ASN A N 1
ATOM 5326 C CA . ASN A 1 658 ? -9.888 -8.830 -60.294 1.00 91.81 658 ASN A CA 1
ATOM 5327 C C . ASN A 1 658 ? -9.541 -10.108 -61.090 1.00 91.81 658 ASN A C 1
ATOM 5329 O O . ASN A 1 658 ? -8.895 -10.014 -62.136 1.00 91.81 658 ASN A O 1
ATOM 5333 N N . LYS A 1 659 ? -9.978 -11.298 -60.645 1.00 95.75 659 LYS A N 1
ATOM 5334 C CA . LYS A 1 659 ? -9.847 -12.560 -61.404 1.00 95.75 659 LYS A CA 1
ATOM 5335 C C . LYS A 1 659 ? -10.832 -12.617 -62.576 1.00 95.75 659 LYS A C 1
ATOM 5337 O O . LYS A 1 659 ? -10.423 -13.048 -63.656 1.00 95.75 659 LYS A O 1
ATOM 5342 N N . THR A 1 660 ? -12.087 -12.187 -62.408 1.00 95.56 660 THR A N 1
ATOM 5343 C CA . THR A 1 660 ? -13.074 -12.157 -63.504 1.00 95.56 660 THR A CA 1
ATOM 5344 C C . THR A 1 660 ? -12.656 -11.157 -64.577 1.00 95.56 660 THR A C 1
ATOM 5346 O O . THR A 1 660 ? -12.500 -11.563 -65.728 1.00 95.56 660 THR A O 1
ATOM 5349 N N . LEU A 1 661 ? -12.303 -9.923 -64.202 1.00 94.50 661 LEU A N 1
ATOM 5350 C CA . LEU A 1 661 ? -11.783 -8.904 -65.122 1.00 94.50 661 LEU A CA 1
ATOM 5351 C C . LEU A 1 661 ? -10.510 -9.369 -65.848 1.00 94.50 661 LEU A C 1
ATOM 5353 O O . LEU A 1 661 ? -10.390 -9.188 -67.056 1.00 94.50 661 LEU A O 1
ATOM 5357 N N . LYS A 1 662 ? -9.573 -10.052 -65.171 1.00 95.19 662 LYS A N 1
ATOM 5358 C CA . LYS A 1 662 ? -8.402 -10.660 -65.841 1.00 95.19 662 LYS A CA 1
ATOM 5359 C C . LYS A 1 662 ? -8.791 -11.738 -66.856 1.00 95.19 662 LYS A C 1
ATOM 5361 O O . LYS A 1 662 ? -8.137 -11.861 -67.890 1.00 95.19 662 LYS A O 1
ATOM 5366 N N . ASN A 1 663 ? -9.840 -12.513 -66.593 1.00 94.44 663 ASN A N 1
ATOM 5367 C CA . ASN A 1 663 ? -10.353 -13.505 -67.538 1.00 94.44 663 ASN A CA 1
ATOM 5368 C C . ASN A 1 663 ? -11.129 -12.860 -68.699 1.00 94.44 663 ASN A C 1
ATOM 5370 O O . ASN A 1 663 ? -11.064 -13.365 -69.817 1.00 94.44 663 ASN A O 1
ATOM 5374 N N . GLU A 1 664 ? -11.791 -11.727 -68.484 1.00 95.25 664 GLU A N 1
ATOM 5375 C CA . GLU A 1 664 ? -12.417 -10.929 -69.545 1.00 95.25 664 GLU A CA 1
ATOM 5376 C C . GLU A 1 664 ? -11.378 -10.241 -70.430 1.00 95.25 664 GLU A C 1
ATOM 5378 O O . GLU A 1 664 ? -11.457 -10.364 -71.647 1.00 95.25 664 GLU A O 1
ATOM 5383 N N . VAL A 1 665 ? -10.328 -9.646 -69.856 1.00 93.62 665 VAL A N 1
ATOM 5384 C CA . VAL A 1 665 ? -9.181 -9.112 -70.613 1.00 93.62 665 VAL A CA 1
ATOM 5385 C C . VAL A 1 665 ? -8.506 -10.209 -71.445 1.00 93.62 665 VAL A C 1
ATOM 5387 O O . VAL A 1 665 ? -8.151 -9.966 -72.595 1.00 93.62 665 VAL A O 1
ATOM 5390 N N . ARG A 1 666 ? -8.386 -11.442 -70.927 1.00 95.69 666 ARG A N 1
ATOM 5391 C CA . ARG A 1 666 ? -7.910 -12.600 -71.711 1.00 95.69 666 ARG A CA 1
ATOM 5392 C C . ARG A 1 666 ? -8.845 -12.941 -72.877 1.00 95.69 666 ARG A C 1
ATOM 5394 O O . ARG A 1 666 ? -8.355 -13.119 -73.986 1.00 95.69 666 ARG A O 1
ATOM 5401 N N . LYS A 1 667 ? -10.166 -12.996 -72.657 1.00 95.62 667 LYS A N 1
ATOM 5402 C CA . LYS A 1 667 ? -11.163 -13.222 -73.726 1.00 95.62 667 LYS A CA 1
ATOM 5403 C C . LYS A 1 667 ? -11.098 -12.126 -74.795 1.00 95.62 667 LYS A C 1
ATOM 5405 O O . LYS A 1 667 ? -11.026 -12.440 -75.976 1.00 95.62 667 LYS A O 1
ATOM 5410 N N . LEU A 1 668 ? -11.066 -10.859 -74.383 1.00 94.62 668 LEU A N 1
ATOM 5411 C CA . LEU A 1 668 ? -10.983 -9.710 -75.284 1.00 94.62 668 LEU A CA 1
ATOM 5412 C C . LEU A 1 668 ? -9.670 -9.712 -76.077 1.00 94.62 668 LEU A C 1
ATOM 5414 O O . LEU A 1 668 ? -9.698 -9.496 -77.285 1.00 94.62 668 LEU A O 1
ATOM 5418 N N . SER A 1 669 ? -8.544 -10.044 -75.438 1.00 95.56 669 SER A N 1
ATOM 5419 C CA . SER A 1 669 ? -7.247 -10.217 -76.105 1.00 95.56 669 SER A CA 1
ATOM 5420 C C . SER A 1 669 ? -7.278 -11.339 -77.151 1.00 95.56 669 SER A C 1
ATOM 5422 O O . SER A 1 669 ? -6.821 -11.136 -78.274 1.00 95.56 669 SER A O 1
ATOM 5424 N N . LEU A 1 670 ? -7.911 -12.481 -76.849 1.00 95.00 670 LEU A N 1
ATOM 5425 C CA . LEU A 1 670 ? -8.123 -13.550 -77.833 1.00 95.00 670 LEU A CA 1
ATOM 5426 C C . LEU A 1 670 ? -8.962 -13.055 -79.021 1.00 95.00 670 LEU A C 1
ATOM 5428 O O . LEU A 1 670 ? -8.508 -13.158 -80.160 1.00 95.00 670 LEU A O 1
ATOM 5432 N N . THR A 1 671 ? -10.110 -12.410 -78.781 1.00 94.69 671 THR A N 1
ATOM 5433 C CA . THR A 1 671 ? -10.930 -11.849 -79.873 1.00 94.69 671 THR A CA 1
ATOM 5434 C C . THR A 1 671 ? -10.205 -10.760 -80.669 1.00 94.69 671 THR A C 1
ATOM 5436 O O . THR A 1 671 ? -10.399 -10.661 -81.879 1.00 94.69 671 THR A O 1
ATOM 5439 N N . LEU A 1 672 ? -9.319 -9.982 -80.036 1.00 92.75 672 LEU A N 1
ATOM 5440 C CA . LEU A 1 672 ? -8.469 -9.005 -80.714 1.00 92.75 672 LEU A CA 1
ATOM 5441 C C . LEU A 1 672 ? -7.460 -9.705 -81.633 1.00 92.75 672 LEU A C 1
ATOM 5443 O O . LEU A 1 672 ? -7.330 -9.306 -82.786 1.00 92.75 672 LEU A O 1
ATOM 5447 N N . THR A 1 673 ? -6.806 -10.780 -81.177 1.00 94.25 673 THR A N 1
ATOM 5448 C CA . THR A 1 673 ? -5.897 -11.569 -82.027 1.00 94.25 673 THR A CA 1
ATOM 5449 C C . THR A 1 673 ? -6.623 -12.298 -83.163 1.00 94.25 673 THR A C 1
ATOM 5451 O O . THR A 1 673 ? -6.105 -12.347 -84.276 1.00 94.25 673 THR A O 1
ATOM 5454 N N . GLU A 1 674 ? -7.853 -12.778 -82.951 1.00 94.25 674 GLU A N 1
ATOM 5455 C CA . GLU A 1 674 ? -8.690 -13.328 -84.026 1.00 94.25 674 GLU A CA 1
ATOM 5456 C C . GLU A 1 674 ? -9.062 -12.269 -85.073 1.00 94.25 674 GLU A C 1
ATOM 5458 O O . GLU A 1 674 ? -9.020 -12.539 -86.275 1.00 94.25 674 GLU A O 1
ATOM 5463 N N . LEU A 1 675 ? -9.443 -11.064 -84.634 1.00 93.38 675 LEU A N 1
ATOM 5464 C CA . LEU A 1 675 ? -9.752 -9.944 -85.524 1.00 93.38 675 LEU A CA 1
ATOM 5465 C C . LEU A 1 675 ? -8.500 -9.455 -86.261 1.00 93.38 675 LEU A C 1
ATOM 5467 O O . LEU A 1 675 ? -8.576 -9.185 -87.455 1.00 93.38 675 LEU A O 1
ATOM 5471 N N . GLN A 1 676 ? -7.342 -9.421 -85.601 1.00 94.75 676 GLN A N 1
ATOM 5472 C CA . GLN A 1 676 ? -6.058 -9.106 -86.227 1.00 94.75 676 GLN A CA 1
ATOM 5473 C C . GLN A 1 676 ? -5.667 -10.159 -87.278 1.00 94.75 676 GLN A C 1
ATOM 5475 O O . GLN A 1 676 ? -5.238 -9.792 -88.370 1.00 94.75 676 GLN A O 1
ATOM 5480 N N . GLY A 1 677 ? -5.891 -11.449 -87.006 1.00 93.81 677 GLY A N 1
ATOM 5481 C CA . GLY A 1 677 ? -5.715 -12.526 -87.986 1.00 93.81 677 GLY A CA 1
ATOM 5482 C C . GLY A 1 677 ? -6.635 -12.365 -89.201 1.00 93.81 677 GLY A C 1
ATOM 5483 O O . GLY A 1 677 ? -6.169 -12.408 -90.339 1.00 93.81 677 GLY A O 1
ATOM 5484 N N . LYS A 1 678 ? -7.925 -12.075 -88.976 1.00 95.19 678 LYS A N 1
ATOM 5485 C CA . LYS A 1 678 ? -8.890 -11.756 -90.047 1.00 95.19 678 LYS A CA 1
ATOM 5486 C C . LYS A 1 678 ? -8.426 -10.544 -90.870 1.00 95.19 678 LYS A C 1
ATOM 5488 O O . LYS A 1 678 ? -8.405 -10.622 -92.096 1.00 95.19 678 LYS A O 1
ATOM 5493 N N . MET A 1 679 ? -7.969 -9.471 -90.221 1.00 91.50 679 MET A N 1
ATOM 5494 C CA . MET A 1 679 ? -7.415 -8.285 -90.889 1.00 91.50 679 MET A CA 1
ATOM 5495 C C . MET A 1 679 ? -6.147 -8.587 -91.700 1.00 91.50 679 MET A C 1
ATOM 5497 O O . MET A 1 679 ? -6.010 -8.038 -92.793 1.00 91.50 679 MET A O 1
ATOM 5501 N N . SER A 1 680 ? -5.266 -9.484 -91.234 1.00 93.69 680 SER A N 1
ATOM 5502 C CA . SER A 1 680 ? -4.140 -9.976 -92.043 1.00 93.69 680 SER A CA 1
ATOM 5503 C C . SER A 1 680 ? -4.661 -10.645 -93.308 1.00 93.69 680 SER A C 1
ATOM 5505 O O . SER A 1 680 ? -4.390 -10.148 -94.391 1.00 93.69 680 SER A O 1
ATOM 5507 N N . THR A 1 681 ? -5.530 -11.658 -93.192 1.00 94.38 681 THR A N 1
ATOM 5508 C CA . THR A 1 681 ? -6.036 -12.386 -94.372 1.00 94.38 681 THR A CA 1
ATOM 5509 C C . THR A 1 681 ? -6.777 -11.491 -95.373 1.00 94.38 681 THR A C 1
ATOM 5511 O O . THR A 1 681 ? -6.692 -11.710 -96.578 1.00 94.38 681 THR A O 1
ATOM 5514 N N . LEU A 1 682 ? -7.467 -10.439 -94.914 1.00 92.88 682 LEU A N 1
ATOM 5515 C CA . LEU A 1 682 ? -8.073 -9.433 -95.793 1.00 92.88 682 LEU A CA 1
ATOM 5516 C C . LEU A 1 682 ? -7.029 -8.522 -96.463 1.00 92.88 682 LEU A C 1
ATOM 5518 O O . LEU A 1 682 ? -7.226 -8.116 -97.606 1.00 92.88 682 LEU A O 1
ATOM 5522 N N . THR A 1 683 ? -5.913 -8.236 -95.792 1.00 94.94 683 THR A N 1
ATOM 5523 C CA . THR A 1 683 ? -4.770 -7.493 -96.352 1.00 94.94 683 THR A CA 1
ATOM 5524 C C . THR A 1 683 ? -3.990 -8.343 -97.361 1.00 94.94 683 THR A C 1
ATOM 5526 O O . THR A 1 683 ? -3.628 -7.850 -98.428 1.00 94.94 683 THR A O 1
ATOM 5529 N N . ASP A 1 684 ? -3.813 -9.634 -97.086 1.00 94.00 684 ASP A N 1
ATOM 5530 C CA . ASP A 1 684 ? -3.207 -10.612 -97.994 1.00 94.00 684 ASP A CA 1
ATOM 5531 C C . ASP A 1 684 ? -4.073 -10.775 -99.260 1.00 94.00 684 ASP A C 1
ATOM 5533 O O . ASP A 1 684 ? -3.581 -10.669 -100.383 1.00 94.00 684 ASP A O 1
ATOM 5537 N N . ASN A 1 685 ? -5.397 -10.895 -99.100 1.00 94.31 685 ASN A N 1
ATOM 5538 C CA . ASN A 1 685 ? -6.346 -10.897 -100.219 1.00 94.31 685 ASN A CA 1
ATOM 5539 C C . ASN A 1 685 ? -6.335 -9.573 -101.007 1.00 94.31 685 ASN A C 1
ATOM 5541 O O . ASN A 1 685 ? -6.370 -9.590 -102.238 1.00 94.31 685 ASN A O 1
ATOM 5545 N N . LYS A 1 686 ? -6.254 -8.418 -100.330 1.00 94.31 686 LYS A N 1
ATOM 5546 C CA . LYS A 1 686 ? -6.144 -7.103 -100.982 1.00 94.31 686 LYS A CA 1
ATOM 5547 C C . LYS A 1 686 ? -4.855 -6.986 -101.798 1.00 94.31 686 LYS A C 1
ATOM 5549 O O . LYS A 1 686 ? -4.926 -6.613 -102.964 1.00 94.31 686 LYS A O 1
ATOM 5554 N N . THR A 1 687 ? -3.703 -7.331 -101.229 1.00 92.81 687 THR A N 1
ATOM 5555 C CA . THR A 1 687 ? -2.414 -7.253 -101.940 1.00 92.81 687 THR A CA 1
ATOM 5556 C C . THR A 1 687 ? -2.337 -8.258 -103.092 1.00 92.81 687 THR A C 1
ATOM 5558 O O . THR A 1 687 ? -1.814 -7.931 -104.156 1.00 92.81 687 THR A O 1
ATOM 5561 N N . HIS A 1 688 ? -2.950 -9.438 -102.955 1.00 94.69 688 HIS A N 1
ATOM 5562 C CA . HIS A 1 688 ? -3.133 -10.381 -104.059 1.00 94.69 688 HIS A CA 1
ATOM 5563 C C . HIS A 1 688 ? -3.968 -9.780 -105.209 1.00 94.69 688 HIS A C 1
ATOM 5565 O O . HIS A 1 688 ? -3.572 -9.880 -106.374 1.00 94.69 688 HIS A O 1
ATOM 5571 N N . LEU A 1 689 ? -5.073 -9.091 -104.900 1.00 93.88 689 LEU A N 1
ATOM 5572 C CA . LEU A 1 689 ? -5.873 -8.359 -105.890 1.00 93.88 689 LEU A CA 1
ATOM 5573 C C . LEU A 1 689 ? -5.103 -7.180 -106.510 1.00 93.88 689 LEU A C 1
ATOM 5575 O O . LEU A 1 689 ? -5.180 -6.986 -107.719 1.00 93.88 689 LEU A O 1
ATOM 5579 N N . GLU A 1 690 ? -4.308 -6.438 -105.735 1.00 94.88 690 GLU A N 1
ATOM 5580 C CA . GLU A 1 690 ? -3.437 -5.359 -106.234 1.00 94.88 690 GLU A CA 1
ATOM 5581 C C . GLU A 1 690 ? -2.359 -5.894 -107.197 1.00 94.88 690 GLU A C 1
ATOM 5583 O O . GLU A 1 690 ? -2.105 -5.290 -108.242 1.00 94.88 690 GLU A O 1
ATOM 5588 N N . VAL A 1 691 ? -1.788 -7.074 -106.927 1.00 94.12 691 VAL A N 1
ATOM 5589 C CA . VAL A 1 691 ? -0.888 -7.781 -107.857 1.00 94.12 691 VAL A CA 1
ATOM 5590 C C . VAL A 1 691 ? -1.625 -8.232 -109.123 1.00 94.12 691 VAL A C 1
ATOM 5592 O O . VAL A 1 691 ? -1.070 -8.124 -110.216 1.00 94.12 691 VAL A O 1
ATOM 5595 N N . HIS A 1 692 ? -2.870 -8.704 -109.023 1.00 94.00 692 HIS A N 1
ATOM 5596 C CA . HIS A 1 692 ? -3.674 -9.063 -110.198 1.00 94.00 692 HIS A CA 1
ATOM 5597 C C . HIS A 1 692 ? -4.064 -7.847 -111.054 1.00 94.00 692 HIS A C 1
ATOM 5599 O O . HIS A 1 692 ? -3.945 -7.911 -112.276 1.00 94.00 692 HIS A O 1
ATOM 5605 N N . LEU A 1 693 ? -4.426 -6.720 -110.436 1.00 92.12 693 LEU A N 1
ATOM 5606 C CA . LEU A 1 693 ? -4.637 -5.445 -111.130 1.00 92.12 693 LEU A CA 1
ATOM 5607 C C . LEU A 1 693 ? -3.348 -4.947 -111.799 1.00 92.12 693 LEU A C 1
ATOM 5609 O O . LEU A 1 693 ? -3.394 -4.478 -112.932 1.00 92.12 693 LEU A O 1
ATOM 5613 N N . SER A 1 694 ? -2.194 -5.109 -111.146 1.00 94.19 694 SER A N 1
ATOM 5614 C CA . SER A 1 694 ? -0.888 -4.734 -111.709 1.00 94.19 694 SER A CA 1
ATOM 5615 C C . SER A 1 694 ? -0.511 -5.588 -112.926 1.00 94.19 694 SER A C 1
ATOM 5617 O O . SER A 1 694 ? -0.027 -5.053 -113.921 1.00 94.19 694 SER A O 1
ATOM 5619 N N . LYS A 1 695 ? -0.783 -6.903 -112.896 1.00 95.31 695 LYS A N 1
ATOM 5620 C CA . LYS A 1 695 ? -0.623 -7.791 -114.064 1.00 95.31 695 LYS A CA 1
ATOM 5621 C C . LYS A 1 695 ? -1.516 -7.349 -115.224 1.00 95.31 695 LYS A C 1
ATOM 5623 O O . LYS A 1 695 ? -1.008 -7.142 -116.319 1.00 95.31 695 LYS A O 1
ATOM 5628 N N . LEU A 1 696 ? -2.806 -7.125 -114.963 1.00 92.50 696 LEU A N 1
ATOM 5629 C CA . LEU A 1 696 ? -3.763 -6.682 -115.979 1.00 92.50 696 LEU A CA 1
ATOM 5630 C C . LEU A 1 696 ? -3.387 -5.307 -116.564 1.00 92.50 696 LEU A C 1
ATOM 5632 O O . LEU A 1 696 ? -3.512 -5.088 -117.765 1.00 92.50 696 LEU A O 1
ATOM 5636 N N . ASN A 1 697 ? -2.865 -4.391 -115.742 1.00 94.12 697 ASN A N 1
ATOM 5637 C CA . ASN A 1 697 ? -2.343 -3.109 -116.212 1.00 94.12 697 ASN A CA 1
ATOM 5638 C C . ASN A 1 697 ? -1.107 -3.285 -117.112 1.00 94.12 697 ASN A C 1
ATOM 5640 O O . ASN A 1 697 ? -1.006 -2.619 -118.138 1.00 94.12 697 ASN A O 1
ATOM 5644 N N . ASN A 1 698 ? -0.196 -4.203 -116.777 1.00 93.94 698 ASN A N 1
ATOM 5645 C CA . ASN A 1 698 ? 0.957 -4.520 -117.625 1.00 93.94 698 ASN A CA 1
ATOM 5646 C C . ASN A 1 698 ? 0.533 -5.177 -118.950 1.00 93.94 698 ASN A C 1
ATOM 5648 O O . ASN A 1 698 ? 1.088 -4.841 -119.991 1.00 93.94 698 ASN A O 1
ATOM 5652 N N . GLU A 1 699 ? -0.469 -6.060 -118.941 1.00 93.88 699 GLU A N 1
ATOM 5653 C CA . GLU A 1 699 ? -1.072 -6.621 -120.161 1.00 93.88 699 GLU A CA 1
ATOM 5654 C C . GLU A 1 699 ? -1.680 -5.513 -121.038 1.00 93.88 699 GLU A C 1
ATOM 5656 O O . GLU A 1 699 ? -1.432 -5.472 -122.243 1.00 93.88 699 GLU A O 1
ATOM 5661 N N . VAL A 1 700 ? -2.396 -4.556 -120.438 1.00 93.56 700 VAL A N 1
ATOM 5662 C CA . VAL A 1 700 ? -2.916 -3.363 -121.128 1.00 93.56 700 VAL A CA 1
ATOM 5663 C C . VAL A 1 700 ? -1.789 -2.484 -121.687 1.00 93.56 700 VAL A C 1
ATOM 5665 O O . VAL A 1 700 ? -1.917 -1.989 -122.806 1.00 93.56 700 VAL A O 1
ATOM 5668 N N . GLU A 1 701 ? -0.677 -2.298 -120.972 1.00 93.50 701 GLU A N 1
ATOM 5669 C CA . GLU A 1 701 ? 0.458 -1.501 -121.460 1.00 93.50 701 GLU A CA 1
ATOM 5670 C C . GLU A 1 701 ? 1.207 -2.197 -122.607 1.00 93.50 701 GLU A C 1
ATOM 5672 O O . GLU A 1 701 ? 1.542 -1.560 -123.604 1.00 93.50 701 GLU A O 1
ATOM 5677 N N . ILE A 1 702 ? 1.378 -3.521 -122.536 1.00 93.88 702 ILE A N 1
ATOM 5678 C CA . ILE A 1 702 ? 1.911 -4.329 -123.642 1.00 93.88 702 ILE A CA 1
ATOM 5679 C C . ILE A 1 702 ? 0.985 -4.231 -124.863 1.00 93.88 702 ILE A C 1
ATOM 5681 O O . ILE A 1 702 ? 1.465 -4.032 -125.978 1.00 93.88 702 ILE A O 1
ATOM 5685 N N . LEU A 1 703 ? -0.338 -4.284 -124.676 1.00 93.44 703 LEU A N 1
ATOM 5686 C CA . LEU A 1 703 ? -1.307 -4.095 -125.761 1.00 93.44 703 LEU A CA 1
ATOM 5687 C C . LEU A 1 703 ? -1.259 -2.677 -126.359 1.00 93.44 703 LEU A C 1
ATOM 5689 O O . LEU A 1 703 ? -1.392 -2.537 -127.576 1.00 93.44 703 LEU A O 1
ATOM 5693 N N . LYS A 1 704 ? -1.011 -1.628 -125.558 1.00 91.75 704 LYS A N 1
ATOM 5694 C CA . LYS A 1 704 ? -0.744 -0.270 -126.075 1.00 91.75 704 LYS A CA 1
ATOM 5695 C C . LYS A 1 704 ? 0.550 -0.218 -126.887 1.00 91.75 704 LYS A C 1
ATOM 5697 O O . LYS A 1 704 ? 0.538 0.372 -127.963 1.00 91.75 704 LYS A O 1
ATOM 5702 N N . GLN A 1 705 ? 1.634 -0.838 -126.416 1.00 93.00 705 GLN A N 1
ATOM 5703 C CA . GLN A 1 705 ? 2.907 -0.878 -127.142 1.00 93.00 705 GLN A CA 1
ATOM 5704 C C . GLN A 1 705 ? 2.759 -1.625 -128.474 1.00 93.00 705 GLN A C 1
ATOM 5706 O O . GLN A 1 705 ? 3.160 -1.107 -129.510 1.00 93.00 705 GLN A O 1
ATOM 5711 N N . VAL A 1 706 ? 2.108 -2.794 -128.481 1.00 93.44 706 VAL A N 1
ATOM 5712 C CA . VAL A 1 706 ? 1.804 -3.546 -129.711 1.00 93.44 706 VAL A CA 1
ATOM 5713 C C . VAL A 1 706 ? 0.934 -2.716 -130.660 1.00 93.44 706 VAL A C 1
ATOM 5715 O O . VAL A 1 706 ? 1.227 -2.653 -131.852 1.00 93.44 706 VAL A O 1
ATOM 5718 N N . LYS A 1 707 ? -0.086 -2.011 -130.150 1.00 92.88 707 LYS A N 1
ATOM 5719 C CA . LYS A 1 707 ? -0.887 -1.066 -130.948 1.00 92.88 707 LYS A CA 1
ATOM 5720 C C . LYS A 1 707 ? -0.034 0.065 -131.532 1.00 92.88 707 LYS A C 1
ATOM 5722 O O . LYS A 1 707 ? -0.235 0.415 -132.689 1.00 92.88 707 LYS A O 1
ATOM 5727 N N . MET A 1 708 ? 0.893 0.634 -130.761 1.00 93.81 708 MET A N 1
ATOM 5728 C CA . MET A 1 708 ? 1.762 1.720 -131.221 1.00 93.81 708 MET A CA 1
ATOM 5729 C C . MET A 1 708 ? 2.719 1.246 -132.319 1.00 93.81 708 MET A C 1
ATOM 5731 O O . MET A 1 708 ? 2.807 1.907 -133.350 1.00 93.81 708 MET A O 1
ATOM 5735 N N . ASN A 1 709 ? 3.345 0.076 -132.147 1.00 93.75 709 ASN A N 1
ATOM 5736 C CA . ASN A 1 709 ? 4.176 -0.553 -133.175 1.00 93.75 709 ASN A CA 1
ATOM 5737 C C . ASN A 1 709 ? 3.368 -0.776 -134.466 1.00 93.75 709 ASN A C 1
ATOM 5739 O O . ASN A 1 709 ? 3.795 -0.356 -135.533 1.00 93.75 709 ASN A O 1
ATOM 5743 N N . LEU A 1 710 ? 2.152 -1.331 -134.373 1.00 93.12 710 LEU A N 1
ATOM 5744 C CA . LEU A 1 710 ? 1.274 -1.530 -135.536 1.00 93.12 710 LEU A CA 1
ATOM 5745 C C . LEU A 1 710 ? 0.823 -0.208 -136.189 1.00 93.12 710 LEU A C 1
ATOM 5747 O O . LEU A 1 710 ? 0.590 -0.161 -137.397 1.00 93.12 710 LEU A O 1
ATOM 5751 N N . GLU A 1 711 ? 0.697 0.882 -135.427 1.00 93.06 711 GLU A N 1
ATOM 5752 C CA . GLU A 1 711 ? 0.455 2.221 -135.979 1.00 93.06 711 GLU A CA 1
ATOM 5753 C C . GLU A 1 711 ? 1.694 2.818 -136.663 1.00 93.06 711 GLU A C 1
ATOM 5755 O O . GLU A 1 711 ? 1.535 3.606 -137.597 1.00 93.06 711 GLU A O 1
ATOM 5760 N N . GLU A 1 712 ? 2.903 2.454 -136.233 1.00 92.56 712 GLU A N 1
ATOM 5761 C CA . GLU A 1 712 ? 4.179 2.841 -136.843 1.00 92.56 712 GLU A CA 1
ATOM 5762 C C . GLU A 1 712 ? 4.474 2.030 -138.113 1.00 92.56 712 GLU A C 1
ATOM 5764 O O . GLU A 1 712 ? 4.704 2.630 -139.162 1.00 92.56 712 GLU A O 1
ATOM 5769 N N . ASP A 1 713 ? 4.300 0.705 -138.082 1.00 92.06 713 ASP A N 1
ATOM 5770 C CA . ASP A 1 713 ? 4.320 -0.169 -139.264 1.00 92.06 713 ASP A CA 1
ATOM 5771 C C . ASP A 1 713 ? 3.331 0.331 -140.329 1.00 92.06 713 ASP A C 1
ATOM 5773 O O . ASP A 1 713 ? 3.658 0.421 -141.513 1.00 92.06 713 ASP A O 1
ATOM 5777 N N . ARG A 1 714 ? 2.121 0.740 -139.914 1.00 92.88 714 ARG A N 1
ATOM 5778 C CA . ARG A 1 714 ? 1.117 1.316 -140.821 1.00 92.88 714 ARG A CA 1
ATOM 5779 C C . ARG A 1 714 ? 1.550 2.668 -141.401 1.00 92.88 714 ARG A C 1
ATOM 5781 O O . ARG A 1 714 ? 1.205 2.948 -142.547 1.00 92.88 714 ARG A O 1
ATOM 5788 N N . LYS A 1 715 ? 2.273 3.513 -140.653 1.00 93.25 715 LYS A N 1
ATOM 5789 C CA . LYS A 1 715 ? 2.840 4.772 -141.183 1.00 93.25 715 LYS A CA 1
ATOM 5790 C C . LYS A 1 715 ? 3.944 4.478 -142.195 1.00 93.25 715 LYS A C 1
ATOM 5792 O O . LYS A 1 715 ? 3.845 4.955 -143.317 1.00 93.25 715 LYS A O 1
ATOM 5797 N N . SER A 1 716 ? 4.909 3.630 -141.839 1.00 91.94 716 SER A N 1
ATOM 5798 C CA . SER A 1 716 ? 6.003 3.206 -142.721 1.00 91.94 716 SER A CA 1
ATOM 5799 C C . SER A 1 716 ? 5.476 2.587 -144.022 1.00 91.94 716 SER A C 1
ATOM 5801 O O . SER A 1 716 ? 5.880 2.979 -145.115 1.00 91.94 716 SER A O 1
ATOM 5803 N N . LEU A 1 717 ? 4.471 1.707 -143.944 1.00 92.94 717 LEU A N 1
ATOM 5804 C CA . LEU A 1 717 ? 3.818 1.146 -145.128 1.00 92.94 717 LEU A CA 1
ATOM 5805 C C . LEU A 1 717 ? 3.137 2.226 -145.989 1.00 92.94 717 LEU A C 1
ATOM 5807 O O . LEU A 1 717 ? 3.236 2.178 -147.213 1.00 92.94 717 LEU A O 1
ATOM 5811 N N . MET A 1 718 ? 2.483 3.219 -145.378 1.00 92.12 718 MET A N 1
ATOM 5812 C CA . MET A 1 718 ? 1.898 4.356 -146.103 1.00 92.12 718 MET A CA 1
ATOM 5813 C C . MET A 1 718 ? 2.961 5.275 -146.725 1.00 92.12 718 MET A C 1
ATOM 5815 O O . MET A 1 718 ? 2.745 5.788 -147.823 1.00 92.12 718 MET A O 1
ATOM 5819 N N . GLU A 1 719 ? 4.116 5.457 -146.085 1.00 91.75 719 GLU A N 1
ATOM 5820 C CA . GLU A 1 719 ? 5.267 6.176 -146.645 1.00 91.75 719 GLU A CA 1
ATOM 5821 C C . GLU A 1 719 ? 5.869 5.414 -147.832 1.00 91.75 719 GLU A C 1
ATOM 5823 O O . GLU A 1 719 ? 6.078 6.006 -148.889 1.00 91.75 719 GLU A O 1
ATOM 5828 N N . HIS A 1 720 ? 6.036 4.092 -147.729 1.00 90.50 720 HIS A N 1
ATOM 5829 C CA . HIS A 1 720 ? 6.456 3.235 -148.841 1.00 90.50 720 HIS A CA 1
ATOM 5830 C C . HIS A 1 720 ? 5.458 3.252 -150.010 1.00 90.50 720 HIS A C 1
ATOM 5832 O O . HIS A 1 720 ? 5.879 3.351 -151.162 1.00 90.50 720 HIS A O 1
ATOM 5838 N N . VAL A 1 721 ? 4.146 3.220 -149.744 1.00 90.75 721 VAL A N 1
ATOM 5839 C CA . VAL A 1 721 ? 3.104 3.385 -150.776 1.00 90.75 721 VAL A CA 1
ATOM 5840 C C . VAL A 1 721 ? 3.179 4.775 -151.413 1.00 90.75 721 VAL A C 1
ATOM 5842 O O . VAL A 1 721 ? 3.088 4.890 -152.633 1.00 90.75 721 VAL A O 1
ATOM 5845 N N . THR A 1 722 ? 3.406 5.828 -150.625 1.00 90.56 722 THR A N 1
ATOM 5846 C CA . THR A 1 722 ? 3.556 7.205 -151.129 1.00 90.56 722 THR A CA 1
ATOM 5847 C C . THR A 1 722 ? 4.812 7.355 -151.993 1.00 90.56 722 THR A C 1
ATOM 5849 O O . THR A 1 722 ? 4.755 7.958 -153.064 1.00 90.56 722 THR A O 1
ATOM 5852 N N . LEU A 1 723 ? 5.931 6.748 -151.586 1.00 91.75 723 LEU A N 1
ATOM 5853 C CA . LEU A 1 723 ? 7.175 6.708 -152.355 1.00 91.75 723 LEU A CA 1
ATOM 5854 C C . LEU A 1 723 ? 6.996 5.937 -153.668 1.00 91.75 723 LEU A C 1
ATOM 5856 O O . LEU A 1 723 ? 7.438 6.409 -154.713 1.00 91.75 723 LEU A O 1
ATOM 5860 N N . LEU A 1 724 ? 6.317 4.786 -153.635 1.00 90.50 724 LEU A N 1
ATOM 5861 C CA . LEU A 1 724 ? 6.038 3.975 -154.821 1.00 90.50 724 LEU A CA 1
ATOM 5862 C C . LEU A 1 724 ? 5.107 4.708 -155.796 1.00 90.50 724 LEU A C 1
ATOM 5864 O O . LEU A 1 724 ? 5.366 4.701 -156.996 1.00 90.50 724 LEU A O 1
ATOM 5868 N N . LEU A 1 725 ? 4.076 5.400 -155.299 1.00 87.06 725 LEU A N 1
ATOM 5869 C CA . LEU A 1 725 ? 3.235 6.287 -156.111 1.00 87.06 725 LEU A CA 1
ATOM 5870 C C . LEU A 1 725 ? 4.057 7.430 -156.725 1.00 87.06 725 LEU A C 1
ATOM 5872 O O . LEU A 1 725 ? 3.890 7.725 -157.906 1.00 87.06 725 LEU A O 1
ATOM 5876 N N . GLY A 1 726 ? 4.988 8.023 -155.971 1.00 88.00 726 GLY A N 1
ATOM 5877 C CA . GLY A 1 726 ? 5.926 9.029 -156.475 1.00 88.00 726 GLY A CA 1
ATOM 5878 C C . GLY A 1 726 ? 6.845 8.497 -157.581 1.00 88.00 726 GLY A C 1
ATOM 5879 O O . GLY A 1 726 ? 7.001 9.150 -158.610 1.00 88.00 726 GLY A O 1
ATOM 5880 N N . GLN A 1 727 ? 7.392 7.289 -157.421 1.00 89.75 727 GLN A N 1
ATOM 5881 C CA . GLN A 1 727 ? 8.186 6.604 -158.450 1.00 89.75 727 GLN A CA 1
ATOM 5882 C C . GLN A 1 727 ? 7.351 6.286 -159.697 1.00 89.75 727 GLN A C 1
ATOM 5884 O O . GLN A 1 727 ? 7.804 6.530 -160.812 1.00 89.75 727 GLN A O 1
ATOM 5889 N N . TYR A 1 728 ? 6.120 5.800 -159.519 1.00 88.69 728 TYR A N 1
ATOM 5890 C CA . TYR A 1 728 ? 5.195 5.512 -160.617 1.00 88.69 728 TYR A CA 1
ATOM 5891 C C . TYR A 1 728 ? 4.821 6.789 -161.383 1.00 88.69 728 TYR A C 1
ATOM 5893 O O . TYR A 1 728 ? 4.735 6.776 -162.608 1.00 88.69 728 TYR A O 1
ATOM 5901 N N . HIS A 1 729 ? 4.647 7.909 -160.675 1.00 88.06 729 HIS A N 1
ATOM 5902 C CA . HIS A 1 729 ? 4.370 9.209 -161.280 1.00 88.06 729 HIS A CA 1
ATOM 5903 C C . HIS A 1 729 ? 5.596 9.767 -162.019 1.00 88.06 729 HIS A C 1
ATOM 5905 O O . HIS A 1 729 ? 5.459 10.217 -163.150 1.00 88.06 729 HIS A O 1
ATOM 5911 N N . ALA A 1 730 ? 6.800 9.661 -161.448 1.00 86.75 730 ALA A N 1
ATOM 5912 C CA . ALA A 1 730 ? 8.041 10.070 -162.110 1.00 86.75 730 ALA A CA 1
ATOM 5913 C C . ALA A 1 730 ? 8.340 9.239 -163.374 1.00 86.75 730 ALA A C 1
ATOM 5915 O O . ALA A 1 730 ? 8.718 9.799 -164.401 1.00 86.75 730 ALA A O 1
ATOM 5916 N N . LEU A 1 731 ? 8.118 7.920 -163.327 1.00 88.38 731 LEU A N 1
ATOM 5917 C CA . LEU A 1 731 ? 8.262 7.034 -164.485 1.00 88.38 731 LEU A CA 1
ATOM 5918 C C . LEU A 1 731 ? 7.205 7.324 -165.563 1.00 88.38 731 LEU A C 1
ATOM 5920 O O . LEU A 1 731 ? 7.514 7.287 -166.751 1.00 88.38 731 LEU A O 1
ATOM 5924 N N . LEU A 1 732 ? 5.973 7.657 -165.160 1.00 88.56 732 LEU A N 1
ATOM 5925 C CA . LEU A 1 732 ? 4.924 8.106 -166.076 1.00 88.56 732 LEU A CA 1
ATOM 5926 C C . LEU A 1 732 ? 5.300 9.433 -166.753 1.00 88.56 732 LEU A C 1
ATOM 5928 O O . LEU A 1 732 ? 5.128 9.547 -167.962 1.00 88.56 732 LEU A O 1
ATOM 5932 N N . THR A 1 733 ? 5.852 10.401 -166.013 1.00 86.12 733 THR A N 1
ATOM 5933 C CA . THR A 1 733 ? 6.362 11.660 -166.581 1.00 86.12 733 THR A CA 1
ATOM 5934 C C . THR A 1 733 ? 7.486 11.400 -167.581 1.00 86.12 733 THR A C 1
ATOM 5936 O O . THR A 1 733 ? 7.376 11.850 -168.715 1.00 86.12 733 THR A O 1
ATOM 5939 N N . HIS A 1 734 ? 8.494 10.591 -167.230 1.00 85.69 734 HIS A N 1
ATOM 5940 C CA . HIS A 1 734 ? 9.577 10.225 -168.155 1.00 85.69 734 HIS A CA 1
ATOM 5941 C C . HIS A 1 734 ? 9.034 9.540 -169.421 1.00 85.69 734 HIS A C 1
ATOM 5943 O O . HIS A 1 734 ? 9.427 9.882 -170.530 1.00 85.69 734 HIS A O 1
ATOM 5949 N N . SER A 1 735 ? 8.059 8.633 -169.287 1.00 83.62 735 SER A N 1
ATOM 5950 C CA . SER A 1 735 ? 7.419 7.974 -170.434 1.00 83.62 735 SER A CA 1
ATOM 5951 C C . SER A 1 735 ? 6.563 8.915 -171.296 1.00 83.62 735 SER A C 1
ATOM 5953 O O . SER A 1 735 ? 6.279 8.576 -172.448 1.00 83.62 735 SER A O 1
ATOM 5955 N N . LEU A 1 736 ? 6.116 10.057 -170.766 1.00 86.12 736 LEU A N 1
ATOM 5956 C CA . LEU A 1 736 ? 5.448 11.112 -171.532 1.00 86.12 736 LEU A CA 1
ATOM 5957 C C . LEU A 1 736 ? 6.477 12.019 -172.224 1.00 86.12 736 LEU A C 1
ATOM 5959 O O . LEU A 1 736 ? 6.305 12.327 -173.399 1.00 86.12 736 LEU A O 1
ATOM 5963 N N . GLU A 1 737 ? 7.572 12.362 -171.544 1.00 82.38 737 GLU A N 1
ATOM 5964 C CA . GLU A 1 737 ? 8.705 13.113 -172.105 1.00 82.38 737 GLU A CA 1
ATOM 5965 C C . GLU A 1 737 ? 9.371 12.343 -173.263 1.00 82.38 737 GLU A C 1
ATOM 5967 O O . GLU A 1 737 ? 9.553 12.902 -174.345 1.00 82.38 737 GLU A O 1
ATOM 5972 N N . ASP A 1 738 ? 9.622 11.037 -173.104 1.00 83.94 738 ASP A N 1
ATOM 5973 C CA . ASP A 1 738 ? 10.089 10.144 -174.177 1.00 83.94 738 ASP A CA 1
ATOM 5974 C C . ASP A 1 738 ? 9.119 10.136 -175.369 1.00 83.94 738 ASP A C 1
ATOM 5976 O O . ASP A 1 738 ? 9.536 10.185 -176.527 1.00 83.94 738 ASP A O 1
ATOM 5980 N N . LYS A 1 739 ? 7.805 10.101 -175.110 1.00 86.25 739 LYS A N 1
ATOM 5981 C CA . LYS A 1 739 ? 6.789 10.115 -176.172 1.00 86.25 739 LYS A CA 1
ATOM 5982 C C . LYS A 1 739 ? 6.793 11.441 -176.938 1.00 86.25 739 LYS A C 1
ATOM 5984 O O . LYS A 1 739 ? 6.703 11.429 -178.167 1.00 86.25 739 LYS A O 1
ATOM 5989 N N . ASP A 1 740 ? 6.914 12.566 -176.243 1.00 82.56 740 ASP A N 1
ATOM 5990 C CA . ASP A 1 740 ? 7.000 13.882 -176.877 1.00 82.56 740 ASP A CA 1
ATOM 5991 C C . ASP A 1 740 ? 8.316 14.041 -177.660 1.00 82.56 740 ASP A C 1
ATOM 5993 O O . ASP A 1 740 ? 8.310 14.623 -178.748 1.00 82.56 740 ASP A O 1
ATOM 5997 N N . HIS A 1 741 ? 9.419 13.433 -177.200 1.00 77.38 741 HIS A N 1
ATOM 5998 C CA . HIS A 1 741 ? 10.646 13.285 -177.989 1.00 77.38 741 HIS A CA 1
ATOM 5999 C C . HIS A 1 741 ? 10.423 12.455 -179.267 1.00 77.38 741 HIS A C 1
ATOM 6001 O O . HIS A 1 741 ? 10.786 12.918 -180.351 1.00 77.38 741 HIS A O 1
ATOM 6007 N N . TYR A 1 742 ? 9.767 11.291 -179.188 1.00 81.81 742 TYR A N 1
ATOM 6008 C CA . TYR A 1 742 ? 9.457 10.469 -180.367 1.00 81.81 742 TYR A CA 1
ATOM 6009 C C . TYR A 1 742 ? 8.534 11.181 -181.370 1.00 81.81 742 TYR A C 1
ATOM 6011 O O . TYR A 1 742 ? 8.792 11.125 -182.572 1.00 81.81 742 TYR A O 1
ATOM 6019 N N . HIS A 1 743 ? 7.506 11.910 -180.919 1.00 83.19 743 HIS A N 1
ATOM 6020 C CA . HIS A 1 743 ? 6.683 12.740 -181.813 1.00 83.19 743 HIS A CA 1
ATOM 6021 C C . HIS A 1 743 ? 7.487 13.892 -182.447 1.00 83.19 743 HIS A C 1
ATOM 6023 O O . HIS A 1 743 ? 7.217 14.280 -183.588 1.00 83.19 743 HIS A O 1
ATOM 6029 N N . MET A 1 744 ? 8.493 14.436 -181.750 1.00 83.25 744 MET A N 1
ATOM 6030 C CA . MET A 1 744 ? 9.398 15.446 -182.310 1.00 83.25 744 MET A CA 1
ATOM 6031 C C . MET A 1 744 ? 10.247 14.870 -183.458 1.00 83.25 744 MET A C 1
ATOM 6033 O O . MET A 1 744 ? 10.410 15.534 -184.485 1.00 83.25 744 MET A O 1
ATOM 6037 N N . GLU A 1 745 ? 10.740 13.633 -183.324 1.00 79.56 745 GLU A N 1
ATOM 6038 C CA . GLU A 1 745 ? 11.448 12.915 -184.394 1.00 79.56 745 GLU A CA 1
ATOM 6039 C C . GLU A 1 745 ? 10.518 12.527 -185.555 1.00 79.56 745 GLU A C 1
ATOM 6041 O O . GLU A 1 745 ? 10.831 12.809 -186.711 1.00 79.56 745 GLU A O 1
ATOM 6046 N N . GLU A 1 746 ? 9.350 11.941 -185.272 1.00 80.88 746 GLU A N 1
ATOM 6047 C CA . GLU A 1 746 ? 8.338 11.549 -186.267 1.00 80.88 746 GLU A CA 1
ATOM 6048 C C . GLU A 1 746 ? 7.944 12.727 -187.171 1.00 80.88 746 GLU A C 1
ATOM 6050 O O . GLU A 1 746 ? 7.906 12.611 -188.402 1.00 80.88 746 GLU A O 1
ATOM 6055 N N . LYS A 1 747 ? 7.721 13.899 -186.568 1.00 86.12 747 LYS A N 1
ATOM 6056 C CA . LYS A 1 747 ? 7.464 15.155 -187.276 1.00 86.12 747 LYS A CA 1
ATOM 6057 C C . LYS A 1 747 ? 8.641 15.559 -188.170 1.00 86.12 747 LYS A C 1
ATOM 6059 O O . LYS A 1 747 ? 8.434 15.924 -189.327 1.00 86.12 747 LYS A O 1
ATOM 6064 N N . LEU A 1 748 ? 9.869 15.454 -187.663 1.00 81.69 748 LEU A N 1
ATOM 6065 C CA . LEU A 1 748 ? 11.086 15.812 -188.392 1.00 81.69 748 LEU A CA 1
ATOM 6066 C C . LEU A 1 748 ? 11.350 14.872 -189.585 1.00 81.69 748 LEU A C 1
ATOM 6068 O O . LEU A 1 748 ? 11.772 15.343 -190.644 1.00 81.69 748 LEU A O 1
ATOM 6072 N N . PHE A 1 749 ? 11.035 13.578 -189.475 1.00 80.94 749 PHE A N 1
ATOM 6073 C CA . PHE A 1 749 ? 11.032 12.647 -190.611 1.00 80.94 749 PHE A CA 1
ATOM 6074 C C . PHE A 1 749 ? 9.892 12.937 -191.600 1.00 80.94 749 PHE A C 1
ATOM 6076 O O . PHE A 1 749 ? 10.108 12.926 -192.814 1.00 80.94 749 PHE A O 1
ATOM 6083 N N . THR A 1 750 ? 8.697 13.272 -191.109 1.00 82.44 750 THR A N 1
ATOM 6084 C CA . THR A 1 750 ? 7.538 13.635 -191.944 1.00 82.44 750 THR A CA 1
ATOM 6085 C C . THR A 1 750 ? 7.831 14.863 -192.816 1.00 82.44 750 THR A C 1
ATOM 6087 O O . THR A 1 750 ? 7.544 14.861 -194.016 1.00 82.44 750 THR A O 1
ATOM 6090 N N . ASP A 1 751 ? 8.484 15.889 -192.263 1.00 83.50 751 ASP A N 1
ATOM 6091 C CA . ASP A 1 751 ? 8.913 17.073 -193.018 1.00 83.50 751 ASP A CA 1
ATOM 6092 C C . ASP A 1 751 ? 9.970 16.748 -194.095 1.00 83.50 751 ASP A C 1
ATOM 6094 O O . ASP A 1 751 ? 9.942 17.335 -195.183 1.00 83.50 751 ASP A O 1
ATOM 6098 N N . GLN A 1 752 ? 10.854 15.769 -193.861 1.00 80.56 752 GLN A N 1
ATOM 6099 C CA . GLN A 1 752 ? 11.792 15.280 -194.882 1.00 80.56 752 GLN A CA 1
ATOM 6100 C C . GLN A 1 752 ? 11.067 14.557 -196.029 1.00 80.56 752 GLN A C 1
ATOM 6102 O O . GLN A 1 752 ? 11.330 14.849 -197.199 1.00 80.56 752 GLN A O 1
ATOM 6107 N N . VAL A 1 753 ? 10.115 13.668 -195.719 1.00 82.12 753 VAL A N 1
ATOM 6108 C CA . VAL A 1 753 ? 9.313 12.942 -196.724 1.00 82.12 753 VAL A CA 1
ATOM 6109 C C . VAL A 1 753 ? 8.494 13.913 -197.579 1.00 82.12 753 VAL A C 1
ATOM 6111 O O . VAL A 1 753 ? 8.549 13.848 -198.809 1.00 82.12 753 VAL A O 1
ATOM 6114 N N . ASN A 1 754 ? 7.829 14.891 -196.958 1.00 82.38 754 ASN A N 1
ATOM 6115 C CA . ASN A 1 754 ? 7.091 15.946 -197.662 1.00 82.38 754 ASN A CA 1
ATOM 6116 C C . ASN A 1 754 ? 7.978 16.746 -198.636 1.00 82.38 754 ASN A C 1
ATOM 6118 O O . ASN A 1 754 ? 7.523 17.179 -199.700 1.00 82.38 754 ASN A O 1
ATOM 6122 N N . ASN A 1 755 ? 9.256 16.937 -198.302 1.00 82.94 755 ASN A N 1
ATOM 6123 C CA . ASN A 1 755 ? 10.221 17.624 -199.158 1.00 82.94 755 ASN A CA 1
ATOM 6124 C C . ASN A 1 755 ? 10.632 16.771 -200.379 1.00 82.94 755 ASN A C 1
ATOM 6126 O O . ASN A 1 755 ? 10.805 17.310 -201.473 1.00 82.94 755 ASN A O 1
ATOM 6130 N N . LEU A 1 756 ? 10.720 15.444 -200.227 1.00 81.19 756 LEU A N 1
ATOM 6131 C CA . LEU A 1 756 ? 10.968 14.505 -201.331 1.00 81.19 756 LEU A CA 1
ATOM 6132 C C . LEU A 1 756 ? 9.759 14.388 -202.274 1.00 81.19 756 LEU A C 1
ATOM 6134 O O . LEU A 1 756 ? 9.927 14.444 -203.494 1.00 81.19 756 LEU A O 1
ATOM 6138 N N . CYS A 1 757 ? 8.533 14.320 -201.743 1.00 79.19 757 CYS A N 1
ATOM 6139 C CA . CYS A 1 757 ? 7.308 14.308 -202.555 1.00 79.19 757 CYS A CA 1
ATOM 6140 C C . CYS A 1 757 ? 7.214 15.544 -203.471 1.00 79.19 757 CYS A C 1
ATOM 6142 O O . CYS A 1 757 ? 7.004 15.405 -204.676 1.00 79.19 757 CYS A O 1
ATOM 6144 N N . ARG A 1 758 ? 7.512 16.738 -202.939 1.00 78.75 758 ARG A N 1
ATOM 6145 C CA . ARG A 1 758 ? 7.577 18.005 -203.700 1.00 78.75 758 ARG A CA 1
ATOM 6146 C C . ARG A 1 758 ? 8.695 18.064 -204.752 1.00 78.75 758 ARG A C 1
ATOM 6148 O O . ARG A 1 758 ? 8.694 18.970 -205.588 1.00 78.75 758 ARG A O 1
ATOM 6155 N N . GLN A 1 759 ? 9.673 17.156 -204.709 1.00 75.50 759 GLN A N 1
ATOM 6156 C CA . GLN A 1 759 ? 10.702 17.011 -205.748 1.00 75.50 759 GLN A CA 1
ATOM 6157 C C . GLN A 1 759 ? 10.262 16.026 -206.839 1.00 75.50 759 GLN A C 1
ATOM 6159 O O . GLN A 1 759 ? 10.466 16.316 -208.019 1.00 75.50 759 GLN A O 1
ATOM 6164 N N . LYS A 1 760 ? 9.600 14.921 -206.462 1.00 77.00 760 LYS A N 1
ATOM 6165 C CA . LYS A 1 760 ? 8.977 13.952 -207.384 1.00 77.00 760 LYS A CA 1
ATOM 6166 C C . LYS A 1 760 ? 7.934 14.619 -208.289 1.00 77.00 760 LYS A C 1
ATOM 6168 O O . LYS A 1 760 ? 8.018 14.507 -209.508 1.00 77.00 760 LYS A O 1
ATOM 6173 N N . GLU A 1 761 ? 7.017 15.378 -207.699 1.00 77.81 761 GLU A N 1
ATOM 6174 C CA . GLU A 1 761 ? 5.931 16.081 -208.399 1.00 77.81 761 GLU A CA 1
ATOM 6175 C C . GLU A 1 761 ? 6.472 16.998 -209.522 1.00 77.81 761 GLU A C 1
ATOM 6177 O O . GLU A 1 761 ? 6.046 16.932 -210.675 1.00 77.81 761 GLU A O 1
ATOM 6182 N N . LYS A 1 762 ? 7.556 17.735 -209.231 1.00 73.69 762 LYS A N 1
ATOM 6183 C CA . LYS A 1 762 ? 8.275 18.617 -210.175 1.00 73.69 762 LYS A CA 1
ATOM 6184 C C . LYS A 1 762 ? 9.103 17.893 -211.246 1.00 73.69 762 LYS A C 1
ATOM 6186 O O . LYS A 1 762 ? 9.719 18.564 -212.087 1.00 73.69 762 LYS A O 1
ATOM 6191 N N . LEU A 1 763 ? 9.196 16.565 -211.201 1.00 68.50 763 LEU A N 1
ATOM 6192 C CA . LEU A 1 763 ? 9.740 15.729 -212.277 1.00 68.50 763 LEU A CA 1
ATOM 6193 C C . LEU A 1 763 ? 8.604 15.208 -213.166 1.00 68.50 763 LEU A C 1
ATOM 6195 O O . LEU A 1 763 ? 8.720 15.273 -214.389 1.00 68.50 763 LEU A O 1
ATOM 6199 N N . GLU A 1 764 ? 7.489 14.787 -212.568 1.00 69.94 764 GLU A N 1
ATOM 6200 C CA . GLU A 1 764 ? 6.307 14.280 -213.277 1.00 69.94 764 GLU A CA 1
ATOM 6201 C C . GLU A 1 764 ? 5.669 15.351 -214.182 1.00 69.94 764 GLU A C 1
ATOM 6203 O O . GLU A 1 764 ? 5.416 15.082 -215.360 1.00 69.94 764 GLU A O 1
ATOM 6208 N N . GLU A 1 765 ? 5.530 16.596 -213.705 1.00 71.31 765 GLU A N 1
ATOM 6209 C CA . GLU A 1 765 ? 5.069 17.732 -214.528 1.00 71.31 765 GLU A CA 1
ATOM 6210 C C . GLU A 1 765 ? 5.909 17.933 -215.803 1.00 71.31 765 GLU A C 1
ATOM 6212 O O . GLU A 1 765 ? 5.375 18.206 -216.881 1.00 71.31 765 GLU A O 1
ATOM 6217 N N . LYS A 1 766 ? 7.239 17.792 -215.699 1.00 68.00 766 LYS A N 1
ATOM 6218 C CA . LYS A 1 766 ? 8.162 18.064 -216.815 1.00 68.00 766 LYS A CA 1
ATOM 6219 C C . LYS A 1 766 ? 8.110 17.000 -217.905 1.00 68.00 766 LYS A C 1
ATOM 6221 O O . LYS A 1 766 ? 8.356 17.324 -219.065 1.00 68.00 766 LYS A O 1
ATOM 6226 N N . ILE A 1 767 ? 7.806 15.755 -217.542 1.00 63.84 767 ILE A N 1
ATOM 6227 C CA . ILE A 1 767 ? 7.713 14.637 -218.487 1.00 63.84 767 ILE A CA 1
ATOM 6228 C C . ILE A 1 767 ? 6.403 14.733 -219.288 1.00 63.84 767 ILE A C 1
ATOM 6230 O O . ILE A 1 767 ? 6.408 14.533 -220.503 1.00 63.84 767 ILE A O 1
ATOM 6234 N N . MET A 1 768 ? 5.290 15.122 -218.652 1.00 61.16 768 MET A N 1
ATOM 6235 C CA . MET A 1 768 ? 3.988 15.217 -219.330 1.00 61.16 768 MET A CA 1
ATOM 6236 C C . MET A 1 768 ? 3.893 16.347 -220.372 1.00 61.16 768 MET A C 1
ATOM 6238 O O . MET A 1 768 ? 3.244 16.164 -221.402 1.00 61.16 768 MET A O 1
ATOM 6242 N N . GLU A 1 769 ? 4.569 17.488 -220.179 1.00 57.41 769 GLU A N 1
ATOM 6243 C CA . GLU A 1 769 ? 4.590 18.588 -221.171 1.00 57.41 769 GLU A CA 1
ATOM 6244 C C . GLU A 1 769 ? 5.322 18.188 -222.478 1.00 57.41 769 GLU A C 1
ATOM 6246 O O . GLU A 1 769 ? 5.147 18.833 -223.514 1.00 57.41 769 GLU A O 1
ATOM 6251 N N . GLN A 1 770 ? 6.119 17.106 -222.476 1.00 52.56 770 GLN A N 1
ATOM 6252 C CA . GLN A 1 770 ? 6.898 16.679 -223.645 1.00 52.56 770 GLN A CA 1
ATOM 6253 C C . GLN A 1 770 ? 6.082 15.869 -224.674 1.00 52.56 770 GLN A C 1
ATOM 6255 O O . GLN A 1 770 ? 6.357 15.968 -225.870 1.00 52.56 770 GLN A O 1
ATOM 6260 N N . TYR A 1 771 ? 5.049 15.132 -224.245 1.00 59.22 771 TYR A N 1
ATOM 6261 C CA . TYR A 1 771 ? 4.250 14.260 -225.124 1.00 59.22 771 TYR A CA 1
ATOM 6262 C C . TYR A 1 771 ? 3.152 14.981 -225.932 1.00 59.22 771 TYR A C 1
ATOM 6264 O O . TYR A 1 771 ? 2.648 14.427 -226.903 1.00 59.22 771 TYR A O 1
ATOM 6272 N N . ARG A 1 772 ? 2.796 16.232 -225.604 1.00 57.34 772 ARG A N 1
ATOM 6273 C CA . ARG A 1 772 ? 1.706 16.996 -226.261 1.00 57.34 772 ARG A CA 1
ATOM 6274 C C . ARG A 1 772 ? 2.127 17.780 -227.520 1.00 57.34 772 ARG A C 1
ATOM 6276 O O . ARG A 1 772 ? 1.607 18.871 -227.761 1.00 57.34 772 ARG A O 1
ATOM 6283 N N . LYS A 1 773 ? 3.134 17.318 -228.273 1.00 43.19 773 LYS A N 1
ATOM 6284 C CA . LYS A 1 773 ? 3.820 18.165 -229.277 1.00 43.19 773 LYS A CA 1
ATOM 6285 C C . LYS A 1 773 ? 3.951 17.630 -230.701 1.00 43.19 773 LYS A C 1
ATOM 6287 O O . LYS A 1 773 ? 4.459 18.363 -231.548 1.00 43.19 773 LYS A O 1
ATOM 6292 N N . MET A 1 774 ? 3.452 16.430 -230.979 1.00 38.03 774 MET A N 1
ATOM 6293 C CA . MET A 1 774 ? 3.050 16.045 -232.330 1.00 38.03 774 MET A CA 1
ATOM 6294 C C . MET A 1 774 ? 1.592 15.598 -232.304 1.00 38.03 774 MET A C 1
ATOM 6296 O O . MET A 1 774 ? 1.123 15.043 -231.315 1.00 38.03 774 MET A O 1
ATOM 6300 N N . ASP A 1 775 ? 0.929 15.893 -233.411 1.00 42.34 775 ASP A N 1
ATOM 6301 C CA . ASP A 1 775 ? -0.491 15.731 -233.686 1.00 42.34 775 ASP A CA 1
ATOM 6302 C C . ASP A 1 775 ? -1.537 16.535 -232.890 1.00 42.34 775 ASP A C 1
ATOM 6304 O O . ASP A 1 775 ? -1.350 17.062 -231.795 1.00 42.34 775 ASP A O 1
ATOM 6308 N N . SER A 1 776 ? -2.645 16.701 -233.598 1.00 36.97 776 SER A N 1
ATOM 6309 C CA . SER A 1 776 ? -3.769 17.620 -233.460 1.00 36.97 776 SER A CA 1
ATOM 6310 C C . SER A 1 776 ? -4.541 17.677 -232.125 1.00 36.97 776 SER A C 1
ATOM 6312 O O . SER A 1 776 ? -5.060 16.673 -231.650 1.00 36.97 776 SER A O 1
ATOM 6314 N N . CYS A 1 777 ? -4.815 18.923 -231.700 1.00 28.09 777 CYS A N 1
ATOM 6315 C CA . CYS A 1 777 ? -5.906 19.387 -230.815 1.00 28.09 777 CYS A CA 1
ATOM 6316 C C . CYS A 1 777 ? -5.883 19.045 -229.298 1.00 28.09 777 CYS A C 1
ATOM 6318 O O . CYS A 1 777 ? -5.649 17.913 -228.901 1.00 28.09 777 CYS A O 1
ATOM 6320 N N . PRO A 1 778 ? -6.323 19.988 -228.431 1.00 35.31 778 PRO A N 1
ATOM 6321 C CA . PRO A 1 778 ? -5.916 21.398 -228.396 1.00 35.31 778 PRO A CA 1
ATOM 6322 C C . PRO A 1 778 ? -5.585 21.903 -226.965 1.00 35.31 778 PRO A C 1
ATOM 6324 O O . PRO A 1 778 ? -5.857 21.248 -225.968 1.00 35.31 778 PRO A O 1
ATOM 6327 N N . SER A 1 779 ? -5.082 23.145 -226.872 1.00 26.70 779 SER A N 1
ATOM 6328 C CA . SER A 1 779 ? -4.612 23.857 -225.653 1.00 26.70 779 SER A CA 1
ATOM 6329 C C . SER A 1 779 ? -3.320 23.278 -225.032 1.00 26.70 779 SER A C 1
ATOM 6331 O O . SER A 1 779 ? -3.216 22.094 -224.759 1.00 26.70 779 SER A O 1
ATOM 6333 N N . LYS A 1 780 ? -2.197 24.015 -224.979 1.00 33.03 780 LYS A N 1
ATOM 6334 C CA . LYS A 1 780 ? -1.907 25.280 -224.255 1.00 33.03 780 LYS A CA 1
ATOM 6335 C C . LYS A 1 780 ? -2.059 25.097 -222.734 1.00 33.03 780 LYS A C 1
ATOM 6337 O O . LYS A 1 780 ? -3.149 24.778 -222.295 1.00 33.03 780 LYS A O 1
ATOM 6342 N N . LYS A 1 781 ? -1.066 25.405 -221.892 1.00 31.45 781 LYS A N 1
ATOM 6343 C CA . LYS A 1 781 ? 0.299 25.959 -222.089 1.00 31.45 781 LYS A CA 1
ATOM 6344 C C . LYS A 1 781 ? 1.031 25.866 -220.728 1.00 31.45 781 LYS A C 1
ATOM 6346 O O . LYS A 1 781 ? 0.364 26.156 -219.748 1.00 31.45 781 LYS A O 1
ATOM 6351 N N . LYS A 1 782 ? 2.362 25.670 -220.709 1.00 35.69 782 LYS A N 1
ATOM 6352 C CA . LYS A 1 782 ? 3.390 26.426 -219.930 1.00 35.69 782 LYS A CA 1
ATOM 6353 C C . LYS A 1 782 ? 3.050 26.838 -218.467 1.00 35.69 782 LYS A C 1
ATOM 6355 O O . LYS A 1 782 ? 2.080 27.540 -218.228 1.00 35.69 782 LYS A O 1
ATOM 6360 N N . SER A 1 783 ? 3.978 26.752 -217.508 1.00 31.83 783 SER A N 1
ATOM 6361 C CA . SER A 1 783 ? 5.320 27.341 -217.646 1.00 31.83 783 SER A CA 1
ATOM 6362 C C . SER A 1 783 ? 6.290 27.013 -216.498 1.00 31.83 783 SER A C 1
ATOM 6364 O O . SER A 1 783 ? 5.876 26.780 -215.374 1.00 31.83 783 SER A O 1
ATOM 6366 N N . PHE A 1 784 ? 7.586 27.116 -216.818 1.00 28.59 784 PHE A N 1
ATOM 6367 C CA . PHE A 1 784 ? 8.710 27.654 -216.028 1.00 28.59 784 PHE A CA 1
ATOM 6368 C C . PHE A 1 784 ? 8.440 28.114 -214.571 1.00 28.59 784 PHE A C 1
ATOM 6370 O O . PHE A 1 784 ? 7.522 28.889 -214.332 1.00 28.59 784 PHE A O 1
ATOM 6377 N N . GLY A 1 785 ? 9.331 27.841 -213.607 1.00 28.48 785 GLY A N 1
ATOM 6378 C CA . GLY A 1 785 ? 10.645 27.180 -213.709 1.00 28.48 785 GLY A CA 1
ATOM 6379 C C . GLY A 1 785 ? 11.601 27.585 -212.570 1.00 28.48 785 GLY A C 1
ATOM 6380 O O . GLY A 1 785 ? 11.130 27.997 -211.523 1.00 28.48 785 GLY A O 1
ATOM 6381 N N . ALA A 1 786 ? 12.920 27.487 -212.820 1.00 33.06 786 ALA A N 1
ATOM 6382 C CA . ALA A 1 786 ? 14.020 28.249 -212.178 1.00 33.06 786 ALA A CA 1
ATOM 6383 C C . ALA A 1 786 ? 14.054 28.327 -210.620 1.00 33.06 786 ALA A C 1
ATOM 6385 O O . ALA A 1 786 ? 13.250 29.014 -210.014 1.00 33.06 786 ALA A O 1
ATOM 6386 N N . SER A 1 787 ? 14.951 27.603 -209.926 1.00 25.77 787 SER A N 1
ATOM 6387 C CA . SER A 1 787 ? 16.300 28.083 -209.504 1.00 25.77 787 SER A CA 1
ATOM 6388 C C . SER A 1 787 ? 16.246 29.117 -208.335 1.00 25.77 787 SER A C 1
ATOM 6390 O O . SER A 1 787 ? 15.164 29.416 -207.858 1.00 25.77 787 SER A O 1
ATOM 6392 N N . LEU A 1 788 ? 17.305 29.642 -207.694 1.00 27.19 788 LEU A N 1
ATOM 6393 C CA . LEU A 1 788 ? 18.762 29.455 -207.758 1.00 27.19 788 LEU A CA 1
ATOM 6394 C C . LEU A 1 788 ? 19.399 29.889 -206.402 1.00 27.19 788 LEU A C 1
ATOM 6396 O O . LEU A 1 788 ? 19.273 31.058 -206.069 1.00 27.19 788 LEU A O 1
ATOM 6400 N N . VAL A 1 789 ? 20.182 29.024 -205.728 1.00 28.98 789 VAL A N 1
ATOM 6401 C CA . VAL A 1 789 ? 21.426 29.339 -204.951 1.00 28.98 789 VAL A CA 1
ATOM 6402 C C . VAL A 1 789 ? 21.408 30.405 -203.807 1.00 28.98 789 VAL A C 1
ATOM 6404 O O . VAL A 1 789 ? 20.638 31.353 -203.781 1.00 28.98 789 VAL A O 1
ATOM 6407 N N . ARG A 1 790 ? 22.442 30.325 -202.940 1.00 34.16 790 ARG A N 1
ATOM 6408 C CA . ARG A 1 790 ? 23.064 31.411 -202.127 1.00 34.16 790 ARG A CA 1
ATOM 6409 C C . ARG A 1 790 ? 22.501 31.686 -200.708 1.00 34.16 790 ARG A C 1
ATOM 6411 O O . ARG A 1 790 ? 21.465 32.319 -200.575 1.00 34.16 790 ARG A O 1
ATOM 6418 N N . ARG A 1 791 ? 23.388 31.491 -199.701 1.00 33.84 791 ARG A N 1
ATOM 6419 C CA . ARG A 1 791 ? 24.066 32.558 -198.891 1.00 33.84 791 ARG A CA 1
ATOM 6420 C C . ARG A 1 791 ? 23.872 32.503 -197.346 1.00 33.84 791 ARG A C 1
ATOM 6422 O O . ARG A 1 791 ? 22.746 32.528 -196.889 1.00 33.84 791 ARG A O 1
ATOM 6429 N N . VAL A 1 792 ? 24.996 32.671 -196.604 1.00 35.00 792 VAL A N 1
ATOM 6430 C CA . VAL A 1 792 ? 25.131 33.160 -195.184 1.00 35.00 792 VAL A CA 1
ATOM 6431 C C . VAL A 1 792 ? 24.746 32.144 -194.070 1.00 35.00 792 VAL A C 1
ATOM 6433 O O . VAL A 1 792 ? 23.701 31.528 -194.171 1.00 35.00 792 VAL A O 1
ATOM 6436 N N . ARG A 1 793 ? 25.635 31.743 -193.122 1.00 31.11 793 ARG A N 1
ATOM 6437 C CA . ARG A 1 793 ? 26.348 32.442 -191.989 1.00 31.11 793 ARG A CA 1
ATOM 6438 C C . ARG A 1 793 ? 25.444 32.595 -190.733 1.00 31.11 793 ARG A C 1
ATOM 6440 O O . ARG A 1 793 ? 24.245 32.699 -190.915 1.00 31.11 793 ARG A O 1
ATOM 6447 N N . LYS A 1 794 ? 25.921 32.741 -189.476 1.00 35.59 794 LYS A N 1
ATOM 6448 C CA . LYS A 1 794 ? 27.234 32.568 -188.774 1.00 35.59 794 LYS A CA 1
ATOM 6449 C C . LYS A 1 794 ? 27.008 32.826 -187.253 1.00 35.59 794 LYS A C 1
ATOM 6451 O O . LYS A 1 794 ? 26.150 33.642 -186.949 1.00 35.59 794 LYS A O 1
ATOM 6456 N N . ALA A 1 795 ? 27.871 32.279 -186.374 1.00 31.52 795 ALA A N 1
ATOM 6457 C CA . ALA A 1 795 ? 27.879 32.431 -184.895 1.00 31.52 795 ALA A CA 1
ATOM 6458 C C . ALA A 1 795 ? 26.722 31.679 -184.189 1.00 31.52 795 ALA A C 1
ATOM 6460 O O . ALA A 1 795 ? 25.747 31.340 -184.849 1.00 31.52 795 ALA A O 1
ATOM 6461 N N . GLY A 1 796 ? 26.793 31.304 -182.905 1.00 28.00 796 GLY A N 1
ATOM 6462 C CA . GLY A 1 796 ? 27.751 31.647 -181.832 1.00 28.00 796 GLY A CA 1
ATOM 6463 C C . GLY A 1 796 ? 27.065 32.473 -180.727 1.00 28.00 796 GLY A C 1
ATOM 6464 O O . GLY A 1 796 ? 25.965 32.969 -180.943 1.00 28.00 796 GLY A O 1
ATOM 6465 N N . SER A 1 797 ? 27.647 32.699 -179.549 1.00 34.97 797 SER A N 1
ATOM 6466 C CA . SER A 1 797 ? 28.944 32.264 -178.981 1.00 34.97 797 SER A CA 1
ATOM 6467 C C . SER A 1 797 ? 29.030 32.821 -177.545 1.00 34.97 797 SER A C 1
ATOM 6469 O O . SER A 1 797 ? 28.512 33.915 -177.329 1.00 34.97 797 SER A O 1
ATOM 6471 N N . ASP A 1 798 ? 29.669 32.233 -176.529 1.00 36.34 798 ASP A N 1
ATOM 6472 C CA . ASP A 1 798 ? 30.502 31.017 -176.381 1.00 36.34 798 ASP A CA 1
ATOM 6473 C C . ASP A 1 798 ? 30.576 30.694 -174.847 1.00 36.34 798 ASP A C 1
ATOM 6475 O O . ASP A 1 798 ? 30.055 31.469 -174.047 1.00 36.34 798 ASP A O 1
ATOM 6479 N N . LEU A 1 799 ? 31.176 29.624 -174.295 1.00 34.94 799 LEU A N 1
ATOM 6480 C CA . LEU A 1 799 ? 32.087 28.616 -174.859 1.00 34.94 799 LEU A CA 1
ATOM 6481 C C . LEU A 1 799 ? 31.649 27.162 -174.476 1.00 34.94 799 LEU A C 1
ATOM 6483 O O . LEU A 1 799 ? 30.719 26.686 -175.110 1.00 34.94 799 LEU A O 1
ATOM 6487 N N . ILE A 1 800 ? 32.151 26.359 -173.513 1.00 38.16 800 ILE A N 1
ATOM 6488 C CA . ILE A 1 800 ? 33.290 26.416 -172.565 1.00 38.16 800 ILE A CA 1
ATOM 6489 C C . ILE A 1 800 ? 33.997 25.036 -172.434 1.00 38.16 800 ILE A C 1
ATOM 6491 O O . ILE A 1 800 ? 34.262 24.402 -173.450 1.00 38.16 800 ILE A O 1
ATOM 6495 N N . SER A 1 801 ? 34.468 24.600 -171.255 1.00 29.34 801 SER A N 1
ATOM 6496 C CA . SER A 1 801 ? 35.433 23.485 -171.091 1.00 29.34 801 SER A CA 1
ATOM 6497 C C . SER A 1 801 ? 35.402 22.906 -169.654 1.00 29.34 801 SER A C 1
ATOM 6499 O O . SER A 1 801 ? 34.748 23.503 -168.807 1.00 29.34 801 SER A O 1
ATOM 6501 N N . LYS A 1 802 ? 36.082 21.806 -169.273 1.00 29.27 802 LYS A N 1
ATOM 6502 C CA . LYS A 1 802 ? 37.247 21.102 -169.868 1.00 29.27 802 LYS A CA 1
ATOM 6503 C C . LYS A 1 802 ? 37.299 19.610 -169.439 1.00 29.27 802 LYS A C 1
ATOM 6505 O O . LYS A 1 802 ? 36.500 19.173 -168.625 1.00 29.27 802 LYS A O 1
ATOM 6510 N N . SER A 1 803 ? 38.255 18.840 -169.971 1.00 30.75 803 SER A N 1
ATOM 6511 C CA . SER A 1 803 ? 38.556 17.426 -169.644 1.00 30.75 803 SER A CA 1
ATOM 6512 C C . SER A 1 803 ? 40.048 17.110 -169.945 1.00 30.75 803 SER A C 1
ATOM 6514 O O . SER A 1 803 ? 40.732 17.990 -170.474 1.00 30.75 803 SER A O 1
ATOM 6516 N N . ARG A 1 804 ? 40.512 15.859 -169.709 1.00 29.12 804 ARG A N 1
ATOM 6517 C CA . ARG A 1 804 ? 41.876 15.266 -169.926 1.00 29.12 804 ARG A CA 1
ATOM 6518 C C . ARG A 1 804 ? 42.943 15.636 -168.871 1.00 29.12 804 ARG A C 1
ATOM 6520 O O . ARG A 1 804 ? 42.856 16.714 -168.303 1.00 29.12 804 ARG A O 1
ATOM 6527 N N . ARG A 1 805 ? 44.002 14.849 -168.582 1.00 28.78 805 ARG A N 1
ATOM 6528 C CA . ARG A 1 805 ? 44.533 13.495 -168.975 1.00 28.78 805 ARG A CA 1
ATOM 6529 C C . ARG A 1 805 ? 44.693 12.645 -167.676 1.00 28.78 805 ARG A C 1
ATOM 6531 O O . ARG A 1 805 ? 44.608 13.237 -166.612 1.00 28.78 805 ARG A O 1
ATOM 6538 N N . SER A 1 806 ? 44.851 11.314 -167.583 1.00 28.56 806 SER A N 1
ATOM 6539 C CA . SER A 1 806 ? 45.326 10.177 -168.414 1.00 28.56 806 SER A CA 1
ATOM 6540 C C . SER A 1 806 ? 46.799 9.724 -168.212 1.00 28.56 806 SER A C 1
ATOM 6542 O O . SER A 1 806 ? 47.693 10.363 -168.763 1.00 28.56 806 SER A O 1
ATOM 6544 N N . TRP A 1 807 ? 46.958 8.533 -167.600 1.00 26.41 807 TRP A N 1
ATOM 6545 C CA . TRP A 1 807 ? 48.121 7.607 -167.515 1.00 26.41 807 TRP A CA 1
ATOM 6546 C C . TRP A 1 807 ? 49.204 7.751 -166.409 1.00 26.41 807 TRP A C 1
ATOM 6548 O O . TRP A 1 807 ? 49.742 8.826 -166.176 1.00 26.41 807 TRP A O 1
ATOM 6558 N N . HIS A 1 808 ? 49.564 6.559 -165.894 1.00 26.20 808 HIS A N 1
ATOM 6559 C CA . HIS A 1 808 ? 50.760 6.077 -165.165 1.00 26.20 808 HIS A CA 1
ATOM 6560 C C . HIS A 1 808 ? 50.918 6.106 -163.621 1.00 26.20 808 HIS A C 1
ATOM 6562 O O . HIS A 1 808 ? 50.688 7.108 -162.955 1.00 26.20 808 HIS A O 1
ATOM 6568 N N . GLU A 1 809 ? 51.423 4.944 -163.166 1.00 27.28 809 GLU A N 1
ATOM 6569 C CA . GLU A 1 809 ? 52.013 4.486 -161.887 1.00 27.28 809 GLU A CA 1
ATOM 6570 C C . GLU A 1 809 ? 51.179 4.350 -160.597 1.00 27.28 809 GLU A C 1
ATOM 6572 O O . GLU A 1 809 ? 50.295 5.138 -160.263 1.00 27.28 809 GLU A O 1
ATOM 6577 N N . ASP A 1 810 ? 51.508 3.272 -159.874 1.00 27.14 810 ASP A N 1
ATOM 6578 C CA . ASP A 1 810 ? 50.808 2.742 -158.709 1.00 27.14 810 ASP A CA 1
ATOM 6579 C C . ASP A 1 810 ? 51.350 3.311 -157.390 1.00 27.14 810 ASP A C 1
ATOM 6581 O O . ASP A 1 810 ? 52.484 3.049 -156.988 1.00 27.14 810 ASP A O 1
ATOM 6585 N N . ALA A 1 811 ? 50.498 4.021 -156.651 1.00 32.09 811 ALA A N 1
ATOM 6586 C CA . ALA A 1 811 ? 50.753 4.394 -155.262 1.00 32.09 811 ALA A CA 1
ATOM 6587 C C . ALA A 1 811 ? 49.461 4.276 -154.440 1.00 32.09 811 ALA A C 1
ATOM 6589 O O . ALA A 1 811 ? 48.473 4.969 -154.693 1.00 32.09 811 ALA A O 1
ATOM 6590 N N . VAL A 1 812 ? 49.455 3.378 -153.449 1.00 31.88 812 VAL A N 1
ATOM 6591 C CA . VAL A 1 812 ? 48.268 3.102 -152.622 1.00 31.88 812 VAL A CA 1
ATOM 6592 C C . VAL A 1 812 ? 47.872 4.336 -151.802 1.00 31.88 812 VAL A C 1
ATOM 6594 O O . VAL A 1 812 ? 48.711 5.041 -151.239 1.00 31.88 812 VAL A O 1
ATOM 6597 N N . ARG A 1 813 ? 46.561 4.602 -151.752 1.00 31.97 813 ARG A N 1
ATOM 6598 C CA . ARG A 1 813 ? 45.970 5.819 -151.176 1.00 31.97 813 ARG A CA 1
ATOM 6599 C C . ARG A 1 813 ? 46.310 6.019 -149.693 1.00 31.97 813 ARG A C 1
ATOM 6601 O O . ARG A 1 813 ? 46.258 5.087 -148.896 1.00 31.97 813 ARG A O 1
ATOM 6608 N N . ARG A 1 814 ? 46.522 7.284 -149.318 1.00 35.53 814 ARG A N 1
ATOM 6609 C CA . ARG A 1 814 ? 46.64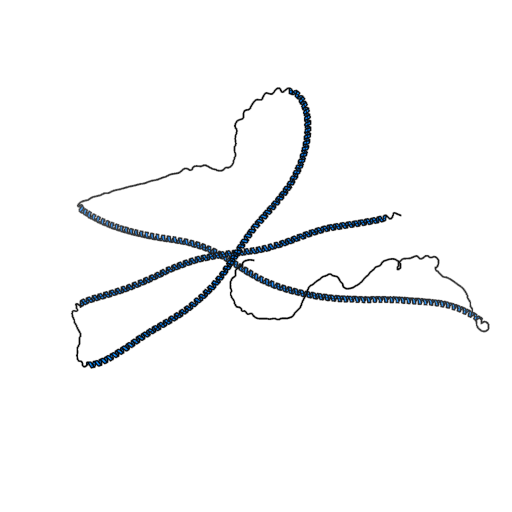8 7.774 -147.937 1.00 35.53 814 ARG A CA 1
ATOM 6610 C C . ARG A 1 814 ? 45.574 8.831 -147.665 1.00 35.53 814 ARG A C 1
ATOM 6612 O O . ARG A 1 814 ? 45.425 9.748 -148.464 1.00 35.53 814 ARG A O 1
ATOM 6619 N N . GLY A 1 815 ? 44.963 8.771 -146.482 1.00 37.06 815 GLY A N 1
ATOM 6620 C CA . GLY A 1 815 ? 44.221 9.886 -145.879 1.00 37.06 815 GLY A CA 1
ATOM 6621 C C . GLY A 1 815 ? 42.710 9.903 -146.184 1.00 37.06 815 GLY A C 1
ATOM 6622 O O . GLY A 1 815 ? 42.311 9.567 -147.294 1.00 37.06 815 GLY A O 1
ATOM 6623 N N . SER A 1 816 ? 41.826 10.263 -145.245 1.00 32.41 816 SER A N 1
ATOM 6624 C CA . SER A 1 816 ? 42.087 10.719 -143.866 1.00 32.41 816 SER A CA 1
ATOM 6625 C C . SER A 1 816 ? 41.072 10.192 -142.846 1.00 32.41 816 SER A C 1
ATOM 6627 O O . SER A 1 816 ? 39.874 10.145 -143.099 1.00 32.41 816 SER A O 1
ATOM 6629 N N . ASN A 1 817 ? 41.618 9.823 -141.684 1.00 39.50 817 ASN A N 1
ATOM 6630 C CA . ASN A 1 817 ? 40.954 9.597 -140.390 1.00 39.50 817 ASN A CA 1
ATOM 6631 C C . ASN A 1 817 ? 40.511 10.955 -139.776 1.00 39.50 817 ASN A C 1
ATOM 6633 O O . ASN A 1 817 ? 40.861 11.987 -140.361 1.00 39.50 817 ASN A O 1
ATOM 6637 N N . PRO A 1 818 ? 39.923 11.018 -138.558 1.00 46.72 818 PRO A N 1
ATOM 6638 C CA . PRO A 1 818 ? 39.345 9.970 -137.688 1.00 46.72 818 PRO A CA 1
ATOM 6639 C C . PRO A 1 818 ? 37.833 10.213 -137.419 1.00 46.72 818 PRO A C 1
ATOM 6641 O O . PRO A 1 818 ? 37.287 11.205 -137.888 1.00 46.72 818 PRO A O 1
ATOM 6644 N N . GLY A 1 819 ? 37.074 9.406 -136.668 1.00 35.38 819 GLY A N 1
ATOM 6645 C CA . GLY A 1 819 ? 37.306 8.155 -135.918 1.00 35.38 819 GLY A CA 1
ATOM 6646 C C . GLY A 1 819 ? 36.124 7.932 -134.938 1.00 35.38 819 GLY A C 1
ATOM 6647 O O . GLY A 1 819 ? 35.344 8.855 -134.729 1.00 35.38 819 GLY A O 1
ATOM 6648 N N . ASP A 1 820 ? 35.909 6.768 -134.318 1.00 30.80 820 ASP A N 1
ATOM 6649 C CA . ASP A 1 820 ? 36.615 5.487 -134.455 1.00 30.80 820 ASP A CA 1
ATOM 6650 C C . ASP A 1 820 ? 35.673 4.275 -134.207 1.00 30.80 820 ASP A C 1
ATOM 6652 O O . ASP A 1 820 ? 34.497 4.447 -133.885 1.00 30.80 820 ASP A O 1
ATOM 6656 N N . ARG A 1 821 ? 36.178 3.056 -134.447 1.00 32.56 821 ARG A N 1
ATOM 6657 C CA . ARG A 1 821 ? 35.440 1.775 -134.588 1.00 32.56 821 ARG A CA 1
ATOM 6658 C C . ARG A 1 821 ? 35.020 1.144 -133.234 1.00 32.56 821 ARG A C 1
ATOM 6660 O O . ARG A 1 821 ? 35.366 1.669 -132.186 1.00 32.56 821 ARG A O 1
ATOM 6667 N N . GLY A 1 822 ? 34.309 0.008 -133.141 1.00 34.66 822 GLY A N 1
ATOM 6668 C CA . GLY A 1 822 ? 33.738 -0.905 -134.152 1.00 34.66 822 GLY A CA 1
ATOM 6669 C C . GLY A 1 822 ? 34.545 -2.199 -134.427 1.00 34.66 822 GLY A C 1
ATOM 6670 O O . GLY A 1 822 ? 35.732 -2.134 -134.734 1.00 34.66 822 GLY A O 1
ATOM 6671 N N . GLY A 1 823 ? 33.875 -3.362 -134.426 1.00 32.03 823 GLY A N 1
ATOM 6672 C CA . GLY A 1 823 ? 34.410 -4.652 -134.918 1.00 32.03 823 GLY A CA 1
ATOM 6673 C C . GLY A 1 823 ? 34.865 -5.658 -133.845 1.00 32.03 823 GLY A C 1
ATOM 6674 O O . GLY A 1 823 ? 35.241 -5.267 -132.743 1.00 32.03 823 GLY A O 1
ATOM 6675 N N . THR A 1 824 ? 34.815 -6.954 -134.179 1.00 33.38 824 THR A N 1
ATOM 6676 C CA . THR A 1 824 ? 35.065 -8.098 -133.277 1.00 33.38 824 THR A CA 1
ATOM 6677 C C . THR A 1 824 ? 35.900 -9.217 -133.935 1.00 33.38 824 THR A C 1
ATOM 6679 O O . THR A 1 824 ? 36.062 -9.239 -135.153 1.00 33.38 824 THR A O 1
ATOM 6682 N N . ASP A 1 825 ? 36.351 -10.154 -133.087 1.00 30.05 825 ASP A N 1
ATOM 6683 C CA . ASP A 1 825 ? 36.681 -11.573 -133.349 1.00 30.05 825 ASP A CA 1
ATOM 6684 C C . ASP A 1 825 ? 38.036 -12.016 -133.954 1.00 30.05 825 ASP A C 1
ATOM 6686 O O . ASP A 1 825 ? 38.551 -11.466 -134.923 1.00 30.05 825 ASP A O 1
ATOM 6690 N N . SER A 1 826 ? 38.505 -13.164 -133.421 1.00 35.97 826 SER A N 1
ATOM 6691 C CA . SER A 1 826 ? 39.535 -14.118 -133.909 1.00 35.97 826 SER A CA 1
ATOM 6692 C C . SER A 1 826 ? 41.023 -13.686 -133.976 1.00 35.97 826 SER A C 1
ATOM 6694 O O . SER A 1 826 ? 41.342 -12.600 -134.442 1.00 35.97 826 SER A O 1
ATOM 6696 N N . ASP A 1 827 ? 42.015 -14.515 -133.598 1.00 31.25 827 ASP A N 1
ATOM 6697 C CA . ASP A 1 827 ? 42.031 -15.753 -132.774 1.00 31.25 827 ASP A CA 1
ATOM 6698 C C . ASP A 1 827 ? 43.484 -16.083 -132.305 1.00 31.25 827 ASP A C 1
ATOM 6700 O O . ASP A 1 827 ? 44.444 -15.547 -132.858 1.00 31.25 827 ASP A O 1
ATOM 6704 N N . THR A 1 828 ? 43.642 -17.035 -131.370 1.00 34.41 828 THR A N 1
ATOM 6705 C CA . THR A 1 828 ? 44.880 -17.687 -130.860 1.00 34.41 828 THR A CA 1
ATOM 6706 C C . THR A 1 828 ? 45.837 -16.822 -130.009 1.00 34.41 828 THR A C 1
ATOM 6708 O O . THR A 1 828 ? 46.168 -15.707 -130.386 1.00 34.41 828 THR A O 1
ATOM 6711 N N . SER A 1 829 ? 46.411 -17.272 -128.877 1.00 34.06 829 SER A N 1
ATOM 6712 C CA . SER A 1 829 ? 46.138 -18.370 -127.906 1.00 34.06 829 SER A CA 1
ATOM 6713 C C . SER A 1 829 ? 46.990 -18.074 -126.621 1.00 34.06 829 SER A C 1
ATOM 6715 O O . SER A 1 829 ? 47.460 -16.943 -126.517 1.00 34.06 829 SER A O 1
ATOM 6717 N N . LEU A 1 830 ? 47.274 -18.895 -125.590 1.00 33.31 830 LEU A N 1
ATOM 6718 C CA . LEU A 1 830 ? 47.148 -20.331 -125.245 1.00 33.31 830 LEU A CA 1
ATOM 6719 C C . LEU A 1 830 ? 47.206 -20.469 -123.689 1.00 33.31 830 LEU A C 1
ATOM 6721 O O . LEU A 1 830 ? 47.833 -19.613 -123.069 1.00 33.31 830 LEU A O 1
ATOM 6725 N N . GLU A 1 831 ? 46.678 -21.558 -123.098 1.00 36.31 831 GLU A N 1
ATOM 6726 C CA . GLU A 1 831 ? 46.736 -21.954 -121.656 1.00 36.31 831 GLU A CA 1
ATOM 6727 C C . GLU A 1 831 ? 46.153 -20.966 -120.602 1.00 36.31 831 GLU A C 1
ATOM 6729 O O . GLU A 1 831 ? 46.121 -19.757 -120.802 1.00 36.31 831 GLU A O 1
ATOM 6734 N N . ASP A 1 832 ? 45.768 -21.349 -119.374 1.00 32.28 832 ASP A N 1
ATOM 6735 C CA . ASP A 1 832 ? 44.990 -22.489 -118.826 1.00 32.28 832 ASP A CA 1
ATOM 6736 C C . ASP A 1 832 ? 44.528 -22.029 -117.406 1.00 32.28 832 ASP A C 1
ATOM 6738 O O . ASP A 1 832 ? 45.275 -21.332 -116.720 1.00 32.28 832 ASP A O 1
ATOM 6742 N N . VAL A 1 833 ? 43.273 -22.155 -116.949 1.00 31.59 833 VAL A N 1
ATOM 6743 C CA . VAL A 1 833 ? 42.714 -23.252 -116.113 1.00 31.59 833 VAL A CA 1
ATOM 6744 C C . VAL A 1 833 ? 41.274 -22.848 -115.703 1.00 31.59 833 VAL A C 1
ATOM 6746 O O . VAL A 1 833 ? 40.959 -21.662 -115.585 1.00 31.59 833 VAL A O 1
ATOM 6749 N N . ARG A 1 834 ? 40.381 -23.814 -115.425 1.00 31.14 834 ARG A N 1
ATOM 6750 C CA . ARG A 1 834 ? 39.008 -23.610 -114.882 1.00 31.14 834 ARG A CA 1
ATOM 6751 C C . ARG A 1 834 ? 38.831 -24.193 -113.469 1.00 31.14 834 ARG A C 1
ATOM 6753 O O . ARG A 1 834 ? 39.605 -25.068 -113.099 1.00 31.14 834 ARG A O 1
ATOM 6760 N N . THR A 1 835 ? 37.737 -23.813 -112.776 1.00 32.28 835 THR A N 1
ATOM 6761 C CA . THR A 1 835 ? 36.806 -24.634 -111.919 1.00 32.28 835 THR A CA 1
ATOM 6762 C C . THR A 1 835 ? 36.103 -23.692 -110.907 1.00 32.28 835 THR A C 1
ATOM 6764 O O . THR A 1 835 ? 36.793 -23.053 -110.128 1.00 32.28 835 THR A O 1
ATOM 6767 N N . ARG A 1 836 ? 34.802 -23.343 -111.032 1.00 33.12 836 ARG A N 1
ATOM 6768 C CA . ARG A 1 836 ? 33.548 -24.086 -110.680 1.00 33.12 836 ARG A CA 1
ATOM 6769 C C . ARG A 1 836 ? 33.319 -24.236 -109.147 1.00 33.12 836 ARG A C 1
ATOM 6771 O O . ARG A 1 836 ? 34.291 -24.438 -108.438 1.00 33.12 836 ARG A O 1
ATOM 6778 N N . GLN A 1 837 ? 32.100 -24.186 -108.575 1.00 31.92 837 GLN A N 1
ATOM 6779 C CA . GLN A 1 837 ? 30.728 -24.091 -109.133 1.00 31.92 837 GLN A CA 1
ATOM 6780 C C . GLN A 1 837 ? 29.676 -23.553 -108.113 1.00 31.92 837 GLN A C 1
ATOM 6782 O O . GLN A 1 837 ? 29.939 -23.573 -106.918 1.00 31.92 837 GLN A O 1
ATOM 6787 N N . ASP A 1 838 ? 28.515 -23.118 -108.637 1.00 32.25 838 ASP A N 1
ATOM 6788 C CA . ASP A 1 838 ? 27.082 -23.168 -108.210 1.00 32.25 838 ASP A CA 1
ATOM 6789 C C . ASP A 1 838 ? 26.671 -23.647 -106.779 1.00 32.25 838 ASP A C 1
ATOM 6791 O O . ASP A 1 838 ? 27.369 -24.426 -106.146 1.00 32.25 838 ASP A O 1
ATOM 6795 N N . GLY A 1 839 ? 25.483 -23.321 -106.227 1.00 30.83 839 GLY A N 1
ATOM 6796 C CA . GLY A 1 839 ? 24.292 -22.667 -106.808 1.00 30.83 839 GLY A CA 1
ATOM 6797 C C . GLY A 1 839 ? 23.066 -22.560 -105.861 1.00 30.83 839 GLY A C 1
ATOM 6798 O O . GLY A 1 839 ? 23.203 -22.564 -104.642 1.00 30.83 839 GLY A O 1
ATOM 6799 N N . LEU A 1 840 ? 21.864 -22.419 -106.443 1.00 36.41 840 LEU A N 1
ATOM 6800 C CA . LEU A 1 840 ? 20.577 -22.056 -105.797 1.00 36.41 840 LEU A CA 1
ATOM 6801 C C . LEU A 1 840 ? 19.818 -23.236 -105.133 1.00 36.41 840 LEU A C 1
ATOM 6803 O O . LEU A 1 840 ? 19.950 -24.372 -105.580 1.00 36.41 840 LEU A O 1
ATOM 6807 N N . GLY A 1 841 ? 18.896 -22.962 -104.188 1.00 29.44 841 GLY A N 1
ATOM 6808 C CA . GLY A 1 841 ? 17.850 -23.930 -103.786 1.00 29.44 841 GLY A CA 1
ATOM 6809 C C . GLY A 1 841 ? 16.991 -23.565 -102.556 1.00 29.44 841 GLY A C 1
ATOM 6810 O O . GLY A 1 841 ? 17.496 -23.020 -101.581 1.00 29.44 841 GLY A O 1
ATOM 6811 N N . LEU A 1 842 ? 15.693 -23.904 -102.589 1.00 46.03 842 LEU A N 1
ATOM 6812 C CA . LEU A 1 842 ? 14.730 -23.839 -101.466 1.00 46.03 842 LEU A CA 1
ATOM 6813 C C . LEU A 1 842 ? 14.392 -25.261 -100.973 1.00 46.03 842 LEU A C 1
ATOM 6815 O O . LEU A 1 842 ? 14.251 -26.157 -101.803 1.00 46.03 842 LEU A O 1
ATOM 6819 N N . GLY A 1 843 ? 14.161 -25.470 -99.666 1.00 28.50 843 GLY A N 1
ATOM 6820 C CA . GLY A 1 843 ? 13.617 -26.748 -99.176 1.00 28.50 843 GLY A CA 1
ATOM 6821 C C . GLY A 1 843 ? 13.508 -26.934 -97.652 1.00 28.50 843 GLY A C 1
ATOM 6822 O O . GLY A 1 843 ? 14.459 -26.708 -96.915 1.00 28.50 843 GLY A O 1
ATOM 6823 N N . ASN A 1 844 ? 12.350 -27.437 -97.214 1.00 37.88 844 ASN A N 1
ATOM 6824 C CA . ASN A 1 844 ? 12.082 -28.112 -95.929 1.00 37.88 844 ASN A CA 1
ATOM 6825 C C . ASN A 1 844 ? 11.860 -29.623 -96.220 1.00 37.88 844 ASN A C 1
ATOM 6827 O O . ASN A 1 844 ? 11.537 -29.936 -97.368 1.00 37.88 844 ASN A O 1
ATOM 6831 N N . PRO A 1 845 ? 11.805 -30.553 -95.236 1.00 56.91 845 PRO A N 1
ATOM 6832 C CA . PRO A 1 845 ? 12.442 -30.597 -93.906 1.00 56.91 845 PRO A CA 1
ATOM 6833 C C . PRO A 1 845 ? 13.078 -31.985 -93.547 1.00 56.91 845 PRO A C 1
ATOM 6835 O O . PRO A 1 845 ? 12.761 -33.001 -94.157 1.00 56.91 845 PRO A O 1
ATOM 6838 N N . GLY A 1 846 ? 13.831 -32.074 -92.435 1.00 34.12 846 GLY A N 1
ATOM 6839 C CA . GLY A 1 846 ? 13.725 -33.227 -91.505 1.00 34.12 846 GLY A CA 1
ATOM 6840 C C . GLY A 1 846 ? 14.858 -34.281 -91.349 1.00 34.12 846 GLY A C 1
ATOM 6841 O O . GLY A 1 846 ? 15.265 -34.946 -92.289 1.00 34.12 846 GLY A O 1
ATOM 6842 N N . THR A 1 847 ? 15.167 -34.568 -90.071 1.00 36.88 847 THR A N 1
ATOM 6843 C CA . THR A 1 847 ? 15.481 -35.895 -89.458 1.00 36.88 847 THR A CA 1
ATOM 6844 C C . THR A 1 847 ? 16.797 -36.662 -89.752 1.00 36.88 847 THR A C 1
ATOM 6846 O O . THR A 1 847 ? 16.883 -37.349 -90.764 1.00 36.88 847 THR A O 1
ATOM 6849 N N . ARG A 1 848 ? 17.703 -36.770 -88.746 1.00 35.97 848 ARG A N 1
ATOM 6850 C CA . ARG A 1 848 ? 18.213 -38.021 -88.071 1.00 35.97 848 ARG A CA 1
ATOM 6851 C C . ARG A 1 848 ? 19.470 -37.753 -87.189 1.00 35.97 848 ARG A C 1
ATOM 6853 O O . ARG A 1 848 ? 20.288 -36.934 -87.568 1.00 35.97 848 ARG A O 1
ATOM 6860 N N . ARG A 1 849 ? 19.511 -38.208 -85.912 1.00 36.53 849 ARG A N 1
ATOM 6861 C CA . ARG A 1 849 ? 20.163 -39.434 -85.325 1.00 36.53 849 ARG A CA 1
ATOM 6862 C C . ARG A 1 849 ? 21.709 -39.491 -85.454 1.00 36.53 849 ARG A C 1
ATOM 6864 O O . ARG A 1 849 ? 22.193 -39.144 -86.516 1.00 36.53 849 ARG A O 1
ATOM 6871 N N . THR A 1 850 ? 22.544 -40.009 -84.528 1.00 38.03 850 THR A N 1
ATOM 6872 C CA . THR A 1 850 ? 22.489 -40.549 -83.122 1.00 38.03 850 THR A CA 1
ATOM 6873 C C . THR A 1 850 ? 23.957 -40.628 -82.586 1.00 38.03 850 THR A C 1
ATOM 6875 O O . THR A 1 850 ? 24.856 -40.363 -83.373 1.00 38.03 850 THR A O 1
ATOM 6878 N N . VAL A 1 851 ? 24.311 -40.931 -81.319 1.00 37.16 851 VAL A N 1
ATOM 6879 C CA . VAL A 1 851 ? 24.386 -42.276 -80.666 1.00 37.16 851 VAL A CA 1
ATOM 6880 C C . VAL A 1 851 ? 24.915 -42.139 -79.210 1.00 37.16 851 VAL A C 1
ATOM 6882 O O . VAL A 1 851 ? 25.934 -41.487 -79.048 1.00 37.16 851 VAL A O 1
ATOM 6885 N N . TYR A 1 852 ? 24.221 -42.769 -78.233 1.00 35.31 852 TYR A N 1
ATOM 6886 C CA . TYR A 1 852 ? 24.622 -43.493 -76.979 1.00 35.31 852 TYR A CA 1
ATOM 6887 C C . TYR A 1 852 ? 25.892 -43.107 -76.160 1.00 35.31 852 TYR A C 1
ATOM 6889 O O . TYR A 1 852 ? 26.828 -42.526 -76.684 1.00 35.31 852 TYR A O 1
ATOM 6897 N N . LEU A 1 853 ? 26.026 -43.390 -74.849 1.00 31.61 853 LEU A N 1
ATOM 6898 C CA . LEU A 1 853 ? 25.516 -44.451 -73.932 1.00 31.61 853 LEU A CA 1
ATOM 6899 C C . LEU A 1 853 ? 24.875 -43.820 -72.660 1.00 31.61 853 LEU A C 1
ATOM 6901 O O . LEU A 1 853 ? 25.290 -42.729 -72.282 1.00 31.61 853 LEU A O 1
ATOM 6905 N N . SER A 1 854 ? 23.768 -44.305 -72.071 1.00 37.75 854 SER A N 1
ATOM 6906 C CA . SER A 1 854 ? 23.489 -45.577 -71.340 1.00 37.75 854 SER A CA 1
ATOM 6907 C C . SER A 1 854 ? 24.123 -45.671 -69.937 1.00 37.75 854 SER A C 1
ATOM 6909 O O . SER A 1 854 ? 25.252 -45.229 -69.757 1.00 37.75 854 SER A O 1
ATOM 6911 N N . GLY A 1 855 ? 23.485 -46.278 -68.926 1.00 39.91 855 GLY A N 1
ATOM 6912 C CA . GLY A 1 855 ? 22.099 -46.794 -68.844 1.00 39.91 855 GLY A CA 1
ATOM 6913 C C . GLY A 1 855 ? 21.975 -48.068 -67.976 1.00 39.91 855 GLY A C 1
ATOM 6914 O O . GLY A 1 855 ? 22.942 -48.819 -67.914 1.00 39.91 855 GLY A O 1
ATOM 6915 N N . ASP A 1 856 ? 20.860 -48.389 -67.301 1.00 42.19 856 ASP A N 1
ATOM 6916 C CA . ASP A 1 856 ? 19.618 -47.610 -67.103 1.00 42.19 856 ASP A CA 1
ATOM 6917 C C . ASP A 1 856 ? 19.291 -47.361 -65.601 1.00 42.19 856 ASP A C 1
ATOM 6919 O O . ASP A 1 856 ? 19.820 -46.383 -65.082 1.00 42.19 856 ASP A O 1
ATOM 6923 N N . GLU A 1 857 ? 18.493 -48.077 -64.787 1.00 38.84 857 GLU A N 1
ATOM 6924 C CA . GLU A 1 857 ? 17.591 -49.252 -64.890 1.00 38.84 857 GLU A CA 1
ATOM 6925 C C . GLU A 1 857 ? 16.368 -49.052 -63.929 1.00 38.84 857 GLU A C 1
ATOM 6927 O O . GLU A 1 857 ? 16.174 -47.950 -63.414 1.00 38.84 857 GLU A O 1
ATOM 6932 N N . ASN A 1 858 ? 15.510 -50.063 -63.667 1.00 42.19 858 ASN A N 1
ATOM 6933 C CA . ASN A 1 858 ? 14.279 -49.914 -62.845 1.00 42.19 858 ASN A CA 1
ATOM 6934 C C . ASN A 1 858 ? 13.777 -51.213 -62.147 1.00 42.19 858 ASN A C 1
ATOM 6936 O O . ASN A 1 858 ? 13.912 -52.303 -62.699 1.00 42.19 858 ASN A O 1
ATOM 6940 N N . SER A 1 859 ? 13.107 -51.101 -60.983 1.00 36.47 859 SER A N 1
ATOM 6941 C CA . SER A 1 859 ? 12.236 -52.135 -60.362 1.00 36.47 859 SER A CA 1
ATOM 6942 C C . SER A 1 859 ? 11.328 -51.544 -59.260 1.00 36.47 859 SER A C 1
ATOM 6944 O O . SER A 1 859 ? 11.822 -50.790 -58.430 1.00 36.47 859 SER A O 1
ATOM 6946 N N . ALA A 1 860 ? 10.033 -51.870 -59.119 1.00 32.12 860 ALA A N 1
ATOM 6947 C CA . ALA A 1 860 ? 9.082 -52.602 -59.979 1.00 32.12 860 ALA A CA 1
ATOM 6948 C C . ALA A 1 860 ? 7.614 -52.231 -59.591 1.00 32.12 860 ALA A C 1
ATOM 6950 O O . ALA A 1 860 ? 7.410 -51.446 -58.666 1.00 32.12 860 ALA A O 1
ATOM 6951 N N . CYS A 1 861 ? 6.592 -52.744 -60.303 1.00 29.62 861 CYS A N 1
ATOM 6952 C CA . CYS A 1 861 ? 5.193 -52.250 -60.241 1.00 29.62 861 CYS A CA 1
ATOM 6953 C C . CYS A 1 861 ? 4.144 -53.286 -59.693 1.00 29.62 861 CYS A C 1
ATOM 6955 O O . CYS A 1 861 ? 4.467 -53.950 -58.714 1.00 29.62 861 CYS A O 1
ATOM 6957 N N . PRO A 1 862 ? 2.878 -53.391 -60.180 1.00 68.38 862 PRO A N 1
ATOM 6958 C CA . PRO A 1 862 ? 1.688 -52.821 -59.506 1.00 68.38 862 PRO A CA 1
ATOM 6959 C C . PRO A 1 862 ? 0.506 -53.812 -59.294 1.00 68.38 862 PRO A C 1
ATOM 6961 O O . PRO A 1 862 ? 0.621 -54.971 -59.677 1.00 68.38 862 PRO A O 1
ATOM 6964 N N . ASN A 1 863 ? -0.633 -53.343 -58.733 1.00 31.42 863 ASN A N 1
ATOM 6965 C CA . ASN A 1 863 ? -2.044 -53.802 -58.931 1.00 31.42 863 ASN A CA 1
ATOM 6966 C C . ASN A 1 863 ? -2.979 -53.217 -57.832 1.00 31.42 863 ASN A C 1
ATOM 6968 O O . ASN A 1 863 ? -2.472 -52.840 -56.780 1.00 31.42 863 ASN A O 1
ATOM 6972 N N . ASN A 1 864 ? -4.321 -53.184 -57.925 1.00 32.88 864 ASN A N 1
ATOM 6973 C CA . ASN A 1 864 ? -5.272 -53.023 -59.049 1.00 32.88 864 ASN A CA 1
ATOM 6974 C C . ASN A 1 864 ? -6.667 -52.626 -58.468 1.00 32.88 864 ASN A C 1
ATOM 6976 O O . ASN A 1 864 ? -6.850 -52.654 -57.254 1.00 32.88 864 ASN A O 1
ATOM 6980 N N . ASP A 1 865 ? -7.633 -52.265 -59.317 1.00 33.16 865 ASP A N 1
ATOM 6981 C CA . ASP A 1 865 ? -8.933 -51.667 -58.956 1.00 33.16 865 ASP A CA 1
ATOM 6982 C C . ASP A 1 865 ? -10.035 -52.655 -58.490 1.00 33.16 865 ASP A C 1
ATOM 6984 O O . ASP A 1 865 ? -10.173 -53.738 -59.066 1.00 33.16 865 ASP A O 1
ATOM 6988 N N . GLN A 1 866 ? -10.841 -52.244 -57.493 1.00 35.12 866 GLN A N 1
ATOM 6989 C CA . GLN A 1 866 ? -12.201 -52.709 -57.113 1.00 35.12 866 GLN A CA 1
ATOM 6990 C C . GLN A 1 866 ? -12.618 -52.057 -55.768 1.00 35.12 866 GLN A C 1
ATOM 6992 O O . GLN A 1 866 ? -11.810 -51.979 -54.849 1.00 35.12 866 GLN A O 1
ATOM 6997 N N . GLY A 1 867 ? -13.861 -51.623 -55.527 1.00 33.78 867 GLY A N 1
ATOM 6998 C CA . GLY A 1 867 ? -15.015 -51.507 -56.422 1.00 33.78 867 GLY A CA 1
ATOM 6999 C C . GLY A 1 867 ? -16.337 -51.312 -55.651 1.00 33.78 867 GLY A C 1
ATOM 7000 O O . GLY A 1 867 ? -16.649 -52.091 -54.761 1.00 33.78 867 GLY A O 1
ATOM 7001 N N . ASP A 1 868 ? -17.122 -50.308 -56.055 1.00 34.34 868 ASP A N 1
ATOM 7002 C CA . ASP A 1 868 ? -18.575 -50.148 -55.846 1.00 34.34 868 ASP A CA 1
ATOM 7003 C C . ASP A 1 868 ? -19.224 -49.926 -54.444 1.00 34.34 868 ASP A C 1
ATOM 7005 O O . ASP A 1 868 ? -19.421 -50.832 -53.642 1.00 34.34 868 ASP A O 1
ATOM 7009 N N . ASN A 1 869 ? -19.829 -48.726 -54.339 1.00 32.69 869 ASN A N 1
ATOM 7010 C CA . ASN A 1 869 ? -21.261 -48.462 -54.053 1.00 32.69 869 ASN A CA 1
ATOM 7011 C C . ASN A 1 869 ? -21.778 -47.964 -52.675 1.00 32.69 869 ASN A C 1
ATOM 7013 O O . ASN A 1 869 ? -22.051 -48.745 -51.774 1.00 32.69 869 ASN A O 1
ATOM 7017 N N . LYS A 1 870 ? -22.237 -46.692 -52.724 1.00 34.28 870 LYS A N 1
ATOM 7018 C CA . LYS A 1 870 ? -23.576 -46.175 -52.315 1.00 34.28 870 LYS A CA 1
ATOM 7019 C C . LYS A 1 870 ? -23.950 -46.063 -50.815 1.00 34.28 870 LYS A C 1
ATOM 7021 O O . LYS A 1 870 ? -23.559 -46.887 -50.009 1.00 34.28 870 LYS A O 1
ATOM 7026 N N . SER A 1 871 ? -24.846 -45.155 -50.381 1.00 33.22 871 SER A N 1
ATOM 7027 C CA . SER A 1 871 ? -25.106 -43.724 -50.716 1.00 33.22 871 SER A CA 1
ATOM 7028 C C . SER A 1 871 ? -26.313 -43.184 -49.910 1.00 33.22 871 SER A C 1
ATOM 7030 O O . SER A 1 871 ? -27.421 -43.651 -50.158 1.00 33.22 871 SER A O 1
ATOM 7032 N N . HIS A 1 872 ? -26.132 -42.132 -49.088 1.00 34.12 872 HIS A N 1
ATOM 7033 C CA . HIS A 1 872 ? -27.194 -41.317 -48.433 1.00 34.12 872 HIS A CA 1
ATOM 7034 C C . HIS A 1 872 ? -28.191 -42.104 -47.513 1.00 34.12 872 HIS A C 1
ATOM 7036 O O . HIS A 1 872 ? -28.199 -43.325 -47.508 1.00 34.12 872 HIS A O 1
ATOM 7042 N N . THR A 1 873 ? -29.011 -41.523 -46.618 1.00 31.16 873 THR A N 1
ATOM 7043 C CA . THR A 1 873 ? -29.461 -40.126 -46.405 1.00 31.16 873 THR A CA 1
ATOM 7044 C C . THR A 1 873 ? -29.710 -39.830 -44.899 1.00 31.16 873 THR A C 1
ATOM 7046 O O . THR A 1 873 ? -29.598 -40.715 -44.059 1.00 31.16 873 THR A O 1
ATOM 7049 N N . LEU A 1 874 ? -30.019 -38.568 -44.576 1.00 34.50 874 LEU A N 1
ATOM 7050 C CA . LEU A 1 874 ? -30.373 -37.968 -43.266 1.00 34.50 874 LEU A CA 1
ATOM 7051 C C . LEU A 1 874 ? -31.831 -38.317 -42.809 1.00 34.50 874 LEU A C 1
ATOM 7053 O O . LEU A 1 874 ? -32.540 -38.936 -43.601 1.00 34.50 874 LEU A O 1
ATOM 7057 N N . PRO A 1 875 ? -32.397 -37.725 -41.723 1.00 53.12 875 PRO A N 1
ATOM 7058 C CA . PRO A 1 875 ? -32.084 -37.781 -40.271 1.00 53.12 875 PRO A CA 1
ATOM 7059 C C . PRO A 1 875 ? -33.415 -38.068 -39.475 1.00 53.12 875 PRO A C 1
ATOM 7061 O O . PRO A 1 875 ? -34.241 -38.786 -40.034 1.00 53.12 875 PRO A O 1
ATOM 7064 N N . PRO A 1 876 ? -33.782 -37.461 -38.309 1.00 62.22 876 PRO A N 1
ATOM 7065 C CA . PRO A 1 876 ? -33.084 -37.042 -37.074 1.00 62.22 876 PRO A CA 1
ATOM 7066 C C . PRO A 1 876 ? -33.698 -37.696 -35.783 1.00 62.22 876 PRO A C 1
ATOM 7068 O O . PRO A 1 876 ? -34.469 -38.643 -35.860 1.00 62.22 876 PRO A O 1
ATOM 7071 N N . GLU A 1 877 ? -33.435 -37.078 -34.616 1.00 33.94 877 GLU A N 1
ATOM 7072 C CA . GLU A 1 877 ? -34.370 -36.853 -33.476 1.00 33.94 877 GLU A CA 1
ATOM 7073 C C . GLU A 1 877 ? -34.313 -37.676 -32.156 1.00 33.94 877 GLU A C 1
ATOM 7075 O O . GLU A 1 877 ? -34.000 -38.857 -32.092 1.00 33.94 877 GLU A O 1
ATOM 7080 N N . THR A 1 878 ? -34.702 -36.968 -31.082 1.00 35.69 878 THR A N 1
ATOM 7081 C CA . THR A 1 878 ? -35.087 -37.385 -29.713 1.00 35.69 878 THR A CA 1
ATOM 7082 C C . THR A 1 878 ? -34.075 -38.035 -28.747 1.00 35.69 878 THR A C 1
ATOM 7084 O O . THR A 1 878 ? -33.792 -39.222 -28.797 1.00 35.69 878 THR A O 1
ATOM 7087 N N . GLY A 1 879 ? -33.755 -37.275 -27.687 1.00 33.09 879 GLY A N 1
ATOM 7088 C CA . GLY A 1 879 ? -34.201 -37.651 -26.331 1.00 33.09 879 GLY A CA 1
ATOM 7089 C C . GLY A 1 879 ? -33.215 -38.405 -25.414 1.00 33.09 879 GLY A C 1
ATOM 7090 O O . GLY A 1 879 ? -32.817 -39.521 -25.729 1.00 33.09 879 GLY A O 1
ATOM 7091 N N . PRO A 1 880 ? -32.869 -37.867 -24.225 1.00 59.62 880 PRO A N 1
ATOM 7092 C CA . PRO A 1 880 ? -32.012 -38.553 -23.255 1.00 59.62 880 PRO A CA 1
ATOM 7093 C C . PRO A 1 880 ? -32.808 -39.410 -22.257 1.00 59.62 880 PRO A C 1
ATOM 7095 O O . PRO A 1 880 ? -33.963 -39.108 -21.948 1.00 59.62 880 PRO A O 1
ATOM 7098 N N . ARG A 1 881 ? -32.148 -40.394 -21.626 1.00 30.30 881 ARG A N 1
ATOM 7099 C CA . ARG A 1 881 ? -32.561 -40.906 -20.308 1.00 30.30 881 ARG A CA 1
ATOM 7100 C C . ARG A 1 881 ? -31.388 -41.382 -19.454 1.00 30.30 881 ARG A C 1
ATOM 7102 O O . ARG A 1 881 ? -30.457 -42.017 -19.930 1.00 30.30 881 ARG A O 1
ATOM 7109 N N . SER A 1 882 ? -31.476 -41.040 -18.176 1.00 33.41 882 SER A N 1
ATOM 7110 C CA . SER A 1 882 ? -30.565 -41.397 -17.090 1.00 33.41 882 SER A CA 1
ATOM 7111 C C . SER A 1 882 ? -30.930 -42.731 -16.441 1.00 33.41 882 SER A C 1
ATOM 7113 O O . SER A 1 882 ? -32.118 -42.954 -16.206 1.00 33.41 882 SER A O 1
ATOM 7115 N N . SER A 1 883 ? -29.932 -43.491 -15.977 1.00 31.92 883 SER A N 1
ATOM 7116 C C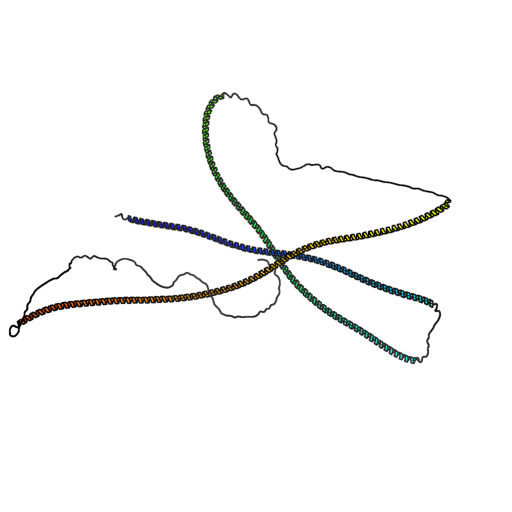A . SER A 1 883 ? -29.997 -44.193 -14.679 1.00 31.92 883 SER A CA 1
ATOM 7117 C C . SER A 1 883 ? -28.653 -44.826 -14.290 1.00 31.92 883 SER A C 1
ATOM 7119 O O . SER A 1 883 ? -28.157 -45.712 -14.982 1.00 31.92 883 SER A O 1
ATOM 7121 N N . SER A 1 884 ? -28.107 -44.403 -13.151 1.00 36.75 884 SER A N 1
ATOM 7122 C CA . SER A 1 884 ? -27.308 -45.239 -12.237 1.00 36.75 884 SER A CA 1
ATOM 7123 C C . SER A 1 884 ? -28.279 -46.026 -11.312 1.00 36.75 884 SER A C 1
ATOM 7125 O O . SER A 1 884 ? -29.491 -45.902 -11.525 1.00 36.75 884 SER A O 1
ATOM 7127 N N . PRO A 1 885 ? -27.851 -46.777 -10.270 1.00 56.44 885 PRO A N 1
ATOM 7128 C CA . PRO A 1 885 ? -26.496 -47.157 -9.835 1.00 56.44 885 PRO A CA 1
ATOM 7129 C C . PRO A 1 885 ? -26.341 -48.680 -9.589 1.00 56.44 885 PRO A C 1
ATOM 7131 O O . PRO A 1 885 ? -27.305 -49.424 -9.728 1.00 56.44 885 PRO A O 1
ATOM 7134 N N . GLN A 1 886 ? -25.166 -49.128 -9.122 1.00 33.19 886 GLN A N 1
ATOM 7135 C CA . GLN A 1 886 ? -25.063 -49.856 -7.840 1.00 33.19 886 GLN A CA 1
ATOM 7136 C C . GLN A 1 886 ? -23.609 -50.049 -7.378 1.00 33.19 886 GLN A C 1
ATOM 7138 O O . GLN A 1 886 ? -22.672 -50.002 -8.174 1.00 33.19 886 GLN A O 1
ATOM 7143 N N . ASP A 1 887 ? -23.449 -50.216 -6.068 1.00 34.12 887 ASP A N 1
ATOM 7144 C CA . ASP A 1 887 ? -22.181 -50.289 -5.345 1.00 34.12 887 ASP A CA 1
ATOM 7145 C C . ASP A 1 887 ? -21.546 -51.687 -5.362 1.00 34.12 887 ASP A C 1
ATOM 7147 O O . ASP A 1 887 ? -22.246 -52.701 -5.387 1.00 34.12 887 ASP A O 1
ATOM 7151 N N . GLN A 1 888 ? -20.229 -51.745 -5.143 1.00 32.62 888 GLN A N 1
ATOM 7152 C CA . GLN A 1 888 ? -19.682 -52.719 -4.195 1.00 32.62 888 GLN A CA 1
ATOM 7153 C C . GLN A 1 888 ? -18.419 -52.189 -3.505 1.00 32.62 888 GLN A C 1
ATOM 7155 O O . GLN A 1 888 ? -17.677 -51.376 -4.053 1.00 32.62 888 GLN A O 1
ATOM 7160 N N . GLN A 1 889 ? -18.238 -52.602 -2.251 1.00 33.75 889 GLN A N 1
ATOM 7161 C CA . GLN A 1 889 ? -17.279 -52.041 -1.300 1.00 33.75 889 GLN A CA 1
ATOM 7162 C C . GLN A 1 889 ? -16.067 -52.955 -1.069 1.00 33.75 889 GLN A C 1
ATOM 7164 O O . GLN A 1 889 ? -16.187 -54.169 -1.170 1.00 33.75 889 GLN A O 1
ATOM 7169 N N . LEU A 1 890 ? -14.969 -52.325 -0.629 1.00 34.31 890 LEU A N 1
ATOM 7170 C CA . LEU A 1 890 ? -13.934 -52.848 0.280 1.00 34.31 890 LEU A CA 1
ATOM 7171 C C . LEU A 1 890 ? -13.235 -54.179 -0.069 1.00 34.31 890 LEU A C 1
ATOM 7173 O O . LEU A 1 890 ? -13.806 -55.255 0.047 1.00 34.31 890 LEU A O 1
ATOM 7177 N N . PHE A 1 891 ? -11.909 -54.106 -0.223 1.00 32.19 891 PHE A N 1
ATOM 7178 C CA . PHE A 1 891 ? -11.015 -54.874 0.655 1.00 32.19 891 PHE A CA 1
ATOM 7179 C C . PHE A 1 891 ? -9.704 -54.105 0.896 1.00 32.19 891 PHE A C 1
ATOM 7181 O O . PHE A 1 891 ? -9.352 -53.208 0.132 1.00 32.19 891 PHE A O 1
ATOM 7188 N N . GLU A 1 892 ? -9.029 -54.408 2.003 1.00 35.28 892 GLU A N 1
ATOM 7189 C CA . GLU A 1 892 ? -7.945 -53.596 2.573 1.00 35.28 892 GLU A CA 1
ATOM 7190 C C . GLU A 1 892 ? -6.522 -54.174 2.381 1.00 35.28 892 GLU A C 1
ATOM 7192 O O . GLU A 1 892 ? -6.340 -55.347 2.065 1.00 35.28 892 GLU A O 1
ATOM 7197 N N . ASN A 1 893 ? -5.543 -53.351 2.789 1.00 33.97 893 ASN A N 1
ATOM 7198 C CA . ASN A 1 893 ? -4.258 -53.696 3.423 1.00 33.97 893 ASN A CA 1
ATOM 7199 C C . ASN A 1 893 ? -2.983 -53.938 2.577 1.00 33.97 893 ASN A C 1
ATOM 7201 O O . ASN A 1 893 ? -2.784 -54.961 1.935 1.00 33.97 893 ASN A O 1
ATOM 7205 N N . ASN A 1 894 ? -2.033 -53.019 2.813 1.00 34.25 894 ASN A N 1
ATOM 7206 C CA . ASN A 1 894 ? -0.589 -53.220 3.009 1.00 34.25 894 ASN A CA 1
ATOM 7207 C C . ASN A 1 894 ? 0.279 -53.862 1.910 1.00 34.25 894 ASN A C 1
ATOM 7209 O O . ASN A 1 894 ? 0.406 -55.079 1.814 1.00 34.25 894 ASN A O 1
ATOM 7213 N N . THR A 1 895 ? 1.159 -53.042 1.320 1.00 34.50 895 THR A N 1
ATOM 7214 C CA . THR A 1 895 ? 2.603 -53.364 1.314 1.00 34.50 895 THR A CA 1
ATOM 7215 C C . THR A 1 895 ? 3.454 -52.090 1.406 1.00 34.50 895 THR A C 1
ATOM 7217 O O . THR A 1 895 ? 3.165 -51.088 0.758 1.00 34.50 895 THR A O 1
ATOM 7220 N N . THR A 1 896 ? 4.512 -52.128 2.216 1.00 39.56 896 THR A N 1
ATOM 7221 C CA . THR A 1 896 ? 5.449 -51.018 2.466 1.00 39.56 896 THR A CA 1
ATOM 7222 C C . THR A 1 896 ? 6.692 -51.125 1.575 1.00 39.56 896 THR A C 1
ATOM 7224 O O . THR A 1 896 ? 7.246 -52.218 1.515 1.00 39.56 896 THR A O 1
ATOM 7227 N N . ALA A 1 897 ? 7.178 -50.015 0.983 1.00 38.91 897 ALA A N 1
ATOM 7228 C CA . ALA A 1 897 ? 8.609 -49.640 0.817 1.00 38.91 897 ALA A CA 1
ATOM 7229 C C . ALA A 1 897 ? 8.861 -48.627 -0.330 1.00 38.91 897 ALA A C 1
ATOM 7231 O O . ALA A 1 897 ? 8.143 -48.619 -1.322 1.00 38.91 897 ALA A O 1
ATOM 7232 N N . GLY A 1 898 ? 9.997 -47.905 -0.282 1.00 35.97 898 GLY A N 1
ATOM 7233 C CA . GLY A 1 898 ? 10.907 -48.030 -1.439 1.00 35.97 898 GLY A CA 1
ATOM 7234 C C . GLY A 1 898 ? 11.367 -46.816 -2.268 1.00 35.97 898 GLY A C 1
ATOM 7235 O O . GLY A 1 898 ? 11.540 -46.978 -3.463 1.00 35.97 898 GLY A O 1
ATOM 7236 N N . THR A 1 899 ? 11.674 -45.666 -1.663 1.00 41.38 899 THR A N 1
ATOM 7237 C CA . THR A 1 899 ? 12.926 -44.906 -1.942 1.00 41.38 899 THR A CA 1
ATOM 7238 C C . THR A 1 899 ? 13.379 -44.561 -3.398 1.00 41.38 899 THR A C 1
ATOM 7240 O O . THR A 1 899 ? 13.886 -45.411 -4.119 1.00 41.38 899 THR A O 1
ATOM 7243 N N . ARG A 1 900 ? 13.507 -43.240 -3.659 1.00 43.47 900 ARG A N 1
ATOM 7244 C CA . ARG A 1 900 ? 14.459 -42.522 -4.569 1.00 43.47 900 ARG A CA 1
ATOM 7245 C C . ARG A 1 900 ? 14.218 -42.369 -6.093 1.00 43.47 900 ARG A C 1
ATOM 7247 O O . ARG A 1 900 ? 14.158 -43.323 -6.850 1.00 43.47 900 ARG A O 1
ATOM 7254 N N . CYS A 1 901 ? 14.411 -41.104 -6.496 1.00 41.69 901 CYS A N 1
ATOM 7255 C CA . CYS A 1 901 ? 15.085 -40.603 -7.708 1.00 41.69 901 CYS A CA 1
ATOM 7256 C C . CYS A 1 901 ? 14.481 -40.879 -9.101 1.00 41.69 901 CYS A C 1
ATOM 7258 O O . CYS A 1 901 ? 14.820 -41.866 -9.751 1.00 41.69 901 CYS A O 1
ATOM 7260 N N . ARG A 1 902 ? 13.942 -39.812 -9.702 1.00 44.81 902 ARG A N 1
ATOM 7261 C CA . ARG A 1 902 ? 14.849 -38.840 -10.340 1.00 44.81 902 ARG A CA 1
ATOM 7262 C C . ARG A 1 902 ? 14.410 -37.400 -10.088 1.00 44.81 902 ARG A C 1
ATOM 7264 O O . ARG A 1 902 ? 13.280 -37.244 -9.584 1.00 44.81 902 ARG A O 1
#

Organism: NCBI:txid156445